Protein AF-A0A512ILJ4-F1 (afdb_monomer_lite)

Organism: NCBI:txid1176176

Radius of gyration: 38.85 Å; chains: 1; bounding box: 126×76×102 Å

Secondary structure (DSSP, 8-state):
-TTSSTTHHHHHHHHHHTTS-S--------HHHHHHHHHHTT-TT-EEETTEEEEEEETTTTEEEEEEE-TTSSEEEEEEEEE--GGGGGG--HHHHHHHHTT-SSEEEEES-TTS-EEEEEEEEEGGG--HHHHHHHHHHHHHHHHHTHHHHHSTT-S---------------------TTHHHHHHHHHHHHHS--EEEEEEEBSS--SSTT---B-S--EEETT-EEEEEEEEES--EEE-GGG-EEEEEEEEEEEEETT--EEEEEEEEEEEEEEESSSSPP-EEEEEEEE-TT--SEEEEEEEEEEETTT--EEEEEEEEEEEPPPPPPPPPPP-------------PPPPPPPPPPPPPPPPPPPPBPPEEEE-TTSEEEEEEEEEEETTEEEEEEEEEEES----HHHHHHHH-TT--S-HHHHHHT--EEEEEEEEEEEEE-GGGT--EEEEEEEEEEEEETTEEEEEEESEEEEE-TTSGGGEEEEESEEEEEEEEHHHHHHTTSPPSSTTPPPEEEEEEEEEEEEEEE-SSTT-EEEEEEEEEEEEEE---TTHHHHHHHHHGGGG-TTS-HHHHHHTHHHHHHHHHHEE--EEEEEEEEEEE-SSS-EEEEEEEEEEE--SSS-EEEEEEEEEEEETTEEEEEEEEEEEEEB-HHHHHHHHHHHHTT-SS--HHHHHHHSPB--EEEEEEEEEEEEETTTEEEEEEEEEEEEEEES-BTTB-SEEEEEEEEEEEEGGGSTTSTTHHHHHHTT-SEEEEEEEEEEEEETTTTEEEEEEEEEEETTTEEEEEEEEEE---GGGG-SSHHHHHHHHHT-EEEEEEEEEEESSHHHHHHHHHHHHHTS-HHHHHHHHHHHHHHHHHHHH-S-HHHHHHHHHHHHHHHS-SEEEEEEEESSSS-EEHHHHHH--SGGGHHHHEEEEEEE-

Foldseek 3Di:
DQPPPVCVVVVVVVVVVVPDPPDFDDPPDAQVVLQVLVCVLVQVPFDDDPQWTWGFCFAPLRFIWTWHADPVRFKIKIKGKFWFALVLPVVQPVVLQVVLCVDAQWHWDWDDDRRGIITMTMHMDGNSPDGSVVSSVVSVSVNCSPVVSVVRCVVVNRTDSDDDDDDDDDDDDDDDDDDDDDPCLVVVLVVQLVVKAWDFPDKAWAPDDAPDQPRGHHDPALEAEAQGKTKMKTWIPSFHWADDPPRFIKWWKWKWKFKAAPSRHTPDPIDTQDTDIDTHHGSDDPGDMDIGIDTDNPDDFHKIKIKMWIAGPVPGRIDMDIDIHTYDHHDDDDDDDDDDDDDDDDDDDDDDDDDDDPPDDPPDDPDPDDDADQWDWDDDPPFKIKTAFGWEDDPQKIKTFGIKIFGNDPDDSVLVSQLSHNPNPDQVLVSQQPDFGQKMWTQWIWMFGHVVRQTKIKIWGGWMFGGRHRQWTQKIKTQKMWIAGPPADVRTFKMFRMKIFGGARRSQVSCLQDAAPDQDDDWAFRTAKIKTAWIWGADRDPPWIKTWGMKMFGRKTFDHFNHGPVRLVVQCVVCVPPPDQLLSNLLNLLSVLSVVNGIDGAKIKTAFIWTFDDPDKGKIWTWGMWMWHDDPPFWIKTKTAWTWIQTPQGIKTWGMKMFTGWACPQLSVLSNVRSVVSDRDQALLSVLSNDTDTFKIKTAWIWAWGADVPLGTQTKIWGMWMWGFDDDDSNRGQKIKTKTAWIKDFLSNVVVPVVSVVVVLLPDGMWTKIWIWIWHADAVQLKIWGCWTKIQTDLFWIKIKIFIKHQNHSQCSDSDVVSVVVSQQPIATFKMKMKIAGNCNLVSVLVSVCVVVVHDSLVSLQVVLVCLQPVQCVQQPPDPQSNQRSNLSSVCSNPPGMKMKMKGFPDPPHHGPVNVVPCPGNNVVCVGIHIHMHDD

Sequence (936 aa):
MSVTVLKLAPLLLTFFLVLQPAFAQAQGLTLNRIKSLLVEAGFKDARVEDSLVLVDGLGRFDSQAAVGLAEDKSTFMISTNWDIPAEKQKAIPALKMLTANSYGYFVFALVGDEGELSLNIEATYDSSLISKTMLRKAIEQFVETVDGNEEIWNTDKWVAEGKGAKPEPAKPAVAKPQPPAALAQSVAAAVAAVARPLAMPRLLFASRKANGFGDVAPRPSAAFPQGDTLLVYLEAAGLSVAPGEGGKNRVGIAVDYEVRTWARQSVYARKTDLDQTVPVEGAEQPPLYVTSAMAFRDLAPGSYVLTFYLRDTLNGRTTQGDLPFTVVPAAAPRAETPAAAAPAVPPASAPPPVAAIPPAAPKPAPRPAAPPAKPVISALGSDGLLALGLRAGRDGKIYAAPRIEVRGTAMSADDLAKLLDPATAAKPWERLVAITAREITVPEIRIETAADLGAETVVLRDVRVIDVAQGRFGSVTVGGGDFSKPGEVGGKIGSFTRLDVAALDLALLASLEEPAKEAAGEAKPVYRSFAIEGLSIPGVAPGDVTRIARIASRDVRVRPLAQGWRGFGQQIKPLGDDDAPAQTRIAALAPMADLLDAFEPGSLDVTGIEVVTSVPTASSVRIARMGFTTDRDGPGEVRADGLTVVSPEGQVRLSSFAVEGISLRSAIAGMRTVASQGSTELGPADIRRLVPQIRAIRFGGTDVDVTQDGDGPLRFSIGAVELETADPVDGVPTGLRFAINNFVAPIAAAQSLDATGQVGALGYTTLGLTGRLDLGWNEAARQVVLKELSIDGAGMGTVTARGVVANVSKDVFSPNPSLATVAALGTAIESLDIDIEDHGLLQRALAAKAAQGGGTVDSARTEVAAMATLGVPALLGDAPDGKTLGQALGRFIAAPGRLHIGIKAKQPPGLGIADFQTVSNPAAFFDKVQVVAEPR

Structure (mmCIF, N/CA/C/O backbone):
data_AF-A0A512ILJ4-F1
#
_entry.id   AF-A0A512ILJ4-F1
#
loop_
_atom_site.group_PDB
_atom_site.id
_atom_site.type_symbol
_atom_site.label_atom_id
_atom_site.label_alt_id
_atom_site.label_comp_id
_atom_site.label_asym_id
_atom_site.label_entity_id
_atom_site.label_seq_id
_atom_site.pdbx_PDB_ins_code
_atom_site.Cartn_x
_atom_site.Cartn_y
_atom_site.Cartn_z
_atom_site.occupancy
_atom_site.B_iso_or_equiv
_atom_site.auth_seq_id
_atom_site.auth_comp_id
_atom_site.auth_asym_id
_atom_site.auth_atom_id
_atom_site.pdbx_PDB_model_num
ATOM 1 N N . MET A 1 1 ? 20.034 -0.898 0.994 1.00 26.45 1 MET A N 1
ATOM 2 C CA . MET A 1 1 ? 18.698 -1.344 0.536 1.00 26.45 1 MET A CA 1
ATOM 3 C C . MET A 1 1 ? 17.693 -1.496 1.698 1.00 26.45 1 MET A C 1
ATOM 5 O O . MET A 1 1 ? 16.682 -2.163 1.537 1.00 26.45 1 MET A O 1
ATOM 9 N N . SER A 1 2 ? 17.892 -0.808 2.836 1.00 22.77 2 SER A N 1
ATOM 10 C CA . SER A 1 2 ? 17.080 -0.956 4.067 1.00 22.77 2 SER A CA 1
ATOM 11 C C . SER A 1 2 ? 15.953 0.075 4.224 1.00 22.77 2 SER A C 1
ATOM 13 O O . SER A 1 2 ? 15.616 0.466 5.333 1.00 22.77 2 SER A O 1
ATOM 15 N N . VAL A 1 3 ? 15.363 0.535 3.117 1.00 24.94 3 VAL A N 1
ATOM 16 C CA . VAL A 1 3 ? 14.186 1.435 3.135 1.00 24.94 3 VAL A CA 1
ATOM 17 C C . VAL A 1 3 ? 12.951 0.762 2.519 1.00 24.94 3 VAL A C 1
ATOM 19 O O . VAL A 1 3 ? 11.856 1.311 2.577 1.00 24.94 3 VAL A O 1
ATOM 22 N N . THR A 1 4 ? 13.082 -0.453 1.978 1.00 26.77 4 THR A N 1
ATOM 23 C CA . THR A 1 4 ? 12.002 -1.078 1.195 1.00 26.77 4 THR A CA 1
ATOM 24 C C . THR A 1 4 ? 11.222 -2.144 1.970 1.00 26.77 4 THR A C 1
ATOM 26 O O . THR A 1 4 ? 10.037 -2.317 1.717 1.00 26.77 4 THR A O 1
ATOM 29 N N . VAL A 1 5 ? 11.822 -2.815 2.961 1.00 24.30 5 VAL A N 1
ATOM 30 C CA . VAL A 1 5 ? 11.160 -3.939 3.658 1.00 24.30 5 VAL A CA 1
ATOM 31 C C . VAL A 1 5 ? 10.375 -3.495 4.904 1.00 24.30 5 VAL A C 1
ATOM 33 O O . VAL A 1 5 ? 9.311 -4.038 5.175 1.00 24.30 5 VAL A O 1
ATOM 36 N N . LEU A 1 6 ? 10.793 -2.422 5.590 1.00 25.03 6 LEU A N 1
ATOM 37 C CA . LEU A 1 6 ? 10.060 -1.861 6.742 1.00 25.03 6 LEU A CA 1
ATOM 38 C C . LEU A 1 6 ? 8.902 -0.915 6.347 1.00 25.03 6 LEU A C 1
ATOM 40 O O . LEU A 1 6 ? 8.186 -0.412 7.206 1.00 25.03 6 LEU A O 1
ATOM 44 N N . LYS A 1 7 ? 8.693 -0.686 5.040 1.00 28.19 7 LYS A N 1
ATOM 45 C CA . LYS A 1 7 ? 7.580 0.111 4.487 1.00 28.19 7 LYS A CA 1
ATOM 46 C C . LYS A 1 7 ? 6.326 -0.706 4.143 1.00 28.19 7 LYS A C 1
ATOM 48 O O . LYS A 1 7 ? 5.326 -0.121 3.746 1.00 28.19 7 LYS A O 1
ATOM 53 N N . LEU A 1 8 ? 6.336 -2.029 4.320 1.00 25.23 8 LEU A N 1
ATOM 54 C CA . LEU A 1 8 ? 5.166 -2.880 4.048 1.00 25.23 8 LEU A CA 1
ATOM 55 C C . LEU A 1 8 ? 4.111 -2.846 5.168 1.00 25.23 8 LEU A C 1
ATOM 57 O O . LEU A 1 8 ? 2.920 -2.913 4.876 1.00 25.23 8 LEU A O 1
ATOM 61 N N . ALA A 1 9 ? 4.521 -2.641 6.423 1.00 25.84 9 ALA A N 1
ATOM 62 C CA . ALA A 1 9 ? 3.603 -2.450 7.549 1.00 25.84 9 ALA A CA 1
ATOM 63 C C . ALA A 1 9 ? 2.786 -1.140 7.452 1.00 25.84 9 ALA A C 1
ATOM 65 O O . ALA A 1 9 ? 1.565 -1.202 7.601 1.00 25.84 9 ALA A O 1
ATOM 66 N N . PRO A 1 10 ? 3.375 0.025 7.095 1.00 27.38 10 PRO A N 1
ATOM 67 C CA . PRO A 1 10 ? 2.580 1.207 6.796 1.00 27.38 10 PRO A CA 1
ATOM 68 C C . PRO A 1 10 ? 1.830 1.089 5.469 1.00 27.38 10 PRO A C 1
ATOM 70 O O . PRO A 1 10 ? 0.825 1.760 5.341 1.00 27.38 10 PRO A O 1
ATOM 73 N N . LEU A 1 11 ? 2.208 0.239 4.503 1.00 27.22 11 LEU A N 1
ATOM 74 C CA . LEU A 1 11 ? 1.398 0.049 3.287 1.00 27.22 11 LEU A CA 1
ATOM 75 C C . LEU A 1 11 ? 0.071 -0.660 3.592 1.00 27.22 11 LEU A C 1
ATOM 77 O O . LEU A 1 11 ? -0.959 -0.258 3.069 1.00 27.22 11 LEU A O 1
ATOM 81 N N . LEU A 1 12 ? 0.089 -1.652 4.488 1.00 25.95 12 LEU A N 1
ATOM 82 C CA . LEU A 1 12 ? -1.103 -2.318 5.025 1.00 25.95 12 LEU A CA 1
ATOM 83 C C . LEU A 1 12 ? -1.933 -1.380 5.919 1.00 25.95 12 LEU A C 1
ATOM 85 O O . LEU A 1 12 ? -3.152 -1.355 5.800 1.00 25.95 12 LEU A O 1
ATOM 89 N N . LEU A 1 13 ? -1.293 -0.539 6.739 1.00 25.91 13 LEU A N 1
ATOM 90 C CA . LEU A 1 13 ? -1.987 0.442 7.588 1.00 25.91 13 LEU A CA 1
ATOM 91 C C . LEU A 1 13 ? -2.551 1.637 6.786 1.00 25.91 13 LEU A C 1
ATOM 93 O O . LEU A 1 13 ? -3.650 2.111 7.062 1.00 25.91 13 LEU A O 1
ATOM 97 N N . THR A 1 14 ? -1.851 2.072 5.732 1.00 28.78 14 THR A N 1
ATOM 98 C CA . THR A 1 14 ? -2.330 3.069 4.755 1.00 28.78 14 THR A CA 1
ATOM 99 C C . THR A 1 14 ? -3.490 2.491 3.948 1.00 28.78 14 THR A C 1
ATOM 101 O O . THR A 1 14 ? -4.430 3.210 3.631 1.00 28.78 14 THR A O 1
ATOM 104 N N . PHE A 1 15 ? -3.491 1.179 3.686 1.00 28.23 15 PHE A N 1
ATOM 105 C CA . PHE A 1 15 ? -4.609 0.495 3.040 1.00 28.23 15 PHE A CA 1
ATOM 106 C C . PHE A 1 15 ? -5.884 0.477 3.906 1.00 28.23 15 PHE A C 1
ATOM 108 O O . PHE A 1 15 ? -6.983 0.665 3.389 1.00 28.23 15 PHE A O 1
ATOM 115 N N . PHE A 1 16 ? -5.748 0.339 5.229 1.00 26.98 16 PHE A N 1
ATOM 116 C CA . PHE A 1 16 ? -6.869 0.473 6.172 1.00 26.98 16 PHE A CA 1
ATOM 117 C C . PHE A 1 16 ? -7.360 1.919 6.338 1.00 26.98 16 PHE A C 1
ATOM 119 O O . PHE A 1 16 ? -8.549 2.140 6.565 1.00 26.98 16 PHE A O 1
ATOM 126 N N . LEU A 1 17 ? -6.481 2.910 6.168 1.00 28.53 17 LEU A N 1
ATOM 127 C CA . LEU A 1 17 ? -6.850 4.332 6.152 1.00 28.53 17 LEU A CA 1
ATOM 128 C C . LEU A 1 17 ? -7.612 4.745 4.881 1.00 28.53 17 LEU A C 1
ATOM 130 O O . LEU A 1 17 ? -8.406 5.679 4.932 1.00 28.53 17 LEU A O 1
ATOM 134 N N . VAL A 1 18 ? -7.445 4.024 3.765 1.00 29.41 18 VAL A N 1
ATOM 135 C CA . VAL A 1 18 ? -8.170 4.268 2.498 1.00 29.41 18 VAL A CA 1
ATOM 136 C C . VAL A 1 18 ? -9.655 3.850 2.565 1.00 29.41 18 VAL A C 1
ATOM 138 O O . VAL A 1 18 ? -10.441 4.258 1.714 1.00 29.41 18 VAL A O 1
ATOM 141 N N . LEU A 1 19 ? -10.073 3.102 3.594 1.00 25.06 19 LEU A N 1
ATOM 142 C CA . LEU A 1 19 ? -11.465 2.655 3.797 1.00 25.06 19 LEU A CA 1
ATOM 143 C C . LEU A 1 19 ? -12.218 3.384 4.908 1.00 25.06 19 LEU A C 1
ATOM 145 O O . LEU A 1 19 ? -13.385 3.079 5.158 1.00 25.06 19 LEU A O 1
ATOM 149 N N . GLN A 1 20 ? -11.593 4.364 5.558 1.00 26.12 20 GLN A N 1
ATOM 150 C CA . GLN A 1 20 ? -12.364 5.356 6.298 1.00 26.12 20 GLN A CA 1
ATOM 151 C C . GLN A 1 20 ? -13.271 6.075 5.279 1.00 26.12 20 GLN A C 1
ATOM 153 O O . GLN A 1 20 ? -12.777 6.463 4.213 1.00 26.12 20 GLN A O 1
ATOM 158 N N . PRO A 1 21 ? -14.583 6.254 5.537 1.00 27.95 21 PRO A N 1
ATOM 159 C CA . PRO A 1 21 ? -15.395 7.119 4.693 1.00 27.95 21 PRO A CA 1
ATOM 160 C C . PRO A 1 21 ? -14.680 8.464 4.603 1.00 27.95 21 PRO A C 1
ATOM 162 O O . PRO A 1 21 ? -14.311 9.035 5.625 1.00 27.95 21 PRO A O 1
ATOM 165 N N . ALA A 1 22 ? -14.435 8.919 3.375 1.00 27.91 22 ALA A N 1
ATOM 166 C CA . ALA A 1 22 ? -13.709 10.139 3.067 1.00 27.91 22 ALA A CA 1
ATOM 167 C C . ALA A 1 22 ? -14.368 11.367 3.722 1.00 27.91 22 ALA A C 1
ATOM 169 O O . ALA A 1 22 ? -15.145 12.085 3.095 1.00 27.91 22 ALA A O 1
ATOM 170 N N . PHE A 1 23 ? -14.024 11.617 4.977 1.00 26.86 23 PHE A N 1
ATOM 171 C CA . PHE A 1 23 ? -14.172 12.875 5.679 1.00 26.86 23 PHE A CA 1
ATOM 172 C C . PHE A 1 23 ? -12.785 13.250 6.197 1.00 26.86 23 PHE A C 1
ATOM 174 O O . PHE A 1 23 ? -12.077 12.418 6.748 1.00 26.86 23 PHE A O 1
ATOM 181 N N . ALA A 1 24 ? -12.418 14.509 5.961 1.00 31.02 24 ALA A N 1
ATOM 182 C CA . ALA A 1 24 ? -11.100 15.107 6.176 1.00 31.02 24 ALA A CA 1
ATOM 183 C C . ALA A 1 24 ? -10.022 14.725 5.139 1.00 31.02 24 ALA A C 1
ATOM 185 O O . ALA A 1 24 ? -9.003 14.116 5.448 1.00 31.02 24 ALA A O 1
ATOM 186 N N . GLN A 1 25 ? -10.186 15.198 3.895 1.00 32.66 25 GLN A N 1
ATOM 187 C CA . GLN A 1 25 ? -8.996 15.594 3.140 1.00 32.66 25 GLN A CA 1
ATOM 188 C C . GLN A 1 25 ? -8.506 16.935 3.684 1.00 32.66 25 GLN A C 1
ATOM 190 O O . GLN A 1 25 ? -9.233 17.933 3.659 1.00 32.66 25 GLN A O 1
ATOM 195 N N . ALA A 1 26 ? -7.261 16.929 4.152 1.00 32.31 26 ALA A N 1
ATOM 196 C CA . ALA A 1 26 ? -6.463 18.106 4.425 1.00 32.31 26 ALA A CA 1
ATOM 197 C C . ALA A 1 26 ? -6.307 18.930 3.136 1.00 32.31 26 ALA A C 1
ATOM 199 O O . ALA A 1 26 ? -5.380 18.746 2.351 1.00 32.31 26 ALA A O 1
ATOM 200 N N . GLN A 1 27 ? -7.227 19.870 2.919 1.00 39.78 27 GLN A N 1
ATOM 201 C CA . GLN A 1 27 ? -6.856 21.124 2.274 1.00 39.78 27 GLN A CA 1
ATOM 202 C C . GLN A 1 27 ? -5.760 21.732 3.148 1.00 39.78 27 GLN A C 1
ATOM 204 O O . GLN A 1 27 ? -5.947 21.801 4.363 1.00 39.78 27 GLN A O 1
ATOM 209 N N . GLY A 1 28 ? -4.624 22.122 2.564 1.00 49.00 28 GLY A N 1
ATOM 210 C CA . GLY A 1 28 ? -3.512 22.700 3.319 1.00 49.00 28 GLY A CA 1
ATOM 211 C C . GLY A 1 28 ? -4.031 23.755 4.294 1.00 49.00 28 GLY A C 1
ATOM 212 O O . GLY A 1 28 ? -4.631 24.748 3.879 1.00 49.00 28 GLY A O 1
ATOM 213 N N . LEU A 1 29 ? -3.874 23.498 5.592 1.00 64.00 29 LEU A N 1
ATOM 214 C CA . LEU A 1 29 ? -4.450 24.350 6.616 1.00 64.00 29 LEU A CA 1
ATOM 215 C C . LEU A 1 29 ? -3.780 25.728 6.539 1.00 64.00 29 LEU A C 1
ATOM 217 O O . LEU A 1 29 ? -2.553 25.843 6.536 1.00 64.00 29 LEU A O 1
ATOM 221 N N . THR A 1 30 ? -4.587 26.777 6.403 1.00 79.50 30 THR A N 1
ATOM 222 C CA . THR A 1 30 ? -4.127 28.171 6.370 1.00 79.50 30 THR A CA 1
ATOM 223 C C . THR A 1 30 ? -4.876 28.976 7.420 1.00 79.50 30 THR A C 1
ATOM 225 O O . THR A 1 30 ? -6.029 28.676 7.728 1.00 79.50 30 THR A O 1
ATOM 228 N N . LEU A 1 31 ? -4.267 30.051 7.924 1.00 78.31 31 LEU A N 1
ATOM 229 C CA . LEU A 1 31 ? -4.916 30.966 8.873 1.00 78.31 31 LEU A CA 1
ATOM 230 C C . LEU A 1 31 ? -6.229 31.544 8.315 1.00 78.31 31 LEU A C 1
ATOM 232 O O . LEU A 1 31 ? -7.212 31.678 9.038 1.00 78.31 31 LEU A O 1
ATOM 236 N N . ASN A 1 32 ? -6.296 31.795 7.002 1.00 84.00 32 ASN A N 1
ATOM 237 C CA . ASN A 1 32 ? -7.526 32.236 6.336 1.00 84.00 32 ASN A CA 1
ATOM 238 C C . ASN A 1 32 ? -8.626 31.167 6.365 1.00 84.00 32 ASN A C 1
ATOM 240 O O . ASN A 1 32 ? -9.803 31.497 6.526 1.00 84.00 32 ASN A O 1
ATOM 244 N N . ARG A 1 33 ? -8.258 29.885 6.252 1.00 84.62 33 ARG A N 1
ATOM 245 C CA . ARG A 1 33 ? -9.209 28.778 6.388 1.00 84.62 33 ARG A CA 1
ATOM 246 C C . ARG A 1 33 ? -9.727 28.665 7.821 1.00 84.62 33 ARG A C 1
ATOM 248 O O . ARG A 1 33 ? -10.933 28.530 7.999 1.00 84.62 33 ARG A O 1
ATOM 255 N N . ILE A 1 34 ? -8.848 28.792 8.817 1.00 85.31 34 ILE A N 1
ATOM 256 C CA . ILE A 1 34 ? -9.212 28.804 10.244 1.00 85.31 34 ILE A CA 1
ATOM 257 C C . ILE A 1 34 ? -10.173 29.962 10.540 1.00 85.31 34 ILE A C 1
ATOM 259 O O . ILE A 1 34 ? -11.242 29.745 11.111 1.00 85.31 34 ILE A O 1
ATOM 263 N N . LYS A 1 35 ? -9.860 31.173 10.060 1.00 91.25 35 LYS A N 1
ATOM 264 C CA . LYS A 1 35 ? -10.753 32.336 10.148 1.00 91.25 35 LYS A CA 1
ATOM 265 C C . LYS A 1 35 ? -12.127 32.054 9.535 1.00 91.25 35 LYS A C 1
ATOM 267 O O . LYS A 1 35 ? -13.134 32.327 10.179 1.00 91.25 35 LYS A O 1
ATOM 272 N N . SER A 1 36 ? -12.189 31.509 8.316 1.00 88.12 36 SER A N 1
ATOM 273 C CA . SER A 1 36 ? -13.467 31.178 7.660 1.00 88.12 36 SER A CA 1
ATOM 274 C C . SER A 1 36 ? -14.306 30.231 8.516 1.00 88.12 36 SER A C 1
ATOM 276 O O . SER A 1 36 ? -15.490 30.477 8.726 1.00 88.12 36 SER A O 1
ATOM 278 N N . LEU A 1 37 ? -13.683 29.185 9.064 1.00 89.25 37 LEU A N 1
ATOM 279 C CA . LEU A 1 37 ? -14.365 28.215 9.918 1.00 89.25 37 LEU A CA 1
ATOM 280 C C . LEU A 1 37 ? -14.870 28.841 11.224 1.00 89.25 37 LEU A C 1
ATOM 282 O O . LEU A 1 37 ? -15.969 28.503 11.656 1.00 89.25 37 LEU A O 1
ATOM 286 N N . LEU A 1 38 ? -14.118 29.770 11.825 1.00 89.12 38 LEU A N 1
ATOM 287 C CA . LEU A 1 38 ? -14.545 30.523 13.012 1.00 89.12 38 LEU A CA 1
ATOM 288 C C . LEU A 1 38 ? -15.731 31.454 12.711 1.00 89.12 38 LEU A C 1
ATOM 290 O O . LEU A 1 38 ? -16.703 31.471 13.466 1.00 89.12 38 LEU A O 1
ATOM 294 N N . VAL A 1 39 ? -15.714 32.152 11.570 1.00 89.75 39 VAL A N 1
ATOM 295 C CA . VAL A 1 39 ? -16.842 32.986 11.114 1.00 89.75 39 VAL A CA 1
ATOM 296 C C . VAL A 1 39 ? -18.083 32.130 10.855 1.00 89.75 39 VAL A C 1
ATOM 298 O O . VAL A 1 39 ? -19.181 32.461 11.309 1.00 89.75 39 VAL A O 1
ATOM 301 N N . GLU A 1 40 ? -17.926 30.988 10.182 1.00 86.81 40 GLU A N 1
ATOM 302 C CA . GLU A 1 40 ? -19.007 30.018 9.985 1.00 86.81 40 GLU A CA 1
ATOM 303 C C . GLU A 1 40 ? -19.508 29.454 11.325 1.00 86.81 40 GLU A C 1
ATOM 305 O O . GLU A 1 40 ? -20.707 29.204 11.484 1.00 86.81 40 GLU A O 1
ATOM 310 N N . ALA A 1 41 ? -18.611 29.274 12.298 1.00 86.00 41 ALA A N 1
ATOM 311 C CA . ALA A 1 41 ? -18.887 28.941 13.694 1.00 86.00 41 ALA A CA 1
ATOM 312 C C . ALA A 1 41 ? -19.410 30.134 14.516 1.00 86.00 41 ALA A C 1
ATOM 314 O O . ALA A 1 41 ? -19.467 30.051 15.735 1.00 86.00 41 ALA A O 1
ATOM 315 N N . GLY A 1 42 ? -19.870 31.216 13.889 1.00 86.19 42 GLY A N 1
ATOM 316 C CA . GLY A 1 42 ? -20.569 32.308 14.567 1.00 86.19 42 GLY A CA 1
ATOM 317 C C . GLY A 1 42 ? -19.671 33.356 15.226 1.00 86.19 42 GLY A C 1
ATOM 318 O O . GLY A 1 42 ? -20.207 34.347 15.715 1.00 86.19 42 GLY A O 1
ATOM 319 N N . PHE A 1 43 ? -18.346 33.207 15.176 1.00 89.44 43 PHE A N 1
ATOM 320 C CA . PHE A 1 43 ? -17.385 34.215 15.632 1.00 89.44 43 PHE A CA 1
ATOM 321 C C . PHE A 1 43 ? -17.088 35.197 14.493 1.00 89.44 43 PHE A C 1
ATOM 323 O O . PHE A 1 43 ? -16.068 35.112 13.809 1.00 89.44 43 PHE A O 1
ATOM 330 N N . LYS A 1 44 ? -18.042 36.097 14.230 1.00 82.75 44 LYS A N 1
ATOM 331 C CA . LYS A 1 44 ? -18.035 36.983 13.050 1.00 82.75 44 LYS A CA 1
ATOM 332 C C . LYS A 1 44 ? -16.854 37.957 13.010 1.00 82.75 44 LYS A C 1
ATOM 334 O O . LYS A 1 44 ? -16.439 38.337 11.919 1.00 82.75 44 LYS A O 1
ATOM 339 N N . ASP A 1 45 ? -16.301 38.294 14.171 1.00 81.00 45 ASP A N 1
ATOM 340 C CA . ASP A 1 45 ? -15.217 39.270 14.323 1.00 81.00 45 ASP A CA 1
ATOM 341 C C . ASP A 1 45 ? -13.813 38.639 14.263 1.00 81.00 45 ASP A C 1
ATOM 343 O O . ASP A 1 45 ? -12.807 39.313 14.497 1.00 81.00 45 ASP A O 1
ATOM 347 N N . ALA A 1 46 ? -13.720 37.350 13.907 1.00 88.25 46 ALA A N 1
ATOM 348 C CA . ALA A 1 46 ? -12.443 36.668 13.737 1.00 88.25 46 ALA A CA 1
ATOM 349 C C . ALA A 1 46 ? -11.585 37.340 12.645 1.00 88.25 46 ALA A C 1
ATOM 351 O O . ALA A 1 46 ? -12.011 37.499 11.492 1.00 88.25 46 ALA A O 1
ATOM 352 N N . ARG A 1 47 ? -10.340 37.698 12.971 1.00 88.81 47 ARG A N 1
ATOM 353 C CA . ARG A 1 47 ? -9.402 38.376 12.053 1.00 88.81 47 ARG A CA 1
ATOM 354 C C . ARG A 1 47 ? -8.033 37.711 12.057 1.00 88.81 47 ARG A C 1
ATOM 356 O O . ARG A 1 47 ? -7.655 37.108 13.046 1.00 88.81 47 ARG A O 1
ATOM 363 N N . VAL A 1 48 ? -7.289 37.835 10.959 1.00 85.88 48 VAL A N 1
ATOM 364 C CA . VAL A 1 48 ? -5.893 37.371 10.895 1.00 85.88 48 VAL A CA 1
ATOM 365 C C . VAL A 1 48 ? -4.975 38.553 11.199 1.00 85.88 48 VAL A C 1
ATOM 367 O O . VAL A 1 48 ? -5.124 39.596 10.564 1.00 85.88 48 VAL A O 1
ATOM 370 N N . GLU A 1 49 ? -4.053 38.395 12.144 1.00 78.69 49 GLU A N 1
ATOM 371 C CA . GLU A 1 49 ? -3.094 39.419 12.581 1.00 78.69 49 GLU A CA 1
ATOM 372 C C . GLU A 1 49 ? -1.782 38.737 13.009 1.00 78.69 49 GLU A C 1
ATOM 374 O O . GLU A 1 49 ? -1.828 37.741 13.722 1.00 78.69 49 GLU A O 1
ATOM 379 N N . ASP A 1 50 ? -0.629 39.204 12.511 1.00 64.12 50 ASP A N 1
ATOM 380 C CA . ASP A 1 50 ? 0.725 38.716 12.853 1.00 64.12 50 ASP A CA 1
ATOM 381 C C . ASP A 1 50 ? 0.891 37.184 12.955 1.00 64.12 50 ASP A C 1
ATOM 383 O O . ASP A 1 50 ? 1.550 36.652 13.843 1.00 64.12 50 ASP A O 1
ATOM 387 N N . SER A 1 51 ? 0.343 36.465 11.970 1.00 73.56 51 SER A N 1
ATOM 388 C CA . SER A 1 51 ? 0.366 34.991 11.859 1.00 73.56 51 SER A CA 1
ATOM 389 C C . SER A 1 51 ? -0.549 34.234 12.833 1.00 73.56 51 SER A C 1
ATOM 391 O O . SER A 1 51 ? -0.439 33.016 12.965 1.00 73.56 51 SER A O 1
ATOM 393 N N . LEU A 1 52 ? -1.503 34.930 13.449 1.00 79.00 52 LEU A N 1
ATOM 394 C CA . LEU A 1 52 ? -2.533 34.374 14.324 1.00 79.00 52 LEU A CA 1
ATOM 395 C C . LEU A 1 52 ? -3.928 34.691 13.776 1.00 79.00 52 LEU A C 1
ATOM 397 O O . LEU A 1 52 ? -4.114 35.644 13.017 1.00 79.00 52 LEU A O 1
ATOM 401 N N . VAL A 1 53 ? -4.930 33.908 14.175 1.00 84.81 53 VAL A N 1
ATOM 402 C CA . VAL A 1 53 ? -6.343 34.288 14.051 1.00 84.81 53 VAL A CA 1
ATOM 403 C C . VAL A 1 53 ? -6.844 34.743 15.415 1.00 84.81 53 VAL A C 1
ATOM 405 O O . VAL A 1 53 ? -6.892 33.946 16.342 1.00 84.81 53 VAL A O 1
ATOM 408 N N . LEU A 1 54 ? -7.217 36.012 15.541 1.00 88.25 54 LEU A N 1
ATOM 409 C CA . LEU A 1 54 ? -7.726 36.601 16.775 1.00 88.25 54 LEU A CA 1
ATOM 410 C C . LEU A 1 54 ? -9.253 36.584 16.786 1.00 88.25 54 LEU A C 1
ATOM 412 O O . LEU A 1 54 ? -9.884 36.950 15.789 1.00 88.25 54 LEU A O 1
ATOM 416 N N . VAL A 1 55 ? -9.830 36.196 17.920 1.00 88.25 55 VAL A N 1
ATOM 417 C CA . VAL A 1 55 ? -11.265 36.244 18.211 1.00 88.25 55 VAL A CA 1
ATOM 418 C C . VAL A 1 55 ? -11.464 37.045 19.493 1.00 88.25 55 VAL A C 1
ATOM 420 O O . VAL A 1 55 ? -11.023 36.612 20.554 1.00 88.25 55 VAL A O 1
ATOM 423 N N . ASP A 1 56 ? -12.115 38.200 19.389 1.00 85.38 56 ASP A N 1
ATOM 424 C CA . ASP A 1 56 ? -12.420 39.069 20.532 1.00 85.38 56 ASP A CA 1
ATOM 425 C C . ASP A 1 56 ? -13.830 38.806 21.076 1.00 85.38 56 ASP A C 1
ATOM 427 O O . ASP A 1 56 ? -14.629 38.100 20.453 1.00 85.38 56 ASP A O 1
ATOM 431 N N . GLY A 1 57 ? -14.170 39.439 22.201 1.00 79.81 57 GLY A N 1
ATOM 432 C CA . GLY A 1 57 ? -15.547 39.462 22.694 1.00 79.81 57 GLY A CA 1
ATOM 433 C C . GLY A 1 57 ? -15.981 38.173 23.382 1.00 79.81 57 GLY A C 1
ATOM 434 O O . GLY A 1 57 ? -17.176 37.874 23.416 1.00 79.81 57 GLY A O 1
ATOM 435 N N . LEU A 1 58 ? -15.032 37.373 23.876 1.00 83.00 58 LEU A N 1
ATOM 436 C CA . LEU A 1 58 ? -15.306 36.042 24.406 1.00 83.00 58 LEU A CA 1
ATOM 437 C C . LEU A 1 58 ? -15.625 36.074 25.907 1.00 83.00 58 LEU A C 1
ATOM 439 O O . LEU A 1 58 ? -14.862 36.616 26.708 1.00 83.00 58 LEU A O 1
ATOM 443 N N . GLY A 1 59 ? -16.730 35.429 26.286 1.00 77.44 59 GLY A N 1
ATOM 444 C CA . GLY A 1 59 ? -17.110 35.212 27.686 1.00 77.44 59 GLY A CA 1
ATOM 445 C C . GLY A 1 59 ? -17.482 36.480 28.459 1.00 77.44 59 GLY A C 1
ATOM 446 O O . GLY A 1 59 ? -17.648 37.567 27.900 1.00 77.44 59 GLY A O 1
ATOM 447 N N . ARG A 1 60 ? -17.622 36.341 29.781 1.00 72.75 60 ARG A N 1
ATOM 448 C CA . ARG A 1 60 ? -17.957 37.451 30.694 1.00 72.75 60 ARG A CA 1
ATOM 449 C C . ARG A 1 60 ? -16.822 38.472 30.822 1.00 72.75 60 ARG A C 1
ATOM 451 O O . ARG A 1 60 ? -17.092 39.637 31.113 1.00 72.75 60 ARG A O 1
ATOM 458 N N . PHE A 1 61 ? -15.580 38.050 30.583 1.00 69.94 61 PHE A N 1
ATOM 459 C CA . PHE A 1 61 ? -14.378 38.881 30.709 1.00 69.94 61 PHE A CA 1
ATOM 460 C C . PHE A 1 61 ? -13.939 39.574 29.412 1.00 69.94 61 PHE A C 1
ATOM 462 O O . PHE A 1 61 ? -12.893 40.212 29.415 1.00 69.94 61 PHE A O 1
ATOM 469 N N . ASP A 1 62 ? -14.718 39.495 28.325 1.00 74.56 62 ASP A N 1
ATOM 470 C CA . ASP A 1 62 ? -14.398 40.169 27.050 1.00 74.56 62 ASP A CA 1
ATOM 471 C C . ASP A 1 62 ? -13.002 39.786 26.521 1.00 74.56 62 ASP A C 1
ATOM 473 O O . ASP A 1 62 ? -12.205 40.616 26.085 1.00 74.56 62 ASP A O 1
ATOM 477 N N . SER A 1 63 ? -12.682 38.497 26.653 1.00 78.88 63 SER A N 1
ATOM 478 C CA . SER A 1 63 ? -11.352 37.947 26.406 1.00 78.88 63 SER A CA 1
ATOM 479 C C . SER A 1 63 ? -11.060 37.824 24.912 1.00 78.88 63 SER A C 1
ATOM 481 O O . SER A 1 63 ? -11.971 37.682 24.091 1.00 78.88 63 SER A O 1
ATOM 483 N N . GLN A 1 64 ? -9.772 37.839 24.569 1.00 85.38 64 GLN A N 1
ATOM 484 C CA . GLN A 1 64 ? -9.287 37.550 23.224 1.00 85.38 64 GLN A CA 1
ATOM 485 C C . GLN A 1 64 ? -8.675 36.151 23.198 1.00 85.38 64 GLN A C 1
ATOM 487 O O . GLN A 1 64 ? -7.823 35.842 24.020 1.00 85.38 64 GLN A O 1
ATOM 492 N N . ALA A 1 65 ? -9.071 35.327 22.232 1.00 86.50 65 ALA A N 1
ATOM 493 C CA . ALA A 1 65 ? -8.371 34.089 21.915 1.00 86.50 65 ALA A CA 1
ATOM 494 C C . ALA A 1 65 ? -7.545 34.280 20.641 1.00 86.50 65 ALA A C 1
ATOM 496 O O . ALA A 1 65 ? -8.055 34.753 19.622 1.00 86.50 65 ALA A O 1
ATOM 497 N N . ALA A 1 66 ? -6.282 33.882 20.690 1.00 84.19 66 ALA A N 1
ATOM 498 C CA . ALA A 1 66 ? -5.383 33.811 19.557 1.00 84.19 66 ALA A CA 1
ATOM 499 C C . ALA A 1 66 ? -5.231 32.361 19.100 1.00 84.19 66 ALA A C 1
ATOM 501 O O . ALA A 1 66 ? -4.943 31.474 19.898 1.00 84.19 66 ALA A O 1
ATOM 502 N N . VAL A 1 67 ? -5.407 32.116 17.804 1.00 83.75 67 VAL A N 1
ATOM 503 C CA . VAL A 1 67 ? -5.231 30.797 17.195 1.00 83.75 67 VAL A CA 1
ATOM 504 C C . VAL A 1 67 ? -3.999 30.813 16.301 1.00 83.75 67 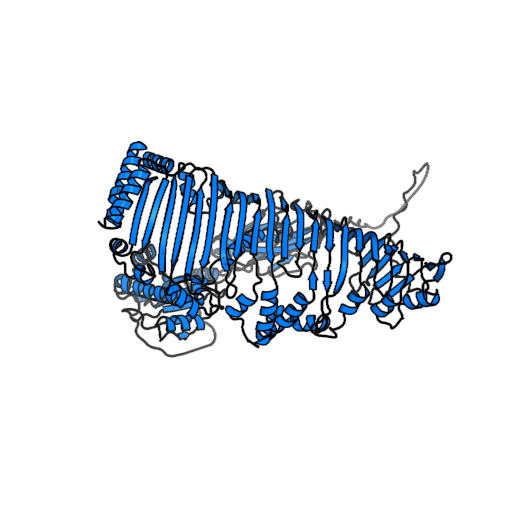VAL A C 1
ATOM 506 O O . VAL A 1 67 ? -4.001 31.459 15.251 1.00 83.75 67 VAL A O 1
ATOM 509 N N . GLY 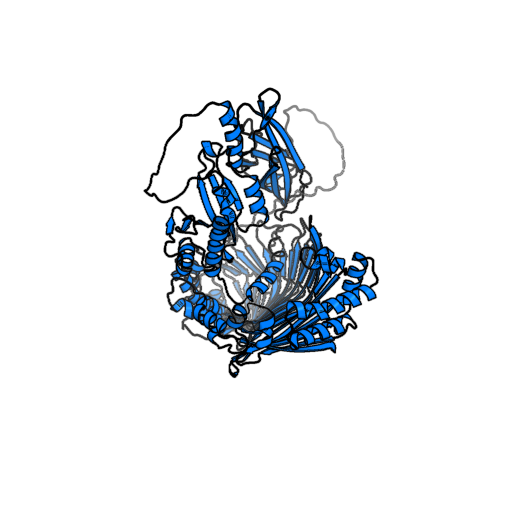A 1 68 ? -2.952 30.109 16.718 1.00 77.31 68 GLY A N 1
ATOM 510 C CA . GLY A 1 68 ? -1.699 29.958 15.981 1.00 77.31 68 GLY A CA 1
ATOM 511 C C . GLY A 1 68 ? -1.578 28.593 15.318 1.00 77.31 68 GLY A C 1
ATOM 512 O O . GLY A 1 68 ? -2.129 27.609 15.803 1.00 77.31 68 GLY A O 1
ATOM 513 N N . LEU A 1 69 ? -0.851 28.525 14.205 1.00 72.62 69 LEU A N 1
ATOM 514 C CA . LEU A 1 69 ? -0.556 27.281 13.493 1.00 72.62 69 LEU A CA 1
ATOM 515 C C . LEU A 1 69 ? 0.954 27.025 13.535 1.00 72.62 69 LEU A C 1
ATOM 517 O O . LEU A 1 69 ? 1.725 27.946 13.267 1.00 72.62 69 LEU A O 1
ATOM 521 N N . ALA A 1 70 ? 1.369 25.796 13.848 1.00 66.06 70 ALA A N 1
ATOM 522 C CA . ALA A 1 70 ? 2.779 25.413 13.823 1.00 66.06 70 ALA A CA 1
ATOM 523 C C . ALA A 1 70 ? 3.369 25.517 12.403 1.00 66.06 70 ALA A C 1
ATOM 525 O O . ALA A 1 70 ? 2.649 25.384 11.409 1.00 66.06 70 ALA A O 1
ATOM 526 N N . GLU A 1 71 ? 4.685 25.732 12.289 1.00 63.66 71 GLU A N 1
ATOM 527 C CA . GLU A 1 71 ? 5.363 25.892 10.988 1.00 63.66 71 GLU A CA 1
ATOM 528 C C . GLU A 1 71 ? 5.207 24.662 10.079 1.00 63.66 71 GLU A C 1
ATOM 530 O O . GLU A 1 71 ? 5.024 24.795 8.867 1.00 63.66 71 GLU A O 1
ATOM 535 N N . ASP A 1 72 ? 5.217 23.467 10.670 1.00 58.88 72 ASP A N 1
ATOM 536 C CA . ASP A 1 72 ? 5.001 22.184 9.991 1.00 58.88 72 ASP A CA 1
ATOM 537 C C . ASP A 1 72 ? 3.514 21.883 9.717 1.00 58.88 72 ASP A C 1
ATOM 539 O O . ASP A 1 72 ? 3.187 20.886 9.070 1.00 58.88 72 ASP A O 1
ATOM 543 N N . LYS A 1 73 ? 2.617 22.758 10.192 1.00 64.69 73 LYS A N 1
ATOM 544 C CA . LYS A 1 73 ? 1.153 22.677 10.105 1.00 64.69 73 LYS A CA 1
ATOM 545 C C . LYS A 1 73 ? 0.549 21.427 10.736 1.00 64.69 73 LYS A C 1
ATOM 547 O O . LYS A 1 73 ? -0.618 21.150 10.474 1.00 64.69 73 LYS A O 1
ATOM 552 N N . SER A 1 74 ? 1.303 20.687 11.547 1.00 59.00 74 SER A N 1
ATOM 553 C CA . SER A 1 74 ? 0.829 19.451 12.177 1.00 59.00 74 SER A CA 1
ATOM 554 C C . SER A 1 74 ? -0.129 19.739 13.333 1.00 59.00 74 SER A C 1
ATOM 556 O O . SER A 1 74 ? -1.088 18.998 13.553 1.00 59.00 74 SER A O 1
ATOM 558 N N . THR A 1 75 ? 0.067 20.868 14.013 1.00 63.50 75 THR A N 1
ATOM 559 C CA . THR A 1 75 ? -0.696 21.279 15.193 1.00 63.50 75 THR A CA 1
ATOM 560 C C . THR A 1 75 ? -1.121 22.738 15.109 1.00 63.50 75 THR A C 1
ATOM 562 O O . THR A 1 75 ? -0.501 23.555 14.422 1.00 63.50 75 THR A O 1
ATOM 565 N N . PHE A 1 76 ? -2.194 23.073 15.820 1.00 72.12 76 PHE A N 1
ATOM 566 C CA . PHE A 1 76 ? -2.595 24.453 16.056 1.00 72.12 76 PHE A CA 1
ATOM 567 C C . PHE A 1 76 ? -2.843 24.681 17.547 1.00 72.12 76 PHE A C 1
ATOM 569 O O . PHE A 1 76 ? -3.231 23.767 18.273 1.00 72.12 76 PHE A O 1
ATOM 576 N N . MET A 1 77 ? -2.615 25.906 18.000 1.00 77.62 77 MET A N 1
ATOM 577 C CA . MET A 1 77 ? -2.719 26.305 19.397 1.00 77.62 77 MET A CA 1
ATOM 578 C C . MET A 1 77 ? -3.780 27.384 19.543 1.00 77.62 77 MET A C 1
ATOM 580 O O . MET A 1 77 ? -3.850 28.287 18.712 1.00 77.62 77 MET A O 1
ATOM 584 N N . ILE A 1 78 ? -4.589 27.296 20.594 1.00 80.44 78 ILE A N 1
ATOM 585 C CA . ILE A 1 78 ? -5.473 28.375 21.037 1.00 80.44 78 ILE A CA 1
ATOM 586 C C . ILE A 1 78 ? -4.896 28.910 22.339 1.00 80.44 78 ILE A C 1
ATOM 588 O O . ILE A 1 78 ? -4.695 28.123 23.263 1.00 80.44 78 ILE A O 1
ATOM 592 N N . SER A 1 79 ? -4.640 30.212 22.420 1.00 80.88 79 SER A N 1
ATOM 593 C CA . SER A 1 79 ? -4.086 30.835 23.619 1.00 80.88 79 SER A CA 1
ATOM 594 C C . SER A 1 79 ? -4.630 32.236 23.901 1.00 80.88 79 SER A C 1
ATOM 596 O O . SER A 1 79 ? -5.196 32.891 23.027 1.00 80.88 79 SER A O 1
ATOM 598 N N . THR A 1 80 ? -4.450 32.709 25.132 1.00 82.19 80 THR A N 1
ATOM 599 C CA . THR A 1 80 ? -4.569 34.127 25.510 1.00 82.19 80 THR A CA 1
ATOM 600 C C . THR A 1 80 ? -3.412 34.495 26.417 1.00 82.19 80 THR A C 1
ATOM 602 O O . THR A 1 80 ? -2.998 33.673 27.228 1.00 82.19 80 THR A O 1
ATOM 605 N N . ASN A 1 81 ? -2.944 35.737 26.318 1.00 76.81 81 ASN A N 1
ATOM 606 C CA . ASN A 1 81 ? -1.903 36.278 27.182 1.00 76.81 81 ASN A CA 1
ATOM 607 C C . ASN A 1 81 ? -2.420 37.520 27.910 1.00 76.81 81 ASN A C 1
ATOM 609 O O . ASN A 1 81 ? -2.947 38.435 27.275 1.00 76.81 81 ASN A O 1
ATOM 613 N N . TRP A 1 82 ? -2.247 37.557 29.230 1.00 78.50 82 TRP A N 1
ATOM 614 C CA . TRP A 1 82 ? -2.528 38.722 30.068 1.00 78.50 82 TRP A CA 1
ATOM 615 C C . TRP A 1 82 ? -1.295 39.144 30.844 1.00 78.50 82 TRP A C 1
ATOM 617 O O . TRP A 1 82 ? -0.743 38.356 31.609 1.00 78.50 82 TRP A O 1
ATOM 627 N N . ASP A 1 83 ? -0.916 40.407 30.706 1.00 77.56 83 ASP A N 1
ATOM 628 C CA . ASP A 1 83 ? 0.206 40.965 31.447 1.00 77.56 83 ASP A CA 1
ATOM 629 C C . ASP A 1 83 ? -0.086 40.984 32.955 1.00 77.56 83 ASP A C 1
ATOM 631 O O . ASP A 1 83 ? -1.194 41.310 33.409 1.00 77.56 83 ASP A O 1
ATOM 635 N N . ILE A 1 84 ? 0.938 40.660 33.741 1.00 77.06 84 ILE A N 1
ATOM 636 C CA . ILE A 1 84 ? 0.909 40.692 35.201 1.00 77.06 84 ILE A CA 1
ATOM 637 C C . ILE A 1 84 ? 1.761 41.885 35.649 1.00 77.06 84 ILE A C 1
ATOM 639 O O . ILE A 1 84 ? 2.995 41.817 35.566 1.00 77.06 84 ILE A O 1
ATOM 643 N N . PRO A 1 85 ? 1.146 42.969 36.164 1.00 79.69 85 PRO A N 1
ATOM 644 C CA . PRO A 1 85 ? 1.882 44.121 36.670 1.00 79.69 85 PRO A CA 1
ATOM 645 C C . PRO A 1 85 ? 2.945 43.700 37.688 1.00 79.69 85 PRO A C 1
ATOM 647 O O . PRO A 1 85 ? 2.685 42.852 38.547 1.00 79.69 85 PRO A O 1
ATOM 650 N N . ALA A 1 86 ? 4.139 44.289 37.614 1.00 75.62 86 ALA A N 1
ATOM 651 C CA . ALA A 1 86 ? 5.286 43.900 38.440 1.00 75.62 86 ALA A CA 1
ATOM 652 C C . ALA A 1 86 ? 4.962 43.891 39.948 1.00 75.62 86 ALA A C 1
ATOM 654 O O . ALA A 1 86 ? 5.377 42.997 40.686 1.00 75.62 86 ALA A O 1
ATOM 655 N N . GLU A 1 87 ? 4.148 44.840 40.412 1.00 75.56 87 GLU A N 1
ATOM 656 C CA . GLU A 1 87 ? 3.687 44.945 41.796 1.00 75.56 87 GLU A CA 1
ATOM 657 C C . GLU A 1 87 ? 2.708 43.835 42.223 1.00 75.56 87 GLU A C 1
ATOM 659 O O . GLU A 1 87 ? 2.522 43.600 43.419 1.00 75.56 87 GLU A O 1
ATOM 664 N N . LYS A 1 88 ? 2.100 43.131 41.263 1.00 75.81 88 LYS A N 1
ATOM 665 C CA . LYS A 1 88 ? 1.122 42.055 41.470 1.00 75.81 88 LYS A CA 1
ATOM 666 C C . LYS A 1 88 ? 1.701 40.649 41.316 1.00 75.81 88 LYS A C 1
ATOM 668 O O . LYS A 1 88 ? 1.052 39.691 41.727 1.00 75.81 88 LYS A O 1
ATOM 673 N N . GLN A 1 89 ? 2.935 40.502 40.836 1.00 73.31 89 GLN A N 1
ATOM 674 C CA . GLN A 1 89 ? 3.566 39.190 40.615 1.00 73.31 89 GLN A CA 1
ATOM 675 C C . GLN A 1 89 ? 3.758 38.364 41.899 1.00 73.31 89 GLN A C 1
ATOM 677 O O . GLN A 1 89 ? 3.823 37.140 41.860 1.00 73.31 89 GLN A O 1
ATOM 682 N N . LYS A 1 90 ? 3.778 39.001 43.075 1.00 73.19 90 LYS A N 1
ATOM 683 C CA . LYS A 1 90 ? 3.814 38.283 44.364 1.00 73.19 90 LYS A CA 1
ATOM 684 C C . LYS A 1 90 ? 2.459 37.713 44.793 1.00 73.19 90 LYS A C 1
ATOM 686 O O . LYS A 1 90 ? 2.421 36.895 45.706 1.00 73.19 90 LYS A O 1
ATOM 691 N N . ALA A 1 91 ? 1.369 38.150 44.164 1.00 72.25 91 ALA A N 1
ATOM 692 C CA . ALA A 1 91 ? 0.006 37.703 44.444 1.00 72.25 91 ALA A CA 1
ATOM 693 C C . ALA A 1 91 ? -0.458 36.581 43.494 1.00 72.25 91 ALA A C 1
ATOM 695 O O . ALA A 1 91 ? -1.630 36.216 43.514 1.00 72.25 91 ALA A O 1
ATOM 696 N N . ILE A 1 92 ? 0.442 36.027 42.669 1.00 78.94 92 ILE A N 1
ATOM 697 C CA . ILE A 1 92 ? 0.108 34.971 41.708 1.00 78.94 92 ILE A CA 1
ATOM 698 C C . ILE A 1 92 ? -0.397 33.725 42.461 1.00 78.94 92 ILE A C 1
ATOM 700 O O . ILE A 1 92 ? 0.348 33.133 43.250 1.00 78.94 92 ILE A O 1
ATOM 704 N N . PRO A 1 93 ? -1.628 33.254 42.199 1.00 76.88 93 PRO A N 1
ATOM 705 C CA . PRO A 1 93 ? -2.205 32.090 42.858 1.00 76.88 93 PRO A CA 1
ATOM 706 C C . PRO A 1 93 ? -1.721 30.784 42.204 1.00 76.88 93 PRO A C 1
ATOM 708 O O . PRO A 1 93 ? -2.516 29.958 41.751 1.00 76.88 93 PRO A O 1
ATOM 711 N N . ALA A 1 94 ? -0.400 30.571 42.183 1.00 72.75 94 ALA A N 1
ATOM 712 C CA . ALA A 1 94 ? 0.262 29.480 41.460 1.00 72.75 94 ALA A CA 1
ATOM 713 C C . ALA A 1 94 ? -0.281 28.087 41.829 1.00 72.75 94 ALA A C 1
ATOM 715 O O . ALA A 1 94 ? -0.452 27.232 40.965 1.00 72.75 94 ALA A O 1
ATOM 716 N N . LEU A 1 95 ? -0.623 27.862 43.102 1.00 62.59 95 LEU A N 1
ATOM 717 C CA . LEU A 1 95 ? -1.182 26.583 43.548 1.00 62.59 95 LEU A CA 1
ATOM 718 C C . LEU A 1 95 ? -2.597 26.335 42.996 1.00 62.59 95 LEU A C 1
ATOM 720 O O . LEU A 1 95 ? -2.922 25.204 42.635 1.00 62.59 95 LEU A O 1
ATOM 724 N N . LYS A 1 96 ? -3.431 27.380 42.884 1.00 69.12 96 LYS A N 1
ATOM 725 C CA . LYS A 1 96 ? -4.764 27.267 42.268 1.00 69.12 96 LYS A CA 1
ATOM 726 C C . LYS A 1 96 ? -4.646 27.009 40.764 1.00 69.12 96 LYS A C 1
ATOM 728 O O . LYS A 1 96 ? -5.360 26.155 40.255 1.00 69.12 96 LYS A O 1
ATOM 733 N N . MET A 1 97 ? -3.697 27.661 40.088 1.00 75.31 97 MET A N 1
ATOM 734 C CA . MET A 1 97 ? -3.395 27.413 38.670 1.00 75.31 97 MET A CA 1
ATOM 735 C C . MET A 1 97 ? -2.950 25.962 38.429 1.00 75.31 97 MET A C 1
ATOM 737 O O . MET A 1 97 ? -3.486 25.288 37.557 1.00 75.31 97 MET A O 1
ATOM 741 N N . LEU A 1 98 ? -2.041 25.433 39.257 1.00 65.06 98 LEU A N 1
ATOM 742 C CA . LEU A 1 98 ? -1.614 24.029 39.179 1.00 65.06 98 LEU A CA 1
ATOM 743 C C . LEU A 1 98 ? -2.761 23.044 39.461 1.00 65.06 98 LEU A C 1
ATOM 745 O O . LEU A 1 98 ? -2.842 21.983 38.841 1.00 65.06 98 LEU A O 1
ATOM 749 N N . THR A 1 99 ? -3.671 23.401 40.370 1.00 63.25 99 THR A N 1
ATOM 750 C CA . THR A 1 99 ? -4.863 22.591 40.660 1.00 63.25 99 THR A CA 1
ATOM 751 C C . THR A 1 99 ? -5.827 22.586 39.470 1.00 63.25 99 THR A C 1
ATOM 753 O O . THR A 1 99 ? -6.319 21.524 39.093 1.00 63.25 99 THR A O 1
ATOM 756 N N . ALA A 1 100 ? -6.039 23.736 38.824 1.00 62.44 100 ALA A N 1
ATOM 757 C CA . ALA A 1 100 ? -6.857 23.847 37.616 1.00 62.44 100 ALA A CA 1
ATOM 758 C C . ALA A 1 100 ? -6.261 23.058 36.432 1.00 62.44 100 ALA A C 1
ATOM 760 O O . ALA A 1 100 ? -6.994 22.384 35.710 1.00 62.44 100 ALA A O 1
ATOM 761 N N . ASN A 1 101 ? -4.928 23.026 36.305 1.00 66.12 101 ASN A N 1
ATOM 762 C CA . ASN A 1 101 ? -4.223 22.222 35.295 1.00 66.12 101 ASN A CA 1
ATOM 763 C C . ASN A 1 101 ? -4.404 20.706 35.473 1.00 66.12 101 ASN A C 1
ATOM 765 O O . ASN A 1 101 ? -4.179 19.952 34.533 1.00 66.12 101 ASN A O 1
ATOM 769 N N . SER A 1 102 ? -4.801 20.238 36.661 1.00 43.84 102 SER A N 1
ATOM 770 C CA . SER A 1 102 ? -4.941 18.801 36.938 1.00 43.84 102 SER A CA 1
ATOM 771 C C . SER A 1 102 ? -6.211 18.184 36.331 1.00 43.84 102 SER A C 1
ATOM 773 O O . SER A 1 102 ? -6.314 16.961 36.266 1.00 43.84 102 SER A O 1
ATOM 775 N N . TYR A 1 103 ? -7.171 19.007 35.887 1.00 43.09 103 TYR A N 1
ATOM 776 C CA . TYR A 1 103 ? -8.480 18.555 35.388 1.00 43.09 103 TYR A CA 1
ATOM 777 C C . TYR A 1 103 ? -8.988 19.330 34.151 1.00 43.09 103 TYR A C 1
ATOM 779 O O . TYR A 1 103 ? -10.094 19.061 33.682 1.00 43.09 103 TYR A O 1
ATOM 787 N N . GLY A 1 104 ? -8.220 20.300 33.636 1.00 47.69 104 GLY A N 1
ATOM 788 C CA . GLY A 1 104 ? -8.641 21.232 32.582 1.00 47.69 104 GLY A CA 1
ATOM 789 C C . GLY A 1 104 ? -8.177 20.866 31.166 1.00 47.69 104 GLY A C 1
ATOM 790 O O . GLY A 1 104 ? -7.133 20.250 30.978 1.00 47.69 104 GLY A O 1
ATOM 791 N N . TYR A 1 105 ? -8.953 21.288 30.158 1.00 58.69 105 TYR A N 1
ATOM 792 C CA . TYR A 1 105 ? -8.598 21.172 28.731 1.00 58.69 105 TYR A CA 1
ATOM 793 C C . TYR A 1 105 ? -7.574 22.228 28.277 1.00 58.69 105 TYR A C 1
ATOM 795 O O . TYR A 1 105 ? -6.855 22.003 27.307 1.00 58.69 105 TYR A O 1
ATOM 803 N N . PHE A 1 106 ? -7.517 23.368 28.972 1.00 74.06 106 PHE A N 1
ATOM 804 C CA . PHE A 1 106 ? -6.537 24.434 28.775 1.00 74.06 106 PHE A CA 1
ATOM 805 C C . PHE A 1 106 ? -5.609 24.514 29.988 1.00 74.06 106 PHE A C 1
ATOM 807 O O . PHE A 1 106 ? -6.039 24.327 31.128 1.00 74.06 106 PHE A O 1
ATOM 814 N N . VAL A 1 107 ? -4.339 24.803 29.724 1.00 73.12 107 VAL A N 1
ATOM 815 C CA . VAL A 1 107 ? -3.268 24.874 30.715 1.00 73.12 107 VAL A CA 1
ATOM 816 C C . VAL A 1 107 ? -2.968 26.331 31.039 1.00 73.12 107 VAL A C 1
ATOM 818 O O . VAL A 1 107 ? -2.752 27.147 30.147 1.00 73.12 107 VAL A O 1
ATOM 821 N N . PHE A 1 108 ? -2.912 26.638 32.329 1.00 77.44 108 PHE A N 1
ATOM 822 C CA . PHE A 1 108 ? -2.431 27.898 32.875 1.00 77.44 108 PHE A CA 1
ATOM 823 C C . PHE A 1 108 ? -0.904 27.862 32.989 1.00 77.44 108 PHE A C 1
ATOM 825 O O . PHE A 1 108 ? -0.349 27.025 33.711 1.00 77.44 108 PHE A O 1
ATOM 832 N N . ALA A 1 109 ? -0.234 28.791 32.317 1.00 72.00 109 ALA A N 1
ATOM 833 C CA . ALA A 1 109 ? 1.213 28.948 32.296 1.00 72.00 109 ALA A CA 1
ATOM 834 C C . ALA A 1 109 ? 1.613 30.398 32.601 1.00 72.00 109 ALA A C 1
ATOM 836 O O . ALA A 1 109 ? 0.865 31.340 32.356 1.00 72.00 109 ALA A O 1
ATOM 837 N N . LEU A 1 110 ? 2.814 30.581 33.143 1.00 73.00 110 LEU A N 1
ATOM 838 C CA . LEU A 1 110 ? 3.431 31.895 33.299 1.00 73.00 110 LEU A CA 1
ATOM 839 C C . LEU A 1 110 ? 4.551 32.019 32.271 1.00 73.00 110 LEU A C 1
ATOM 841 O O . LEU A 1 110 ? 5.389 31.123 32.168 1.00 73.00 110 LEU A O 1
ATOM 845 N N . VAL A 1 111 ? 4.555 33.111 31.517 1.00 60.47 111 VAL A N 1
ATOM 846 C CA . VAL A 1 111 ? 5.499 33.353 30.422 1.00 60.47 111 VAL A CA 1
ATOM 847 C C . VAL A 1 111 ? 6.148 34.718 30.632 1.00 60.47 111 VAL A C 1
ATOM 849 O O . VAL A 1 111 ? 5.447 35.685 30.901 1.00 60.47 111 VAL A O 1
ATOM 852 N N . GLY A 1 112 ? 7.472 34.804 30.515 1.00 52.88 112 GLY A N 1
ATOM 853 C CA . GLY A 1 112 ? 8.231 36.047 30.714 1.00 52.88 112 GLY A CA 1
ATOM 854 C C . GLY A 1 112 ? 9.099 36.045 31.975 1.00 52.88 112 GLY A C 1
ATOM 855 O O . GLY A 1 112 ? 9.042 35.121 32.788 1.00 52.88 112 GLY A O 1
ATOM 856 N N . ASP A 1 113 ? 9.928 37.079 32.108 1.00 52.53 113 ASP A N 1
ATOM 857 C CA . ASP A 1 113 ? 10.863 37.258 33.223 1.00 52.53 113 ASP A CA 1
ATOM 858 C C . ASP A 1 113 ? 10.202 37.983 34.418 1.00 52.53 113 ASP A C 1
ATOM 860 O O . ASP A 1 113 ? 9.161 38.630 34.289 1.00 52.53 113 ASP A O 1
ATOM 864 N N . GLU A 1 114 ? 10.813 37.905 35.605 1.00 49.66 114 GLU A N 1
ATOM 865 C CA . GLU A 1 114 ? 10.350 38.602 36.817 1.00 49.66 114 GLU A CA 1
ATOM 866 C C . GLU A 1 114 ? 10.333 40.132 36.573 1.00 49.66 114 GLU A C 1
ATOM 868 O O . GLU A 1 114 ? 11.370 40.750 36.339 1.00 49.66 114 GLU A O 1
ATOM 873 N N . GLY A 1 115 ? 9.144 40.743 36.581 1.00 53.03 115 GLY A N 1
ATOM 874 C CA . GLY A 1 115 ? 8.883 42.135 36.176 1.00 53.03 115 GLY A CA 1
ATOM 875 C C . GLY A 1 115 ? 8.041 42.296 34.898 1.00 53.03 115 GLY A C 1
ATOM 876 O O . GLY A 1 115 ? 7.332 43.290 34.785 1.00 53.03 115 GLY A O 1
ATOM 877 N N . GLU A 1 116 ? 8.012 41.283 34.025 1.00 62.25 116 GLU A N 1
ATOM 878 C CA . GLU A 1 116 ? 7.259 41.248 32.749 1.00 62.25 116 GLU A CA 1
ATOM 879 C C . GLU A 1 116 ? 6.462 39.936 32.570 1.00 62.25 116 GLU A C 1
ATOM 881 O O . GLU A 1 116 ? 6.109 39.538 31.460 1.00 62.25 116 GLU A O 1
ATOM 886 N N . LEU A 1 117 ? 6.188 39.235 33.674 1.00 69.38 117 LEU A N 1
ATOM 887 C CA . LEU A 1 117 ? 5.398 38.009 33.677 1.00 69.38 117 LEU A CA 1
ATOM 888 C C . LEU A 1 117 ? 4.029 38.246 33.030 1.00 69.38 117 LEU A C 1
ATOM 890 O O . LEU A 1 117 ? 3.345 39.226 33.312 1.00 69.38 117 LEU A O 1
ATOM 894 N N . SER A 1 118 ? 3.611 37.294 32.211 1.00 72.12 118 SER A N 1
ATOM 895 C CA . SER A 1 118 ? 2.282 37.211 31.622 1.00 72.12 118 SER A CA 1
ATOM 896 C C . SER A 1 118 ? 1.643 35.877 31.978 1.00 72.12 118 SER A C 1
ATOM 898 O O . SER A 1 118 ? 2.306 34.838 32.010 1.00 72.12 118 SER A O 1
ATOM 900 N N . LEU A 1 119 ? 0.344 35.898 32.249 1.00 78.75 119 LEU A N 1
ATOM 901 C CA . LEU A 1 119 ? -0.476 34.704 32.346 1.00 78.75 119 LEU A CA 1
ATOM 902 C C . LEU A 1 119 ? -0.849 34.260 30.933 1.00 78.75 119 LEU A C 1
ATOM 904 O O . LEU A 1 119 ? -1.569 34.974 30.240 1.00 78.75 119 LEU A O 1
ATOM 908 N N . ASN A 1 120 ? -0.393 33.077 30.543 1.00 80.44 120 ASN A N 1
ATOM 909 C CA . ASN A 1 120 ? -0.819 32.397 29.331 1.00 80.44 120 ASN A CA 1
ATOM 910 C C . ASN A 1 120 ? -1.830 31.300 29.687 1.00 80.44 120 ASN A C 1
ATOM 912 O O . ASN A 1 120 ? -1.614 30.534 30.628 1.00 80.44 120 ASN A O 1
ATOM 916 N N . ILE A 1 121 ? -2.930 31.215 28.946 1.00 80.88 121 ILE A N 1
ATOM 917 C CA . ILE A 1 121 ? -3.869 30.090 29.020 1.00 80.88 121 ILE A CA 1
ATOM 918 C C . ILE A 1 121 ? -3.928 29.473 27.634 1.00 80.88 121 ILE A C 1
ATOM 920 O O . ILE A 1 121 ? -4.381 30.140 26.706 1.00 80.88 121 ILE A O 1
ATOM 924 N N . GLU A 1 122 ? -3.496 28.221 27.489 1.00 79.50 122 GLU A N 1
ATOM 925 C CA . GLU A 1 122 ? -3.302 27.606 26.173 1.00 79.50 122 GLU A CA 1
ATOM 926 C C . GLU A 1 122 ? -3.777 26.154 26.069 1.00 79.50 122 GLU A C 1
ATOM 928 O O . GLU A 1 122 ? -3.804 25.407 27.045 1.00 79.50 122 GLU A O 1
ATOM 933 N N . ALA A 1 123 ? -4.134 25.743 24.854 1.00 76.31 123 ALA A N 1
ATOM 934 C CA . ALA A 1 123 ? -4.362 24.352 24.487 1.00 76.31 123 ALA A CA 1
ATOM 935 C C . ALA A 1 123 ? -3.847 24.096 23.066 1.00 76.31 123 ALA A C 1
ATOM 937 O O . ALA A 1 123 ? -4.046 24.914 22.164 1.00 76.31 123 ALA A O 1
ATOM 938 N N . THR A 1 124 ? -3.209 22.942 22.865 1.00 76.38 124 THR A N 1
ATOM 939 C CA . THR A 1 124 ? -2.679 22.509 21.564 1.00 76.38 124 THR A CA 1
ATOM 940 C C . THR A 1 124 ? -3.508 21.356 21.017 1.00 76.38 124 THR A C 1
ATOM 942 O O . THR A 1 124 ? -3.826 20.411 21.736 1.00 76.38 124 THR A O 1
ATOM 945 N N . TYR A 1 125 ? -3.832 21.425 19.730 1.00 69.25 125 TYR A N 1
ATOM 946 C CA . TYR A 1 125 ? -4.681 20.469 19.034 1.00 69.25 125 TYR A CA 1
ATOM 947 C C . TYR A 1 125 ? -4.008 19.957 17.760 1.00 69.25 125 TYR A C 1
ATOM 949 O O . TYR A 1 125 ? -3.256 20.675 17.096 1.00 69.25 125 TYR A O 1
ATOM 957 N N . ASP A 1 126 ? -4.341 18.725 17.380 1.00 70.94 126 ASP A N 1
ATOM 958 C CA . ASP A 1 126 ? -3.958 18.161 16.088 1.00 70.94 126 ASP A CA 1
ATOM 959 C C . ASP A 1 126 ? -4.738 18.850 14.952 1.00 70.94 126 ASP A C 1
ATOM 961 O O . ASP A 1 126 ? -5.966 18.996 14.999 1.00 70.94 126 ASP A O 1
ATOM 965 N N . SER A 1 127 ? -4.017 19.288 13.919 1.00 65.94 127 SER A N 1
ATOM 966 C CA . SER A 1 127 ? -4.579 19.995 12.762 1.00 65.94 127 SER A CA 1
ATOM 967 C C . SER A 1 127 ? -5.558 19.155 11.934 1.00 65.94 127 SER A C 1
ATOM 969 O O . SER A 1 127 ? -6.455 19.720 11.305 1.00 65.94 127 SER A O 1
ATOM 971 N N . SER A 1 128 ? -5.450 17.823 11.961 1.00 66.25 128 SER A N 1
ATOM 972 C CA . SER A 1 128 ? -6.364 16.905 11.266 1.00 66.25 128 SER A CA 1
ATOM 973 C C . SER A 1 128 ? -7.779 16.916 11.850 1.00 66.25 128 SER A C 1
ATOM 975 O O . SER A 1 128 ? -8.746 16.614 11.150 1.00 66.25 128 SER A O 1
ATOM 977 N N . LEU A 1 129 ? -7.919 17.326 13.113 1.00 64.75 129 LEU A N 1
ATOM 978 C CA . LEU A 1 129 ? -9.195 17.397 13.825 1.00 64.75 129 LEU A CA 1
ATOM 979 C C . LEU A 1 129 ? -9.945 18.710 13.568 1.00 64.75 129 LEU A C 1
ATOM 981 O O . LEU A 1 129 ? -11.047 18.916 14.094 1.00 64.75 129 LEU A O 1
ATOM 985 N N . ILE A 1 130 ? -9.361 19.624 12.788 1.00 77.00 130 ILE A N 1
ATOM 986 C CA . ILE A 1 130 ? -9.925 20.953 12.618 1.00 77.00 130 ILE A CA 1
ATOM 987 C C . ILE A 1 130 ? -11.230 20.911 11.820 1.00 77.00 130 ILE A C 1
ATOM 989 O O . ILE A 1 130 ? -11.319 20.493 10.667 1.00 77.00 130 ILE A O 1
ATOM 993 N N . SER A 1 131 ? -12.288 21.387 12.458 1.00 80.06 131 SER A N 1
ATOM 994 C CA . SER A 1 131 ? -13.605 21.538 11.857 1.00 80.06 131 SER A CA 1
ATOM 995 C C . SER A 1 131 ? -14.310 22.727 12.490 1.00 80.06 131 SER A C 1
ATOM 997 O O . SER A 1 131 ? -13.959 23.157 13.589 1.00 80.06 131 SER A O 1
ATOM 999 N N . LYS A 1 132 ? -15.347 23.242 11.824 1.00 86.19 132 LYS A N 1
ATOM 1000 C CA . LYS A 1 132 ? -16.222 24.287 12.376 1.00 86.19 132 LYS A CA 1
ATOM 1001 C C . LYS A 1 132 ? -16.739 23.918 13.775 1.00 86.19 132 LYS A C 1
ATOM 1003 O O . LYS A 1 132 ? -16.732 24.751 14.674 1.00 86.19 132 LYS A O 1
ATOM 1008 N N . THR A 1 133 ? -17.190 22.675 13.952 1.00 80.31 133 THR A N 1
ATOM 1009 C CA . THR A 1 133 ? -17.743 22.181 15.221 1.00 80.31 133 THR A CA 1
ATOM 1010 C C . THR A 1 133 ? -16.671 22.078 16.298 1.00 80.31 133 THR A C 1
ATOM 1012 O O . THR A 1 133 ? -16.914 22.469 17.435 1.00 80.31 133 THR A O 1
ATOM 1015 N N . MET A 1 134 ? -15.481 21.592 15.938 1.00 86.75 134 MET A N 1
ATOM 1016 C CA . MET A 1 134 ? -14.370 21.470 16.876 1.00 86.75 134 MET A CA 1
ATOM 1017 C C . MET A 1 134 ? -13.866 22.844 17.325 1.00 86.75 134 MET A C 1
ATOM 1019 O O . MET A 1 134 ? -13.793 23.083 18.523 1.00 86.75 134 MET A O 1
ATOM 1023 N N . LEU A 1 135 ? -13.636 23.777 16.393 1.00 86.19 135 LEU A N 1
ATOM 1024 C CA . LEU A 1 135 ? -13.226 25.148 16.716 1.00 86.19 135 LEU A CA 1
ATOM 1025 C C . LEU A 1 135 ? -14.268 25.870 17.571 1.00 86.19 135 LEU A C 1
ATOM 1027 O O . LEU A 1 135 ? -13.906 26.545 18.528 1.00 86.19 135 LEU A O 1
ATOM 1031 N N . ARG A 1 136 ? -15.562 25.686 17.275 1.00 90.00 136 ARG A N 1
ATOM 1032 C CA . ARG A 1 136 ? -16.639 26.194 18.132 1.00 90.00 136 ARG A CA 1
ATOM 1033 C C . ARG A 1 136 ? -16.511 25.673 19.558 1.00 90.00 136 ARG A C 1
ATOM 1035 O O . ARG A 1 136 ? -16.458 26.472 20.484 1.00 90.00 136 ARG A O 1
ATOM 1042 N N . LYS A 1 137 ? -16.428 24.352 19.712 1.00 86.06 137 LYS A N 1
ATOM 1043 C CA . LYS A 1 137 ? -16.344 23.709 21.022 1.00 86.06 137 LYS A CA 1
ATOM 1044 C C . LYS A 1 137 ? -15.076 24.118 21.775 1.00 86.06 137 LYS A C 1
ATOM 1046 O O . LYS A 1 137 ? -15.148 24.362 22.968 1.00 86.06 137 LYS A O 1
ATOM 1051 N N . ALA A 1 138 ? -13.942 24.234 21.090 1.00 84.19 138 ALA A N 1
ATOM 1052 C CA . ALA A 1 138 ? -12.677 24.632 21.698 1.00 84.19 138 ALA A CA 1
ATOM 1053 C C . ALA A 1 138 ? -12.710 26.087 22.202 1.00 84.19 138 ALA A C 1
ATOM 1055 O O . ALA A 1 138 ? -12.216 26.363 23.290 1.00 84.19 138 ALA A O 1
ATOM 1056 N N . ILE A 1 139 ? -13.344 27.008 21.463 1.00 88.38 139 ILE A N 1
ATOM 1057 C CA . ILE A 1 139 ? -13.553 28.390 21.924 1.00 88.38 139 ILE A CA 1
ATOM 1058 C C . ILE A 1 139 ? -14.594 28.457 23.056 1.00 88.38 139 ILE A C 1
ATOM 1060 O O . ILE A 1 139 ? -14.421 29.224 23.997 1.00 88.38 139 ILE A O 1
ATOM 1064 N N . GLU A 1 140 ? -15.647 27.637 23.022 1.00 86.50 140 GLU A N 1
ATOM 1065 C CA . GLU A 1 140 ? -16.605 27.514 24.134 1.00 86.50 140 GLU A CA 1
ATOM 1066 C C . GLU A 1 140 ? -15.928 26.967 25.405 1.00 86.50 140 GLU A C 1
ATOM 1068 O O . GLU A 1 140 ? -16.139 27.506 26.486 1.00 86.50 140 GLU A O 1
ATOM 1073 N N . GLN A 1 141 ? -15.049 25.969 25.274 1.00 84.25 141 GLN A N 1
ATOM 1074 C CA . GLN A 1 141 ? -14.237 25.430 26.372 1.00 84.25 141 GLN A CA 1
ATOM 1075 C C . GLN A 1 141 ? -13.193 26.427 26.878 1.00 84.25 141 GLN A C 1
ATOM 1077 O O . GLN A 1 141 ? -12.912 26.461 28.074 1.00 84.25 141 GLN A O 1
ATOM 1082 N N . PHE A 1 142 ? -12.622 27.246 25.994 1.00 86.00 142 PHE A N 1
ATOM 1083 C CA . PHE A 1 142 ? -11.777 28.370 26.387 1.00 86.00 142 PHE A CA 1
ATOM 1084 C C . PHE A 1 142 ? -12.573 29.358 27.245 1.00 86.00 142 PHE A C 1
ATOM 1086 O O . PHE A 1 142 ? -12.136 29.700 28.340 1.00 86.00 142 PHE A O 1
ATOM 1093 N N . VAL A 1 143 ? -13.773 29.749 26.799 1.00 84.50 143 VAL A N 1
ATOM 1094 C CA . VAL A 1 143 ? -14.674 30.621 27.568 1.00 84.50 143 VAL A CA 1
ATOM 1095 C C . VAL A 1 143 ? -15.054 29.991 28.902 1.00 84.50 143 VAL A C 1
ATOM 1097 O O . VAL A 1 143 ? -15.030 30.685 29.905 1.00 84.50 143 VAL A O 1
ATOM 1100 N N . GLU A 1 144 ? -15.360 28.695 28.947 1.00 81.88 144 GLU A N 1
ATOM 1101 C CA . GLU A 1 144 ? -15.655 27.979 30.193 1.00 81.88 144 GLU A CA 1
ATOM 1102 C C . GLU A 1 144 ? -14.435 27.915 31.121 1.00 81.88 144 GLU A C 1
ATOM 1104 O O . GLU A 1 144 ? -14.571 28.091 32.328 1.00 81.88 144 GLU A O 1
ATOM 1109 N N . THR A 1 145 ? -13.235 27.710 30.573 1.00 82.00 145 THR A N 1
ATOM 1110 C CA . THR A 1 145 ? -12.000 27.666 31.367 1.00 82.00 145 THR A CA 1
ATOM 1111 C C . THR A 1 145 ? -11.665 29.033 31.934 1.00 82.00 145 THR A C 1
ATOM 1113 O O . THR A 1 145 ? -11.260 29.118 33.093 1.00 82.00 145 THR A O 1
ATOM 1116 N N . VAL A 1 146 ? -11.857 30.091 31.145 1.00 80.94 146 VAL A N 1
ATOM 1117 C CA . VAL A 1 146 ? -11.806 31.459 31.639 1.00 80.94 146 VAL A CA 1
ATOM 1118 C C . VAL A 1 146 ? -12.982 31.636 32.613 1.00 80.94 146 VAL A C 1
ATOM 1120 O O . VAL A 1 146 ? -12.836 31.415 33.802 1.00 80.94 146 VAL A O 1
ATOM 1123 N N . ASP A 1 147 ? -14.206 31.891 32.186 1.00 81.88 147 ASP A N 1
ATOM 1124 C CA . ASP A 1 147 ? -15.320 32.234 33.080 1.00 81.88 147 ASP A CA 1
ATOM 1125 C C . ASP A 1 147 ? -15.527 31.311 34.309 1.00 81.88 147 ASP A C 1
ATOM 1127 O O . ASP A 1 147 ? -15.964 31.802 35.349 1.00 81.88 147 ASP A O 1
ATOM 1131 N N . GLY A 1 148 ? -15.233 30.010 34.224 1.00 77.69 148 GLY A N 1
ATOM 1132 C CA . GLY A 1 148 ? -15.359 29.034 35.314 1.00 77.69 148 GLY A CA 1
ATOM 1133 C C . GLY A 1 148 ? -14.225 29.031 36.347 1.00 77.69 148 GLY A C 1
ATOM 1134 O O . GLY A 1 148 ? -14.425 28.527 37.450 1.00 77.69 148 GLY A O 1
ATOM 1135 N N . ASN A 1 149 ? -13.065 29.624 36.048 1.00 78.06 149 ASN A N 1
ATOM 1136 C CA . ASN A 1 149 ? -11.956 29.777 37.000 1.00 78.06 149 ASN A CA 1
ATOM 1137 C C . ASN A 1 149 ? -11.816 31.225 37.499 1.00 78.06 149 ASN A C 1
ATOM 1139 O O . ASN A 1 149 ? -10.721 31.656 37.854 1.00 78.06 149 ASN A O 1
ATOM 1143 N N . GLU A 1 150 ? -12.923 31.973 37.578 1.00 73.50 150 GLU A N 1
ATOM 1144 C CA . GLU A 1 150 ? -12.937 33.393 37.964 1.00 73.50 150 GLU A CA 1
ATOM 1145 C C . GLU A 1 150 ? -12.198 33.693 39.280 1.00 73.50 150 GLU A C 1
ATOM 1147 O O . GLU A 1 150 ? -11.585 34.750 39.418 1.00 73.50 150 GLU A O 1
ATOM 1152 N N . GLU A 1 151 ? -12.178 32.755 40.232 1.00 70.19 151 GLU A N 1
ATOM 1153 C CA . GLU A 1 151 ? -11.419 32.895 41.477 1.00 70.19 151 GLU A CA 1
ATOM 1154 C C . GLU A 1 151 ? -9.904 33.022 41.271 1.00 70.19 151 GLU A C 1
ATOM 1156 O O . GLU A 1 151 ? -9.218 33.547 42.150 1.00 70.19 151 GLU A O 1
ATOM 1161 N N . ILE A 1 152 ? -9.360 32.532 40.154 1.00 74.25 152 ILE A N 1
ATOM 1162 C CA . ILE A 1 152 ? -7.931 32.616 39.857 1.00 74.25 152 ILE A CA 1
ATOM 1163 C C . ILE A 1 152 ? -7.548 34.072 39.605 1.00 74.25 152 ILE A C 1
ATOM 1165 O O . ILE A 1 152 ? -6.592 34.524 40.214 1.00 74.25 152 ILE A O 1
ATOM 1169 N N . TRP A 1 153 ? -8.279 34.844 38.799 1.00 71.00 153 TRP A N 1
ATOM 1170 C CA . TRP A 1 153 ? -7.909 36.241 38.490 1.00 71.00 153 TRP A CA 1
ATOM 1171 C C . TRP A 1 153 ? -8.688 37.312 39.257 1.00 71.00 153 TRP A C 1
ATOM 1173 O O . TRP A 1 153 ? -8.172 38.418 39.412 1.00 71.00 153 TRP A O 1
ATOM 1183 N N . ASN A 1 154 ? -9.876 37.018 39.797 1.00 66.00 154 ASN A N 1
ATOM 1184 C CA . ASN A 1 154 ? -10.614 37.984 40.623 1.00 66.00 154 ASN A CA 1
ATOM 1185 C C . ASN A 1 154 ? -10.098 38.068 42.066 1.00 66.00 154 ASN A C 1
ATOM 1187 O O . ASN A 1 154 ? -10.381 39.051 42.754 1.00 66.00 154 ASN A O 1
ATOM 1191 N N . THR A 1 155 ? -9.318 37.085 42.530 1.00 57.28 155 THR A N 1
ATOM 1192 C CA . THR A 1 155 ? -8.593 37.212 43.801 1.00 57.28 155 THR A CA 1
ATOM 1193 C C . THR A 1 155 ? -7.452 38.213 43.599 1.00 57.28 155 THR A C 1
ATOM 1195 O O . THR A 1 155 ? -6.554 37.977 42.801 1.00 57.28 155 THR A O 1
ATOM 1198 N N . ASP A 1 156 ? -7.510 39.365 44.269 1.00 62.03 156 ASP A N 1
ATOM 1199 C CA . ASP A 1 156 ? -6.491 40.434 44.268 1.00 62.03 156 ASP A CA 1
ATOM 1200 C C . ASP A 1 156 ? -6.207 41.169 42.936 1.00 62.03 156 ASP A C 1
ATOM 1202 O O . ASP A 1 156 ? -5.363 42.081 42.921 1.00 62.03 156 ASP A O 1
ATOM 1206 N N . LYS A 1 157 ? -6.944 40.852 41.853 1.00 67.69 157 LYS A N 1
ATOM 1207 C CA . LYS A 1 157 ? -6.850 41.479 40.513 1.00 67.69 157 LYS A CA 1
ATOM 1208 C C . LYS A 1 157 ? -5.401 41.602 40.037 1.00 67.69 157 LYS A C 1
ATOM 1210 O O . LYS A 1 157 ? -4.888 42.697 39.802 1.00 67.69 157 LYS A O 1
ATOM 1215 N N . TRP A 1 158 ? -4.704 40.472 40.039 1.00 64.75 158 TRP A N 1
ATOM 1216 C CA . TRP A 1 158 ? -3.266 40.422 39.781 1.00 64.75 158 TRP A CA 1
ATOM 1217 C C . TRP A 1 158 ? -2.916 40.447 38.291 1.00 64.75 158 TRP A C 1
ATOM 1219 O O . TRP A 1 158 ? -1.780 40.755 37.959 1.00 64.75 158 TRP A O 1
ATOM 1229 N N . VAL A 1 159 ? -3.880 40.185 37.410 1.00 67.06 159 VAL A N 1
ATOM 1230 C CA . VAL A 1 159 ? -3.777 40.404 35.960 1.00 67.06 159 VAL A CA 1
ATOM 1231 C C . VAL A 1 159 ? -4.430 41.734 35.592 1.00 67.06 159 VAL A C 1
ATOM 1233 O O . VAL A 1 159 ? -5.386 42.158 36.248 1.00 67.06 159 VAL A O 1
ATOM 1236 N N . ALA A 1 160 ? -3.918 42.415 34.568 1.00 59.38 160 ALA A N 1
ATOM 1237 C CA . ALA A 1 160 ? -4.505 43.671 34.110 1.00 59.38 160 ALA A CA 1
ATOM 1238 C C . ALA A 1 160 ? -5.975 43.470 33.673 1.00 59.38 160 ALA A C 1
ATOM 1240 O O . ALA A 1 160 ? -6.269 42.599 32.856 1.00 59.38 160 ALA A O 1
ATOM 1241 N N . GLU A 1 161 ? -6.908 44.273 34.207 1.00 52.47 161 GLU A N 1
ATOM 1242 C CA . GLU A 1 161 ? -8.315 44.265 33.773 1.00 52.47 161 GLU A CA 1
ATOM 1243 C C . GLU A 1 161 ? -8.398 44.784 32.331 1.00 52.47 161 GLU A C 1
ATOM 1245 O O . GLU A 1 161 ? -8.382 45.989 32.078 1.00 52.47 161 GLU A O 1
ATOM 1250 N N . GLY A 1 162 ? -8.440 43.873 31.362 1.00 46.88 162 GLY A N 1
ATOM 1251 C CA . GLY A 1 162 ? -8.529 44.233 29.954 1.00 46.88 162 GLY A CA 1
ATOM 1252 C C . GLY A 1 162 ? -9.898 44.810 29.606 1.00 46.88 162 GLY A C 1
ATOM 1253 O O . GLY A 1 162 ? -10.903 44.166 29.879 1.00 46.88 162 GLY A O 1
ATOM 1254 N N . LYS A 1 163 ? -9.924 45.978 28.945 1.00 43.06 163 LYS A N 1
ATOM 1255 C CA . LYS A 1 163 ? -10.847 46.302 27.838 1.00 43.06 163 LYS A CA 1
ATOM 1256 C C . LYS A 1 163 ? -10.236 47.374 26.926 1.00 43.06 163 LYS A C 1
ATOM 1258 O O . LYS A 1 163 ? -10.098 48.520 27.331 1.00 43.06 163 LYS A O 1
ATOM 1263 N N . GLY A 1 164 ? -9.937 46.992 25.683 1.00 33.81 164 GLY A N 1
ATOM 1264 C CA . GLY A 1 164 ? -9.884 47.860 24.499 1.00 33.81 164 GLY A CA 1
ATOM 1265 C C . GLY A 1 164 ? -8.907 49.046 24.473 1.00 33.81 164 GLY A C 1
ATOM 1266 O O . GLY A 1 164 ? -9.244 50.128 24.935 1.00 33.81 164 GLY A O 1
ATOM 1267 N N . ALA A 1 165 ? -7.795 48.909 23.743 1.00 26.83 165 ALA A N 1
ATOM 1268 C CA . ALA A 1 165 ? -7.265 49.976 22.879 1.00 26.83 165 ALA A CA 1
ATOM 1269 C C . ALA A 1 165 ? -6.228 49.428 21.874 1.00 26.83 165 ALA A C 1
ATOM 1271 O O . ALA A 1 165 ? -5.169 48.952 22.265 1.00 26.83 165 ALA A O 1
ATOM 1272 N N . LYS A 1 166 ? -6.508 49.551 20.568 1.00 27.61 166 LYS A N 1
ATOM 1273 C CA . LYS A 1 166 ? -5.490 49.648 19.491 1.00 27.61 166 LYS A CA 1
ATOM 1274 C C . LYS A 1 166 ? -5.078 51.135 19.371 1.00 27.61 166 LYS A C 1
ATOM 1276 O O . LYS A 1 166 ? -5.959 51.959 19.640 1.00 27.61 166 LYS A O 1
ATOM 1281 N N . PRO A 1 167 ? -3.842 51.528 18.955 1.00 28.80 167 PRO A N 1
ATOM 1282 C CA . PRO A 1 167 ? -3.400 51.347 17.554 1.00 28.80 167 PRO A CA 1
ATOM 1283 C C . PRO A 1 167 ? -1.869 51.192 17.258 1.00 28.80 167 PRO A C 1
ATOM 1285 O O . PRO A 1 167 ? -1.062 51.970 17.745 1.00 28.80 167 PRO A O 1
ATOM 1288 N N . GLU A 1 168 ? -1.547 50.250 16.350 1.00 25.44 168 GLU A N 1
ATOM 1289 C CA . GLU A 1 168 ? -0.627 50.274 15.166 1.00 25.44 168 GLU A CA 1
ATOM 1290 C C . GLU A 1 168 ? 0.863 50.772 15.227 1.00 25.44 168 GLU A C 1
ATOM 1292 O O . GLU A 1 168 ? 1.313 51.322 16.223 1.00 25.44 168 GLU A O 1
ATOM 1297 N N . PRO A 1 169 ? 1.701 50.521 14.186 1.00 42.09 169 PRO A N 1
ATOM 1298 C CA . PRO A 1 169 ? 2.790 49.534 14.164 1.00 42.09 169 PRO A CA 1
ATOM 1299 C C . PRO A 1 169 ? 4.209 50.157 14.157 1.00 42.09 169 PRO A C 1
ATOM 1301 O O . PRO A 1 169 ? 4.406 51.278 13.690 1.00 42.09 169 PRO A O 1
ATOM 1304 N N . ALA A 1 170 ? 5.252 49.406 14.546 1.00 23.27 170 ALA A N 1
ATOM 1305 C CA . ALA A 1 170 ? 6.637 49.808 14.252 1.00 23.27 170 ALA A CA 1
ATOM 1306 C C . ALA A 1 170 ? 7.609 48.629 14.022 1.00 23.27 170 ALA A C 1
ATOM 1308 O O . ALA A 1 170 ? 7.890 47.832 14.911 1.00 23.27 170 ALA A O 1
ATOM 1309 N N . LYS A 1 171 ? 8.195 48.588 12.817 1.00 26.00 171 LYS A N 1
ATOM 1310 C CA . LYS A 1 171 ? 9.478 47.948 12.439 1.00 26.00 171 LYS A CA 1
ATOM 1311 C C . LYS A 1 171 ? 10.416 49.067 11.920 1.00 26.00 171 LYS A C 1
ATOM 1313 O O . LYS A 1 171 ? 9.876 50.033 11.384 1.00 26.00 171 LYS A O 1
ATOM 1318 N N . PRO A 1 172 ? 11.760 48.912 11.820 1.00 39.22 172 PRO A N 1
ATOM 1319 C CA . PRO A 1 172 ? 12.716 48.161 12.652 1.00 39.22 172 PRO A CA 1
ATOM 1320 C C . PRO A 1 172 ? 14.052 48.918 12.993 1.00 39.22 172 PRO A C 1
ATOM 1322 O O . PRO A 1 172 ? 14.464 49.827 12.281 1.00 39.22 172 PRO A O 1
ATOM 1325 N N . ALA A 1 173 ? 14.770 48.387 14.006 1.00 33.34 173 ALA A N 1
ATOM 1326 C CA . ALA A 1 173 ? 16.241 48.326 14.259 1.00 33.34 173 ALA A CA 1
ATOM 1327 C C . ALA A 1 173 ? 17.072 49.525 14.834 1.00 33.34 173 ALA A C 1
ATOM 1329 O O . ALA A 1 173 ? 17.211 50.557 14.191 1.00 33.34 173 ALA A O 1
ATOM 1330 N N . VAL A 1 174 ? 17.752 49.324 15.994 1.00 25.67 174 VAL A N 1
ATOM 1331 C CA . VAL A 1 174 ? 19.226 49.095 16.221 1.00 25.67 174 VAL A CA 1
ATOM 1332 C C . VAL A 1 174 ? 19.699 49.469 17.669 1.00 25.67 174 VAL A C 1
ATOM 1334 O O . VAL A 1 174 ? 19.537 50.600 18.099 1.00 25.67 174 VAL A O 1
ATOM 1337 N N . ALA A 1 175 ? 20.380 48.503 18.329 1.00 29.72 175 ALA A N 1
ATOM 1338 C CA . ALA A 1 175 ? 21.432 48.499 19.394 1.00 29.72 175 ALA A CA 1
ATOM 1339 C C . ALA A 1 175 ? 21.296 49.140 20.821 1.00 29.72 175 ALA A C 1
ATOM 1341 O O . ALA A 1 175 ? 20.733 50.204 21.024 1.00 29.72 175 ALA A O 1
ATOM 1342 N N . LYS A 1 176 ? 21.926 48.429 21.790 1.00 34.53 176 LYS A N 1
ATOM 1343 C CA . LYS A 1 176 ? 21.924 48.447 23.288 1.00 34.53 176 LYS A CA 1
ATOM 1344 C C . LYS A 1 176 ? 22.387 49.737 24.019 1.00 34.53 176 LYS A C 1
ATOM 1346 O O . LYS A 1 176 ? 23.156 50.513 23.459 1.00 34.53 176 LYS A O 1
ATOM 1351 N N . PRO A 1 177 ? 22.096 49.850 25.341 1.00 28.12 177 PRO A N 1
ATOM 1352 C CA . PRO A 1 177 ? 23.126 49.595 26.377 1.00 28.12 177 PRO A CA 1
ATOM 1353 C C . PRO A 1 177 ? 22.691 48.619 27.503 1.00 28.12 177 PRO A C 1
ATOM 1355 O O . PRO A 1 177 ? 21.511 48.387 27.730 1.00 28.12 177 PRO A O 1
ATOM 1358 N N . GLN A 1 178 ? 23.674 48.010 28.179 1.00 27.09 178 GLN A N 1
ATOM 1359 C CA . GLN A 1 178 ? 23.576 46.794 29.011 1.00 27.09 178 GLN A CA 1
ATOM 1360 C C . GLN A 1 178 ? 23.409 47.066 30.535 1.00 27.09 178 GLN A C 1
ATOM 1362 O O . GLN A 1 178 ? 24.036 48.006 31.025 1.00 27.09 178 GLN A O 1
ATOM 1367 N N . PRO A 1 179 ? 22.648 46.244 31.305 1.00 29.31 179 PRO A N 1
ATOM 1368 C CA . PRO A 1 179 ? 22.476 46.368 32.764 1.00 29.31 179 PRO A CA 1
ATOM 1369 C C . PRO A 1 179 ? 23.532 45.591 33.597 1.00 29.31 179 PRO A C 1
ATOM 1371 O O . PRO A 1 179 ? 24.349 44.862 33.025 1.00 29.31 179 PRO A O 1
ATOM 1374 N N . PRO A 1 180 ? 23.537 45.729 34.948 1.00 36.28 180 PRO A N 1
ATOM 1375 C CA . PRO A 1 180 ? 24.631 45.296 35.822 1.00 36.28 180 PRO A CA 1
ATOM 1376 C C . PRO A 1 180 ? 24.912 43.791 35.788 1.00 36.28 180 PRO A C 1
ATOM 1378 O O . PRO A 1 180 ? 24.023 42.945 35.876 1.00 36.28 180 PRO A O 1
ATOM 1381 N N . ALA A 1 181 ? 26.205 43.485 35.711 1.00 33.31 181 ALA A N 1
ATOM 1382 C CA . ALA A 1 181 ? 26.761 42.274 35.124 1.00 33.31 181 ALA A CA 1
ATOM 1383 C C . ALA A 1 181 ? 26.497 40.947 35.858 1.00 33.31 181 ALA A C 1
ATOM 1385 O O . ALA A 1 181 ? 26.784 39.906 35.284 1.00 33.31 181 ALA A O 1
ATOM 1386 N N . ALA A 1 182 ? 25.972 40.938 37.086 1.00 32.19 182 ALA A N 1
ATOM 1387 C CA . ALA A 1 182 ? 25.962 39.718 37.903 1.00 32.19 182 ALA A CA 1
ATOM 1388 C C . ALA A 1 182 ? 24.666 38.887 37.803 1.00 32.19 182 ALA A C 1
ATOM 1390 O O . ALA A 1 182 ? 24.752 37.671 37.667 1.00 32.19 182 ALA A O 1
ATOM 1391 N N . LEU A 1 183 ? 23.478 39.512 37.821 1.00 32.72 183 LEU A N 1
ATOM 1392 C CA . LEU A 1 183 ? 22.194 38.789 37.703 1.00 32.72 183 LEU A CA 1
ATOM 1393 C C . LEU A 1 183 ? 21.757 38.601 36.239 1.00 32.72 183 LEU A C 1
ATOM 1395 O O . LEU A 1 183 ? 21.200 37.569 35.879 1.00 32.72 183 LEU A O 1
ATOM 1399 N N . ALA A 1 184 ? 22.086 39.558 35.365 1.00 30.89 184 ALA A N 1
ATOM 1400 C CA . ALA A 1 184 ? 21.835 39.431 33.931 1.00 30.89 184 ALA A CA 1
ATOM 1401 C C . ALA A 1 184 ? 22.698 38.331 33.284 1.00 30.89 184 ALA A C 1
ATOM 1403 O O . ALA A 1 184 ? 22.260 37.723 32.319 1.00 30.89 184 ALA A O 1
ATOM 1404 N N . GLN A 1 185 ? 23.898 38.029 33.802 1.00 33.00 185 GLN A N 1
ATOM 1405 C CA . GLN A 1 185 ? 24.739 36.956 33.249 1.00 33.00 185 GLN A CA 1
ATOM 1406 C C . GLN A 1 185 ? 24.229 35.552 33.588 1.00 33.00 185 GLN A C 1
ATOM 1408 O O . GLN A 1 185 ? 24.391 34.661 32.761 1.00 33.00 185 GLN A O 1
ATOM 1413 N N . SER A 1 186 ? 23.600 35.335 34.748 1.00 35.72 186 SER A N 1
ATOM 1414 C CA . SER A 1 186 ? 23.097 34.005 35.121 1.00 35.72 186 SER A CA 1
ATOM 1415 C C . SER A 1 186 ? 21.785 33.663 34.414 1.00 35.72 186 SER A C 1
ATOM 1417 O O . SER A 1 186 ? 21.633 32.544 33.926 1.00 35.72 186 SER A O 1
ATOM 1419 N N . VAL A 1 187 ? 20.875 34.635 34.280 1.00 33.00 187 VAL A N 1
ATOM 1420 C CA . VAL A 1 187 ? 19.599 34.454 33.569 1.00 33.00 187 VAL A CA 1
ATOM 1421 C C . VAL A 1 187 ? 19.805 34.502 32.050 1.00 33.00 187 VAL A C 1
ATOM 1423 O O . VAL A 1 187 ? 19.296 33.633 31.348 1.00 33.00 187 VAL A O 1
ATOM 1426 N N . ALA A 1 188 ? 20.653 35.393 31.515 1.00 30.66 188 ALA A N 1
ATOM 1427 C CA . ALA A 1 188 ? 20.963 35.385 30.081 1.00 30.66 188 ALA A CA 1
ATOM 1428 C C . ALA A 1 188 ? 21.788 34.162 29.647 1.00 30.66 188 ALA A C 1
ATOM 1430 O O . ALA A 1 188 ? 21.616 33.718 28.518 1.00 30.66 188 ALA A O 1
ATOM 1431 N N . ALA A 1 189 ? 22.640 33.574 30.500 1.00 32.50 189 ALA A N 1
ATOM 1432 C CA . ALA A 1 189 ? 23.321 32.313 30.173 1.00 32.50 189 ALA A CA 1
ATOM 1433 C C . ALA A 1 189 ? 22.346 31.123 30.134 1.00 32.50 189 ALA A C 1
ATOM 1435 O O . ALA A 1 189 ? 22.487 30.245 29.282 1.00 32.50 189 ALA A O 1
ATOM 1436 N N . ALA A 1 190 ? 21.326 31.117 31.000 1.00 33.62 190 ALA A N 1
ATOM 1437 C CA . ALA A 1 190 ? 20.276 30.101 30.993 1.00 33.62 190 ALA A CA 1
ATOM 1438 C C . ALA A 1 190 ? 19.328 30.259 29.786 1.00 33.62 190 ALA A C 1
ATOM 1440 O O . ALA A 1 190 ? 19.066 29.287 29.080 1.00 33.62 190 ALA A O 1
ATOM 1441 N N . VAL A 1 191 ? 18.894 31.485 29.477 1.00 29.72 191 VAL A N 1
ATOM 1442 C CA . VAL A 1 191 ? 17.998 31.780 28.342 1.00 29.72 191 VAL A CA 1
ATOM 1443 C C . VAL A 1 191 ? 18.728 31.668 26.991 1.00 29.72 191 VAL A C 1
ATOM 1445 O O . VAL A 1 191 ? 18.174 31.129 26.033 1.00 29.72 191 VAL A O 1
ATOM 1448 N N . ALA A 1 192 ? 20.009 32.050 26.894 1.00 32.56 192 ALA A N 1
ATOM 1449 C CA . ALA A 1 192 ? 20.810 31.849 25.679 1.00 32.56 192 ALA A CA 1
ATOM 1450 C C . ALA A 1 192 ? 21.153 30.371 25.413 1.00 32.56 192 ALA A C 1
ATOM 1452 O O . ALA A 1 192 ? 21.356 29.999 24.255 1.00 32.56 192 ALA A O 1
ATOM 1453 N N . ALA A 1 193 ? 21.189 29.520 26.448 1.00 35.62 193 ALA A N 1
ATOM 1454 C CA . ALA A 1 193 ? 21.351 28.074 26.288 1.00 35.62 193 ALA A CA 1
ATOM 1455 C C . ALA A 1 193 ? 20.074 27.400 25.755 1.00 35.62 193 ALA A C 1
ATOM 1457 O O . ALA A 1 193 ? 20.175 26.431 25.003 1.00 35.62 193 ALA A O 1
ATOM 1458 N N . VAL A 1 194 ? 18.890 27.937 26.074 1.00 37.72 194 VAL A N 1
ATOM 1459 C CA . VAL A 1 194 ? 17.605 27.484 25.508 1.00 37.72 194 VAL A CA 1
ATOM 1460 C C . VAL A 1 194 ? 17.400 28.018 24.080 1.00 37.72 194 VAL A C 1
ATOM 1462 O O . VAL A 1 194 ? 16.834 27.319 23.246 1.00 37.72 194 VAL A O 1
ATOM 1465 N N . ALA A 1 195 ? 17.947 29.195 23.749 1.00 39.41 195 ALA A N 1
ATOM 1466 C CA . ALA A 1 195 ? 17.834 29.805 22.417 1.00 39.41 195 ALA A CA 1
ATOM 1467 C C . ALA A 1 195 ? 18.842 29.293 21.365 1.00 39.41 195 ALA A C 1
ATOM 1469 O O . ALA A 1 195 ? 18.694 29.588 20.178 1.00 39.41 195 ALA A O 1
ATOM 1470 N N . ARG A 1 196 ? 19.888 28.553 21.758 1.00 54.56 196 ARG A N 1
ATOM 1471 C CA . ARG A 1 196 ? 20.859 27.976 20.814 1.00 54.56 196 ARG A CA 1
ATOM 1472 C C . ARG A 1 196 ? 20.691 26.458 20.764 1.00 54.56 196 ARG A C 1
ATOM 1474 O O . ARG A 1 196 ? 21.015 25.796 21.755 1.00 54.56 196 ARG A O 1
ATOM 1481 N N . PRO A 1 197 ? 20.200 25.889 19.645 1.00 70.25 197 PRO A N 1
ATOM 1482 C CA . PRO A 1 197 ? 20.122 24.445 19.508 1.00 70.25 197 PRO A CA 1
ATOM 1483 C C . PRO A 1 197 ? 21.529 23.858 19.625 1.00 70.25 197 PRO A C 1
ATOM 1485 O O . PRO A 1 197 ? 22.481 24.379 19.037 1.00 70.25 197 PRO A O 1
ATOM 1488 N N . LEU A 1 198 ? 21.656 22.782 20.402 1.00 85.06 198 LEU A N 1
ATOM 1489 C CA . LEU A 1 198 ? 22.897 22.025 20.482 1.00 85.06 198 LEU A CA 1
ATOM 1490 C C . LEU A 1 198 ? 23.228 21.500 19.079 1.00 85.06 198 LEU A C 1
ATOM 1492 O O . LEU A 1 198 ? 22.437 20.768 18.478 1.00 85.06 198 LEU A O 1
ATOM 1496 N N . ALA A 1 199 ? 24.382 21.891 18.547 1.00 84.75 199 ALA A N 1
ATOM 1497 C CA . ALA A 1 199 ? 24.735 21.652 17.155 1.00 84.75 199 ALA A CA 1
ATOM 1498 C C . ALA A 1 199 ? 26.223 21.336 16.975 1.00 84.75 199 ALA A C 1
ATOM 1500 O O . ALA A 1 199 ? 27.076 21.731 17.773 1.00 84.75 199 ALA A O 1
ATOM 1501 N N . MET A 1 200 ? 26.517 20.669 15.859 1.00 89.62 200 MET A N 1
ATOM 1502 C CA . MET A 1 200 ? 27.866 20.464 15.337 1.00 89.62 200 MET A CA 1
ATOM 1503 C C . MET A 1 200 ? 28.022 21.248 14.028 1.00 89.62 200 MET A C 1
ATOM 1505 O O . MET A 1 200 ? 27.928 20.659 12.951 1.00 89.62 200 MET A O 1
ATOM 1509 N N . PRO A 1 201 ? 28.193 22.585 14.082 1.00 82.56 201 PRO A N 1
ATOM 1510 C CA . PRO A 1 201 ? 28.217 23.440 12.890 1.00 82.56 201 PRO A CA 1
ATOM 1511 C C . PRO A 1 201 ? 29.328 23.074 11.900 1.00 82.56 201 PRO A C 1
ATOM 1513 O O . PRO A 1 201 ? 29.228 23.392 10.715 1.00 82.56 201 PRO A O 1
ATOM 1516 N N . ARG A 1 202 ? 30.376 22.388 12.367 1.00 84.56 202 ARG A N 1
ATOM 1517 C CA . ARG A 1 202 ? 31.443 21.882 11.514 1.00 84.56 202 ARG A CA 1
ATOM 1518 C C . ARG A 1 202 ? 31.838 20.481 11.943 1.00 84.56 202 ARG A C 1
ATOM 1520 O O . ARG A 1 202 ? 32.307 20.288 13.057 1.00 84.56 202 ARG A O 1
ATOM 1527 N N . LEU A 1 203 ? 31.659 19.523 11.041 1.00 92.88 203 LEU A N 1
ATOM 1528 C CA . LEU A 1 203 ? 32.034 18.126 11.215 1.00 92.88 203 LEU A CA 1
ATOM 1529 C C . LEU A 1 203 ? 32.636 17.633 9.895 1.00 92.88 203 LEU A C 1
ATOM 1531 O O . LEU A 1 203 ? 31.957 17.659 8.870 1.00 92.88 203 LEU A O 1
ATOM 1535 N N . LEU A 1 204 ? 33.921 17.262 9.885 1.00 91.56 204 LEU A N 1
ATOM 1536 C CA . LEU A 1 204 ? 34.642 16.873 8.660 1.00 91.56 204 LEU A CA 1
ATOM 1537 C C . LEU A 1 204 ? 35.895 16.034 8.929 1.00 91.56 204 LEU A C 1
ATOM 1539 O O . LEU A 1 204 ? 36.475 16.080 10.014 1.00 91.56 204 LEU A O 1
ATOM 1543 N N . PHE A 1 205 ? 36.377 15.340 7.895 1.00 94.12 205 PHE A N 1
ATOM 1544 C CA . PHE A 1 205 ? 37.705 14.723 7.898 1.00 94.12 205 PHE A CA 1
ATOM 1545 C C . PHE A 1 205 ? 38.803 15.759 7.663 1.00 94.12 205 PHE A C 1
ATOM 1547 O O . PHE A 1 205 ? 38.751 16.523 6.698 1.00 94.12 205 PHE A O 1
ATOM 1554 N N . ALA A 1 206 ? 39.828 15.752 8.509 1.00 89.12 206 ALA A N 1
ATOM 1555 C CA . ALA A 1 206 ? 40.990 16.621 8.420 1.00 89.12 206 ALA A CA 1
ATOM 1556 C C . ALA A 1 206 ? 42.220 15.866 7.887 1.00 89.12 206 ALA A C 1
ATOM 1558 O O . ALA A 1 206 ? 42.397 14.669 8.099 1.00 89.12 206 ALA A O 1
ATOM 1559 N N . SER A 1 207 ? 43.088 16.584 7.180 1.00 86.81 207 SER A N 1
ATOM 1560 C CA . SER A 1 207 ? 44.364 16.076 6.652 1.00 86.81 207 SER A CA 1
ATOM 1561 C C . SER A 1 207 ? 45.532 16.231 7.635 1.00 86.81 207 SER A C 1
ATOM 1563 O O . SER A 1 207 ? 46.549 15.559 7.492 1.00 86.81 207 SER A O 1
ATOM 1565 N N . ARG A 1 208 ? 45.386 17.095 8.647 1.00 88.69 208 ARG A N 1
ATOM 1566 C CA . ARG A 1 208 ? 46.337 17.293 9.750 1.00 88.69 208 ARG A CA 1
ATOM 1567 C C . ARG A 1 208 ? 45.604 17.702 11.022 1.00 88.69 208 ARG A C 1
ATOM 1569 O O . ARG A 1 208 ? 44.482 18.202 10.950 1.00 88.69 208 ARG A O 1
ATOM 1576 N N . LYS A 1 209 ? 46.248 17.514 12.178 1.00 83.38 209 LYS A N 1
ATOM 1577 C CA . LYS A 1 209 ? 45.705 17.950 13.471 1.00 83.38 209 LYS A CA 1
ATOM 1578 C C . LYS A 1 209 ? 45.526 19.471 13.457 1.00 83.38 209 LYS A C 1
ATOM 1580 O O . LYS A 1 209 ? 46.396 20.190 12.957 1.00 83.38 209 LYS A O 1
ATOM 1585 N N . ALA A 1 210 ? 44.387 19.935 13.961 1.00 83.19 210 ALA A N 1
ATOM 1586 C CA . ALA A 1 210 ? 44.135 21.355 14.147 1.00 83.19 210 ALA A CA 1
ATOM 1587 C C . ALA A 1 210 ? 45.021 21.887 15.281 1.00 83.19 210 ALA A C 1
ATOM 1589 O O . ALA A 1 210 ? 45.182 21.226 16.309 1.00 83.19 210 ALA A O 1
ATOM 1590 N N . ASN A 1 211 ? 45.594 23.075 15.094 1.00 76.25 211 ASN A N 1
ATOM 1591 C CA . ASN A 1 211 ? 46.380 23.771 16.115 1.00 76.25 211 ASN A CA 1
ATOM 1592 C C . ASN A 1 211 ? 45.522 24.739 16.950 1.00 76.25 211 ASN A C 1
ATOM 1594 O O . ASN A 1 211 ? 46.030 25.382 17.866 1.00 76.25 211 ASN A O 1
ATOM 1598 N N . GLY A 1 212 ? 44.231 24.858 16.632 1.00 72.56 212 GLY A N 1
ATOM 1599 C CA . GLY A 1 212 ? 43.292 25.750 17.300 1.00 72.56 212 GLY A CA 1
ATOM 1600 C C . GLY A 1 212 ? 41.875 25.640 16.738 1.00 72.56 212 GLY A C 1
ATOM 1601 O O . GLY A 1 212 ? 41.623 24.941 15.755 1.00 72.56 212 GLY A O 1
ATOM 1602 N N . PHE A 1 213 ? 40.938 26.345 17.368 1.00 79.56 213 PHE A N 1
ATOM 1603 C CA . PHE A 1 213 ? 39.570 26.456 16.868 1.00 79.56 213 PHE A CA 1
ATOM 1604 C C . PHE A 1 213 ? 39.548 27.167 15.505 1.00 79.56 213 PHE A C 1
ATOM 1606 O O . PHE A 1 213 ? 40.256 28.154 15.314 1.00 79.56 213 PHE A O 1
ATOM 1613 N N . GLY A 1 214 ? 38.763 26.662 14.554 1.00 72.06 214 GLY A N 1
ATOM 1614 C CA . GLY A 1 214 ? 38.711 27.143 13.174 1.00 72.06 214 GLY A CA 1
ATOM 1615 C C . GLY A 1 214 ? 39.930 26.791 12.307 1.00 72.06 214 GLY A C 1
ATOM 1616 O O . GLY A 1 214 ? 39.900 27.061 11.105 1.00 72.06 214 GLY A O 1
ATOM 1617 N N . ASP A 1 215 ? 40.984 26.166 12.854 1.00 82.69 215 ASP A N 1
ATOM 1618 C CA . ASP A 1 215 ? 42.159 25.724 12.086 1.00 82.69 215 ASP A CA 1
ATOM 1619 C C . ASP A 1 215 ? 41.868 24.414 11.340 1.00 82.69 215 ASP A C 1
ATOM 1621 O O . ASP A 1 215 ? 42.257 23.317 11.751 1.00 82.69 215 ASP A O 1
ATOM 1625 N N . VAL A 1 216 ? 41.136 24.540 10.235 1.00 76.50 216 VAL A N 1
ATOM 1626 C CA . VAL A 1 216 ? 40.617 23.409 9.471 1.00 76.50 216 VAL A CA 1
ATOM 1627 C C . VAL A 1 216 ? 41.428 23.194 8.197 1.00 76.50 216 VAL A C 1
ATOM 1629 O O . VAL A 1 216 ? 41.483 24.056 7.324 1.00 76.50 216 VAL A O 1
ATOM 1632 N N . ALA A 1 217 ? 41.979 21.990 8.040 1.00 85.00 217 ALA A N 1
ATOM 1633 C CA . ALA A 1 217 ? 42.568 21.513 6.791 1.00 85.00 217 ALA A CA 1
ATOM 1634 C C . ALA A 1 217 ? 41.759 20.313 6.260 1.00 85.00 217 ALA A C 1
ATOM 1636 O O . ALA A 1 217 ? 42.144 19.169 6.531 1.00 85.00 217 ALA A O 1
ATOM 1637 N N . PRO A 1 218 ? 40.633 20.535 5.545 1.00 85.00 218 PRO A N 1
ATOM 1638 C CA . PRO A 1 218 ? 39.760 19.454 5.097 1.00 85.00 218 PRO A CA 1
ATOM 1639 C C . PRO A 1 218 ? 40.511 18.458 4.215 1.00 85.00 218 PRO A C 1
ATOM 1641 O O . PRO A 1 218 ? 41.311 18.844 3.361 1.00 85.00 218 PRO A O 1
ATOM 1644 N N . ARG A 1 219 ? 40.259 17.166 4.410 1.00 83.38 219 ARG A N 1
ATOM 1645 C CA . ARG A 1 219 ? 40.796 16.124 3.536 1.00 83.38 219 ARG A CA 1
ATOM 1646 C C . ARG A 1 219 ? 40.035 16.180 2.199 1.00 83.38 219 ARG A C 1
ATOM 1648 O O . ARG A 1 219 ? 38.807 16.203 2.211 1.00 83.38 219 ARG A O 1
ATOM 1655 N N . PRO A 1 220 ? 40.723 16.168 1.044 1.00 67.25 220 PRO A N 1
ATOM 1656 C CA . PRO A 1 220 ? 40.076 16.285 -0.269 1.00 67.25 220 PRO A CA 1
ATOM 1657 C C . PRO A 1 220 ? 39.287 15.033 -0.680 1.00 67.25 220 PRO A C 1
ATOM 1659 O O . PRO A 1 220 ? 38.538 15.065 -1.649 1.00 67.25 220 PRO A O 1
ATOM 1662 N N . SER A 1 221 ? 39.471 13.918 0.031 1.00 78.44 221 SER A N 1
ATOM 1663 C CA . SER A 1 221 ? 38.772 12.660 -0.208 1.00 78.44 221 SER A CA 1
ATOM 1664 C C . SER A 1 221 ? 38.443 11.978 1.114 1.00 78.44 221 SER A C 1
ATOM 1666 O O . SER A 1 221 ? 39.289 11.907 2.007 1.00 78.44 221 SER A O 1
ATOM 1668 N N . ALA A 1 222 ? 37.232 11.429 1.203 1.00 85.50 222 ALA A N 1
ATOM 1669 C CA . ALA A 1 222 ? 36.793 10.574 2.300 1.00 85.50 222 ALA A CA 1
ATOM 1670 C C . ALA A 1 222 ? 37.152 9.089 2.066 1.00 85.50 222 ALA A C 1
ATOM 1672 O O . ALA A 1 222 ? 36.535 8.204 2.655 1.00 85.50 222 ALA A O 1
ATOM 1673 N N . ALA A 1 223 ? 38.125 8.799 1.191 1.00 82.25 223 ALA A N 1
ATOM 1674 C CA . ALA A 1 223 ? 38.699 7.468 1.017 1.00 82.25 223 ALA A CA 1
ATOM 1675 C C . ALA A 1 223 ? 39.952 7.286 1.897 1.00 82.25 223 ALA A C 1
ATOM 1677 O O . ALA A 1 223 ? 40.910 8.069 1.827 1.00 82.25 223 ALA A O 1
ATOM 1678 N N . PHE A 1 224 ? 39.952 6.230 2.706 1.00 88.06 224 PHE A N 1
ATOM 1679 C CA . PHE A 1 224 ? 41.005 5.895 3.663 1.00 88.06 224 PHE A CA 1
ATOM 1680 C C . PHE A 1 224 ? 41.534 4.489 3.378 1.00 88.06 224 PHE A C 1
ATOM 1682 O O . PHE A 1 224 ? 40.737 3.554 3.303 1.00 88.06 224 PHE A O 1
ATOM 1689 N N . PRO A 1 225 ? 42.850 4.296 3.201 1.00 87.31 225 PRO A N 1
ATOM 1690 C CA . PRO A 1 225 ? 43.433 2.962 3.200 1.00 87.31 225 PRO A CA 1
ATOM 1691 C C . PRO A 1 225 ? 43.051 2.183 4.466 1.00 87.31 225 PRO A C 1
ATOM 1693 O O . PRO A 1 225 ? 42.884 2.763 5.537 1.00 87.31 225 PRO A O 1
ATOM 1696 N N . GLN A 1 226 ? 42.911 0.866 4.359 1.00 87.56 226 GLN A N 1
ATOM 1697 C CA . GLN A 1 226 ? 42.576 0.015 5.496 1.00 87.56 226 GLN A CA 1
ATOM 1698 C C . GLN A 1 226 ? 43.601 0.187 6.626 1.00 87.56 226 GLN A C 1
ATOM 1700 O O . GLN A 1 226 ? 44.807 0.078 6.406 1.00 87.56 226 GLN A O 1
ATOM 1705 N N . GLY A 1 227 ? 43.106 0.469 7.834 1.00 80.50 227 GLY A N 1
ATOM 1706 C CA . GLY A 1 227 ? 43.935 0.766 9.002 1.00 80.50 227 GLY A CA 1
ATOM 1707 C C . GLY A 1 227 ? 44.543 2.174 9.045 1.00 80.50 227 GLY A C 1
ATOM 1708 O O . GLY A 1 227 ? 45.258 2.465 10.005 1.00 80.50 227 GLY A O 1
ATOM 1709 N N . ASP A 1 228 ? 44.261 3.042 8.063 1.00 87.62 228 ASP A N 1
ATOM 1710 C CA . ASP A 1 228 ? 44.659 4.454 8.090 1.00 87.62 228 ASP A CA 1
ATOM 1711 C C . ASP A 1 228 ? 43.961 5.196 9.240 1.00 87.62 228 ASP A C 1
ATOM 1713 O O . ASP A 1 228 ? 42.878 4.818 9.700 1.00 87.62 228 ASP A O 1
ATOM 1717 N N . THR A 1 229 ? 44.597 6.261 9.725 1.00 90.00 229 THR A N 1
ATOM 1718 C CA . THR A 1 229 ? 44.027 7.071 10.805 1.00 90.00 229 THR A CA 1
ATOM 1719 C C . THR A 1 229 ? 43.043 8.079 10.225 1.00 90.00 229 THR A C 1
ATOM 1721 O O . THR A 1 229 ? 43.408 8.969 9.455 1.00 90.00 229 THR A O 1
ATOM 1724 N N . LEU A 1 230 ? 41.784 7.958 10.626 1.00 92.25 230 LEU A N 1
ATOM 1725 C CA . LEU A 1 230 ? 40.748 8.944 10.383 1.00 92.25 230 LEU A CA 1
ATOM 1726 C C . LEU A 1 230 ? 40.919 10.053 11.408 1.00 92.25 230 LEU A C 1
ATOM 1728 O O . LEU A 1 230 ? 40.738 9.856 12.609 1.00 92.25 230 LEU A O 1
ATOM 1732 N N . LEU A 1 231 ? 41.281 11.226 10.914 1.00 91.69 231 LEU A N 1
ATOM 1733 C CA . LEU A 1 231 ? 41.349 12.426 11.718 1.00 91.69 231 LEU A CA 1
ATOM 1734 C C . LEU A 1 231 ? 40.088 13.246 11.466 1.00 91.69 231 LEU A C 1
ATOM 1736 O O . LEU A 1 231 ? 39.834 13.653 10.334 1.00 91.69 231 LEU A O 1
ATOM 1740 N N . VAL A 1 232 ? 39.297 13.471 12.506 1.00 93.12 232 VAL A N 1
ATOM 1741 C CA . VAL A 1 232 ? 38.036 14.211 12.443 1.00 93.12 232 VAL A CA 1
ATOM 1742 C C . VAL A 1 232 ? 38.171 15.504 13.219 1.00 93.12 232 VAL A C 1
ATOM 1744 O O . VAL A 1 232 ? 38.723 15.525 14.317 1.00 93.12 232 VAL A O 1
ATOM 1747 N N . TYR A 1 233 ? 37.658 16.576 12.631 1.00 92.31 233 TYR A N 1
ATOM 1748 C CA . TYR A 1 233 ? 37.518 17.871 13.270 1.00 92.31 233 TYR A CA 1
ATOM 1749 C C . TYR A 1 233 ? 36.033 18.167 13.486 1.00 92.31 233 TYR A C 1
ATOM 1751 O O . TYR A 1 233 ? 35.252 18.126 12.530 1.00 92.31 233 TYR A O 1
ATOM 1759 N N . LEU A 1 234 ? 35.669 18.459 14.733 1.00 91.94 234 LEU A N 1
ATOM 1760 C CA . LEU A 1 234 ? 34.308 18.755 15.169 1.00 91.94 234 LEU A CA 1
ATOM 1761 C C . LEU A 1 234 ? 34.299 20.075 15.942 1.00 91.94 234 LEU A C 1
ATOM 1763 O O . LEU A 1 234 ? 35.084 20.239 16.870 1.00 91.94 234 LEU A O 1
ATOM 1767 N N . GLU A 1 235 ? 33.400 20.992 15.601 1.00 90.94 235 GLU A N 1
ATOM 1768 C CA . GLU A 1 235 ? 33.083 22.183 16.402 1.00 90.94 235 GLU A CA 1
ATOM 1769 C C . GLU A 1 235 ? 31.782 21.938 17.167 1.00 90.94 235 GLU A C 1
ATOM 1771 O O . GLU A 1 235 ? 30.807 21.475 16.579 1.00 90.94 235 GLU A O 1
ATOM 1776 N N . ALA A 1 236 ? 31.757 22.249 18.464 1.00 87.06 236 ALA A N 1
ATOM 1777 C CA . ALA A 1 236 ? 30.570 22.107 19.304 1.00 87.06 236 ALA A CA 1
ATOM 1778 C C . ALA A 1 236 ? 29.973 23.484 19.609 1.00 87.06 236 ALA A C 1
ATOM 1780 O O . ALA A 1 236 ? 30.668 24.373 20.106 1.00 87.06 236 ALA A O 1
ATOM 1781 N N . ALA A 1 237 ? 28.676 23.657 19.360 1.00 84.81 237 ALA A N 1
ATOM 1782 C CA . ALA A 1 237 ? 27.960 24.901 19.627 1.00 84.81 237 ALA A CA 1
ATOM 1783 C C . ALA A 1 237 ? 26.668 24.647 20.409 1.00 84.81 237 ALA A C 1
ATOM 1785 O O . ALA A 1 237 ? 26.021 23.615 20.243 1.00 84.81 237 ALA A O 1
ATOM 1786 N N . GLY A 1 238 ? 26.282 25.613 21.243 1.00 80.50 238 GLY A N 1
ATOM 1787 C CA . GLY A 1 238 ? 25.041 25.558 22.016 1.00 80.50 238 GLY A CA 1
ATOM 1788 C C . GLY A 1 238 ? 25.136 24.739 23.307 1.00 80.50 238 GLY A C 1
ATOM 1789 O O . GLY A 1 238 ? 24.098 24.332 23.821 1.00 80.50 238 GLY A O 1
ATOM 1790 N N . LEU A 1 239 ? 26.342 24.494 23.834 1.00 80.69 239 LEU A N 1
ATOM 1791 C CA . LEU A 1 239 ? 26.544 23.837 25.132 1.00 80.69 239 LEU A CA 1
ATOM 1792 C C . LEU A 1 239 ? 26.179 24.783 26.284 1.00 80.69 239 LEU A C 1
ATOM 1794 O O . LEU A 1 239 ? 26.479 25.979 26.244 1.00 80.69 239 LEU A O 1
ATOM 1798 N N . SER A 1 240 ? 25.565 24.237 27.332 1.00 83.62 240 SER A N 1
ATOM 1799 C CA . SER A 1 240 ? 25.283 24.964 28.563 1.00 83.62 240 SER A CA 1
ATOM 1800 C C . SER A 1 240 ? 26.566 25.321 29.303 1.00 83.62 240 SER A C 1
ATOM 1802 O O . SER A 1 240 ? 27.538 24.566 29.344 1.00 83.62 240 SER A O 1
ATOM 1804 N N . VAL A 1 241 ? 26.532 26.491 29.931 1.00 81.88 241 VAL A N 1
ATOM 1805 C CA . VAL A 1 241 ? 27.571 26.986 30.828 1.00 81.88 241 VAL A CA 1
ATOM 1806 C C . VAL A 1 241 ? 26.967 27.022 32.229 1.00 81.88 241 VAL A C 1
ATOM 1808 O O . VAL A 1 241 ? 25.916 27.625 32.429 1.00 81.88 241 VAL A O 1
ATOM 1811 N N . ALA A 1 242 ? 27.607 26.368 33.195 1.00 78.62 242 ALA A N 1
ATOM 1812 C CA . ALA A 1 242 ? 27.184 26.384 34.595 1.00 78.62 242 ALA A CA 1
ATOM 1813 C C . ALA A 1 242 ? 28.287 26.961 35.496 1.00 78.62 242 ALA A C 1
ATOM 1815 O O . ALA A 1 242 ? 29.458 26.912 35.121 1.00 78.62 242 ALA A O 1
ATOM 1816 N N . PRO A 1 243 ? 27.965 27.458 36.702 1.00 79.00 243 PRO A N 1
ATOM 1817 C CA . PRO A 1 243 ? 28.981 27.808 37.690 1.00 79.00 243 PRO A CA 1
ATOM 1818 C C . PRO A 1 243 ? 29.865 26.596 38.047 1.00 79.00 243 PRO A C 1
ATOM 1820 O O . PRO A 1 243 ? 29.372 25.470 38.194 1.00 79.00 243 PRO A O 1
ATOM 1823 N N . GLY A 1 244 ? 31.175 26.821 38.161 1.00 72.06 244 GLY A N 1
ATOM 1824 C CA . GLY A 1 244 ? 32.184 25.840 38.571 1.00 72.06 244 GLY A CA 1
ATOM 1825 C C . GLY A 1 244 ? 32.976 26.291 39.807 1.00 72.06 244 GLY A C 1
ATOM 1826 O O . GLY A 1 244 ? 32.713 27.341 40.394 1.00 72.06 244 GLY A O 1
ATOM 1827 N N . GLU A 1 245 ? 33.946 25.480 40.232 1.00 69.50 245 GLU A N 1
ATOM 1828 C CA . GLU A 1 245 ? 34.797 25.790 41.389 1.00 69.50 245 GLU A CA 1
ATOM 1829 C C . GLU A 1 245 ? 35.800 26.922 41.092 1.00 69.50 245 GLU A C 1
ATOM 1831 O O . GLU A 1 245 ? 36.241 27.120 39.959 1.00 69.50 245 GLU A O 1
ATOM 1836 N N . GLY A 1 246 ? 36.181 27.683 42.124 1.00 67.25 246 GLY A N 1
ATOM 1837 C CA . GLY A 1 246 ? 37.203 28.733 42.007 1.00 67.25 246 GLY A CA 1
ATOM 1838 C C . GLY A 1 246 ? 36.773 29.982 41.227 1.00 67.25 246 GLY A C 1
ATOM 1839 O O . GLY A 1 246 ? 37.631 30.710 40.733 1.00 67.25 246 GLY A O 1
ATOM 1840 N N . GLY A 1 247 ? 35.466 30.234 41.093 1.00 65.12 247 GLY A N 1
ATOM 1841 C CA . GLY A 1 247 ? 34.933 31.416 40.403 1.00 65.12 247 GLY A CA 1
ATOM 1842 C C . GLY A 1 247 ? 34.998 31.345 38.872 1.00 65.12 247 GLY A C 1
ATOM 1843 O O . GLY A 1 247 ? 34.742 32.350 38.212 1.00 65.12 247 GLY A O 1
ATOM 1844 N N . LYS A 1 248 ? 35.330 30.177 38.303 1.00 69.44 248 LYS A N 1
ATOM 1845 C CA . LYS A 1 248 ? 35.252 29.911 36.860 1.00 69.44 248 LYS A CA 1
ATOM 1846 C C . LYS A 1 248 ? 33.930 29.230 36.521 1.00 69.44 248 LYS A C 1
ATOM 1848 O O . LYS A 1 248 ? 33.377 28.492 37.333 1.00 69.44 248 LYS A O 1
ATOM 1853 N N . ASN A 1 249 ? 33.436 29.449 35.310 1.00 80.44 249 ASN A N 1
ATOM 1854 C CA . ASN A 1 249 ? 32.309 28.684 34.793 1.00 80.44 249 ASN A CA 1
ATOM 1855 C C . ASN A 1 249 ? 32.802 27.332 34.261 1.00 80.44 249 ASN A C 1
ATOM 1857 O O . ASN A 1 249 ? 34.003 27.115 34.107 1.00 80.44 249 ASN A O 1
ATOM 1861 N N . ARG A 1 250 ? 31.893 26.403 33.981 1.00 81.75 250 ARG A N 1
ATOM 1862 C CA . ARG A 1 250 ? 32.200 25.087 33.419 1.00 81.75 250 ARG A CA 1
ATOM 1863 C C . ARG A 1 250 ? 31.259 24.739 32.278 1.00 81.75 250 ARG A C 1
ATOM 1865 O O . ARG A 1 250 ? 30.079 25.081 32.318 1.00 81.75 250 ARG A O 1
ATOM 1872 N N . VAL A 1 251 ? 31.789 24.014 31.302 1.00 85.38 251 VAL A N 1
ATOM 1873 C CA . VAL A 1 251 ? 31.029 23.400 30.208 1.00 85.38 251 VAL A CA 1
ATOM 1874 C C . VAL A 1 251 ? 31.235 21.896 30.269 1.00 85.38 251 VAL A C 1
ATOM 1876 O O . VAL A 1 251 ? 32.364 21.436 30.446 1.00 85.38 251 VAL A O 1
ATOM 1879 N N . GLY A 1 252 ? 30.147 21.141 30.146 1.00 84.81 252 GLY A N 1
ATOM 1880 C CA . GLY A 1 252 ? 30.168 19.685 30.114 1.00 84.81 252 GLY A CA 1
ATOM 1881 C C . GLY A 1 252 ? 29.966 19.167 28.695 1.00 84.81 252 GLY A C 1
ATOM 1882 O O . GLY A 1 252 ? 28.922 19.419 28.097 1.00 84.81 252 GLY A O 1
ATOM 1883 N N . ILE A 1 253 ? 30.953 18.455 28.154 1.00 88.31 253 ILE A N 1
ATOM 1884 C CA . ILE A 1 253 ? 30.897 17.884 26.808 1.00 88.31 253 ILE A CA 1
ATOM 1885 C C . ILE A 1 253 ? 31.197 16.390 26.856 1.00 88.31 253 ILE A C 1
ATOM 1887 O O . ILE A 1 253 ? 32.250 15.973 27.333 1.00 88.31 253 ILE A O 1
ATOM 1891 N N . ALA A 1 254 ? 30.284 15.598 26.301 1.00 89.19 254 ALA A N 1
ATOM 1892 C CA . ALA A 1 254 ? 30.543 14.214 25.953 1.00 89.19 254 ALA A CA 1
ATOM 1893 C C . ALA A 1 254 ? 30.366 14.018 24.445 1.00 89.19 254 ALA A C 1
ATOM 1895 O O . ALA A 1 254 ? 29.386 14.476 23.856 1.00 89.19 254 ALA A O 1
ATOM 1896 N N . VAL A 1 255 ? 31.335 13.357 23.825 1.00 89.81 255 VAL A N 1
ATOM 1897 C CA . VAL A 1 255 ? 31.329 12.970 22.422 1.00 89.81 255 VAL A CA 1
ATOM 1898 C C . VAL A 1 255 ? 31.482 11.462 22.367 1.00 89.81 255 VAL A C 1
ATOM 1900 O O . VAL A 1 255 ? 32.514 10.919 22.757 1.00 89.81 255 VAL A O 1
ATOM 1903 N N . ASP A 1 256 ? 30.459 10.798 21.852 1.00 92.06 256 ASP A N 1
ATOM 1904 C CA . ASP A 1 256 ? 30.545 9.397 21.474 1.00 92.06 256 ASP A CA 1
ATOM 1905 C C . ASP A 1 256 ? 30.658 9.298 19.951 1.00 92.06 256 ASP A C 1
ATOM 1907 O O . ASP A 1 256 ? 30.108 10.130 19.225 1.00 92.06 256 ASP A O 1
ATOM 1911 N N . TYR A 1 257 ? 31.312 8.256 19.450 1.00 91.19 257 TYR A N 1
ATOM 1912 C CA . TYR A 1 257 ? 31.233 7.893 18.039 1.00 91.19 257 TYR A CA 1
ATOM 1913 C C . TYR A 1 257 ? 30.776 6.455 17.866 1.00 91.19 257 TYR A C 1
ATOM 1915 O O . TYR A 1 257 ? 30.945 5.595 18.729 1.00 91.19 257 TYR A O 1
ATOM 1923 N N . GLU A 1 258 ? 30.219 6.190 16.699 1.00 90.75 258 GLU A N 1
ATOM 1924 C CA . GLU A 1 258 ? 29.811 4.874 16.251 1.00 90.75 258 GLU A CA 1
ATOM 1925 C C . GLU A 1 258 ? 30.161 4.754 14.771 1.00 90.75 258 GLU A C 1
ATOM 1927 O O . GLU A 1 258 ? 29.917 5.687 14.002 1.00 90.75 258 GLU A O 1
ATOM 1932 N N . VAL A 1 259 ? 30.721 3.618 14.349 1.00 88.31 259 VAL A N 1
ATOM 1933 C CA . VAL A 1 259 ? 30.847 3.357 12.912 1.00 88.31 259 VAL A CA 1
ATOM 1934 C C . VAL A 1 259 ? 29.701 2.481 12.485 1.00 88.31 259 VAL A C 1
ATOM 1936 O O . VAL A 1 259 ? 29.509 1.379 12.998 1.00 88.31 259 VAL A O 1
ATOM 1939 N N . ARG A 1 260 ? 28.975 2.970 11.494 1.00 79.62 260 ARG A N 1
ATOM 1940 C CA . ARG A 1 260 ? 27.873 2.283 10.860 1.00 79.62 260 ARG A CA 1
ATOM 1941 C C . ARG A 1 260 ? 28.212 1.980 9.422 1.00 79.62 260 ARG A C 1
ATOM 1943 O O . ARG A 1 260 ? 29.040 2.624 8.786 1.00 79.62 260 ARG A O 1
ATOM 1950 N N . THR A 1 261 ? 27.535 1.000 8.876 1.00 72.62 261 THR A N 1
ATOM 1951 C CA . THR A 1 261 ? 27.487 0.830 7.427 1.00 72.62 261 THR A CA 1
ATOM 1952 C C . THR A 1 261 ? 26.511 1.831 6.821 1.00 72.62 261 THR A C 1
ATOM 1954 O O . THR A 1 261 ? 25.704 2.438 7.527 1.00 72.62 261 THR A O 1
ATOM 1957 N N . TRP A 1 262 ? 26.515 1.973 5.496 1.00 47.44 262 TRP A N 1
ATOM 1958 C CA . TRP A 1 262 ? 25.503 2.777 4.800 1.00 47.44 262 TRP A CA 1
ATOM 1959 C C . TRP A 1 262 ? 24.053 2.331 5.098 1.00 47.44 262 TRP A C 1
ATOM 1961 O O . TRP A 1 262 ? 23.120 3.126 5.030 1.00 47.44 262 TRP A O 1
ATOM 1971 N N . ALA A 1 263 ? 23.852 1.068 5.490 1.00 48.78 263 ALA A N 1
ATOM 1972 C CA . ALA A 1 263 ? 22.567 0.532 5.940 1.00 48.78 263 ALA A CA 1
ATOM 1973 C C . ALA A 1 263 ? 22.223 0.874 7.410 1.00 48.78 263 ALA A C 1
ATOM 1975 O O . ALA A 1 263 ? 21.275 0.311 7.947 1.00 48.78 263 ALA A O 1
ATOM 1976 N N . ARG A 1 264 ? 22.977 1.783 8.053 1.00 57.50 264 ARG A N 1
ATOM 1977 C CA . ARG A 1 264 ? 22.864 2.212 9.465 1.00 57.50 264 ARG A CA 1
ATOM 1978 C C . ARG A 1 264 ? 23.127 1.125 10.514 1.00 57.50 264 ARG A C 1
ATOM 1980 O O . ARG A 1 264 ? 22.835 1.328 11.685 1.00 57.50 264 ARG A O 1
ATOM 1987 N N . GLN A 1 265 ? 23.735 0.008 10.123 1.00 64.25 265 GLN A N 1
ATOM 1988 C CA . GLN A 1 265 ? 24.090 -1.067 11.055 1.00 64.25 265 GLN A CA 1
ATOM 1989 C C . GLN A 1 265 ? 25.431 -0.794 11.718 1.00 64.25 265 GLN A C 1
ATOM 1991 O O . GLN A 1 265 ? 26.404 -0.526 11.009 1.00 64.25 265 GLN A O 1
ATOM 1996 N N . SER A 1 266 ? 25.468 -0.881 13.048 1.00 71.50 266 SER A N 1
ATOM 1997 C CA . SER A 1 266 ? 26.668 -0.681 13.860 1.00 71.50 266 SER A CA 1
ATOM 1998 C C . SER A 1 266 ? 27.712 -1.754 13.547 1.00 71.50 266 SER A C 1
ATOM 2000 O O . SER A 1 266 ? 27.476 -2.939 13.758 1.00 71.50 266 SER A O 1
ATOM 2002 N N . VAL A 1 267 ? 28.864 -1.348 13.019 1.00 76.31 267 VAL A N 1
ATOM 2003 C CA . VAL A 1 267 ? 30.035 -2.221 12.799 1.00 76.31 267 VAL A CA 1
ATOM 2004 C C . VAL A 1 267 ? 31.143 -1.955 13.808 1.00 76.31 267 VAL A C 1
ATOM 2006 O O . VAL A 1 267 ? 31.933 -2.844 14.103 1.00 76.31 267 VAL A O 1
ATOM 2009 N N . TYR A 1 268 ? 31.162 -0.757 14.391 1.00 77.38 268 TYR A N 1
ATOM 2010 C CA . TYR A 1 268 ? 31.835 -0.492 15.653 1.00 77.38 268 TYR A CA 1
ATOM 2011 C C . TYR A 1 268 ? 30.815 0.123 16.598 1.00 77.38 268 TYR A C 1
ATOM 2013 O O . TYR A 1 268 ? 30.360 1.245 16.364 1.00 77.38 268 TYR A O 1
ATOM 2021 N N . ALA A 1 269 ? 30.491 -0.633 17.651 1.00 77.69 269 ALA A N 1
ATOM 2022 C CA . ALA A 1 269 ? 29.580 -0.210 18.702 1.00 77.69 269 ALA A CA 1
ATOM 2023 C C . ALA A 1 269 ? 29.983 1.158 19.259 1.00 77.69 269 ALA A C 1
ATOM 2025 O O . ALA A 1 269 ? 31.170 1.502 19.288 1.00 77.69 269 ALA A O 1
ATOM 2026 N N . ARG A 1 270 ? 28.979 1.913 19.711 1.00 83.62 270 ARG A N 1
ATOM 2027 C CA . ARG A 1 270 ? 29.162 3.260 20.243 1.00 83.62 270 ARG A CA 1
ATOM 2028 C C . ARG A 1 270 ? 30.236 3.261 21.334 1.00 83.62 270 ARG A C 1
ATOM 2030 O O . ARG A 1 270 ? 30.149 2.502 22.299 1.00 83.62 270 ARG A O 1
ATOM 2037 N N . LYS A 1 271 ? 31.242 4.116 21.172 1.00 83.12 271 LYS A N 1
ATOM 2038 C CA . LYS A 1 271 ? 32.324 4.329 22.134 1.00 83.12 271 LYS A CA 1
ATOM 2039 C C . LYS A 1 271 ? 32.399 5.796 22.505 1.00 83.12 271 LYS A C 1
ATOM 2041 O O . LYS A 1 271 ? 32.268 6.657 21.641 1.00 83.12 271 LYS A O 1
ATOM 2046 N N . THR A 1 272 ? 32.679 6.049 23.774 1.00 85.44 272 THR A N 1
ATOM 2047 C CA . THR A 1 272 ? 32.985 7.391 24.258 1.00 85.44 272 THR A CA 1
ATOM 2048 C C . THR A 1 272 ? 34.377 7.790 23.801 1.00 85.44 272 THR A C 1
ATOM 2050 O O . THR A 1 272 ? 35.365 7.126 24.115 1.00 85.44 272 THR A O 1
ATOM 2053 N N . ASP A 1 273 ? 34.426 8.859 23.020 1.00 84.06 273 ASP A N 1
ATOM 2054 C CA . ASP A 1 273 ? 35.647 9.494 22.532 1.00 84.06 273 ASP A CA 1
ATOM 2055 C C . ASP A 1 273 ? 36.170 10.508 23.548 1.00 84.06 273 ASP A C 1
ATOM 2057 O O . ASP A 1 273 ? 37.364 10.589 23.830 1.00 84.06 273 ASP A O 1
ATOM 2061 N N . LEU A 1 274 ? 35.239 11.272 24.118 1.00 84.38 274 LEU A N 1
ATOM 2062 C CA . LEU A 1 274 ? 35.504 12.349 25.052 1.00 84.38 274 LEU A CA 1
ATOM 2063 C C . LEU A 1 274 ? 34.348 12.434 26.046 1.00 84.38 274 LEU A C 1
ATOM 2065 O O . LEU A 1 274 ? 33.197 12.459 25.638 1.00 84.38 274 LEU A O 1
ATOM 2069 N N . ASP A 1 275 ? 34.641 12.535 27.335 1.00 87.94 275 ASP A N 1
ATOM 2070 C CA . ASP A 1 275 ? 33.687 12.989 28.350 1.00 87.94 275 ASP A CA 1
ATOM 2071 C C . ASP A 1 275 ? 34.467 13.865 29.327 1.00 87.94 275 ASP A C 1
ATOM 2073 O O . ASP A 1 275 ? 35.332 13.386 30.065 1.00 87.94 275 ASP A O 1
ATOM 2077 N N . GLN A 1 276 ? 34.276 15.178 29.222 1.00 81.00 276 GLN A N 1
ATOM 2078 C CA . GLN A 1 276 ? 35.043 16.160 29.974 1.00 81.00 276 GLN A CA 1
ATOM 2079 C C . GLN A 1 276 ? 34.167 17.308 30.450 1.00 81.00 276 GLN A C 1
ATOM 2081 O O . GLN A 1 276 ? 33.271 17.794 29.763 1.00 81.00 276 GLN A O 1
ATOM 2086 N N . THR A 1 277 ? 34.504 17.800 31.637 1.00 81.50 277 THR A N 1
ATOM 2087 C CA . THR A 1 277 ? 34.046 19.096 32.125 1.00 81.50 277 THR A CA 1
ATOM 2088 C C . THR A 1 277 ? 35.221 20.058 32.070 1.00 81.50 277 THR A C 1
ATOM 2090 O O . THR A 1 277 ? 36.241 19.827 32.720 1.00 81.50 277 THR A O 1
ATOM 2093 N N . VAL A 1 278 ? 35.094 21.125 31.286 1.00 77.81 278 VAL A N 1
ATOM 2094 C CA . VAL A 1 278 ? 36.174 22.090 31.052 1.00 77.81 278 VAL A CA 1
ATOM 2095 C C . VAL A 1 278 ? 35.850 23.396 31.778 1.00 77.81 278 VAL A C 1
ATOM 2097 O O . VAL A 1 278 ? 34.739 23.909 31.612 1.00 77.81 278 VAL A O 1
ATOM 2100 N N . PRO A 1 279 ? 36.778 23.955 32.577 1.00 76.25 279 PRO A N 1
ATOM 2101 C CA . PRO A 1 279 ? 36.606 25.282 33.148 1.00 76.25 279 PRO A CA 1
ATOM 2102 C C . PRO A 1 279 ? 36.745 26.344 32.051 1.00 76.25 279 PRO A C 1
ATOM 2104 O O . PRO A 1 279 ? 37.680 26.306 31.252 1.00 76.25 279 PRO A O 1
ATOM 2107 N N . VAL A 1 280 ? 35.829 27.306 32.025 1.00 75.06 280 VAL A N 1
ATOM 2108 C CA . VAL A 1 280 ? 35.777 28.382 31.033 1.00 75.06 280 VAL A CA 1
ATOM 2109 C C . VAL A 1 280 ? 35.732 29.743 31.724 1.00 75.06 280 VAL A C 1
ATOM 2111 O O . VAL A 1 280 ? 35.164 29.900 32.809 1.00 75.06 280 VAL A O 1
ATOM 2114 N N . GLU A 1 281 ? 36.375 30.730 31.108 1.00 65.44 281 GLU A N 1
ATOM 2115 C CA . GLU A 1 281 ? 36.400 32.109 31.594 1.00 65.44 281 GLU A CA 1
ATOM 2116 C C . GLU A 1 281 ? 35.309 32.918 30.881 1.00 65.44 281 GLU A C 1
ATOM 2118 O O . GLU A 1 281 ? 35.290 32.995 29.656 1.00 65.44 281 GLU A O 1
ATOM 2123 N N . GLY A 1 282 ? 34.392 33.511 31.653 1.00 60.66 282 GLY A N 1
ATOM 2124 C CA . GLY A 1 282 ? 33.241 34.257 31.130 1.00 60.66 282 GLY A CA 1
ATOM 2125 C C . GLY A 1 282 ? 31.940 33.446 31.053 1.00 60.66 282 GLY A C 1
ATOM 2126 O O . GLY A 1 282 ? 31.925 32.230 31.230 1.00 60.66 282 GLY A O 1
ATOM 2127 N N . ALA A 1 283 ? 30.819 34.147 30.854 1.00 56.28 283 ALA A N 1
ATOM 2128 C CA . ALA A 1 283 ? 29.465 33.574 30.822 1.00 56.28 283 ALA A CA 1
ATOM 2129 C C . ALA A 1 283 ? 29.079 32.947 29.467 1.00 56.28 283 ALA A C 1
ATOM 2131 O O . ALA A 1 283 ? 28.024 32.327 29.358 1.00 56.28 283 ALA A O 1
ATOM 2132 N N . GLU A 1 284 ? 29.916 33.100 28.437 1.00 58.59 284 GLU A N 1
ATOM 2133 C CA . GLU A 1 284 ? 29.681 32.540 27.105 1.00 58.59 284 GLU A CA 1
ATOM 2134 C C . GLU A 1 284 ? 30.490 31.258 26.887 1.00 58.59 284 GLU A C 1
ATOM 2136 O O . GLU A 1 284 ? 31.620 31.126 27.359 1.00 58.59 284 GLU A O 1
ATOM 2141 N N . GLN A 1 285 ? 29.911 30.311 26.142 1.00 65.06 285 GLN A N 1
ATOM 2142 C CA . GLN A 1 285 ? 30.614 29.102 25.724 1.00 65.06 285 GLN A CA 1
ATOM 2143 C C . GLN A 1 285 ? 31.813 29.506 24.844 1.00 65.06 285 GLN A C 1
ATOM 2145 O O . GLN A 1 285 ? 31.600 30.132 23.800 1.00 65.06 285 GLN A O 1
ATOM 2150 N N . PRO A 1 286 ? 33.059 29.149 25.205 1.00 66.31 286 PRO A N 1
ATOM 2151 C CA . PRO A 1 286 ? 34.193 29.430 24.345 1.00 66.31 286 PRO A CA 1
ATOM 2152 C C . PRO A 1 286 ? 34.090 28.613 23.049 1.00 66.31 286 PRO A C 1
ATOM 2154 O O . PRO A 1 286 ? 33.421 27.575 23.016 1.00 66.31 286 PRO A O 1
ATOM 2157 N N . PRO A 1 287 ? 34.768 29.051 21.979 1.00 71.19 287 PRO A N 1
ATOM 2158 C CA . PRO A 1 287 ? 34.891 28.274 20.755 1.00 71.19 287 PRO A CA 1
ATOM 2159 C C . PRO A 1 287 ? 35.542 26.912 21.055 1.00 71.19 287 PRO A C 1
ATOM 2161 O O . PRO A 1 287 ? 36.750 26.811 21.275 1.00 71.19 287 PRO A O 1
ATOM 2164 N N . LEU A 1 288 ? 34.717 25.863 21.102 1.00 80.69 288 LEU A N 1
ATOM 2165 C CA . LEU A 1 288 ? 35.125 24.504 21.444 1.00 80.69 288 LEU A CA 1
ATOM 2166 C C . LEU A 1 288 ? 35.212 23.655 20.184 1.00 80.69 288 LEU A C 1
ATOM 2168 O O . LEU A 1 288 ? 34.263 23.566 19.404 1.00 80.69 288 LEU A O 1
ATOM 2172 N N . TYR A 1 289 ? 36.356 23.003 20.019 1.00 85.62 289 TYR A N 1
ATOM 2173 C CA . TYR A 1 289 ? 36.566 22.011 18.981 1.00 85.62 289 TYR A CA 1
ATOM 2174 C C . TYR A 1 289 ? 37.137 20.732 19.580 1.00 85.62 289 TYR A C 1
ATOM 2176 O O . TYR A 1 289 ? 37.858 20.757 20.578 1.00 85.62 289 TYR A O 1
ATOM 2184 N N . VAL A 1 290 ? 36.836 19.618 18.931 1.00 85.75 290 VAL A N 1
ATOM 2185 C CA . VAL A 1 290 ? 37.379 18.301 19.228 1.00 85.75 290 VAL A CA 1
ATOM 2186 C C . VAL A 1 290 ? 38.119 17.826 17.986 1.00 85.75 290 VAL A C 1
ATOM 2188 O O . VAL A 1 290 ? 37.632 17.953 16.862 1.00 85.75 290 VAL A O 1
ATOM 2191 N N . THR A 1 291 ? 39.338 17.325 18.181 1.00 84.50 291 THR A N 1
ATOM 2192 C CA . THR A 1 291 ? 40.063 16.608 17.132 1.00 84.50 291 THR A CA 1
ATOM 2193 C C . THR A 1 291 ? 40.217 15.159 17.547 1.00 84.50 291 THR A C 1
ATOM 2195 O O . THR A 1 291 ? 40.999 14.854 18.448 1.00 84.50 291 THR A O 1
ATOM 2198 N N . SER A 1 292 ? 39.498 14.284 16.860 1.00 85.31 292 SER A N 1
ATOM 2199 C CA . SER A 1 292 ? 39.461 12.854 17.148 1.00 85.31 292 SER A CA 1
ATOM 2200 C C . SER A 1 292 ? 40.314 12.122 16.124 1.00 85.31 292 SER A C 1
ATOM 2202 O O . SER A 1 292 ? 40.108 12.264 14.920 1.00 85.31 292 SER A O 1
ATOM 2204 N N . ALA A 1 293 ? 41.300 11.360 16.588 1.00 87.50 293 ALA A N 1
ATOM 2205 C CA . ALA A 1 293 ? 42.126 10.510 15.740 1.00 87.50 293 ALA A CA 1
ATOM 2206 C C . ALA A 1 293 ? 41.774 9.054 16.033 1.00 87.50 293 ALA A C 1
ATOM 2208 O O . ALA A 1 293 ? 42.040 8.554 17.124 1.00 87.50 293 ALA A O 1
ATOM 2209 N N . MET A 1 294 ? 41.175 8.378 15.061 1.00 86.88 294 MET A N 1
ATOM 2210 C CA . MET A 1 294 ? 40.690 7.011 15.211 1.00 86.88 294 MET A CA 1
ATOM 2211 C C . MET A 1 294 ? 41.182 6.150 14.056 1.00 86.88 294 MET A C 1
ATOM 2213 O O . MET A 1 294 ? 41.152 6.560 12.902 1.00 86.88 294 MET A O 1
ATOM 2217 N N . ALA A 1 295 ? 41.667 4.951 14.364 1.00 85.94 295 ALA A N 1
ATOM 2218 C CA . ALA A 1 295 ? 42.118 3.991 13.365 1.00 85.94 295 ALA A CA 1
ATOM 2219 C C . ALA A 1 295 ? 41.323 2.702 13.528 1.00 85.94 295 ALA A C 1
ATOM 2221 O O . ALA A 1 295 ? 41.270 2.121 14.613 1.00 85.94 295 ALA A O 1
ATOM 2222 N N . PHE A 1 296 ? 40.738 2.240 12.432 1.00 86.44 296 PHE A N 1
ATOM 2223 C CA . PHE A 1 296 ? 39.924 1.037 12.418 1.00 86.44 296 PHE A CA 1
ATOM 2224 C C . PHE A 1 296 ? 40.628 -0.030 11.584 1.00 86.44 296 PHE A C 1
ATOM 2226 O O . PHE A 1 296 ? 40.488 -0.092 10.364 1.00 86.44 296 PHE A O 1
ATOM 2233 N N . ARG A 1 297 ? 41.466 -0.835 12.242 1.00 78.75 297 ARG A N 1
ATOM 2234 C CA . ARG A 1 297 ? 42.343 -1.803 11.560 1.00 78.75 297 ARG A CA 1
ATOM 2235 C C . ARG A 1 297 ? 41.580 -3.000 10.990 1.00 78.75 297 ARG A C 1
ATOM 2237 O O . ARG A 1 297 ? 41.970 -3.521 9.949 1.00 78.75 297 ARG A O 1
ATOM 2244 N N . ASP A 1 298 ? 40.466 -3.359 11.619 1.00 81.50 298 ASP A N 1
ATOM 2245 C CA . ASP A 1 298 ? 39.654 -4.526 11.249 1.00 81.50 298 ASP A CA 1
ATOM 2246 C C . ASP A 1 298 ? 38.483 -4.164 10.319 1.00 81.50 298 ASP A C 1
ATOM 2248 O O . ASP A 1 298 ? 37.705 -5.024 9.914 1.00 81.50 298 ASP A O 1
ATOM 2252 N N . LEU A 1 299 ? 38.357 -2.883 9.957 1.00 83.50 299 LEU A N 1
ATOM 2253 C CA . LEU A 1 299 ? 37.342 -2.395 9.032 1.00 83.50 299 LEU A CA 1
ATOM 2254 C C . LEU A 1 299 ? 37.694 -2.850 7.607 1.00 83.50 299 LEU A C 1
ATOM 2256 O O . LEU A 1 299 ? 38.710 -2.440 7.045 1.00 83.50 299 LEU A O 1
ATOM 2260 N N . ALA A 1 300 ? 36.871 -3.727 7.033 1.00 83.62 300 ALA A N 1
ATOM 2261 C CA . ALA A 1 300 ? 37.059 -4.214 5.669 1.00 83.62 300 ALA A CA 1
ATOM 2262 C C . ALA A 1 300 ? 36.891 -3.081 4.632 1.00 83.62 300 ALA A C 1
ATOM 2264 O O . ALA A 1 300 ? 36.234 -2.079 4.918 1.00 83.62 300 ALA A O 1
ATOM 2265 N N . PRO A 1 301 ? 37.446 -3.215 3.412 1.00 86.19 301 PRO A N 1
ATOM 2266 C CA . PRO A 1 301 ? 37.167 -2.274 2.332 1.00 86.19 301 PRO A CA 1
ATOM 2267 C C . PRO A 1 301 ? 35.661 -2.170 2.033 1.00 86.19 301 PRO A C 1
ATOM 2269 O O . PRO A 1 301 ? 34.997 -3.186 1.835 1.00 86.19 301 PRO A O 1
ATOM 2272 N N . GLY A 1 302 ? 35.122 -0.950 1.990 1.00 77.19 302 GLY A N 1
ATOM 2273 C CA . GLY A 1 302 ? 33.682 -0.701 1.870 1.00 77.19 302 GLY A CA 1
ATOM 2274 C C . GLY A 1 302 ? 33.279 0.720 2.271 1.00 77.19 302 GLY A C 1
ATOM 2275 O O . GLY A 1 302 ? 34.118 1.510 2.702 1.00 77.19 302 GLY A O 1
ATOM 2276 N N . SER A 1 303 ? 31.998 1.061 2.116 1.00 81.44 303 SER A N 1
ATOM 2277 C CA . SER A 1 303 ? 31.454 2.378 2.480 1.00 81.44 303 SER A CA 1
ATOM 2278 C C . SER A 1 303 ? 30.775 2.356 3.849 1.00 81.44 303 SER A C 1
ATOM 2280 O O . SER A 1 303 ? 29.918 1.514 4.131 1.00 81.44 303 SER A O 1
ATOM 2282 N N . TYR A 1 304 ? 31.127 3.331 4.678 1.00 85.94 304 TYR A N 1
ATOM 2283 C CA . TYR A 1 304 ? 30.730 3.444 6.074 1.00 85.94 304 TYR A CA 1
ATOM 2284 C C . TYR A 1 304 ? 30.285 4.870 6.393 1.00 85.94 304 TYR A C 1
ATOM 2286 O O . TYR A 1 304 ? 30.574 5.816 5.661 1.00 85.94 304 TYR A O 1
ATOM 2294 N N . VAL A 1 305 ? 29.574 5.020 7.501 1.00 89.06 305 VAL A N 1
ATOM 2295 C CA . VAL A 1 305 ? 29.190 6.299 8.088 1.00 89.06 305 VAL A CA 1
ATOM 2296 C C . VAL A 1 305 ? 29.743 6.326 9.503 1.00 89.06 305 VAL A C 1
ATOM 2298 O O . VAL A 1 305 ? 29.425 5.460 10.313 1.00 89.06 305 VAL A O 1
ATOM 2301 N N . LEU A 1 306 ? 30.598 7.297 9.795 1.00 91.75 306 LEU A N 1
ATOM 2302 C CA . LEU A 1 306 ? 31.053 7.587 11.146 1.00 91.75 306 LEU A CA 1
ATOM 2303 C C . LEU A 1 306 ? 30.077 8.595 11.764 1.00 91.75 306 LEU A C 1
ATOM 2305 O O . LEU A 1 306 ? 30.059 9.756 11.361 1.00 91.75 306 LEU A O 1
ATOM 2309 N N . THR A 1 307 ? 29.249 8.140 12.699 1.00 91.00 307 THR A N 1
ATOM 2310 C CA . THR A 1 307 ? 28.262 8.975 13.393 1.00 91.00 307 THR A CA 1
ATOM 2311 C C . THR A 1 307 ? 28.847 9.452 14.717 1.00 91.00 307 THR A C 1
ATOM 2313 O O . THR A 1 307 ? 29.277 8.634 15.528 1.00 91.00 307 THR A O 1
ATOM 2316 N N . PHE A 1 308 ? 28.827 10.761 14.952 1.00 93.00 308 PHE A N 1
ATOM 2317 C CA . PHE A 1 308 ? 29.152 11.380 16.235 1.00 93.00 308 PHE A CA 1
ATOM 2318 C C . PHE A 1 308 ? 27.879 11.765 16.981 1.00 93.00 308 PHE A C 1
ATOM 2320 O O . PHE A 1 308 ? 26.937 12.283 16.381 1.00 93.00 308 PHE A O 1
ATOM 2327 N N . TYR A 1 309 ? 27.878 11.558 18.294 1.00 91.88 309 TYR A N 1
ATOM 2328 C CA . TYR A 1 309 ? 26.837 11.992 19.216 1.00 91.88 309 TYR A CA 1
ATOM 2329 C C . TYR A 1 309 ? 27.447 12.991 20.184 1.00 91.88 309 TYR A C 1
ATOM 2331 O O . TYR A 1 309 ? 28.341 12.646 20.953 1.00 91.88 309 TYR A O 1
ATOM 2339 N N . LEU A 1 310 ? 26.962 14.224 20.141 1.00 91.81 310 LEU A N 1
ATOM 2340 C CA . LEU A 1 310 ? 27.355 15.281 21.056 1.00 91.81 310 LEU A CA 1
ATOM 2341 C C . LEU A 1 310 ? 26.299 15.384 22.154 1.00 91.81 310 LEU A C 1
ATOM 2343 O O . LEU A 1 310 ? 25.123 15.609 21.866 1.00 91.81 310 LEU A O 1
ATOM 2347 N N . ARG A 1 311 ? 26.724 15.242 23.407 1.00 92.19 311 ARG A N 1
ATOM 2348 C CA . ARG A 1 311 ? 25.888 15.391 24.595 1.00 92.19 311 ARG A CA 1
ATOM 2349 C C . ARG A 1 311 ? 26.418 16.512 25.475 1.00 92.19 311 ARG A C 1
ATOM 2351 O O . ARG A 1 311 ? 27.591 16.535 25.844 1.00 92.19 311 ARG A O 1
ATOM 2358 N N . ASP A 1 312 ? 25.513 17.399 25.853 1.00 90.25 312 ASP A N 1
ATOM 2359 C CA . ASP A 1 312 ? 25.724 18.369 26.915 1.00 90.25 312 ASP A CA 1
ATOM 2360 C C . ASP A 1 312 ? 25.509 17.670 28.262 1.00 90.25 312 ASP A C 1
ATOM 2362 O O . ASP A 1 312 ? 24.388 17.294 28.618 1.00 90.25 312 ASP A O 1
ATOM 2366 N N . THR A 1 313 ? 26.588 17.441 29.010 1.00 84.75 313 THR A N 1
ATOM 2367 C CA . THR A 1 313 ? 26.510 16.672 30.263 1.00 84.75 313 THR A CA 1
ATOM 2368 C C . THR A 1 313 ? 25.902 17.463 31.423 1.00 84.75 313 THR A C 1
ATOM 2370 O O . THR A 1 313 ? 25.674 16.889 32.485 1.00 84.75 313 THR A O 1
ATOM 2373 N N . LEU A 1 314 ? 25.591 18.754 31.238 1.00 81.38 314 LEU A N 1
ATOM 2374 C CA . LEU A 1 314 ? 24.992 19.595 32.279 1.00 81.38 314 LEU A CA 1
ATOM 2375 C C . LEU A 1 314 ? 23.459 19.586 32.261 1.00 81.38 314 LEU A C 1
ATOM 2377 O O . LEU A 1 314 ? 22.850 19.762 33.313 1.00 81.38 314 LEU A O 1
ATOM 2381 N N . ASN A 1 315 ? 22.838 19.388 31.096 1.00 78.94 315 ASN A N 1
ATOM 2382 C CA . ASN A 1 315 ? 21.374 19.385 30.939 1.00 78.94 315 ASN A CA 1
ATOM 2383 C C . ASN A 1 315 ? 20.829 18.143 30.206 1.00 78.94 315 ASN A C 1
ATOM 2385 O O . ASN A 1 315 ? 19.618 17.999 30.074 1.00 78.94 315 ASN A O 1
ATOM 2389 N N . GLY A 1 316 ? 21.704 17.260 29.715 1.00 75.62 316 GLY A N 1
ATOM 2390 C CA . GLY A 1 316 ? 21.328 16.024 29.032 1.00 75.62 316 GLY A CA 1
ATOM 2391 C C . GLY A 1 316 ? 20.903 16.180 27.569 1.00 75.62 316 GLY A C 1
ATOM 2392 O O . GLY A 1 316 ? 20.558 15.175 26.951 1.00 75.62 316 GLY A O 1
ATOM 2393 N N . ARG A 1 317 ? 20.941 17.386 26.981 1.00 86.00 317 ARG A N 1
ATOM 2394 C CA . ARG A 1 317 ? 20.621 17.594 25.559 1.00 86.00 317 ARG A CA 1
ATOM 2395 C C . ARG A 1 317 ? 21.623 16.860 24.671 1.00 86.00 317 ARG A C 1
ATOM 2397 O O . ARG A 1 317 ? 22.825 16.861 24.936 1.00 86.00 317 ARG A O 1
ATOM 2404 N N . THR A 1 318 ? 21.125 16.272 23.586 1.00 82.44 318 THR A N 1
ATOM 2405 C CA . THR A 1 318 ? 21.931 15.506 22.627 1.00 82.44 318 THR A CA 1
ATOM 2406 C C . THR A 1 318 ? 21.670 15.938 21.191 1.00 82.44 318 THR A C 1
ATOM 2408 O O . THR A 1 318 ? 20.538 16.249 20.834 1.00 82.44 318 THR A O 1
ATOM 2411 N N . THR A 1 319 ? 22.701 15.890 20.353 1.00 86.94 319 THR A N 1
ATOM 2412 C CA . THR A 1 319 ? 22.619 16.063 18.895 1.00 86.94 319 THR A CA 1
ATOM 2413 C C . THR A 1 319 ? 23.558 15.072 18.203 1.00 86.94 319 THR A C 1
ATOM 2415 O O . THR A 1 319 ? 24.453 14.520 18.844 1.00 86.94 319 THR A O 1
ATOM 2418 N N . GLN A 1 320 ? 23.363 14.812 16.911 1.00 91.69 320 GLN A N 1
ATOM 2419 C CA . GLN A 1 320 ? 24.171 13.844 16.160 1.00 91.69 320 GLN A CA 1
ATOM 2420 C C . GLN A 1 320 ? 24.565 14.360 14.773 1.00 91.69 320 GLN A C 1
ATOM 2422 O O . GLN A 1 320 ? 23.912 15.248 14.227 1.00 91.69 320 GLN A O 1
ATOM 2427 N N . GLY A 1 321 ? 25.634 13.800 14.206 1.00 84.94 321 GLY A N 1
ATOM 2428 C CA . GLY A 1 321 ? 26.205 14.226 12.931 1.00 84.94 321 GLY A CA 1
ATOM 2429 C C . GLY A 1 321 ? 26.956 13.091 12.247 1.00 84.94 321 GLY A C 1
ATOM 2430 O O . GLY A 1 321 ? 27.661 12.325 12.900 1.00 84.94 321 GLY A O 1
ATOM 2431 N N . ASP A 1 322 ? 26.798 12.993 10.929 1.00 90.25 322 ASP A N 1
ATOM 2432 C CA . ASP A 1 322 ? 27.262 11.858 10.130 1.00 90.25 322 ASP A CA 1
ATOM 2433 C C . ASP A 1 322 ? 28.411 12.247 9.189 1.00 90.25 322 ASP A C 1
ATOM 2435 O O . ASP A 1 322 ? 28.332 13.238 8.461 1.00 90.25 322 ASP A O 1
ATOM 2439 N N . LEU A 1 323 ? 29.457 11.415 9.150 1.00 86.62 323 LEU A N 1
ATOM 2440 C CA . LEU A 1 323 ? 30.577 11.513 8.212 1.00 86.62 323 LEU A CA 1
ATOM 2441 C C . LEU A 1 323 ? 30.696 10.252 7.349 1.00 86.62 323 LEU A C 1
ATOM 2443 O O . LEU A 1 323 ? 31.252 9.246 7.801 1.00 86.62 323 LEU A O 1
ATOM 2447 N N . PRO A 1 324 ? 30.213 10.274 6.094 1.00 90.88 324 PRO A N 1
ATOM 2448 C CA . PRO A 1 324 ? 30.393 9.151 5.186 1.00 90.88 324 PRO A CA 1
ATOM 2449 C C . PRO A 1 324 ? 31.862 9.024 4.757 1.00 90.88 324 PRO A C 1
ATOM 2451 O O . PRO A 1 324 ? 32.483 10.005 4.349 1.00 90.88 324 PRO A O 1
ATOM 2454 N N . PHE A 1 325 ? 32.415 7.811 4.801 1.00 88.81 325 PHE A N 1
ATOM 2455 C CA . PHE A 1 325 ? 33.767 7.501 4.328 1.00 88.81 325 PHE A CA 1
ATOM 2456 C C . PHE A 1 325 ? 33.841 6.133 3.651 1.00 88.81 325 PHE A C 1
ATOM 2458 O O . PHE A 1 325 ? 32.959 5.292 3.798 1.00 88.81 325 PHE A O 1
ATOM 2465 N N . THR A 1 326 ? 34.896 5.906 2.873 1.00 86.31 326 THR A N 1
ATOM 2466 C CA . THR A 1 326 ? 35.158 4.627 2.204 1.00 86.31 326 THR A CA 1
ATOM 2467 C C . THR A 1 326 ? 36.515 4.090 2.627 1.00 86.31 326 THR A C 1
ATOM 2469 O O . THR A 1 326 ? 37.519 4.793 2.532 1.00 86.31 326 THR A O 1
ATOM 2472 N N . VAL A 1 327 ? 36.560 2.836 3.066 1.00 87.56 327 VAL A N 1
ATOM 2473 C CA . VAL A 1 327 ? 37.809 2.110 3.295 1.00 87.56 327 VAL A CA 1
ATOM 2474 C C . VAL A 1 327 ? 38.246 1.467 1.980 1.00 87.56 327 VAL A C 1
ATOM 2476 O O . VAL A 1 327 ? 37.467 0.755 1.348 1.00 87.56 327 VAL A O 1
ATOM 2479 N N . VAL A 1 328 ? 39.485 1.708 1.556 1.00 84.69 328 VAL A N 1
ATOM 2480 C CA . VAL A 1 328 ? 40.106 1.095 0.368 1.00 84.69 328 VAL A CA 1
ATOM 2481 C C . VAL A 1 328 ? 41.251 0.165 0.792 1.00 84.69 328 VAL A C 1
ATOM 2483 O O . VAL A 1 328 ? 41.834 0.380 1.852 1.00 84.69 328 VAL A O 1
ATOM 2486 N N . PRO A 1 329 ? 41.618 -0.869 0.016 1.00 83.31 329 PRO A N 1
ATOM 2487 C CA . PRO A 1 329 ? 42.736 -1.751 0.371 1.00 83.31 329 PRO A CA 1
ATOM 2488 C C . PRO A 1 329 ? 44.049 -0.974 0.601 1.00 83.31 329 PRO A C 1
ATOM 2490 O O . PRO A 1 329 ? 44.360 -0.048 -0.150 1.00 83.31 329 PRO A O 1
ATOM 2493 N N . ALA A 1 330 ? 44.824 -1.339 1.629 1.00 66.31 330 ALA A N 1
ATOM 2494 C CA . ALA A 1 330 ? 46.097 -0.682 1.941 1.00 66.31 330 ALA A CA 1
ATOM 2495 C C . ALA A 1 330 ? 47.140 -0.881 0.819 1.00 66.31 330 ALA A C 1
ATOM 2497 O O . ALA A 1 330 ? 47.346 -1.997 0.342 1.00 66.31 330 ALA A O 1
ATOM 2498 N N . ALA A 1 331 ? 47.817 0.193 0.396 1.00 54.91 331 ALA A N 1
ATOM 2499 C CA . ALA A 1 331 ? 48.916 0.110 -0.569 1.00 54.91 331 ALA A CA 1
ATOM 2500 C C . ALA A 1 331 ? 50.197 -0.421 0.108 1.00 54.91 331 ALA A C 1
ATOM 2502 O O . ALA A 1 331 ? 50.543 0.019 1.203 1.00 54.91 331 ALA A O 1
ATOM 2503 N N . ALA A 1 332 ? 50.914 -1.346 -0.541 1.00 44.31 332 ALA A N 1
ATOM 2504 C CA . ALA A 1 332 ? 52.160 -1.914 -0.014 1.00 44.31 332 ALA A CA 1
ATOM 2505 C C . ALA A 1 332 ? 53.234 -0.819 0.217 1.00 44.31 332 ALA A C 1
ATOM 2507 O O . ALA A 1 332 ? 53.417 0.036 -0.657 1.00 44.31 332 ALA A O 1
ATOM 2508 N N . PRO A 1 333 ? 53.955 -0.816 1.357 1.00 40.78 333 PRO A N 1
ATOM 2509 C CA . PRO A 1 333 ? 54.882 0.262 1.704 1.00 40.78 333 PRO A CA 1
ATOM 2510 C C . PRO A 1 333 ? 56.095 0.323 0.757 1.00 40.78 333 PRO A C 1
ATOM 2512 O O . PRO A 1 333 ? 56.755 -0.685 0.500 1.00 40.78 333 PRO A O 1
ATOM 2515 N N . ARG A 1 334 ? 56.412 1.528 0.253 1.00 32.38 334 ARG A N 1
ATOM 2516 C CA . ARG A 1 334 ? 57.679 1.836 -0.438 1.00 32.38 334 ARG A CA 1
ATOM 2517 C C . ARG A 1 334 ? 58.814 1.887 0.585 1.00 32.38 334 ARG A C 1
ATOM 2519 O O . ARG A 1 334 ? 58.728 2.646 1.543 1.00 32.38 334 ARG A O 1
ATOM 2526 N N . ALA A 1 335 ? 59.880 1.128 0.344 1.00 33.31 335 ALA A N 1
ATOM 2527 C CA . ALA A 1 335 ? 61.112 1.200 1.120 1.00 33.31 335 ALA A CA 1
ATOM 2528 C C . ALA A 1 335 ? 61.832 2.542 0.883 1.00 33.31 335 ALA A C 1
ATOM 2530 O O . ALA A 1 335 ? 62.117 2.914 -0.258 1.00 33.31 335 ALA A O 1
ATOM 2531 N N . GLU A 1 336 ? 62.115 3.260 1.969 1.00 32.00 336 GLU A N 1
ATOM 2532 C CA . GLU A 1 336 ? 62.975 4.442 1.991 1.00 32.00 336 GLU A CA 1
ATOM 2533 C C . GLU A 1 336 ? 64.430 4.060 1.679 1.00 32.00 336 GLU A C 1
ATOM 2535 O O . GLU A 1 336 ? 64.930 3.017 2.098 1.00 32.00 336 GLU A O 1
ATOM 2540 N N . THR A 1 337 ? 65.108 4.913 0.913 1.00 28.03 337 THR A N 1
ATOM 2541 C CA . THR A 1 337 ? 66.513 4.764 0.510 1.00 28.03 337 THR A CA 1
ATOM 2542 C C . THR A 1 337 ? 67.419 5.540 1.473 1.00 28.03 337 THR A C 1
ATOM 2544 O O . THR A 1 337 ? 67.267 6.759 1.552 1.00 28.03 337 THR A O 1
ATOM 2547 N N . PRO A 1 338 ? 68.404 4.912 2.142 1.00 33.38 338 PRO A N 1
ATOM 2548 C CA . PRO A 1 338 ? 69.557 5.611 2.702 1.00 33.38 338 PRO A CA 1
ATOM 2549 C C . PRO A 1 338 ? 70.747 5.602 1.729 1.00 33.38 338 PRO A C 1
ATOM 2551 O O . PRO A 1 338 ? 70.912 4.701 0.908 1.00 33.38 338 PRO A O 1
ATOM 2554 N N . ALA A 1 339 ? 71.574 6.639 1.837 1.00 28.30 339 ALA A N 1
ATOM 2555 C CA . ALA A 1 339 ? 72.692 6.953 0.957 1.00 28.30 339 ALA A CA 1
ATOM 2556 C C . ALA A 1 339 ? 73.899 5.986 1.043 1.00 28.30 339 ALA A C 1
ATOM 2558 O O . ALA A 1 339 ? 74.260 5.497 2.107 1.00 28.30 339 ALA A O 1
ATOM 2559 N N . ALA A 1 340 ? 74.511 5.795 -0.132 1.00 34.25 340 ALA A N 1
ATOM 2560 C CA . ALA A 1 340 ? 75.862 5.352 -0.505 1.00 34.25 340 ALA A CA 1
ATOM 2561 C C . ALA A 1 340 ? 76.848 4.775 0.543 1.00 34.25 340 ALA A C 1
ATOM 2563 O O . ALA A 1 340 ? 77.339 5.498 1.403 1.00 34.25 340 ALA A O 1
ATOM 2564 N N . ALA A 1 341 ? 77.320 3.543 0.279 1.00 27.50 341 ALA A N 1
ATOM 2565 C CA . ALA A 1 341 ? 78.746 3.198 0.108 1.00 27.50 341 ALA A CA 1
ATOM 2566 C C . ALA A 1 341 ? 78.908 1.762 -0.458 1.00 27.50 341 ALA A C 1
ATOM 2568 O O . ALA A 1 341 ? 78.403 0.799 0.111 1.00 27.50 341 ALA A O 1
ATOM 2569 N N . ALA A 1 342 ? 79.622 1.619 -1.579 1.00 28.66 342 ALA A N 1
ATOM 2570 C CA . ALA A 1 342 ? 80.252 0.369 -2.046 1.00 28.66 342 ALA A CA 1
ATOM 2571 C C . ALA A 1 342 ? 81.675 0.264 -1.417 1.00 28.66 342 ALA A C 1
ATOM 2573 O O . ALA A 1 342 ? 82.115 1.300 -0.908 1.00 28.66 342 ALA A O 1
ATOM 2574 N N . PRO A 1 343 ? 82.458 -0.850 -1.483 1.00 43.00 343 PRO A N 1
ATOM 2575 C CA . PRO A 1 343 ? 82.374 -1.969 -2.441 1.00 43.00 343 PRO A CA 1
ATOM 2576 C C . PRO A 1 343 ? 82.753 -3.394 -1.924 1.00 43.00 343 PRO A C 1
ATOM 2578 O O . PRO A 1 343 ? 83.171 -3.576 -0.787 1.00 43.00 343 PRO A O 1
ATOM 2581 N N . ALA A 1 344 ? 82.682 -4.365 -2.857 1.00 26.05 344 ALA A N 1
ATOM 2582 C CA . ALA A 1 344 ? 83.537 -5.562 -3.052 1.00 26.05 344 ALA A CA 1
ATOM 2583 C C . ALA A 1 344 ? 82.848 -6.957 -3.030 1.00 26.05 344 ALA A C 1
ATOM 2585 O O . ALA A 1 344 ? 82.357 -7.440 -2.019 1.00 26.05 344 ALA A O 1
ATOM 2586 N N . VAL A 1 345 ? 82.903 -7.605 -4.201 1.00 31.92 345 VAL A N 1
ATOM 2587 C CA . VAL A 1 345 ? 82.691 -9.034 -4.570 1.00 31.92 345 VAL A CA 1
ATOM 2588 C C . VAL A 1 345 ? 84.119 -9.622 -4.758 1.00 31.92 345 VAL A C 1
ATOM 2590 O O . VAL A 1 345 ? 84.954 -8.788 -5.132 1.00 31.92 345 VAL A O 1
ATOM 2593 N N . PRO A 1 346 ? 84.508 -10.927 -4.575 1.00 38.34 346 PRO A N 1
ATOM 2594 C CA . PRO A 1 346 ? 83.880 -12.189 -5.076 1.00 38.34 346 PRO A CA 1
ATOM 2595 C C . PRO A 1 346 ? 84.221 -13.482 -4.233 1.00 38.34 346 PRO A C 1
ATOM 2597 O O . PRO A 1 346 ? 84.662 -13.314 -3.098 1.00 38.34 346 PRO A O 1
ATOM 2600 N N . PRO A 1 347 ? 84.177 -14.764 -4.715 1.00 37.91 347 PRO A N 1
ATOM 2601 C CA . PRO A 1 347 ? 83.376 -15.455 -5.760 1.00 37.91 347 PRO A CA 1
ATOM 2602 C C . PRO A 1 347 ? 82.694 -16.811 -5.352 1.00 37.91 347 PRO A C 1
ATOM 2604 O O . PRO A 1 347 ? 83.112 -17.485 -4.420 1.00 37.91 347 PRO A O 1
ATOM 2607 N N . ALA A 1 348 ? 81.690 -17.203 -6.167 1.00 27.06 348 ALA A N 1
ATOM 2608 C CA . ALA A 1 348 ? 81.288 -18.524 -6.741 1.00 27.06 348 ALA A CA 1
ATOM 2609 C C . ALA A 1 348 ? 81.459 -19.856 -5.952 1.00 27.06 348 ALA A C 1
ATOM 2611 O O . ALA A 1 348 ? 82.550 -20.185 -5.508 1.00 27.06 348 ALA A O 1
ATOM 2612 N N . SER A 1 349 ? 80.484 -20.788 -5.883 1.00 30.03 349 SER A N 1
ATOM 2613 C CA . SER A 1 349 ? 79.845 -21.558 -6.995 1.00 30.03 349 SER A CA 1
ATOM 2614 C C . SER A 1 349 ? 78.785 -22.557 -6.414 1.00 30.03 349 SER A C 1
ATOM 2616 O O . SER A 1 349 ? 79.107 -23.219 -5.438 1.00 30.03 349 SER A O 1
ATOM 2618 N N . ALA A 1 350 ? 77.467 -22.526 -6.731 1.00 27.23 350 ALA A N 1
ATOM 2619 C CA . ALA A 1 350 ? 76.649 -23.091 -7.857 1.00 27.23 350 ALA A CA 1
ATOM 2620 C C . ALA A 1 350 ? 76.371 -24.630 -7.806 1.00 27.23 350 ALA A C 1
ATOM 2622 O O . ALA A 1 350 ? 77.273 -25.325 -7.345 1.00 27.23 350 ALA A O 1
ATOM 2623 N N . PRO A 1 351 ? 75.274 -25.235 -8.373 1.00 36.41 351 PRO A N 1
ATOM 2624 C CA . PRO A 1 351 ? 73.910 -24.811 -8.844 1.00 36.41 351 PRO A CA 1
ATOM 2625 C C . PRO A 1 351 ? 72.760 -25.782 -8.330 1.00 36.41 351 PRO A C 1
ATOM 2627 O O . PRO A 1 351 ? 73.089 -26.595 -7.468 1.00 36.41 351 PRO A O 1
ATOM 2630 N N . PRO A 1 352 ? 71.457 -25.820 -8.774 1.00 31.41 352 PRO A N 1
ATOM 2631 C CA . PRO A 1 352 ? 70.715 -25.093 -9.830 1.00 31.41 352 PRO A CA 1
ATOM 2632 C C . PRO A 1 352 ? 69.395 -24.377 -9.390 1.00 31.41 352 PRO A C 1
ATOM 2634 O O . PRO A 1 352 ? 68.877 -24.631 -8.303 1.00 31.41 352 PRO A O 1
ATOM 2637 N N . PRO A 1 353 ? 68.810 -23.499 -10.241 1.00 28.48 353 PRO A N 1
ATOM 2638 C CA . PRO A 1 353 ? 67.544 -22.810 -9.975 1.00 28.48 353 PRO A CA 1
ATOM 2639 C C . PRO A 1 353 ? 66.306 -23.567 -10.493 1.00 28.48 353 PRO A C 1
ATOM 2641 O O . PRO A 1 353 ? 66.285 -24.075 -11.614 1.00 28.48 353 PRO A O 1
ATOM 2644 N N . VAL A 1 354 ? 65.239 -23.556 -9.689 1.00 33.50 354 VAL A N 1
ATOM 2645 C CA . VAL A 1 354 ? 63.854 -23.806 -10.119 1.00 33.50 354 VAL A CA 1
ATOM 2646 C C . VAL A 1 354 ? 63.329 -22.536 -10.800 1.00 33.50 354 VAL A C 1
ATOM 2648 O O . VAL A 1 354 ? 63.599 -21.424 -10.352 1.00 33.50 354 VAL A O 1
ATOM 2651 N N . ALA A 1 355 ? 62.631 -22.717 -11.919 1.00 30.27 355 ALA A N 1
ATOM 2652 C CA . ALA A 1 355 ? 62.220 -21.678 -12.856 1.00 30.27 355 ALA A CA 1
ATOM 2653 C C . ALA A 1 355 ? 61.460 -20.499 -12.219 1.00 30.27 355 ALA A C 1
ATOM 2655 O O . ALA A 1 355 ? 60.526 -20.675 -11.437 1.00 30.27 355 ALA A O 1
ATOM 2656 N N . ALA A 1 356 ? 61.832 -19.288 -12.638 1.00 28.23 356 ALA A N 1
ATOM 2657 C CA . ALA A 1 356 ? 61.086 -18.068 -12.383 1.00 28.23 356 ALA A CA 1
ATOM 2658 C C . ALA A 1 356 ? 59.742 -18.093 -13.130 1.00 28.23 356 ALA A C 1
ATOM 2660 O O . ALA A 1 356 ? 59.694 -18.317 -14.341 1.00 28.23 356 ALA A O 1
ATOM 2661 N N . ILE A 1 357 ? 58.659 -17.803 -12.412 1.00 34.50 357 ILE A N 1
ATOM 2662 C CA . ILE A 1 357 ? 57.396 -17.370 -13.011 1.00 34.50 357 ILE A CA 1
ATOM 2663 C C . ILE A 1 357 ? 57.645 -15.955 -13.565 1.00 34.50 357 ILE A C 1
ATOM 2665 O O . ILE A 1 357 ? 58.102 -15.095 -12.807 1.00 34.50 357 ILE A O 1
ATOM 2669 N N . PRO A 1 358 ? 57.404 -15.683 -14.860 1.00 34.03 358 PRO A N 1
ATOM 2670 C CA . PRO A 1 358 ? 57.554 -14.338 -15.402 1.00 34.03 358 PRO A CA 1
ATOM 2671 C C . PRO A 1 358 ? 56.584 -13.371 -14.701 1.00 34.03 358 PRO A C 1
ATOM 2673 O O . PRO A 1 358 ? 55.478 -13.781 -14.335 1.00 34.03 358 PRO A O 1
ATOM 2676 N N . PRO A 1 359 ? 56.954 -12.089 -14.515 1.00 33.97 359 PRO A N 1
ATOM 2677 C CA . PRO A 1 359 ? 56.030 -11.096 -13.986 1.00 33.97 359 PRO A CA 1
ATOM 2678 C C . PRO A 1 359 ? 54.776 -11.066 -14.862 1.00 33.97 359 PRO A C 1
ATOM 2680 O O . PRO A 1 359 ? 54.870 -11.077 -16.092 1.00 33.97 359 PRO A O 1
ATOM 2683 N N . ALA A 1 360 ? 53.607 -11.056 -14.217 1.00 35.78 360 ALA A N 1
ATOM 2684 C CA . ALA A 1 360 ? 52.331 -10.905 -14.897 1.00 35.78 360 ALA A CA 1
ATOM 2685 C C . ALA A 1 360 ? 52.420 -9.707 -15.849 1.00 35.78 360 ALA A C 1
ATOM 2687 O O . ALA A 1 360 ? 52.720 -8.587 -15.428 1.00 35.78 360 ALA A O 1
ATOM 2688 N N . ALA A 1 361 ? 52.201 -9.968 -17.138 1.00 36.44 361 ALA A N 1
ATOM 2689 C CA . ALA A 1 361 ? 52.129 -8.923 -18.142 1.00 36.44 361 ALA A CA 1
ATOM 2690 C C . ALA A 1 361 ? 51.130 -7.847 -17.676 1.00 36.44 361 ALA A C 1
ATOM 2692 O O . ALA A 1 361 ? 50.084 -8.198 -17.113 1.00 36.44 361 ALA A O 1
ATOM 2693 N N . PRO A 1 362 ? 51.414 -6.550 -17.895 1.00 35.94 362 PRO A N 1
ATOM 2694 C CA . PRO A 1 362 ? 50.435 -5.508 -17.633 1.00 35.94 362 PRO A CA 1
ATOM 2695 C C . PRO A 1 362 ? 49.139 -5.867 -18.362 1.00 35.94 362 PRO A C 1
ATOM 2697 O O . PRO A 1 362 ? 49.161 -6.220 -19.544 1.00 35.94 362 PRO A O 1
ATOM 2700 N N . LYS A 1 363 ? 48.017 -5.814 -17.634 1.00 39.69 363 LYS A N 1
ATOM 2701 C CA . LYS A 1 363 ? 46.673 -6.001 -18.189 1.00 39.69 363 LYS A CA 1
ATOM 2702 C C . LYS A 1 363 ? 46.593 -5.122 -19.447 1.00 39.69 363 LYS A C 1
ATOM 2704 O O . LYS A 1 363 ? 46.841 -3.920 -19.319 1.00 39.69 363 LYS A O 1
ATOM 2709 N N . PRO A 1 364 ? 46.354 -5.684 -20.646 1.00 31.11 364 PRO A N 1
ATOM 2710 C CA . PRO A 1 364 ? 46.399 -4.897 -21.867 1.00 31.11 364 PRO A CA 1
ATOM 2711 C C . PRO A 1 364 ? 45.416 -3.740 -21.721 1.00 31.11 364 PRO A C 1
ATOM 2713 O O . PRO A 1 364 ? 44.261 -3.949 -21.342 1.00 31.11 364 PRO A O 1
ATOM 2716 N N . ALA A 1 365 ? 45.890 -2.520 -21.983 1.00 32.78 365 ALA A N 1
ATOM 2717 C CA . ALA A 1 365 ? 45.009 -1.373 -22.141 1.00 32.78 365 ALA A CA 1
ATOM 2718 C C . ALA A 1 365 ? 43.892 -1.761 -23.129 1.00 32.78 365 ALA A C 1
ATOM 2720 O O . ALA A 1 365 ? 44.187 -2.478 -24.096 1.00 32.78 365 ALA A O 1
ATOM 2721 N N . PRO A 1 366 ? 42.628 -1.347 -22.903 1.00 37.56 366 PRO A N 1
ATOM 2722 C CA . PRO A 1 366 ? 41.559 -1.614 -23.853 1.00 37.56 366 PRO A CA 1
ATOM 2723 C C . PRO A 1 366 ? 42.031 -1.142 -25.225 1.00 37.56 366 PRO A C 1
ATOM 2725 O O . PRO A 1 366 ? 42.384 0.022 -25.419 1.00 37.56 366 PRO A O 1
ATOM 2728 N N . ARG A 1 367 ? 42.141 -2.096 -26.153 1.00 36.03 367 ARG A N 1
ATOM 2729 C CA . ARG A 1 367 ? 42.561 -1.829 -27.525 1.00 36.03 367 ARG A CA 1
ATOM 2730 C C . ARG A 1 367 ? 41.614 -0.751 -28.068 1.00 36.03 367 ARG A C 1
ATOM 2732 O O . ARG A 1 367 ? 40.406 -0.927 -27.899 1.00 36.03 367 ARG A O 1
ATOM 2739 N N . PRO A 1 368 ? 42.103 0.340 -28.687 1.00 41.81 368 PRO A N 1
ATOM 2740 C CA . PRO A 1 368 ? 41.211 1.297 -29.331 1.00 41.81 368 PRO A CA 1
ATOM 2741 C C . PRO A 1 368 ? 40.291 0.532 -30.287 1.00 41.81 368 PRO A C 1
ATOM 2743 O O . PRO A 1 368 ? 40.756 -0.354 -31.014 1.00 41.81 368 PRO A O 1
ATOM 2746 N N . ALA A 1 369 ? 38.985 0.807 -30.215 1.00 49.75 369 ALA A N 1
ATOM 2747 C CA . ALA A 1 369 ? 37.990 0.113 -31.019 1.00 49.75 369 ALA A CA 1
ATOM 2748 C C . ALA A 1 369 ? 38.395 0.187 -32.499 1.00 49.75 369 ALA A C 1
ATOM 2750 O O . ALA A 1 369 ? 38.650 1.270 -33.027 1.00 49.75 369 ALA A O 1
ATOM 2751 N N . ALA A 1 370 ? 38.505 -0.971 -33.156 1.00 54.09 370 ALA A N 1
ATOM 2752 C CA . ALA A 1 370 ? 38.804 -1.020 -34.583 1.00 54.09 370 ALA A CA 1
ATOM 2753 C C . ALA A 1 370 ? 37.705 -0.264 -35.363 1.00 54.09 370 ALA A C 1
ATOM 2755 O O . ALA A 1 370 ? 36.533 -0.360 -34.977 1.00 54.09 370 ALA A O 1
ATOM 2756 N N . PRO A 1 371 ? 38.057 0.481 -36.428 1.00 59.06 371 PRO A N 1
ATOM 2757 C CA . PRO A 1 371 ? 37.100 1.293 -37.175 1.00 59.06 371 PRO A CA 1
ATOM 2758 C C . PRO A 1 371 ? 35.963 0.437 -37.768 1.00 59.06 371 PRO A C 1
ATOM 2760 O O . PRO A 1 371 ? 36.151 -0.766 -37.983 1.00 59.06 371 PRO A O 1
ATOM 2763 N N . PRO A 1 372 ? 34.778 1.030 -38.022 1.00 63.16 372 PRO A N 1
ATOM 2764 C CA . PRO A 1 372 ? 33.666 0.331 -38.662 1.00 63.16 372 PRO A CA 1
ATOM 2765 C C . PRO A 1 372 ? 34.112 -0.288 -39.992 1.00 63.16 372 PRO A C 1
ATOM 2767 O O . PRO A 1 372 ? 34.853 0.326 -40.760 1.00 63.16 372 PRO A O 1
ATOM 2770 N N . ALA A 1 373 ? 33.666 -1.514 -40.252 1.00 72.12 373 ALA A N 1
ATOM 2771 C CA . ALA A 1 373 ? 34.082 -2.313 -41.397 1.00 72.12 373 ALA A CA 1
ATOM 2772 C C . ALA A 1 373 ? 32.854 -2.906 -42.093 1.00 72.12 373 ALA A C 1
ATOM 2774 O O . ALA A 1 373 ? 31.947 -3.433 -41.440 1.00 72.12 373 ALA A O 1
ATOM 2775 N N . LYS A 1 374 ? 32.832 -2.812 -43.429 1.00 72.88 374 LYS A N 1
ATOM 2776 C CA . LYS A 1 374 ? 31.780 -3.429 -44.243 1.00 72.88 374 LYS A CA 1
ATOM 2777 C C . LYS A 1 374 ? 31.911 -4.956 -44.173 1.00 72.88 374 LYS A C 1
ATOM 2779 O O . LYS A 1 374 ? 33.034 -5.454 -44.277 1.00 72.88 374 LYS A O 1
ATOM 2784 N N . PRO A 1 375 ? 30.803 -5.698 -44.011 1.00 83.31 375 PRO A N 1
ATOM 2785 C CA . PRO A 1 375 ? 30.855 -7.152 -43.988 1.00 83.31 375 PRO A CA 1
ATOM 2786 C C . PRO A 1 375 ? 31.224 -7.705 -45.371 1.00 83.31 375 PRO A C 1
ATOM 2788 O O . PRO A 1 375 ? 30.792 -7.177 -46.396 1.00 83.31 375 PRO A O 1
ATOM 2791 N N . VAL A 1 376 ? 31.977 -8.804 -45.399 1.00 87.31 376 VAL A N 1
ATOM 2792 C CA . VAL A 1 376 ? 32.193 -9.591 -46.622 1.00 87.31 376 VAL A CA 1
ATOM 2793 C C . VAL A 1 376 ? 31.036 -10.573 -46.757 1.00 87.31 376 VAL A C 1
ATOM 2795 O O . VAL A 1 376 ? 30.815 -11.372 -45.847 1.00 87.31 376 VAL A O 1
ATOM 2798 N N . ILE A 1 377 ? 30.300 -10.513 -47.870 1.00 89.50 377 ILE A N 1
ATOM 2799 C CA . ILE A 1 377 ? 29.124 -11.359 -48.113 1.00 89.50 377 ILE A CA 1
ATOM 2800 C C . ILE A 1 377 ? 29.434 -12.380 -49.207 1.00 89.50 377 ILE A C 1
ATOM 2802 O O . ILE A 1 377 ? 29.981 -12.044 -50.253 1.00 89.50 377 ILE A O 1
ATOM 2806 N N . SER A 1 378 ? 29.090 -13.637 -48.948 1.00 90.88 378 SER A N 1
ATOM 2807 C CA . SER A 1 378 ? 29.306 -14.778 -49.843 1.00 90.88 378 SER A CA 1
ATOM 2808 C C . SER A 1 378 ? 28.090 -15.704 -49.841 1.00 90.88 378 SER A C 1
ATOM 2810 O O . SER A 1 378 ? 27.248 -15.620 -48.948 1.00 90.88 378 SER A O 1
ATOM 2812 N N . ALA A 1 379 ? 27.979 -16.583 -50.837 1.00 88.94 379 ALA A N 1
ATOM 2813 C CA . ALA A 1 379 ? 26.925 -17.594 -50.864 1.00 88.94 379 ALA A CA 1
ATOM 2814 C C . ALA A 1 379 ? 27.142 -18.652 -49.766 1.00 88.94 379 ALA A C 1
ATOM 2816 O O . ALA A 1 379 ? 28.266 -19.095 -49.521 1.00 88.94 379 ALA A O 1
ATOM 2817 N N . LEU A 1 380 ? 26.052 -19.085 -49.136 1.00 90.00 380 LEU A N 1
ATOM 2818 C CA . LEU A 1 380 ? 26.003 -20.175 -48.165 1.00 90.00 380 LEU A CA 1
ATOM 2819 C C . LEU A 1 380 ? 25.077 -21.271 -48.704 1.00 90.00 380 LEU A C 1
ATOM 2821 O O . LEU A 1 380 ? 23.875 -21.262 -48.449 1.00 90.00 380 LEU A O 1
ATOM 2825 N N . GLY A 1 381 ? 25.635 -22.215 -49.462 1.00 88.00 381 GLY A N 1
ATOM 2826 C CA . GLY A 1 381 ? 24.833 -23.207 -50.185 1.00 88.00 381 GLY A CA 1
ATOM 2827 C C . GLY A 1 381 ? 24.043 -22.586 -51.345 1.00 88.00 381 GLY A C 1
ATOM 2828 O O . GLY A 1 381 ? 24.450 -21.565 -51.895 1.00 88.00 381 GLY A O 1
ATOM 2829 N N . SER A 1 382 ? 22.936 -23.224 -51.743 1.00 83.38 382 SER A N 1
ATOM 2830 C CA . SER A 1 382 ? 22.104 -22.791 -52.880 1.00 83.38 382 SER A CA 1
ATOM 2831 C C . SER A 1 382 ? 21.044 -21.743 -52.529 1.00 83.38 382 SER A C 1
ATOM 2833 O O . SER A 1 382 ? 20.507 -21.110 -53.429 1.00 83.38 382 SER A O 1
ATOM 2835 N N . ASP A 1 383 ? 20.714 -21.584 -51.248 1.00 88.69 383 ASP A N 1
ATOM 2836 C CA . ASP A 1 383 ? 19.578 -20.790 -50.763 1.00 88.69 383 ASP A CA 1
ATOM 2837 C C . ASP A 1 383 ? 19.939 -19.882 -49.571 1.00 88.69 383 ASP A C 1
ATOM 2839 O O . ASP A 1 383 ? 19.062 -19.471 -48.806 1.00 88.69 383 ASP A O 1
ATOM 2843 N N . GLY A 1 384 ? 21.227 -19.573 -49.382 1.00 91.31 384 GLY A N 1
ATOM 2844 C CA . GLY A 1 384 ? 21.696 -18.791 -48.243 1.00 91.31 384 GLY A CA 1
ATOM 2845 C C . GLY A 1 384 ? 22.829 -17.816 -48.546 1.00 91.31 384 GLY A C 1
ATOM 2846 O O . GLY A 1 384 ? 23.524 -17.906 -49.558 1.00 91.31 384 GLY A O 1
ATOM 2847 N N . LEU A 1 385 ? 23.033 -16.892 -47.611 1.00 94.62 385 LEU A N 1
ATOM 2848 C CA . LEU A 1 385 ? 24.107 -15.906 -47.595 1.00 94.62 385 LEU A CA 1
ATOM 2849 C C . LEU A 1 385 ? 24.885 -16.007 -46.279 1.00 94.62 385 LEU A C 1
ATOM 2851 O O . LEU A 1 385 ? 24.318 -16.221 -45.207 1.00 94.62 385 LEU A O 1
ATOM 2855 N N . LEU A 1 386 ? 26.197 -15.822 -46.363 1.00 93.50 386 LEU A N 1
ATOM 2856 C CA . LEU A 1 386 ? 27.114 -15.739 -45.236 1.00 93.50 386 LEU A CA 1
ATOM 2857 C C . LEU A 1 386 ? 27.756 -14.353 -45.230 1.00 93.50 386 LEU A C 1
ATOM 2859 O O . LEU A 1 386 ? 28.480 -14.015 -46.166 1.00 93.50 386 LEU A O 1
ATOM 2863 N N . ALA A 1 387 ? 27.531 -13.587 -44.164 1.00 91.06 387 ALA A N 1
ATOM 2864 C CA . ALA A 1 387 ? 28.213 -12.322 -43.918 1.00 91.06 387 ALA A CA 1
ATOM 2865 C C . ALA A 1 387 ? 29.261 -12.488 -42.807 1.00 91.06 387 ALA A C 1
ATOM 2867 O O . ALA A 1 387 ? 28.968 -13.009 -41.727 1.00 91.06 387 ALA A O 1
ATOM 2868 N N . LEU A 1 388 ? 30.491 -12.048 -43.073 1.00 91.06 388 LEU A N 1
ATOM 2869 C CA . LEU A 1 388 ? 31.621 -12.136 -42.149 1.00 91.06 388 LEU A CA 1
ATOM 2870 C C . LEU A 1 388 ? 32.148 -10.748 -41.787 1.00 91.06 388 LEU A C 1
ATOM 2872 O O . LEU A 1 388 ? 32.305 -9.885 -42.653 1.00 91.06 388 LEU A O 1
ATOM 2876 N N . GLY A 1 389 ? 32.468 -10.566 -40.504 1.00 85.25 389 GLY A N 1
ATOM 2877 C CA . GLY A 1 389 ? 33.168 -9.383 -40.003 1.00 85.25 389 GLY A CA 1
ATOM 2878 C C . GLY A 1 389 ? 32.330 -8.104 -39.943 1.00 85.25 389 GLY A C 1
ATOM 2879 O O . GLY A 1 389 ? 32.886 -7.022 -40.118 1.00 85.25 389 GLY A O 1
ATOM 2880 N N . LEU A 1 390 ? 31.016 -8.195 -39.697 1.00 86.25 390 LEU A N 1
ATOM 2881 C CA . LEU A 1 390 ? 30.182 -7.001 -39.530 1.00 86.25 390 LEU A CA 1
ATOM 2882 C C . LEU A 1 390 ? 30.670 -6.187 -38.324 1.00 86.25 390 LEU A C 1
ATOM 2884 O O . LEU A 1 390 ? 30.712 -6.710 -37.208 1.00 86.25 390 LEU A O 1
ATOM 2888 N N . ARG A 1 391 ? 30.975 -4.902 -38.541 1.00 85.25 391 ARG A N 1
ATOM 2889 C CA . ARG A 1 391 ? 31.194 -3.917 -37.475 1.00 85.25 391 ARG A CA 1
ATOM 2890 C C . ARG A 1 391 ? 30.582 -2.574 -37.873 1.00 85.25 391 ARG A C 1
ATOM 2892 O O . ARG A 1 391 ? 31.150 -1.852 -38.689 1.00 85.25 391 ARG A O 1
ATOM 2899 N N . ALA A 1 392 ? 29.426 -2.245 -37.306 1.00 78.75 392 ALA A N 1
ATOM 2900 C CA . ALA A 1 392 ? 28.638 -1.066 -37.659 1.00 78.75 392 ALA A CA 1
ATOM 2901 C C . ALA A 1 392 ? 28.522 -0.104 -36.468 1.00 78.75 392 ALA A C 1
ATOM 2903 O O . ALA A 1 392 ? 28.192 -0.526 -35.363 1.00 78.75 392 ALA A O 1
ATOM 2904 N N . GLY A 1 393 ? 28.793 1.185 -36.692 1.00 70.50 393 GLY A N 1
ATOM 2905 C CA . GLY A 1 393 ? 28.652 2.240 -35.685 1.00 70.50 393 GLY A CA 1
ATOM 2906 C C . GLY A 1 393 ? 27.403 3.084 -35.930 1.00 70.50 393 GLY A C 1
ATOM 2907 O O . GLY A 1 393 ? 27.188 3.523 -37.058 1.00 70.50 393 GLY A O 1
ATOM 2908 N N . ARG A 1 394 ? 26.591 3.318 -34.895 1.00 69.94 394 ARG A N 1
ATOM 2909 C CA . ARG A 1 394 ? 25.427 4.216 -34.939 1.00 69.94 394 ARG A CA 1
ATOM 2910 C C . ARG A 1 394 ? 25.099 4.732 -33.538 1.00 69.94 394 ARG A C 1
ATOM 2912 O O . ARG A 1 394 ? 25.118 3.949 -32.594 1.00 69.94 394 ARG A O 1
ATOM 2919 N N . ASP A 1 395 ? 24.797 6.026 -33.417 1.00 69.75 395 ASP A N 1
ATOM 2920 C CA . ASP A 1 395 ? 24.305 6.665 -32.182 1.00 69.75 395 ASP A CA 1
ATOM 2921 C C . ASP A 1 395 ? 25.168 6.349 -30.938 1.00 69.75 395 ASP A C 1
ATOM 2923 O O . ASP A 1 395 ? 24.663 6.021 -29.867 1.00 69.75 395 ASP A O 1
ATOM 2927 N N . GLY A 1 396 ? 26.499 6.376 -31.100 1.00 74.81 396 GLY A N 1
ATOM 2928 C CA . GLY A 1 396 ? 27.456 6.090 -30.023 1.00 74.81 396 GLY A CA 1
ATOM 2929 C C . GLY A 1 396 ? 27.573 4.611 -29.621 1.00 74.81 396 GLY A C 1
ATOM 2930 O O . GLY A 1 396 ? 28.186 4.304 -28.601 1.00 74.81 396 GLY A O 1
ATOM 2931 N N . LYS A 1 397 ? 27.020 3.682 -30.412 1.00 78.56 397 LYS A N 1
ATOM 2932 C CA . LYS A 1 397 ? 27.140 2.227 -30.219 1.00 78.56 397 LYS A CA 1
ATOM 2933 C C . LYS A 1 397 ? 27.841 1.562 -31.399 1.00 78.56 397 LYS A C 1
ATOM 2935 O O . LYS A 1 397 ? 27.608 1.926 -32.552 1.00 78.56 397 LYS A O 1
ATOM 2940 N N . ILE A 1 398 ? 28.670 0.561 -31.117 1.00 84.44 398 ILE A N 1
ATOM 2941 C CA . ILE A 1 398 ? 29.323 -0.304 -32.102 1.00 84.44 398 ILE A CA 1
ATOM 2942 C C . ILE A 1 398 ? 28.725 -1.704 -31.987 1.00 84.44 398 ILE A C 1
ATOM 2944 O O . ILE A 1 398 ? 28.849 -2.359 -30.957 1.00 84.44 398 ILE A O 1
ATOM 2948 N N . TYR A 1 399 ? 28.113 -2.172 -33.068 1.00 85.62 399 TYR A N 1
ATOM 2949 C CA . TYR A 1 399 ? 27.575 -3.520 -33.204 1.00 85.62 399 TYR A CA 1
ATOM 2950 C C . TYR A 1 399 ? 28.571 -4.370 -33.983 1.00 85.62 399 TYR A C 1
ATOM 2952 O O . TYR A 1 399 ? 28.923 -4.027 -35.112 1.00 85.62 399 TYR A O 1
ATOM 2960 N N . ALA A 1 400 ? 29.019 -5.475 -33.400 1.00 90.25 400 ALA A N 1
ATOM 2961 C CA . ALA A 1 400 ? 29.922 -6.427 -34.022 1.00 90.25 400 ALA A CA 1
ATOM 2962 C C . ALA A 1 400 ? 29.280 -7.817 -34.078 1.00 90.25 400 ALA A C 1
ATOM 2964 O O . ALA A 1 400 ? 28.839 -8.350 -33.062 1.00 90.25 400 ALA A O 1
ATOM 2965 N N . ALA A 1 401 ? 29.263 -8.413 -35.266 1.00 91.56 401 ALA A N 1
ATOM 2966 C CA . ALA A 1 401 ? 28.801 -9.778 -35.489 1.00 91.56 401 ALA A CA 1
ATOM 2967 C C . ALA A 1 401 ? 29.814 -10.486 -36.406 1.00 91.56 401 ALA A C 1
ATOM 2969 O O . ALA A 1 401 ? 29.839 -10.228 -37.615 1.00 91.56 401 ALA A O 1
ATOM 2970 N N . PRO A 1 402 ? 30.693 -11.351 -35.861 1.00 92.62 402 PRO A N 1
ATOM 2971 C CA . PRO A 1 402 ? 31.761 -11.982 -36.639 1.00 92.62 402 PRO A CA 1
ATOM 2972 C C . PRO A 1 402 ? 31.244 -12.847 -37.789 1.00 92.62 402 PRO A C 1
ATOM 2974 O O . PRO A 1 402 ? 31.900 -12.951 -38.825 1.00 92.62 402 PRO A O 1
ATOM 2977 N N . ARG A 1 403 ? 30.074 -13.462 -37.598 1.00 94.75 403 ARG A N 1
ATOM 2978 C CA . ARG A 1 403 ? 29.457 -14.394 -38.535 1.00 94.75 403 ARG A CA 1
ATOM 2979 C C . ARG A 1 403 ? 27.942 -14.264 -38.475 1.00 94.75 403 ARG A C 1
ATOM 2981 O O . ARG A 1 403 ? 27.369 -14.426 -37.406 1.00 94.75 403 ARG A O 1
ATOM 2988 N N . ILE A 1 404 ? 27.315 -14.025 -39.620 1.00 94.38 404 ILE A N 1
ATOM 2989 C CA . ILE A 1 404 ? 25.860 -14.033 -39.790 1.00 94.38 404 ILE A CA 1
ATOM 2990 C C . ILE A 1 404 ? 25.539 -15.007 -40.920 1.00 94.38 404 ILE A C 1
ATOM 2992 O O . ILE A 1 404 ? 26.027 -14.844 -42.039 1.00 94.38 404 ILE A O 1
ATOM 2996 N N . GLU A 1 405 ? 24.722 -16.012 -40.629 1.00 95.75 405 GLU A N 1
ATOM 2997 C CA . GLU A 1 405 ? 24.168 -16.934 -41.619 1.00 95.75 405 GLU A CA 1
ATOM 2998 C C . GLU A 1 405 ? 22.712 -16.570 -41.886 1.00 95.75 405 GLU A C 1
ATOM 3000 O O . GLU A 1 405 ? 21.924 -16.476 -40.951 1.00 95.75 405 GLU A O 1
ATOM 3005 N N . VAL A 1 406 ? 22.349 -16.396 -43.152 1.00 95.75 406 VAL A N 1
ATOM 3006 C CA . VAL A 1 406 ? 20.975 -16.157 -43.604 1.00 95.75 406 VAL A CA 1
ATOM 3007 C C . VAL A 1 406 ? 20.596 -17.303 -44.537 1.00 95.75 406 VAL A C 1
ATOM 3009 O O . VAL A 1 406 ? 21.295 -17.538 -45.518 1.00 95.75 406 VAL A O 1
ATOM 3012 N N . ARG A 1 407 ? 19.522 -18.040 -44.249 1.00 96.38 407 ARG A N 1
ATOM 3013 C CA . ARG A 1 407 ? 19.077 -19.214 -45.024 1.00 96.38 407 ARG A CA 1
ATOM 3014 C C . ARG A 1 407 ? 17.633 -19.064 -45.486 1.00 96.38 407 ARG A C 1
ATOM 3016 O O . ARG A 1 407 ? 16.813 -18.453 -44.799 1.00 96.38 407 ARG A O 1
ATOM 3023 N N . GLY A 1 408 ? 17.310 -19.665 -46.629 1.00 93.44 408 GLY A N 1
ATOM 3024 C CA . GLY A 1 408 ? 15.992 -19.570 -47.252 1.00 93.44 408 GLY A CA 1
ATOM 3025 C C . GLY A 1 408 ? 15.636 -18.129 -47.612 1.00 93.44 408 GLY A C 1
ATOM 3026 O O . GLY A 1 408 ? 14.542 -17.674 -47.286 1.00 93.44 408 GLY A O 1
ATOM 3027 N N . THR A 1 409 ? 16.583 -17.390 -48.196 1.00 92.69 409 THR A N 1
ATOM 3028 C CA . THR A 1 409 ? 16.396 -15.993 -48.610 1.00 92.69 409 THR A CA 1
ATOM 3029 C C . THR A 1 409 ? 16.469 -15.856 -50.128 1.00 92.69 409 THR A C 1
ATOM 3031 O O . THR A 1 409 ? 17.270 -16.521 -50.778 1.00 92.69 409 THR A O 1
ATOM 3034 N N . ALA A 1 410 ? 15.637 -14.979 -50.691 1.00 88.75 410 ALA A N 1
ATOM 3035 C CA . ALA A 1 410 ? 15.714 -14.568 -52.094 1.00 88.75 410 ALA A CA 1
ATOM 3036 C C . ALA A 1 410 ? 16.563 -13.295 -52.289 1.00 88.75 410 ALA A C 1
ATOM 3038 O O . ALA A 1 410 ? 16.650 -12.773 -53.399 1.00 88.75 410 ALA A O 1
ATOM 3039 N N . MET A 1 411 ? 17.145 -12.759 -51.212 1.00 89.69 411 MET A N 1
ATOM 3040 C CA . MET A 1 411 ? 17.929 -11.528 -51.254 1.00 89.69 411 MET A CA 1
ATOM 3041 C C . MET A 1 411 ? 19.263 -11.752 -51.963 1.00 89.69 411 MET A C 1
ATOM 3043 O O . MET A 1 411 ? 19.905 -12.790 -51.791 1.00 89.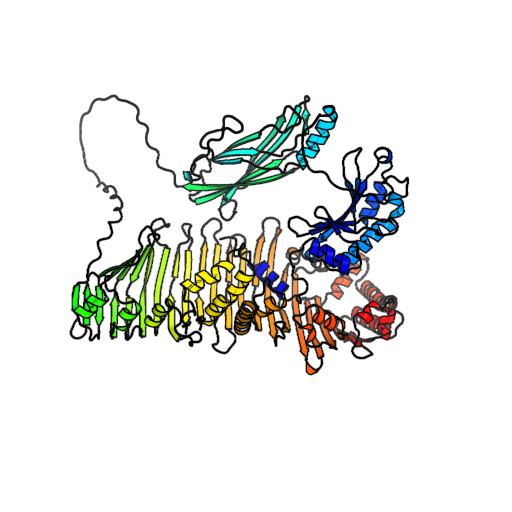69 411 MET A O 1
ATOM 3047 N N . SER A 1 412 ? 19.715 -10.751 -52.719 1.00 89.25 412 SER A N 1
ATOM 3048 C CA . SER A 1 412 ? 21.070 -10.757 -53.264 1.00 89.25 412 SER A CA 1
ATOM 3049 C C . SER A 1 412 ? 22.102 -10.377 -52.193 1.00 89.25 412 SER A C 1
ATOM 3051 O O . SER A 1 412 ? 21.780 -9.743 -51.181 1.00 89.25 412 SER A O 1
ATOM 3053 N N . ALA A 1 413 ? 23.370 -10.735 -52.423 1.00 86.19 413 ALA A N 1
ATOM 3054 C CA . ALA A 1 413 ? 24.473 -10.313 -51.559 1.00 86.19 413 ALA A CA 1
ATOM 3055 C C . ALA A 1 413 ? 24.578 -8.777 -51.472 1.00 86.19 413 ALA A C 1
ATOM 3057 O O . ALA A 1 413 ? 24.814 -8.240 -50.391 1.00 86.19 413 ALA A O 1
ATOM 3058 N N . ASP A 1 414 ? 24.330 -8.072 -52.581 1.00 85.81 414 ASP A N 1
ATOM 3059 C CA . ASP A 1 414 ? 24.354 -6.608 -52.637 1.00 85.81 414 ASP A CA 1
ATOM 3060 C C . ASP A 1 414 ? 23.213 -5.977 -51.828 1.00 85.81 414 ASP A C 1
ATOM 3062 O O . ASP A 1 414 ? 23.417 -4.961 -51.158 1.00 85.81 414 ASP A O 1
ATOM 3066 N N . ASP A 1 415 ? 22.020 -6.577 -51.842 1.00 87.12 415 ASP A N 1
ATOM 3067 C CA . ASP A 1 415 ? 20.883 -6.086 -51.057 1.00 87.12 415 ASP A CA 1
ATOM 3068 C C . ASP A 1 415 ? 21.130 -6.266 -49.558 1.00 87.12 415 ASP A C 1
ATOM 3070 O O . ASP A 1 415 ? 20.915 -5.336 -48.776 1.00 87.12 415 ASP A O 1
ATOM 3074 N N . LEU A 1 416 ? 21.664 -7.424 -49.150 1.00 85.81 416 LEU A N 1
ATOM 3075 C CA . LEU A 1 416 ? 22.054 -7.656 -47.759 1.00 85.81 416 LEU A CA 1
ATOM 3076 C C . LEU A 1 416 ? 23.179 -6.699 -47.325 1.00 85.81 416 LEU A C 1
ATOM 3078 O O . LEU A 1 416 ? 23.122 -6.156 -46.221 1.00 85.81 416 LEU A O 1
ATOM 3082 N N . ALA A 1 417 ? 24.160 -6.425 -48.192 1.00 83.00 417 ALA A N 1
ATOM 3083 C CA . ALA A 1 417 ? 25.227 -5.462 -47.914 1.00 83.00 417 ALA A CA 1
ATOM 3084 C C . ALA A 1 417 ? 24.672 -4.052 -47.677 1.00 83.00 417 ALA A C 1
ATOM 3086 O O . ALA A 1 417 ? 25.035 -3.410 -46.692 1.00 83.00 417 ALA A O 1
ATOM 3087 N N . LYS A 1 418 ? 23.752 -3.584 -48.533 1.00 83.81 418 LYS A N 1
ATOM 3088 C CA . LYS A 1 418 ? 23.091 -2.274 -48.386 1.00 83.81 418 LYS A CA 1
ATOM 3089 C C . LYS A 1 418 ? 22.270 -2.183 -47.100 1.00 83.81 418 LYS A C 1
ATOM 3091 O O . LYS A 1 418 ? 22.283 -1.150 -46.430 1.00 83.81 418 LYS A O 1
ATOM 3096 N N . LEU A 1 419 ? 21.569 -3.256 -46.731 1.00 82.12 419 LEU A N 1
ATOM 3097 C CA . LEU A 1 419 ? 20.771 -3.288 -45.505 1.00 82.12 419 LEU A CA 1
ATOM 3098 C C . LEU A 1 419 ? 21.610 -3.332 -44.233 1.00 82.12 419 LEU A C 1
ATOM 3100 O O . LEU A 1 419 ? 21.133 -2.855 -43.205 1.00 82.12 419 LEU A O 1
ATOM 3104 N N . LEU A 1 420 ? 22.832 -3.864 -44.281 1.00 78.94 420 LEU A N 1
ATOM 3105 C CA . LEU A 1 420 ? 23.770 -3.875 -43.154 1.00 78.94 420 LEU A CA 1
ATOM 3106 C C . LEU A 1 420 ? 24.686 -2.642 -43.118 1.00 78.94 420 LEU A C 1
ATOM 3108 O O . LEU A 1 420 ? 25.341 -2.411 -42.102 1.00 78.94 420 LEU A O 1
ATOM 3112 N N . ASP A 1 421 ? 24.714 -1.828 -44.178 1.00 75.50 421 ASP A N 1
ATOM 3113 C CA . ASP A 1 421 ? 25.537 -0.618 -44.229 1.00 75.50 421 ASP A CA 1
ATOM 3114 C C . ASP A 1 421 ? 25.029 0.419 -43.197 1.00 75.50 421 ASP A C 1
ATOM 3116 O O . ASP A 1 421 ? 23.849 0.806 -43.215 1.00 75.50 421 ASP A O 1
ATOM 3120 N N . PRO A 1 422 ? 25.869 0.867 -42.244 1.00 65.25 422 PRO A N 1
ATOM 3121 C CA . PRO A 1 422 ? 25.484 1.891 -41.276 1.00 65.25 422 PRO A CA 1
ATOM 3122 C C . PRO A 1 422 ? 25.191 3.253 -41.921 1.00 65.25 422 PRO A C 1
ATOM 3124 O O . PRO A 1 422 ? 24.448 4.033 -41.332 1.00 65.25 422 PRO A O 1
ATOM 3127 N N . ALA A 1 423 ? 25.710 3.529 -43.124 1.00 70.06 423 ALA A N 1
ATOM 3128 C CA . ALA A 1 423 ? 25.497 4.790 -43.839 1.00 70.06 423 ALA A CA 1
ATOM 3129 C C . ALA A 1 423 ? 24.135 4.881 -44.560 1.00 70.06 423 ALA A C 1
ATOM 3131 O O . ALA A 1 423 ? 23.811 5.915 -45.145 1.00 70.06 423 ALA A O 1
ATOM 3132 N N . THR A 1 424 ? 23.328 3.816 -44.545 1.00 71.94 424 THR A N 1
ATOM 3133 C CA . THR A 1 424 ? 22.021 3.786 -45.215 1.00 71.94 424 THR A CA 1
ATOM 3134 C C . THR A 1 424 ? 21.025 4.742 -44.550 1.00 71.94 424 THR A C 1
ATOM 3136 O O . THR A 1 424 ? 20.672 4.561 -43.385 1.00 71.94 424 THR A O 1
ATOM 3139 N N . ALA A 1 425 ? 20.529 5.716 -45.326 1.00 65.88 425 ALA A N 1
ATOM 3140 C CA . ALA A 1 425 ? 19.635 6.791 -44.875 1.00 65.88 425 ALA A CA 1
ATOM 3141 C C . ALA A 1 425 ? 18.197 6.346 -44.532 1.00 65.88 425 ALA A C 1
ATOM 3143 O O . ALA A 1 425 ? 17.475 7.092 -43.872 1.00 65.88 425 ALA A O 1
ATOM 3144 N N . ALA A 1 426 ? 17.773 5.156 -44.978 1.00 70.62 426 ALA A N 1
ATOM 3145 C CA . ALA A 1 426 ? 16.442 4.615 -44.697 1.00 70.62 426 ALA A CA 1
ATOM 3146 C C . ALA A 1 426 ? 16.204 4.430 -43.189 1.00 70.62 426 ALA A C 1
ATOM 3148 O O . ALA A 1 426 ? 17.123 4.076 -42.433 1.00 70.62 426 ALA A O 1
ATOM 3149 N N . LYS A 1 427 ? 14.955 4.629 -42.750 1.00 67.50 427 LYS A N 1
ATOM 3150 C CA . LYS A 1 427 ? 14.581 4.471 -41.339 1.00 67.50 427 LYS A CA 1
ATOM 3151 C C . LYS A 1 427 ? 14.804 3.016 -40.887 1.00 67.50 427 LYS A C 1
ATOM 3153 O O . LYS A 1 427 ? 14.694 2.095 -41.699 1.00 67.50 427 LYS A O 1
ATOM 3158 N N . PRO A 1 428 ? 15.095 2.764 -39.595 1.00 65.25 428 PRO A N 1
ATOM 3159 C CA . PRO A 1 428 ? 15.320 1.407 -39.089 1.00 65.25 428 PRO A CA 1
ATOM 3160 C C . PRO A 1 428 ? 14.203 0.417 -39.453 1.00 65.25 428 PRO A C 1
ATOM 3162 O O . PRO A 1 428 ? 14.497 -0.680 -39.917 1.00 65.25 428 PRO A O 1
ATOM 3165 N N . TRP A 1 429 ? 12.931 0.817 -39.333 1.00 63.50 429 TRP A N 1
ATOM 3166 C CA . TRP A 1 429 ? 11.791 -0.041 -39.677 1.00 63.50 429 TRP A CA 1
ATOM 3167 C C . TRP A 1 429 ? 11.676 -0.325 -41.185 1.00 63.50 429 TRP A C 1
ATOM 3169 O O . TRP A 1 429 ? 11.331 -1.440 -41.561 1.00 63.50 429 TRP A O 1
ATOM 3179 N N . GLU A 1 430 ? 12.040 0.621 -42.057 1.00 73.56 430 GLU A N 1
ATOM 3180 C CA . GLU A 1 430 ? 12.047 0.430 -43.520 1.00 73.56 430 GLU A CA 1
ATOM 3181 C C . GLU A 1 430 ? 13.096 -0.608 -43.942 1.00 73.56 430 GLU A C 1
ATOM 3183 O O . GLU A 1 430 ? 12.846 -1.442 -44.812 1.00 73.56 430 GLU A O 1
ATOM 3188 N N . ARG A 1 431 ? 14.256 -0.609 -43.272 1.00 78.69 431 ARG A N 1
ATOM 3189 C CA . ARG A 1 431 ? 15.315 -1.610 -43.484 1.00 78.69 431 ARG A CA 1
ATOM 3190 C C . ARG A 1 431 ? 14.882 -2.995 -43.012 1.00 78.69 431 ARG A C 1
ATOM 3192 O O . ARG A 1 431 ? 15.149 -3.979 -43.693 1.00 78.69 431 ARG A O 1
ATOM 3199 N N . LEU A 1 432 ? 14.204 -3.070 -41.867 1.00 72.75 432 LEU A N 1
ATOM 3200 C CA . LEU A 1 432 ? 13.716 -4.328 -41.295 1.00 72.75 432 LEU A CA 1
ATOM 3201 C C . LEU A 1 432 ? 12.624 -4.984 -42.149 1.00 72.75 432 LEU A C 1
ATOM 3203 O O . LEU A 1 432 ? 12.603 -6.206 -42.267 1.00 72.75 432 LEU A O 1
ATOM 3207 N N . VAL A 1 433 ? 11.753 -4.190 -42.781 1.00 83.00 433 VAL A N 1
ATOM 3208 C CA . VAL A 1 433 ? 10.711 -4.695 -43.694 1.00 83.00 433 VAL A CA 1
ATOM 3209 C C . VAL A 1 433 ? 11.305 -5.377 -44.932 1.00 83.00 433 VAL A C 1
ATOM 3211 O O . VAL A 1 433 ? 10.709 -6.322 -45.445 1.00 83.00 433 VAL A O 1
ATOM 3214 N N . ALA A 1 434 ? 12.485 -4.945 -45.387 1.00 85.19 434 ALA A N 1
ATOM 3215 C CA . ALA A 1 434 ? 13.153 -5.502 -46.563 1.00 85.19 434 ALA A CA 1
ATOM 3216 C C . ALA A 1 434 ? 13.854 -6.853 -46.313 1.00 85.19 434 ALA A C 1
ATOM 3218 O O . ALA A 1 434 ? 14.174 -7.559 -47.269 1.00 85.19 434 ALA A O 1
ATOM 3219 N N . ILE A 1 435 ? 14.097 -7.235 -45.053 1.00 87.75 435 ILE A N 1
ATOM 3220 C CA . ILE A 1 435 ? 14.752 -8.508 -44.724 1.00 87.75 435 ILE A CA 1
ATOM 3221 C C . ILE A 1 435 ? 13.728 -9.640 -44.845 1.00 87.75 435 ILE A C 1
ATOM 3223 O O . ILE A 1 435 ? 12.678 -9.610 -44.205 1.00 87.75 435 ILE A O 1
ATOM 3227 N N . THR A 1 436 ? 14.044 -10.658 -45.650 1.00 91.62 436 THR A N 1
ATOM 3228 C CA . THR A 1 436 ? 13.242 -11.886 -45.758 1.00 91.62 436 THR A CA 1
ATOM 3229 C C . THR A 1 436 ? 14.145 -13.114 -45.731 1.00 91.62 436 THR A C 1
ATOM 3231 O O . THR A 1 436 ? 15.062 -13.225 -46.546 1.00 91.62 436 THR A O 1
ATOM 3234 N N . ALA A 1 437 ? 13.900 -14.036 -44.802 1.00 95.69 437 ALA A N 1
ATOM 3235 C CA . ALA A 1 437 ? 14.660 -15.274 -44.652 1.00 95.69 437 ALA A CA 1
ATOM 3236 C C . ALA A 1 437 ? 13.861 -16.311 -43.852 1.00 95.69 437 ALA A C 1
ATOM 3238 O O . ALA A 1 437 ? 13.133 -15.957 -42.926 1.00 95.69 437 ALA A O 1
ATOM 3239 N N . ARG A 1 438 ? 14.054 -17.601 -44.141 1.00 97.31 438 ARG A N 1
ATOM 3240 C CA . ARG A 1 438 ? 13.526 -18.676 -43.284 1.00 97.31 438 ARG A CA 1
ATOM 3241 C C . ARG A 1 438 ? 14.237 -18.707 -41.934 1.00 97.31 438 ARG A C 1
ATOM 3243 O O . ARG A 1 438 ? 13.618 -18.984 -40.914 1.00 97.31 438 ARG A O 1
ATOM 3250 N N . GLU A 1 439 ? 15.542 -18.459 -41.929 1.00 97.00 439 GLU A N 1
ATOM 3251 C CA . GLU A 1 439 ? 16.361 -18.554 -40.725 1.00 97.00 439 GLU A CA 1
ATOM 3252 C C . GLU A 1 439 ? 17.552 -17.596 -40.787 1.00 97.00 439 GLU A C 1
ATOM 3254 O O . GLU A 1 439 ? 18.228 -17.503 -41.812 1.00 97.00 439 GLU A O 1
ATOM 3259 N N . ILE A 1 440 ? 17.823 -16.909 -39.678 1.00 96.00 440 ILE A N 1
ATOM 3260 C CA . ILE A 1 440 ? 19.032 -16.112 -39.467 1.00 96.00 440 ILE A CA 1
ATOM 3261 C C . ILE A 1 440 ? 19.715 -16.609 -38.196 1.00 96.00 440 ILE A C 1
ATOM 3263 O O . ILE A 1 440 ? 19.091 -16.632 -37.136 1.00 96.00 440 ILE A O 1
ATOM 3267 N N . THR A 1 441 ? 20.996 -16.955 -38.286 1.00 97.38 441 THR A N 1
ATOM 3268 C CA . THR A 1 441 ? 21.793 -17.424 -37.146 1.00 97.38 441 THR A CA 1
ATOM 3269 C C . THR A 1 441 ? 23.031 -16.557 -36.976 1.00 97.38 441 THR A C 1
ATOM 3271 O O . THR A 1 441 ? 23.781 -16.322 -37.926 1.00 97.38 441 THR A O 1
ATOM 3274 N N . VAL A 1 442 ? 23.262 -16.096 -35.749 1.00 96.38 442 VAL A N 1
ATOM 3275 C CA . VAL A 1 442 ? 24.409 -15.273 -35.366 1.00 96.38 442 VAL A CA 1
ATOM 3276 C C . VAL A 1 442 ? 25.020 -15.867 -34.093 1.00 96.38 442 VAL A C 1
ATOM 3278 O O . VAL A 1 442 ? 24.440 -15.720 -33.017 1.00 96.38 442 VAL A O 1
ATOM 3281 N N . PRO A 1 443 ? 26.174 -16.558 -34.183 1.00 96.56 443 PRO A N 1
ATOM 3282 C CA . PRO A 1 443 ? 26.782 -17.213 -33.023 1.00 96.56 443 PRO A CA 1
ATOM 3283 C C . PRO A 1 443 ? 27.147 -16.251 -31.885 1.00 96.56 443 PRO A C 1
ATOM 3285 O O . PRO A 1 443 ? 27.003 -16.599 -30.718 1.00 96.56 443 PRO A O 1
ATOM 3288 N N . GLU A 1 444 ? 27.597 -15.037 -32.214 1.00 96.81 444 GLU A N 1
ATOM 3289 C CA . GLU A 1 444 ? 27.891 -13.990 -31.233 1.00 96.81 444 GLU A CA 1
ATOM 3290 C C . GLU A 1 444 ? 27.510 -12.615 -31.795 1.00 96.81 444 GLU A C 1
ATOM 3292 O O . GLU A 1 444 ? 27.922 -12.255 -32.902 1.00 96.81 444 GLU A O 1
ATOM 3297 N N . ILE A 1 445 ? 26.760 -11.838 -31.013 1.00 94.19 445 ILE A N 1
ATOM 3298 C CA . ILE A 1 445 ? 26.573 -10.399 -31.221 1.00 94.19 445 ILE A CA 1
ATOM 3299 C C . ILE A 1 445 ? 27.222 -9.680 -30.050 1.00 94.19 445 ILE A C 1
ATOM 3301 O O . ILE A 1 445 ? 26.889 -9.940 -28.896 1.00 94.19 445 ILE A O 1
ATOM 3305 N N . ARG A 1 446 ? 2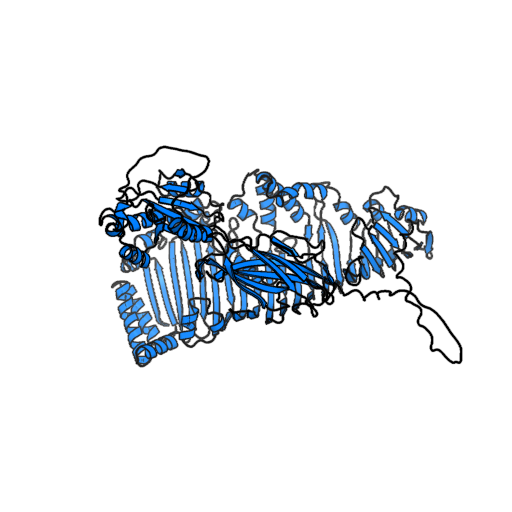8.113 -8.739 -30.346 1.00 94.12 446 ARG A N 1
ATOM 3306 C CA . ARG A 1 446 ? 28.711 -7.847 -29.360 1.00 94.12 446 ARG A CA 1
ATOM 3307 C C . ARG A 1 446 ? 28.265 -6.417 -29.616 1.00 94.12 446 ARG A C 1
ATOM 3309 O O . ARG A 1 446 ? 28.348 -5.937 -30.743 1.00 94.12 446 ARG A O 1
ATOM 3316 N N . ILE A 1 447 ? 27.823 -5.738 -28.568 1.00 90.00 447 ILE A N 1
ATOM 3317 C CA . ILE A 1 447 ? 27.422 -4.334 -28.604 1.00 90.00 447 ILE A CA 1
ATOM 3318 C C . ILE A 1 447 ? 28.314 -3.583 -27.624 1.00 90.00 447 ILE A C 1
ATOM 3320 O O . ILE A 1 447 ? 28.325 -3.903 -26.440 1.00 90.00 447 ILE A O 1
ATOM 3324 N N . GLU A 1 448 ? 29.069 -2.610 -28.120 1.00 89.25 448 GLU A N 1
ATOM 3325 C CA . GLU A 1 448 ? 29.951 -1.751 -27.329 1.00 89.25 448 GLU A CA 1
ATOM 3326 C C . GLU A 1 448 ? 29.388 -0.324 -27.346 1.00 89.25 448 GLU A C 1
ATOM 3328 O O . GLU A 1 448 ? 29.263 0.289 -28.406 1.00 89.25 448 GLU A O 1
ATOM 3333 N N . THR A 1 449 ? 29.033 0.206 -26.180 1.00 86.50 449 THR A N 1
ATOM 3334 C CA . THR A 1 449 ? 28.572 1.589 -26.007 1.00 86.50 449 THR A CA 1
ATOM 3335 C C . THR A 1 449 ? 29.770 2.497 -25.718 1.00 86.50 449 THR A C 1
ATOM 3337 O O . THR A 1 449 ? 30.659 2.127 -24.948 1.00 86.50 449 THR A O 1
ATOM 3340 N N . ALA A 1 450 ? 29.806 3.682 -26.331 1.00 79.00 450 ALA A N 1
ATOM 3341 C CA . ALA A 1 450 ? 30.878 4.659 -26.157 1.00 79.00 450 ALA A CA 1
ATOM 3342 C C . ALA A 1 450 ? 31.022 5.141 -24.697 1.00 79.00 450 ALA A C 1
ATOM 3344 O O . ALA A 1 450 ? 30.107 5.034 -23.876 1.00 79.00 450 ALA A O 1
ATOM 3345 N N . ALA A 1 451 ? 32.211 5.645 -24.354 1.00 72.81 451 ALA A N 1
ATOM 3346 C CA . ALA A 1 451 ? 32.569 5.969 -22.973 1.00 72.81 451 ALA A CA 1
ATOM 3347 C C . ALA A 1 451 ? 31.783 7.156 -22.392 1.00 72.81 451 ALA A C 1
ATOM 3349 O O . ALA A 1 451 ? 31.405 7.122 -21.224 1.00 72.81 451 ALA A O 1
ATOM 3350 N N . ASP A 1 452 ? 31.487 8.157 -23.215 1.00 73.19 452 ASP A N 1
ATOM 3351 C CA . ASP A 1 452 ? 30.631 9.307 -22.903 1.00 73.19 452 ASP A CA 1
ATOM 3352 C C . ASP A 1 452 ? 29.174 8.912 -22.617 1.00 73.19 452 ASP A C 1
ATOM 3354 O O . ASP A 1 452 ? 28.475 9.605 -21.882 1.00 73.19 452 ASP A O 1
ATOM 3358 N N . LEU A 1 453 ? 28.743 7.758 -23.129 1.00 65.69 453 LEU A N 1
ATOM 3359 C CA . LEU A 1 453 ? 27.423 7.167 -22.899 1.00 65.69 453 LEU A CA 1
ATOM 3360 C C . LEU A 1 453 ? 27.431 6.078 -21.811 1.00 65.69 453 LEU A C 1
ATOM 3362 O O . LEU A 1 453 ? 26.447 5.359 -21.644 1.00 65.69 453 LEU A O 1
ATOM 3366 N N . GLY A 1 454 ? 28.526 5.955 -21.052 1.00 71.81 454 GLY A N 1
ATOM 3367 C CA . GLY A 1 454 ? 28.608 5.087 -19.878 1.00 71.81 454 GLY A CA 1
ATOM 3368 C C . GLY A 1 454 ? 29.299 3.737 -20.079 1.00 71.81 454 GLY A C 1
ATOM 3369 O O . GLY A 1 454 ? 29.120 2.890 -19.206 1.00 71.81 454 GLY A O 1
ATOM 3370 N N . ALA A 1 455 ? 30.074 3.558 -21.163 1.00 80.12 455 ALA A N 1
ATOM 3371 C CA . ALA A 1 455 ? 30.926 2.395 -21.470 1.00 80.12 455 ALA A CA 1
ATOM 3372 C C . ALA A 1 455 ? 30.315 1.043 -21.057 1.00 80.12 455 ALA A C 1
ATOM 3374 O O . ALA A 1 455 ? 30.595 0.524 -19.983 1.00 80.12 455 ALA A O 1
ATOM 3375 N N . GLU A 1 456 ? 29.518 0.429 -21.920 1.00 87.31 456 GLU A N 1
ATOM 3376 C CA . GLU A 1 456 ? 28.881 -0.864 -21.648 1.00 87.31 456 GLU A CA 1
ATOM 3377 C C . GLU A 1 456 ? 29.216 -1.849 -22.765 1.00 87.31 456 GLU A C 1
ATOM 3379 O O . GLU A 1 456 ? 29.309 -1.468 -23.930 1.00 87.31 456 GLU A O 1
ATOM 3384 N N . THR A 1 457 ? 29.417 -3.117 -22.422 1.00 91.19 457 THR A N 1
ATOM 3385 C CA . THR A 1 457 ? 29.564 -4.208 -23.384 1.00 91.19 457 THR A CA 1
ATOM 3386 C C . THR A 1 457 ? 28.496 -5.263 -23.130 1.00 91.19 457 THR A C 1
ATOM 3388 O O . THR A 1 457 ? 28.445 -5.860 -22.052 1.00 91.19 457 THR A O 1
ATOM 3391 N N . VAL A 1 458 ? 27.682 -5.519 -24.153 1.00 93.19 458 VAL A N 1
ATOM 3392 C CA . VAL A 1 458 ? 26.677 -6.586 -24.185 1.00 93.19 458 VAL A CA 1
ATOM 3393 C C . VAL A 1 458 ? 27.154 -7.669 -25.143 1.00 93.19 458 VAL A C 1
ATOM 3395 O O . VAL A 1 458 ? 27.521 -7.367 -26.279 1.00 93.19 458 VAL A O 1
ATOM 3398 N N . VAL A 1 459 ? 27.146 -8.926 -24.708 1.00 95.25 459 VAL A N 1
ATOM 3399 C CA . VAL A 1 459 ? 27.470 -10.091 -25.542 1.00 95.25 459 VAL A CA 1
ATOM 3400 C C . VAL A 1 459 ? 26.273 -11.028 -25.549 1.00 95.25 459 VAL A C 1
ATOM 3402 O O . VAL A 1 459 ? 25.869 -11.502 -24.496 1.00 95.25 459 VAL A O 1
ATOM 3405 N N . LEU A 1 460 ? 25.719 -11.307 -26.726 1.00 96.00 460 LEU A N 1
ATOM 3406 C CA . LEU A 1 460 ? 24.638 -12.269 -26.943 1.00 96.00 460 LEU A CA 1
ATOM 3407 C C . LEU A 1 460 ? 25.194 -13.482 -27.686 1.00 96.00 460 LEU A C 1
ATOM 3409 O O . LEU A 1 460 ? 25.962 -13.310 -28.634 1.00 96.00 460 LEU A O 1
ATOM 3413 N N . ARG A 1 461 ? 24.802 -14.690 -27.279 1.00 98.06 461 ARG A N 1
ATOM 3414 C CA . ARG A 1 461 ? 25.298 -15.958 -27.834 1.00 98.06 461 ARG A CA 1
ATOM 3415 C C . ARG A 1 461 ? 24.170 -16.764 -28.456 1.00 98.06 461 ARG A C 1
ATOM 3417 O O . ARG A 1 461 ? 23.046 -16.746 -27.956 1.00 98.06 461 ARG A O 1
ATOM 3424 N N . ASP A 1 462 ? 24.492 -17.483 -29.524 1.00 97.50 462 ASP A N 1
ATOM 3425 C CA . ASP A 1 462 ? 23.587 -18.421 -30.194 1.00 97.50 462 ASP A CA 1
ATOM 3426 C C . ASP A 1 462 ? 22.240 -17.776 -30.558 1.00 97.50 462 ASP A C 1
ATOM 3428 O O . ASP A 1 462 ? 21.164 -18.294 -30.247 1.00 97.50 462 ASP A O 1
ATOM 3432 N N . VAL A 1 463 ? 22.299 -16.596 -31.185 1.00 97.81 463 VAL A N 1
ATOM 3433 C CA . VAL A 1 463 ? 21.108 -15.879 -31.643 1.00 97.81 463 VAL A CA 1
ATOM 3434 C C . VAL A 1 463 ? 20.567 -16.584 -32.877 1.00 97.81 463 VAL A C 1
ATOM 3436 O O . VAL A 1 463 ? 21.274 -16.755 -33.871 1.00 97.81 463 VAL A O 1
ATOM 3439 N N . ARG A 1 464 ? 19.294 -16.960 -32.833 1.00 98.19 464 ARG A N 1
ATOM 3440 C CA . ARG A 1 464 ? 18.589 -17.609 -33.934 1.00 98.19 464 ARG A CA 1
ATOM 3441 C C . ARG A 1 464 ? 17.226 -16.967 -34.124 1.00 98.19 464 ARG A C 1
ATOM 3443 O O . ARG A 1 464 ? 16.461 -16.830 -33.173 1.00 98.19 464 ARG A O 1
ATOM 3450 N N . VAL A 1 465 ? 16.922 -16.592 -35.356 1.00 97.69 465 VAL A N 1
ATOM 3451 C CA . VAL A 1 465 ? 15.649 -15.996 -35.762 1.00 97.69 465 VAL A CA 1
ATOM 3452 C C . VAL A 1 465 ? 15.037 -16.875 -36.843 1.00 97.69 465 VAL A C 1
ATOM 3454 O O . VAL A 1 465 ? 15.723 -17.226 -37.797 1.00 97.69 465 VAL A O 1
ATOM 3457 N N . ILE A 1 466 ? 13.768 -17.244 -36.695 1.00 97.94 466 ILE A N 1
ATOM 3458 C CA . ILE A 1 466 ? 13.029 -18.096 -37.636 1.00 97.94 466 ILE A CA 1
ATOM 3459 C C . ILE A 1 466 ? 11.857 -17.304 -38.208 1.00 97.94 466 ILE A C 1
ATOM 3461 O O . ILE A 1 466 ? 11.231 -16.529 -37.480 1.00 97.94 466 ILE A O 1
ATOM 3465 N N . ASP A 1 467 ? 11.565 -17.535 -39.487 1.00 96.94 467 ASP A N 1
ATOM 3466 C CA . ASP A 1 467 ? 10.467 -16.939 -40.250 1.00 96.94 467 ASP A CA 1
ATOM 3467 C C . ASP A 1 467 ? 10.501 -15.409 -40.199 1.00 96.94 467 ASP A C 1
ATOM 3469 O O . ASP A 1 467 ? 9.705 -14.757 -39.520 1.00 96.94 467 ASP A O 1
ATOM 3473 N N . VAL A 1 468 ? 11.471 -14.836 -40.911 1.00 95.38 468 VAL A N 1
ATOM 3474 C CA . VAL A 1 468 ? 11.664 -13.393 -41.046 1.00 95.38 468 VAL A CA 1
ATOM 3475 C C . VAL A 1 468 ? 10.989 -12.916 -42.320 1.00 95.38 468 VAL A C 1
ATOM 3477 O O . VAL A 1 468 ? 11.413 -13.276 -43.419 1.00 95.38 468 VAL A O 1
ATOM 3480 N N . ALA A 1 469 ? 9.962 -12.083 -42.186 1.00 94.00 469 ALA A N 1
ATOM 3481 C CA . ALA A 1 469 ? 9.307 -11.446 -43.321 1.00 94.00 469 ALA A CA 1
ATOM 3482 C C . ALA A 1 469 ? 8.642 -10.135 -42.896 1.00 94.00 469 ALA A C 1
ATOM 3484 O O . ALA A 1 469 ? 7.990 -10.074 -41.855 1.00 94.00 469 ALA A O 1
ATOM 3485 N N . GLN A 1 470 ? 8.768 -9.089 -43.720 1.00 89.25 470 GLN A N 1
ATOM 3486 C CA . GLN A 1 470 ? 8.075 -7.807 -43.521 1.00 89.25 470 GLN A CA 1
ATOM 3487 C C . GLN A 1 470 ? 8.308 -7.184 -42.128 1.00 89.25 470 GLN A C 1
ATOM 3489 O O . GLN A 1 470 ? 7.414 -6.566 -41.556 1.00 89.25 470 GLN A O 1
ATOM 3494 N N . GLY A 1 471 ? 9.506 -7.363 -41.561 1.00 87.62 471 GLY A N 1
ATOM 3495 C CA . GLY A 1 471 ? 9.847 -6.862 -40.226 1.00 87.62 471 GLY A CA 1
ATOM 3496 C C . GLY A 1 471 ? 9.195 -7.624 -39.064 1.00 87.62 471 GLY A C 1
ATOM 3497 O O . GLY A 1 471 ? 9.229 -7.141 -37.933 1.00 87.62 471 GLY A O 1
ATOM 3498 N N . ARG A 1 472 ? 8.629 -8.811 -39.322 1.00 94.06 472 ARG A N 1
ATOM 3499 C CA . ARG A 1 472 ? 8.113 -9.743 -38.313 1.00 94.06 472 ARG A CA 1
ATOM 3500 C C . ARG A 1 472 ? 8.977 -10.988 -38.229 1.00 94.06 472 ARG A C 1
ATOM 3502 O O . ARG A 1 472 ? 9.416 -11.498 -39.259 1.00 94.06 472 ARG A O 1
ATOM 3509 N N . PHE A 1 473 ? 9.182 -11.479 -37.013 1.00 95.44 473 PHE A N 1
ATOM 3510 C CA . PHE A 1 473 ? 9.933 -12.696 -36.720 1.00 95.44 473 PHE A CA 1
ATOM 3511 C C . PHE A 1 473 ? 9.001 -13.735 -36.087 1.00 95.44 473 PHE A C 1
ATOM 3513 O O . PHE A 1 473 ? 8.376 -13.467 -35.057 1.00 95.44 473 PHE A O 1
ATOM 3520 N N . GLY A 1 474 ? 8.920 -14.932 -36.670 1.00 96.62 474 GLY A N 1
ATOM 3521 C CA . GLY A 1 474 ? 8.133 -16.041 -36.122 1.00 96.62 474 GLY A CA 1
ATOM 3522 C C . GLY A 1 474 ? 8.631 -16.489 -34.748 1.00 96.62 474 GLY A C 1
ATOM 3523 O O . GLY A 1 474 ? 7.837 -16.617 -33.815 1.00 96.62 474 GLY A O 1
ATOM 3524 N N . SER A 1 475 ? 9.948 -16.641 -34.588 1.00 97.56 475 SER A N 1
ATOM 3525 C CA . SER A 1 475 ? 10.570 -16.842 -33.275 1.00 97.56 475 SER A CA 1
ATOM 3526 C C . SER A 1 475 ? 11.986 -16.283 -33.206 1.00 97.56 475 SER A C 1
ATOM 3528 O O . SER A 1 475 ? 12.730 -16.383 -34.179 1.00 97.56 475 SER A O 1
ATOM 3530 N N . VAL A 1 476 ? 12.380 -15.778 -32.041 1.00 97.69 476 VAL A N 1
ATOM 3531 C CA . VAL A 1 476 ? 13.750 -15.380 -31.703 1.00 97.69 476 VAL A CA 1
ATOM 3532 C C . VAL A 1 476 ? 14.193 -16.197 -30.499 1.00 97.69 476 VAL A C 1
ATOM 3534 O O . VAL A 1 476 ? 13.491 -16.222 -29.493 1.00 97.69 476 VAL A O 1
ATOM 3537 N N . THR A 1 477 ? 15.358 -16.830 -30.575 1.00 98.19 477 THR A N 1
ATOM 3538 C CA . THR A 1 477 ? 15.985 -17.507 -29.436 1.00 98.19 477 THR A CA 1
ATOM 3539 C C . THR A 1 477 ? 17.416 -17.027 -29.265 1.00 98.19 477 THR A C 1
ATOM 3541 O O . THR A 1 477 ? 18.134 -16.885 -30.252 1.00 98.19 477 THR A O 1
ATOM 3544 N N . VAL A 1 478 ? 17.845 -16.816 -28.026 1.00 98.38 478 VAL A N 1
ATOM 3545 C CA . VAL A 1 478 ? 19.227 -16.474 -27.669 1.00 98.38 478 VAL A CA 1
ATOM 3546 C C . VAL A 1 478 ? 19.678 -17.440 -26.579 1.00 98.38 478 VAL A C 1
ATOM 3548 O O . VAL A 1 478 ? 19.006 -17.558 -25.552 1.00 98.38 478 VAL A O 1
ATOM 3551 N N . GLY A 1 479 ? 20.791 -18.141 -26.803 1.00 97.00 479 GLY A N 1
ATOM 3552 C CA . GLY A 1 479 ? 21.334 -19.168 -25.900 1.00 97.00 479 GLY A CA 1
ATOM 3553 C C . GLY A 1 479 ? 22.062 -18.628 -24.666 1.00 97.00 479 GLY A C 1
ATOM 3554 O O . GLY A 1 479 ? 22.564 -19.408 -23.865 1.00 97.00 479 GLY A O 1
ATOM 3555 N N . GLY A 1 480 ? 22.133 -17.305 -24.516 1.00 95.00 480 GLY A N 1
ATOM 3556 C CA . GLY A 1 480 ? 22.636 -16.629 -23.324 1.00 95.00 480 GLY A CA 1
ATOM 3557 C C . GLY A 1 480 ? 23.112 -15.212 -23.620 1.00 95.00 480 GLY A C 1
ATOM 3558 O O . GLY A 1 480 ? 23.380 -14.856 -24.772 1.00 95.00 480 GLY A O 1
ATOM 3559 N N . GLY A 1 481 ? 23.235 -14.400 -22.575 1.00 95.19 481 GLY A N 1
ATOM 3560 C CA . GLY A 1 481 ? 23.776 -13.053 -22.699 1.00 95.19 481 GLY A CA 1
ATOM 3561 C C . GLY A 1 481 ? 24.522 -12.594 -21.457 1.00 95.19 481 GLY A C 1
ATOM 3562 O O . GLY A 1 481 ? 24.131 -12.920 -20.338 1.00 95.19 481 GLY A O 1
ATOM 3563 N N . ASP A 1 482 ? 25.587 -11.826 -21.664 1.00 95.00 482 ASP A N 1
ATOM 3564 C CA . ASP A 1 482 ? 26.412 -11.208 -20.629 1.00 95.00 482 ASP A CA 1
ATOM 3565 C C . ASP A 1 482 ? 26.406 -9.684 -20.805 1.00 95.00 482 ASP A C 1
ATOM 3567 O O . ASP A 1 482 ? 26.614 -9.174 -21.907 1.00 95.00 482 ASP A O 1
ATOM 3571 N N . PHE A 1 483 ? 26.221 -8.961 -19.703 1.00 92.19 483 PHE A N 1
ATOM 3572 C CA . PHE A 1 483 ? 26.289 -7.504 -19.641 1.00 92.19 483 PHE A CA 1
ATOM 3573 C C . PHE A 1 483 ? 27.463 -7.109 -18.754 1.00 92.19 483 PHE A C 1
ATOM 3575 O O . PHE A 1 483 ? 27.637 -7.640 -17.652 1.00 92.19 483 PHE A O 1
ATOM 3582 N N . SER A 1 484 ? 28.282 -6.175 -19.220 1.00 90.06 484 SER A N 1
ATOM 3583 C CA . SER A 1 484 ? 29.518 -5.781 -18.546 1.00 90.06 484 SER A CA 1
ATOM 3584 C C . SER A 1 484 ? 29.788 -4.292 -18.689 1.00 90.06 484 SER A C 1
ATOM 3586 O O . SER A 1 484 ? 29.446 -3.682 -19.700 1.00 90.06 484 SER A O 1
ATOM 3588 N N . LYS A 1 485 ? 30.414 -3.703 -17.672 1.00 85.88 485 LYS A N 1
ATOM 3589 C CA . LYS A 1 485 ? 30.734 -2.275 -17.623 1.00 85.88 485 LYS A CA 1
ATOM 3590 C C . LYS A 1 485 ? 32.070 -2.064 -16.905 1.00 85.88 485 LYS A C 1
ATOM 3592 O O . LYS A 1 485 ? 32.278 -2.641 -15.834 1.00 85.88 485 LYS A O 1
ATOM 3597 N N . PRO A 1 486 ? 33.010 -1.280 -17.466 1.00 76.00 486 PRO A N 1
ATOM 3598 C CA . PRO A 1 486 ? 34.251 -0.936 -16.785 1.00 76.00 486 PRO A CA 1
ATOM 3599 C C . PRO A 1 486 ? 33.978 -0.159 -15.490 1.00 76.00 486 PRO A C 1
ATOM 3601 O O . PRO A 1 486 ? 33.152 0.748 -15.475 1.00 76.00 486 PRO A O 1
ATOM 3604 N N . GLY A 1 487 ? 34.705 -0.491 -14.420 1.00 67.12 487 GLY A N 1
ATOM 3605 C CA . GLY A 1 487 ? 34.571 0.158 -13.108 1.00 67.12 487 GLY A CA 1
ATOM 3606 C C . GLY A 1 487 ? 33.646 -0.562 -12.120 1.00 67.12 487 GLY A C 1
ATOM 3607 O O . GLY A 1 487 ? 33.706 -0.263 -10.934 1.00 67.12 487 GLY A O 1
ATOM 3608 N N . GLU A 1 488 ? 32.870 -1.547 -12.574 1.00 70.25 488 GLU A N 1
ATOM 3609 C CA . GLU A 1 488 ? 32.014 -2.376 -11.714 1.00 70.25 488 GLU A CA 1
ATOM 3610 C C . GLU A 1 488 ? 32.795 -3.523 -11.058 1.00 70.25 488 GLU A C 1
ATOM 3612 O O . GLU A 1 488 ? 33.765 -4.046 -11.627 1.00 70.25 488 GLU A O 1
ATOM 3617 N N . VAL A 1 489 ? 32.374 -3.944 -9.861 1.00 57.16 489 VAL A N 1
ATOM 3618 C CA . VAL A 1 489 ? 33.015 -5.037 -9.110 1.00 57.16 489 VAL A CA 1
ATOM 3619 C C . VAL A 1 489 ? 32.938 -6.331 -9.930 1.00 57.16 489 VAL A C 1
ATOM 3621 O O . VAL A 1 489 ? 31.867 -6.859 -10.206 1.00 57.16 489 VAL A O 1
ATOM 3624 N N . GLY A 1 490 ? 34.090 -6.840 -10.378 1.00 63.31 490 GLY A N 1
ATOM 3625 C CA . GLY A 1 490 ? 34.164 -8.014 -11.262 1.00 63.31 490 GLY A CA 1
ATOM 3626 C C . GLY A 1 490 ? 33.833 -7.744 -12.740 1.00 63.31 490 GLY A C 1
ATOM 3627 O O . GLY A 1 490 ? 33.895 -8.668 -13.547 1.00 63.31 490 GLY A O 1
ATOM 3628 N N . GLY A 1 491 ? 33.525 -6.498 -13.120 1.00 73.69 491 GLY A N 1
ATOM 3629 C CA . GLY A 1 491 ? 33.283 -6.060 -14.501 1.00 73.69 491 GLY A CA 1
ATOM 3630 C C . GLY A 1 491 ? 31.981 -6.555 -15.139 1.00 73.69 491 GLY A C 1
ATOM 3631 O O . GLY A 1 491 ? 31.721 -6.219 -16.292 1.00 73.69 491 GLY A O 1
ATOM 3632 N N . LYS A 1 492 ? 31.160 -7.330 -14.424 1.00 81.62 492 LYS A N 1
ATOM 3633 C CA . LYS A 1 492 ? 29.900 -7.905 -14.912 1.00 81.62 492 LYS A CA 1
ATOM 3634 C C . LYS A 1 492 ? 28.730 -7.244 -14.190 1.00 81.62 492 LYS A C 1
ATOM 3636 O O . LYS A 1 492 ? 28.717 -7.217 -12.968 1.00 81.62 492 LYS A O 1
ATOM 3641 N N . ILE A 1 493 ? 27.752 -6.755 -14.947 1.00 87.81 493 ILE A N 1
ATOM 3642 C CA . ILE A 1 493 ? 26.535 -6.111 -14.419 1.00 87.81 493 ILE A CA 1
ATOM 3643 C C . ILE A 1 493 ? 25.289 -6.983 -14.587 1.00 87.81 493 ILE A C 1
ATOM 3645 O O . ILE A 1 493 ? 24.250 -6.700 -14.003 1.00 87.81 493 ILE A O 1
ATOM 3649 N N . GLY A 1 494 ? 25.388 -8.084 -15.336 1.00 92.06 494 GLY A N 1
ATOM 3650 C CA . GLY A 1 494 ? 24.339 -9.092 -15.369 1.00 92.06 494 GLY A CA 1
ATOM 3651 C C . GLY A 1 494 ? 24.580 -10.205 -16.380 1.00 92.06 494 GLY A C 1
ATOM 3652 O O . GLY A 1 494 ? 25.506 -10.150 -17.190 1.00 92.06 494 GLY A O 1
ATOM 3653 N N . SER A 1 495 ? 23.733 -11.227 -16.344 1.00 95.25 495 SER A N 1
ATOM 3654 C CA . SER A 1 495 ? 23.611 -12.231 -17.406 1.00 95.25 495 SER A CA 1
ATOM 3655 C C . SER A 1 495 ? 22.262 -12.928 -17.384 1.00 95.25 495 SER A C 1
ATOM 3657 O O . SER A 1 495 ? 21.642 -13.001 -16.327 1.00 95.25 495 SER A O 1
ATOM 3659 N N . PHE A 1 496 ? 21.865 -13.511 -18.513 1.00 97.69 496 PHE A N 1
ATOM 3660 C CA . PHE A 1 496 ? 20.750 -14.455 -18.614 1.00 97.69 496 PHE A CA 1
ATOM 3661 C C . PHE A 1 496 ? 21.187 -15.738 -19.331 1.00 97.69 496 PHE A C 1
ATOM 3663 O O . PHE A 1 496 ? 22.143 -15.733 -20.110 1.00 97.69 496 PHE A O 1
ATOM 3670 N N . THR A 1 497 ? 20.472 -16.835 -19.085 1.00 97.94 497 THR A N 1
ATOM 3671 C CA . THR A 1 497 ? 20.775 -18.160 -19.657 1.00 97.94 497 THR A CA 1
ATOM 3672 C C . THR A 1 497 ? 20.032 -18.444 -20.954 1.00 97.94 497 THR A C 1
ATOM 3674 O O . THR A 1 497 ? 20.556 -19.140 -21.813 1.00 97.94 497 THR A O 1
ATOM 3677 N N . ARG A 1 498 ? 18.820 -17.909 -21.122 1.00 97.88 498 ARG A N 1
ATOM 3678 C CA . ARG A 1 498 ? 18.048 -18.053 -22.357 1.00 97.88 498 ARG A CA 1
ATOM 3679 C C . ARG A 1 498 ? 17.086 -16.887 -22.539 1.00 97.88 498 ARG A C 1
ATOM 3681 O O . ARG A 1 498 ? 16.557 -16.377 -21.555 1.00 97.88 498 ARG A O 1
ATOM 3688 N N . LEU A 1 499 ? 16.859 -16.487 -23.785 1.00 98.19 499 LEU A N 1
ATOM 3689 C CA . LEU A 1 499 ? 15.773 -15.588 -24.170 1.00 98.19 499 LEU A CA 1
ATOM 3690 C C . LEU A 1 499 ? 14.992 -16.214 -25.326 1.00 98.19 499 LEU A C 1
ATOM 3692 O O . LEU A 1 499 ? 15.596 -16.663 -26.297 1.00 98.19 499 LEU A O 1
ATOM 3696 N N . ASP A 1 500 ? 13.667 -16.234 -25.217 1.00 98.06 500 ASP A N 1
ATOM 3697 C CA . ASP A 1 500 ? 12.733 -16.738 -26.223 1.00 98.06 500 ASP A CA 1
ATOM 3698 C C . ASP A 1 500 ? 11.667 -15.679 -26.515 1.00 98.06 500 ASP A C 1
ATOM 3700 O O . ASP A 1 500 ? 11.045 -15.139 -25.601 1.00 98.06 500 ASP A O 1
ATOM 3704 N N . VAL A 1 501 ? 11.407 -15.407 -27.790 1.00 98.06 501 VAL A N 1
ATOM 3705 C CA . VAL A 1 501 ? 10.331 -14.514 -28.238 1.00 98.06 501 VAL A CA 1
ATOM 3706 C C . VAL A 1 501 ? 9.580 -15.185 -29.376 1.00 98.06 501 VAL A C 1
ATOM 3708 O O . VAL A 1 501 ? 10.204 -15.740 -30.275 1.00 98.06 501 VAL A O 1
ATOM 3711 N N . ALA A 1 502 ? 8.251 -15.128 -29.368 1.00 97.75 502 ALA A N 1
ATOM 3712 C CA . ALA A 1 502 ? 7.409 -15.668 -30.432 1.00 97.75 502 ALA A CA 1
ATOM 3713 C C . ALA A 1 502 ? 6.540 -14.574 -31.059 1.00 97.75 502 ALA A C 1
ATOM 3715 O O . ALA A 1 502 ? 5.931 -13.771 -30.346 1.00 97.75 502 ALA A O 1
ATOM 3716 N N . ALA A 1 503 ? 6.438 -14.609 -32.389 1.00 96.56 503 ALA A N 1
ATOM 3717 C CA . ALA A 1 503 ? 5.650 -13.700 -33.216 1.00 96.56 503 ALA A CA 1
ATOM 3718 C C . ALA A 1 503 ? 5.959 -12.210 -32.964 1.00 96.56 503 ALA A C 1
ATOM 3720 O O . ALA A 1 503 ? 5.045 -11.425 -32.734 1.00 96.56 503 ALA A O 1
ATOM 3721 N N . LEU A 1 504 ? 7.242 -11.836 -32.978 1.00 96.19 504 LEU A N 1
ATOM 3722 C CA . LEU A 1 504 ? 7.706 -10.467 -32.736 1.00 96.19 504 LEU A CA 1
ATOM 3723 C C . LEU A 1 504 ? 7.480 -9.576 -33.968 1.00 96.19 504 LEU A C 1
ATOM 3725 O O . LEU A 1 504 ? 8.037 -9.846 -35.029 1.00 96.19 504 LEU A O 1
ATOM 3729 N N . ASP A 1 505 ? 6.734 -8.484 -33.824 1.00 94.06 505 ASP A N 1
ATOM 3730 C CA . ASP A 1 505 ? 6.579 -7.431 -34.832 1.00 94.06 505 ASP A CA 1
ATOM 3731 C C . ASP A 1 505 ? 7.571 -6.289 -34.552 1.00 94.06 505 ASP A C 1
ATOM 3733 O O . ASP A 1 505 ? 7.300 -5.331 -33.821 1.00 94.06 505 ASP A O 1
ATOM 3737 N N . LEU A 1 506 ? 8.777 -6.423 -35.106 1.00 88.88 506 LEU A N 1
ATOM 3738 C CA . LEU A 1 506 ? 9.856 -5.458 -34.908 1.00 88.88 506 LEU A CA 1
ATOM 3739 C C . LEU A 1 506 ? 9.615 -4.164 -35.703 1.00 88.88 506 LEU A C 1
ATOM 3741 O O . LEU A 1 506 ? 10.043 -3.091 -35.275 1.00 88.88 506 LEU A O 1
ATOM 3745 N N . ALA A 1 507 ? 8.900 -4.247 -36.831 1.00 86.88 507 ALA A N 1
ATOM 3746 C CA . ALA A 1 507 ? 8.462 -3.075 -37.585 1.00 86.88 507 ALA A CA 1
ATOM 3747 C C . ALA A 1 507 ? 7.482 -2.218 -36.770 1.00 86.88 507 ALA A C 1
ATOM 3749 O O . ALA A 1 507 ? 7.639 -0.996 -36.726 1.00 86.88 507 ALA A O 1
ATOM 3750 N N . LEU A 1 508 ? 6.521 -2.844 -36.080 1.00 87.06 508 LEU A N 1
ATOM 3751 C CA . LEU A 1 508 ? 5.618 -2.151 -35.164 1.00 87.06 508 LEU A CA 1
ATOM 3752 C C . LEU A 1 508 ? 6.397 -1.459 -34.043 1.00 87.06 508 LEU A C 1
ATOM 3754 O O . LEU A 1 508 ? 6.200 -0.262 -33.855 1.00 87.06 508 LEU A O 1
ATOM 3758 N N . LEU A 1 509 ? 7.309 -2.159 -33.354 1.00 86.19 509 LEU A N 1
ATOM 3759 C CA . LEU A 1 509 ? 8.137 -1.565 -32.291 1.00 86.19 509 LEU A CA 1
ATOM 3760 C C . LEU A 1 509 ? 8.890 -0.322 -32.762 1.00 86.19 509 LEU A C 1
ATOM 3762 O O . LEU A 1 509 ? 8.836 0.718 -32.111 1.00 86.19 509 LEU A O 1
ATOM 3766 N N . ALA A 1 510 ? 9.554 -0.416 -33.911 1.00 82.00 510 ALA A N 1
ATOM 3767 C CA . ALA A 1 510 ? 10.311 0.696 -34.468 1.00 82.00 510 ALA A CA 1
ATOM 3768 C C . ALA A 1 510 ? 9.411 1.848 -34.963 1.00 82.00 510 ALA A C 1
ATOM 3770 O O . ALA A 1 510 ? 9.867 2.985 -35.049 1.00 82.00 510 ALA A O 1
ATOM 3771 N N . SER A 1 511 ? 8.130 1.592 -35.255 1.00 81.00 511 SER A N 1
ATOM 3772 C CA . SER A 1 511 ? 7.164 2.643 -35.603 1.00 81.00 511 SER A CA 1
ATOM 3773 C C . SER A 1 511 ? 6.667 3.460 -34.402 1.00 81.00 511 SER A C 1
ATOM 3775 O O . SER A 1 511 ? 6.171 4.566 -34.603 1.00 81.00 511 SER A O 1
ATOM 3777 N N . LEU A 1 512 ? 6.819 2.963 -33.165 1.00 84.25 512 LEU A N 1
ATOM 3778 C CA . LEU A 1 512 ? 6.336 3.642 -31.949 1.00 84.25 512 LEU A CA 1
ATOM 3779 C C . LEU A 1 512 ? 7.087 4.935 -31.624 1.00 84.25 512 LEU A C 1
ATOM 3781 O O . LEU A 1 512 ? 6.620 5.718 -30.800 1.00 84.25 512 LEU A O 1
ATOM 3785 N N . GLU A 1 513 ? 8.251 5.157 -32.235 1.00 79.19 513 GLU A N 1
ATOM 3786 C CA . GLU A 1 513 ? 9.012 6.401 -32.087 1.00 79.19 513 GLU A CA 1
ATOM 3787 C C . GLU A 1 513 ? 8.308 7.600 -32.736 1.00 79.19 513 GLU A C 1
ATOM 3789 O O . GLU A 1 513 ? 8.528 8.746 -32.335 1.00 79.19 513 GLU A O 1
ATOM 3794 N N . GLU A 1 514 ? 7.449 7.341 -33.722 1.00 82.25 514 GLU A N 1
ATOM 3795 C CA . GLU A 1 514 ? 6.705 8.363 -34.448 1.00 82.25 514 GLU A CA 1
ATOM 3796 C C . GLU A 1 514 ? 5.365 8.667 -33.749 1.00 82.25 514 GLU A C 1
ATOM 3798 O O . GLU A 1 514 ? 4.758 7.773 -33.149 1.00 82.25 514 GLU A O 1
ATOM 3803 N N . PRO A 1 515 ? 4.855 9.909 -33.834 1.00 84.31 515 PRO A N 1
ATOM 3804 C CA . PRO A 1 515 ? 3.500 10.227 -33.395 1.00 84.31 515 PRO A CA 1
ATOM 3805 C C . PRO A 1 515 ? 2.447 9.380 -34.115 1.00 84.31 515 PRO A C 1
ATOM 3807 O O . PRO A 1 515 ? 2.607 9.015 -35.287 1.00 84.31 515 PRO A O 1
ATOM 3810 N N . ALA A 1 516 ? 1.339 9.100 -33.430 1.00 82.00 516 ALA A N 1
ATOM 3811 C CA . ALA A 1 516 ? 0.223 8.383 -34.026 1.00 82.00 516 ALA A CA 1
ATOM 3812 C C . ALA A 1 516 ? -0.319 9.141 -35.248 1.00 82.00 516 ALA A C 1
ATOM 3814 O O . ALA A 1 516 ? -0.627 10.329 -35.180 1.00 82.00 516 ALA A O 1
ATOM 3815 N N . LYS A 1 517 ? -0.470 8.432 -36.374 1.00 72.88 517 LYS A N 1
ATOM 3816 C CA . LYS A 1 517 ? -1.098 8.986 -37.587 1.00 72.88 517 LYS A CA 1
ATOM 3817 C C . LYS A 1 517 ? -2.590 9.272 -37.386 1.00 72.88 517 LYS A C 1
ATOM 3819 O O . LYS A 1 517 ? -3.131 10.154 -38.042 1.00 72.88 517 LYS A O 1
ATOM 3824 N N . GLU A 1 518 ? -3.231 8.537 -36.479 1.00 65.25 518 GLU A N 1
ATOM 3825 C CA . GLU A 1 518 ? -4.635 8.680 -36.095 1.00 65.25 518 GLU A CA 1
ATOM 3826 C C . GLU A 1 518 ? -4.745 8.629 -34.567 1.00 65.25 518 GLU A C 1
ATOM 3828 O O . GLU A 1 518 ? -4.136 7.772 -33.927 1.00 65.25 518 GLU A O 1
ATOM 3833 N N . ALA A 1 519 ? -5.532 9.534 -33.980 1.00 53.62 519 ALA A N 1
ATOM 3834 C CA . ALA A 1 519 ? -5.632 9.699 -32.527 1.00 53.62 519 ALA A CA 1
ATOM 3835 C C . ALA A 1 519 ? -6.327 8.528 -31.796 1.00 53.62 519 ALA A C 1
ATOM 3837 O O . ALA A 1 519 ? -6.221 8.434 -30.579 1.00 53.62 519 ALA A O 1
ATOM 3838 N N . ALA A 1 520 ? -7.030 7.646 -32.519 1.00 58.59 520 ALA A N 1
ATOM 3839 C CA . ALA A 1 520 ? -7.841 6.556 -31.962 1.00 58.59 520 ALA A CA 1
ATOM 3840 C C . ALA A 1 520 ? -7.574 5.196 -32.645 1.00 58.59 520 ALA A C 1
ATOM 3842 O O . ALA A 1 520 ? -8.498 4.423 -32.891 1.00 58.59 520 ALA A O 1
ATOM 3843 N N . GLY A 1 521 ? -6.320 4.908 -33.006 1.00 68.25 521 GLY A N 1
ATOM 3844 C CA . GLY A 1 521 ? -5.958 3.607 -33.582 1.00 68.25 521 GLY A CA 1
ATOM 3845 C C . GLY A 1 521 ? -6.008 2.473 -32.548 1.00 68.25 521 GLY A C 1
ATOM 3846 O O . GLY A 1 521 ? -5.595 2.668 -31.412 1.00 68.25 521 GLY A O 1
ATOM 3847 N N . GLU A 1 522 ? -6.466 1.278 -32.933 1.00 82.00 522 GLU A N 1
ATOM 3848 C CA . GLU A 1 522 ? -6.449 0.094 -32.055 1.00 82.00 522 GLU A CA 1
ATOM 3849 C C . GLU A 1 522 ? -5.005 -0.371 -31.768 1.00 82.00 522 GLU A C 1
ATOM 3851 O O . GLU A 1 522 ? -4.161 -0.401 -32.675 1.00 82.00 522 GLU A O 1
ATOM 3856 N N . ALA A 1 523 ? -4.720 -0.777 -30.524 1.00 88.69 523 ALA A N 1
ATOM 3857 C CA . ALA A 1 523 ? -3.451 -1.400 -30.156 1.00 88.69 523 ALA A CA 1
ATOM 3858 C C . ALA A 1 523 ? -3.219 -2.693 -30.954 1.00 88.69 523 ALA A C 1
ATOM 3860 O O . ALA A 1 523 ? -4.129 -3.501 -31.136 1.00 88.69 523 ALA A O 1
ATOM 3861 N N . LYS A 1 524 ? -1.989 -2.915 -31.424 1.00 91.56 524 LYS A N 1
ATOM 3862 C CA . LYS A 1 524 ? -1.583 -4.082 -32.225 1.00 91.56 524 LYS A CA 1
ATOM 3863 C C . LYS A 1 524 ? -0.602 -4.960 -31.445 1.00 91.56 524 LYS A C 1
ATOM 3865 O O . LYS A 1 524 ? 0.187 -4.421 -30.671 1.00 91.56 524 LYS A O 1
ATOM 3870 N N . PRO A 1 525 ? -0.625 -6.293 -31.629 1.00 92.62 525 PRO A N 1
ATOM 3871 C CA . PRO A 1 525 ? 0.264 -7.195 -30.904 1.00 92.62 525 PRO A CA 1
ATOM 3872 C C . PRO A 1 525 ? 1.726 -6.972 -31.300 1.00 92.62 525 PRO A C 1
ATOM 3874 O O . PRO A 1 525 ? 2.060 -6.977 -32.483 1.00 92.62 525 PRO A O 1
ATOM 3877 N N . VAL A 1 526 ? 2.589 -6.810 -30.298 1.00 93.88 526 VAL A N 1
ATOM 3878 C CA . VAL A 1 526 ? 4.046 -6.710 -30.460 1.00 93.88 526 VAL A CA 1
ATOM 3879 C C . VAL A 1 526 ? 4.681 -8.087 -30.498 1.00 93.88 526 VAL A C 1
ATOM 3881 O O . VAL A 1 526 ? 5.568 -8.339 -31.302 1.00 93.88 526 VAL A O 1
ATOM 3884 N N . TYR A 1 527 ? 4.255 -8.969 -29.601 1.00 95.19 527 TYR A N 1
ATOM 3885 C CA . TYR A 1 527 ? 4.679 -10.360 -29.537 1.00 95.19 527 TYR A CA 1
ATOM 3886 C C . TYR A 1 527 ? 3.568 -11.202 -28.917 1.00 95.19 527 TYR A C 1
ATOM 3888 O O . TYR A 1 527 ? 2.745 -10.695 -28.153 1.00 95.19 527 TYR A O 1
ATOM 3896 N N . ARG A 1 528 ? 3.567 -12.506 -29.208 1.00 95.06 528 ARG A N 1
ATOM 3897 C CA . ARG A 1 528 ? 2.671 -13.465 -28.542 1.00 95.06 528 ARG A CA 1
ATOM 3898 C C . ARG A 1 528 ? 3.230 -13.904 -27.195 1.00 95.06 528 ARG A C 1
ATOM 3900 O O . ARG A 1 528 ? 2.510 -13.946 -26.207 1.00 95.06 528 ARG A O 1
ATOM 3907 N N . SER A 1 529 ? 4.518 -14.229 -27.143 1.00 96.44 529 SER A N 1
ATOM 3908 C CA . SER A 1 529 ? 5.187 -14.603 -25.897 1.00 96.44 529 SER A CA 1
ATOM 3909 C C . SER A 1 529 ? 6.619 -14.108 -25.872 1.00 96.44 529 SER A C 1
ATOM 3911 O O . SER A 1 529 ? 7.300 -14.133 -26.895 1.00 96.44 529 SER A O 1
ATOM 3913 N N . PHE A 1 530 ? 7.078 -13.739 -24.690 1.00 97.19 530 PHE A N 1
ATOM 3914 C CA . PHE A 1 530 ? 8.452 -13.372 -24.398 1.00 97.19 530 PHE A CA 1
ATOM 3915 C C . PHE A 1 530 ? 8.858 -14.069 -23.100 1.00 97.19 530 PHE A C 1
ATOM 3917 O O . PHE A 1 530 ? 8.062 -14.131 -22.163 1.00 97.19 530 PHE A O 1
ATOM 3924 N N . ALA A 1 531 ? 10.063 -14.623 -23.041 1.00 97.94 531 ALA A N 1
ATOM 3925 C CA . ALA A 1 531 ? 10.601 -15.240 -21.841 1.00 97.94 531 ALA A CA 1
ATOM 3926 C C . ALA A 1 531 ? 12.112 -15.026 -21.730 1.00 97.94 531 ALA A C 1
ATOM 3928 O O . ALA A 1 531 ? 12.834 -15.182 -22.711 1.00 97.94 531 ALA A O 1
ATOM 3929 N N . ILE A 1 532 ? 12.583 -14.713 -20.526 1.00 97.88 532 ILE A N 1
ATOM 3930 C CA . ILE A 1 532 ? 13.996 -14.706 -20.146 1.00 97.88 532 ILE A CA 1
ATOM 3931 C C . ILE A 1 532 ? 14.175 -15.666 -18.974 1.00 97.88 532 ILE A C 1
ATOM 3933 O O . ILE A 1 532 ? 13.425 -15.593 -18.003 1.00 97.88 532 ILE A O 1
ATOM 3937 N N . GLU A 1 533 ? 15.187 -16.526 -19.054 1.00 98.31 533 GLU A N 1
ATOM 3938 C CA . GLU A 1 533 ? 15.529 -17.528 -18.041 1.00 98.31 533 GLU A CA 1
ATOM 3939 C C . GLU A 1 533 ? 16.868 -17.225 -17.368 1.00 98.31 533 GLU A C 1
ATOM 3941 O O . GLU A 1 533 ? 17.842 -16.823 -18.019 1.00 98.31 533 GLU A O 1
ATOM 3946 N N . GLY A 1 534 ? 16.958 -17.523 -16.074 1.00 96.44 534 GLY A N 1
ATOM 3947 C CA . GLY A 1 534 ? 18.200 -17.522 -15.304 1.00 96.44 534 GLY A CA 1
ATOM 3948 C C . GLY A 1 534 ? 18.905 -16.168 -15.290 1.00 96.44 534 GLY A C 1
ATOM 3949 O O . GLY A 1 534 ? 20.099 -16.097 -15.584 1.00 96.44 534 GLY A O 1
ATOM 3950 N N . LEU A 1 535 ? 18.174 -15.094 -14.984 1.00 97.06 535 LEU A N 1
ATOM 3951 C CA . LEU A 1 535 ? 18.758 -13.765 -14.832 1.00 97.06 535 LEU A CA 1
ATOM 3952 C C . LEU A 1 535 ? 19.575 -13.709 -13.535 1.00 97.06 535 LEU A C 1
ATOM 3954 O O . LEU A 1 535 ? 19.104 -14.118 -12.475 1.00 97.06 535 LEU A O 1
ATOM 3958 N N . SER A 1 536 ? 20.792 -13.181 -13.615 1.00 95.56 536 SER A N 1
ATOM 3959 C CA . SER A 1 536 ? 21.693 -12.981 -12.481 1.00 95.56 536 SER A CA 1
ATOM 3960 C C . SER A 1 536 ? 22.319 -11.600 -12.579 1.00 95.56 536 SER A C 1
ATOM 3962 O O . SER A 1 536 ? 22.932 -11.277 -13.596 1.00 95.56 536 SER A O 1
ATOM 3964 N N . ILE A 1 537 ? 22.154 -10.793 -11.538 1.00 92.25 537 ILE A N 1
ATOM 3965 C CA . ILE A 1 537 ? 22.613 -9.407 -11.447 1.00 92.25 537 ILE A CA 1
ATOM 3966 C C . ILE A 1 537 ? 23.485 -9.304 -10.191 1.00 92.25 537 ILE A C 1
ATOM 3968 O O . ILE A 1 537 ? 22.955 -9.412 -9.081 1.00 92.25 537 ILE A O 1
ATOM 3972 N N . PRO A 1 538 ? 24.811 -9.146 -10.332 1.00 87.38 538 PRO A N 1
ATOM 3973 C CA . PRO A 1 538 ? 25.688 -8.854 -9.203 1.00 87.38 538 PRO A CA 1
ATOM 3974 C C . PRO A 1 538 ? 25.275 -7.545 -8.521 1.00 87.38 538 PRO A C 1
ATOM 3976 O O . PRO A 1 538 ? 24.894 -6.586 -9.191 1.00 87.38 538 PRO A O 1
ATOM 3979 N N . GLY A 1 539 ? 25.316 -7.515 -7.192 1.00 78.00 539 GLY A N 1
ATOM 3980 C CA . GLY A 1 539 ? 25.071 -6.298 -6.426 1.00 78.00 539 GLY A CA 1
ATOM 3981 C C . GLY A 1 539 ? 26.314 -5.418 -6.302 1.00 78.00 539 GLY A C 1
ATOM 3982 O O . GLY A 1 539 ? 27.367 -5.692 -6.875 1.00 78.00 539 GLY A O 1
ATOM 3983 N N . VAL A 1 540 ? 26.177 -4.340 -5.528 1.00 72.44 540 VAL A N 1
ATOM 3984 C CA . VAL A 1 540 ? 27.231 -3.327 -5.354 1.00 72.44 540 VAL A CA 1
ATOM 3985 C C . VAL A 1 540 ? 28.377 -3.848 -4.477 1.00 72.44 540 VAL A C 1
ATOM 3987 O O . VAL A 1 540 ? 29.532 -3.491 -4.703 1.00 72.44 540 VAL A O 1
ATOM 3990 N N . ALA A 1 541 ? 28.082 -4.700 -3.486 1.00 74.88 541 ALA A N 1
ATOM 3991 C CA . ALA A 1 541 ? 29.096 -5.325 -2.641 1.00 74.88 541 ALA A CA 1
ATOM 3992 C C . ALA A 1 541 ? 29.472 -6.736 -3.144 1.00 74.88 541 ALA A C 1
ATOM 3994 O O . ALA A 1 541 ? 28.617 -7.461 -3.661 1.00 74.88 541 ALA A O 1
ATOM 3995 N N . PRO A 1 542 ? 30.734 -7.177 -2.969 1.00 71.88 542 PRO A N 1
ATOM 3996 C CA . PRO A 1 542 ? 31.133 -8.547 -3.278 1.00 71.88 542 PRO A CA 1
ATOM 3997 C C . PRO A 1 542 ? 30.250 -9.575 -2.554 1.00 71.88 542 PRO A C 1
ATOM 3999 O O . PRO A 1 542 ? 30.124 -9.541 -1.333 1.00 71.88 542 PRO A O 1
ATOM 4002 N N . GLY A 1 543 ? 29.664 -10.505 -3.312 1.00 76.75 543 GLY A N 1
ATOM 4003 C CA . GLY A 1 543 ? 28.762 -11.539 -2.791 1.00 76.75 543 GLY A CA 1
ATOM 4004 C C . GLY A 1 543 ? 27.276 -11.175 -2.858 1.00 76.75 543 GLY A C 1
ATOM 4005 O O . GLY A 1 543 ? 26.439 -12.074 -2.777 1.00 76.75 543 GLY A O 1
ATOM 4006 N N . ASP A 1 544 ? 26.929 -9.902 -3.070 1.00 86.31 544 ASP A N 1
ATOM 4007 C CA . ASP A 1 544 ? 25.545 -9.515 -3.332 1.00 86.31 544 ASP A CA 1
ATOM 4008 C C . ASP A 1 544 ? 25.116 -10.016 -4.712 1.00 86.31 544 ASP A C 1
ATOM 4010 O O . ASP A 1 544 ? 25.833 -9.869 -5.707 1.00 86.31 544 ASP A O 1
ATOM 4014 N N . VAL A 1 545 ? 23.925 -10.601 -4.792 1.00 90.00 545 VAL A N 1
ATOM 4015 C CA . VAL A 1 545 ? 23.384 -11.089 -6.060 1.00 90.00 545 VAL A CA 1
ATOM 4016 C C . VAL A 1 545 ? 21.865 -11.073 -6.039 1.00 90.00 545 VAL A C 1
ATOM 4018 O O . VAL A 1 545 ? 21.230 -11.515 -5.084 1.00 90.00 545 VAL A O 1
ATOM 4021 N N . THR A 1 546 ? 21.285 -10.587 -7.130 1.00 94.12 546 THR A N 1
ATOM 4022 C CA . THR A 1 546 ? 19.870 -10.761 -7.449 1.00 94.12 546 THR A CA 1
ATOM 4023 C C . THR A 1 546 ? 19.740 -11.815 -8.536 1.00 94.12 546 THR A C 1
ATOM 4025 O O . THR A 1 546 ? 20.341 -11.691 -9.602 1.00 94.12 546 THR A O 1
ATOM 4028 N N . ARG A 1 547 ? 18.952 -12.854 -8.281 1.00 97.06 547 ARG A N 1
ATOM 4029 C CA . ARG A 1 547 ? 18.594 -13.888 -9.249 1.00 97.06 547 ARG A CA 1
ATOM 4030 C C . ARG A 1 547 ? 17.108 -13.826 -9.540 1.00 97.06 547 ARG A C 1
ATOM 4032 O O . ARG A 1 547 ? 16.307 -13.606 -8.637 1.00 97.06 547 ARG A O 1
ATOM 4039 N N . ILE A 1 548 ? 16.750 -14.049 -10.795 1.00 98.12 548 ILE A N 1
ATOM 4040 C CA . ILE A 1 548 ? 15.366 -14.250 -11.217 1.00 98.12 548 ILE A CA 1
ATOM 4041 C C . ILE A 1 548 ? 15.348 -15.498 -12.088 1.00 98.12 548 ILE A C 1
ATOM 4043 O O . ILE A 1 548 ? 16.013 -15.539 -13.125 1.00 98.12 548 ILE A O 1
ATOM 4047 N N . ALA A 1 549 ? 14.613 -16.524 -11.658 1.00 98.12 549 ALA A N 1
ATOM 4048 C CA . ALA A 1 549 ? 14.555 -17.790 -12.380 1.00 98.12 549 ALA A CA 1
ATOM 4049 C C . ALA A 1 549 ? 13.943 -17.605 -13.770 1.00 98.12 549 ALA A C 1
ATOM 4051 O O . ALA A 1 549 ? 14.548 -18.037 -14.743 1.00 98.12 549 ALA A O 1
ATOM 4052 N N . ARG A 1 550 ? 12.803 -16.909 -13.869 1.00 98.19 550 ARG A N 1
ATOM 4053 C CA . ARG A 1 550 ? 12.131 -16.652 -15.149 1.00 98.19 550 ARG A CA 1
ATOM 4054 C C . ARG A 1 550 ? 11.351 -15.342 -15.127 1.00 98.19 550 ARG A C 1
ATOM 4056 O O . ARG A 1 550 ? 10.661 -15.056 -14.152 1.00 98.19 550 ARG A O 1
ATOM 4063 N N . ILE A 1 551 ? 11.418 -14.588 -16.219 1.00 98.00 551 ILE A N 1
ATOM 4064 C CA . ILE A 1 551 ? 10.505 -13.487 -16.551 1.00 98.00 551 ILE A CA 1
ATOM 4065 C C . ILE A 1 551 ? 9.766 -13.913 -17.811 1.00 98.00 551 ILE A C 1
ATOM 4067 O O . ILE A 1 551 ? 10.413 -14.247 -18.797 1.00 98.00 551 ILE A O 1
ATOM 4071 N N . ALA A 1 552 ? 8.440 -13.914 -17.805 1.00 96.81 552 ALA A N 1
ATOM 4072 C CA . ALA A 1 552 ? 7.626 -14.277 -18.953 1.00 96.81 552 ALA A CA 1
ATOM 4073 C C . ALA A 1 552 ? 6.486 -13.284 -19.144 1.00 96.81 552 ALA A C 1
ATOM 4075 O O . ALA A 1 552 ? 5.805 -12.936 -18.191 1.00 96.81 552 ALA A O 1
ATOM 4076 N N . SER A 1 553 ? 6.234 -12.869 -20.376 1.00 95.69 553 SER A N 1
ATOM 4077 C CA . SER A 1 553 ? 5.074 -12.053 -20.722 1.00 95.69 553 SER A CA 1
ATOM 4078 C C . SER A 1 553 ? 4.368 -12.601 -21.951 1.00 95.69 553 SER A C 1
ATOM 4080 O O . SER A 1 553 ? 4.957 -13.318 -22.769 1.00 95.69 553 SER A O 1
ATOM 4082 N N . ARG A 1 554 ? 3.076 -12.291 -22.073 1.00 94.44 554 ARG A N 1
ATOM 4083 C CA . ARG A 1 554 ? 2.243 -12.724 -23.200 1.00 94.44 554 ARG A CA 1
ATOM 4084 C C . ARG A 1 554 ? 1.342 -11.613 -23.693 1.00 94.44 554 ARG A C 1
ATOM 4086 O O . ARG A 1 554 ? 0.910 -10.776 -22.904 1.00 94.44 554 ARG A O 1
ATOM 4093 N N . ASP A 1 555 ? 1.074 -11.671 -24.991 1.00 92.69 555 ASP A N 1
ATOM 4094 C CA . ASP A 1 555 ? 0.039 -10.899 -25.676 1.00 92.69 555 ASP A CA 1
ATOM 4095 C C . ASP A 1 555 ? 0.109 -9.390 -25.398 1.00 92.69 555 ASP A C 1
ATOM 4097 O O . ASP A 1 555 ? -0.906 -8.731 -25.188 1.00 92.69 555 ASP A O 1
ATOM 4101 N N . VAL A 1 556 ? 1.322 -8.824 -25.398 1.00 92.06 556 VAL A N 1
ATOM 4102 C CA . VAL A 1 556 ? 1.504 -7.374 -25.259 1.00 92.06 556 VAL A CA 1
ATOM 4103 C C . VAL A 1 556 ? 1.112 -6.689 -26.554 1.00 92.06 556 VAL A C 1
ATOM 4105 O O . VAL A 1 556 ? 1.630 -7.011 -27.630 1.00 92.06 556 VAL A O 1
ATOM 4108 N N . ARG A 1 557 ? 0.217 -5.712 -26.438 1.00 91.31 557 ARG A N 1
ATOM 4109 C CA . ARG A 1 557 ? -0.255 -4.904 -27.556 1.00 91.31 557 ARG A CA 1
ATOM 4110 C C . ARG A 1 557 ? 0.009 -3.437 -27.278 1.00 91.31 557 ARG A C 1
ATOM 4112 O O . ARG A 1 557 ? -0.020 -2.980 -26.138 1.00 91.31 557 ARG A O 1
ATOM 4119 N N . VAL A 1 558 ? 0.294 -2.706 -28.344 1.00 92.00 558 VAL A N 1
ATOM 4120 C CA . VAL A 1 558 ? 0.677 -1.299 -28.267 1.00 92.00 558 VAL A CA 1
ATOM 4121 C C . VAL A 1 558 ? 0.117 -0.521 -29.443 1.00 92.00 558 VAL A C 1
ATOM 4123 O O . VAL A 1 558 ? -0.052 -1.056 -30.543 1.00 92.00 558 VAL A O 1
ATOM 4126 N N . ARG A 1 559 ? -0.097 0.771 -29.235 1.00 91.31 559 ARG A N 1
ATOM 4127 C CA . ARG A 1 559 ? -0.253 1.759 -30.304 1.00 91.31 559 ARG A CA 1
ATOM 4128 C C . ARG A 1 559 ? 0.725 2.917 -30.083 1.00 91.31 559 ARG A C 1
ATOM 4130 O O . ARG A 1 559 ? 1.141 3.147 -28.949 1.00 91.31 559 ARG A O 1
ATOM 4137 N N . PRO A 1 560 ? 1.104 3.656 -31.138 1.00 89.94 560 PRO A N 1
ATOM 4138 C CA . PRO A 1 560 ? 1.840 4.902 -30.967 1.00 89.94 560 PRO A CA 1
ATOM 4139 C C . PRO A 1 560 ? 1.066 5.904 -30.095 1.00 89.94 560 PRO A C 1
ATOM 4141 O O . PRO A 1 560 ? -0.169 5.935 -30.112 1.00 89.94 560 PRO A O 1
ATOM 4144 N N . LEU A 1 561 ? 1.802 6.745 -29.366 1.00 90.81 561 LEU A N 1
ATOM 4145 C CA . LEU A 1 561 ? 1.234 7.861 -28.603 1.00 90.81 561 LEU A CA 1
ATOM 4146 C C . LEU A 1 561 ? 0.797 8.983 -29.546 1.00 90.81 561 LEU A C 1
ATOM 4148 O O . LEU A 1 561 ? 1.462 9.240 -30.554 1.00 90.81 561 LEU A O 1
ATOM 4152 N N . ALA A 1 562 ? -0.255 9.718 -29.188 1.00 88.88 562 ALA A N 1
ATOM 4153 C CA . ALA A 1 562 ? -0.816 10.785 -30.020 1.00 88.88 562 ALA A CA 1
ATOM 4154 C C . ALA A 1 562 ? 0.228 11.847 -30.417 1.00 88.88 562 ALA A C 1
ATOM 4156 O O . ALA A 1 562 ? 0.251 12.309 -31.553 1.00 88.88 562 ALA A O 1
ATOM 4157 N N . GLN A 1 563 ? 1.130 12.198 -29.496 1.00 87.00 563 GLN A N 1
ATOM 4158 C CA . GLN A 1 563 ? 2.195 13.193 -29.700 1.00 87.00 563 GLN A CA 1
ATOM 4159 C C . GLN A 1 563 ? 3.596 12.559 -29.818 1.00 87.00 563 GLN A C 1
ATOM 4161 O O . GLN A 1 563 ? 4.611 13.262 -29.826 1.00 87.00 563 GLN A O 1
ATOM 4166 N N . GLY A 1 564 ? 3.669 11.224 -29.885 1.00 88.75 564 GLY A N 1
ATOM 4167 C CA . GLY A 1 564 ? 4.917 10.459 -29.812 1.00 88.75 564 GLY A CA 1
ATOM 4168 C C . GLY A 1 564 ? 5.631 10.579 -28.455 1.00 88.75 564 GLY A C 1
ATOM 4169 O O . GLY A 1 564 ? 5.264 11.380 -27.593 1.00 88.75 564 GLY A O 1
ATOM 4170 N N . TRP A 1 565 ? 6.697 9.799 -28.258 1.00 87.12 565 TRP A N 1
ATOM 4171 C CA . TRP A 1 565 ? 7.447 9.764 -26.990 1.00 87.12 565 TRP A CA 1
ATOM 4172 C C . TRP A 1 565 ? 8.091 11.100 -26.608 1.00 87.12 565 TRP A C 1
ATOM 4174 O O . TRP A 1 565 ? 8.114 11.470 -25.434 1.00 87.12 565 TRP A O 1
ATOM 4184 N N . ARG A 1 566 ? 8.592 11.855 -27.595 1.00 86.25 566 ARG A N 1
ATOM 4185 C CA . ARG A 1 566 ? 9.183 13.180 -27.353 1.00 86.25 566 ARG A CA 1
ATOM 4186 C C . ARG A 1 566 ? 8.128 14.184 -26.886 1.00 86.25 566 ARG A C 1
ATOM 4188 O O . ARG A 1 566 ? 8.384 14.920 -25.939 1.00 86.25 566 ARG A O 1
ATOM 4195 N N . GLY A 1 567 ? 6.966 14.213 -27.544 1.00 87.81 567 GLY A N 1
ATOM 4196 C CA . GLY A 1 567 ? 5.857 15.086 -27.160 1.00 87.81 567 GLY A CA 1
ATOM 4197 C C . GLY A 1 567 ? 5.315 14.723 -25.782 1.00 87.81 567 GLY A C 1
ATOM 4198 O O . GLY A 1 567 ? 5.184 15.603 -24.935 1.00 87.81 567 GLY A O 1
ATOM 4199 N N . PHE A 1 568 ? 5.123 13.426 -25.523 1.00 90.88 568 PHE A N 1
ATOM 4200 C CA . PHE A 1 568 ? 4.754 12.910 -24.206 1.00 90.88 568 PHE A CA 1
ATOM 4201 C C . PHE A 1 568 ? 5.706 13.412 -23.114 1.00 90.88 568 PHE A C 1
ATOM 4203 O O . PHE A 1 568 ? 5.256 14.067 -22.177 1.00 90.88 568 PHE A O 1
ATOM 4210 N N . GLY A 1 569 ? 7.020 13.201 -23.270 1.00 88.94 569 GLY A N 1
ATOM 4211 C CA . GLY A 1 569 ? 8.020 13.612 -22.279 1.00 88.94 569 GLY A CA 1
ATOM 4212 C C . GLY A 1 569 ? 7.998 15.112 -21.956 1.00 88.94 569 GLY A C 1
ATOM 4213 O O . GLY A 1 569 ? 8.179 15.492 -20.802 1.00 88.94 569 GLY A O 1
ATOM 4214 N N . GLN A 1 570 ? 7.720 15.969 -22.945 1.00 88.94 570 GLN A N 1
ATOM 4215 C CA . GLN A 1 570 ? 7.567 17.411 -22.717 1.00 88.94 570 GLN A CA 1
ATOM 4216 C C . GLN A 1 570 ? 6.273 17.751 -21.968 1.00 88.94 570 GLN A C 1
ATOM 4218 O O . GLN A 1 570 ? 6.276 18.624 -21.103 1.00 88.94 570 GLN A O 1
ATOM 4223 N N . GLN A 1 571 ? 5.174 17.060 -22.274 1.00 89.44 571 GLN A N 1
ATOM 4224 C CA . GLN A 1 571 ? 3.862 17.345 -21.693 1.00 89.44 571 GLN A CA 1
ATOM 4225 C C . GLN A 1 571 ? 3.689 16.800 -20.270 1.00 89.44 571 GLN A C 1
ATOM 4227 O O . GLN A 1 571 ? 2.900 17.359 -19.516 1.00 89.44 571 GLN A O 1
ATOM 4232 N N . ILE A 1 572 ? 4.426 15.753 -19.880 1.00 92.62 572 ILE A N 1
ATOM 4233 C CA . ILE A 1 572 ? 4.381 15.210 -18.511 1.00 92.62 572 ILE A CA 1
ATOM 4234 C C . ILE A 1 572 ? 5.388 15.848 -17.553 1.00 92.62 572 ILE A C 1
ATOM 4236 O O . ILE A 1 572 ? 5.271 15.652 -16.347 1.00 92.62 572 ILE A O 1
ATOM 4240 N N . LYS A 1 573 ? 6.350 16.635 -18.058 1.00 89.75 573 LYS A N 1
ATOM 4241 C CA . LYS A 1 573 ? 7.355 17.329 -17.236 1.00 89.75 573 LYS A CA 1
ATOM 4242 C C . LYS A 1 573 ? 6.755 18.090 -16.037 1.00 89.75 573 LYS A C 1
ATOM 4244 O O . LYS A 1 573 ? 7.316 17.957 -14.952 1.00 89.75 573 LYS A O 1
ATOM 4249 N N . PRO A 1 574 ? 5.623 18.812 -16.171 1.00 89.75 574 PRO A N 1
ATOM 4250 C CA . PRO A 1 574 ? 5.002 19.507 -15.045 1.00 89.75 574 PRO A CA 1
ATOM 4251 C C . PRO A 1 574 ? 4.646 18.597 -13.860 1.00 89.75 574 PRO A C 1
ATOM 4253 O O . PRO A 1 574 ? 4.663 19.061 -12.730 1.00 89.75 574 PRO A O 1
ATOM 4256 N N . LEU A 1 575 ? 4.343 17.307 -14.074 1.00 83.75 575 LEU A N 1
ATOM 4257 C CA . LEU A 1 575 ? 3.969 16.389 -12.984 1.00 83.75 575 LEU A CA 1
ATOM 4258 C C . LEU A 1 575 ? 5.099 16.154 -11.971 1.00 83.75 575 LEU A C 1
ATOM 4260 O O . LEU A 1 575 ? 4.811 15.767 -10.844 1.00 83.75 575 LEU A O 1
ATOM 4264 N N . GLY A 1 576 ? 6.357 16.359 -12.371 1.00 79.50 576 GLY A N 1
ATOM 4265 C CA . GLY A 1 576 ? 7.530 16.255 -11.496 1.00 79.50 576 GLY A CA 1
ATOM 4266 C C . GLY A 1 576 ? 8.160 17.603 -11.140 1.00 79.50 576 GLY A C 1
ATOM 4267 O O . GLY A 1 576 ? 9.271 17.621 -10.621 1.00 79.50 576 GLY A O 1
ATOM 4268 N N . ASP A 1 577 ? 7.496 18.710 -11.476 1.00 86.06 577 ASP A N 1
ATOM 4269 C CA . ASP A 1 577 ? 7.952 20.075 -11.224 1.00 86.06 577 ASP A CA 1
ATOM 4270 C C . ASP A 1 577 ? 6.996 20.733 -10.221 1.00 86.06 577 ASP A C 1
ATOM 4272 O O . ASP A 1 577 ? 5.892 21.157 -10.574 1.00 86.06 577 ASP A O 1
ATOM 4276 N N . ASP A 1 578 ? 7.396 20.768 -8.949 1.00 80.31 578 ASP A N 1
ATOM 4277 C CA . ASP A 1 578 ? 6.556 21.284 -7.862 1.00 80.31 578 ASP A CA 1
ATOM 4278 C C . ASP A 1 578 ? 6.239 22.783 -8.020 1.00 80.31 578 ASP A C 1
ATOM 4280 O O . ASP A 1 578 ? 5.181 23.234 -7.562 1.00 80.31 578 ASP A O 1
ATOM 4284 N N . ASP A 1 579 ? 7.090 23.519 -8.745 1.00 85.38 579 ASP A N 1
ATOM 4285 C CA . ASP A 1 579 ? 6.934 24.944 -9.055 1.00 85.38 579 ASP A CA 1
ATOM 4286 C C . ASP A 1 579 ? 5.992 25.193 -10.249 1.00 85.38 579 ASP A C 1
ATOM 4288 O O . ASP A 1 579 ? 5.568 26.328 -10.499 1.00 85.38 579 ASP A O 1
ATOM 4292 N N . ALA A 1 580 ? 5.618 24.148 -10.998 1.00 86.88 580 ALA A N 1
ATOM 4293 C CA . ALA A 1 580 ? 4.712 24.292 -12.127 1.00 86.88 580 ALA A CA 1
ATOM 4294 C C . ALA A 1 580 ? 3.297 24.701 -11.663 1.00 86.88 580 ALA A C 1
ATOM 4296 O O . ALA A 1 580 ? 2.758 24.140 -10.691 1.00 86.88 580 ALA A O 1
ATOM 4297 N N . PRO A 1 581 ? 2.621 25.615 -12.395 1.00 88.56 581 PRO A N 1
ATOM 4298 C CA . PRO A 1 581 ? 1.241 25.976 -12.098 1.00 88.56 581 PRO A CA 1
ATOM 4299 C C . PRO A 1 581 ? 0.354 24.732 -12.024 1.00 88.56 581 PRO A C 1
ATOM 4301 O O . PRO A 1 581 ? 0.441 23.842 -12.875 1.00 88.56 581 PRO A O 1
ATOM 4304 N N . ALA A 1 582 ? -0.520 24.673 -11.020 1.00 86.81 582 ALA A N 1
ATOM 4305 C CA . ALA A 1 582 ? -1.392 23.521 -10.796 1.00 86.81 582 ALA A CA 1
ATOM 4306 C C . ALA A 1 582 ? -2.258 23.195 -12.028 1.00 86.81 582 ALA A C 1
ATOM 4308 O O . ALA A 1 582 ? -2.402 22.029 -12.380 1.00 86.81 582 ALA A O 1
ATOM 4309 N N . GLN A 1 583 ? -2.711 24.210 -12.771 1.00 88.69 583 GLN A N 1
ATOM 4310 C CA . GLN A 1 583 ? -3.418 24.027 -14.044 1.00 88.69 583 GLN A CA 1
ATOM 4311 C C . GLN A 1 583 ? -2.585 23.261 -15.089 1.00 88.69 583 GLN A C 1
ATOM 4313 O O . GLN A 1 583 ? -3.096 22.374 -15.769 1.00 88.69 583 GLN A O 1
ATOM 4318 N N . THR A 1 584 ? -1.287 23.556 -15.195 1.00 88.88 584 THR A N 1
ATOM 4319 C CA . THR A 1 584 ? -0.367 22.873 -16.117 1.00 88.88 584 THR A CA 1
ATOM 4320 C C . THR A 1 584 ? -0.123 21.426 -15.686 1.00 88.88 584 THR A C 1
ATOM 4322 O O . THR A 1 584 ? -0.039 20.533 -16.529 1.00 88.88 584 THR A O 1
ATOM 4325 N N . ARG A 1 585 ? -0.063 21.171 -14.373 1.00 89.06 585 ARG A N 1
ATOM 4326 C CA . ARG A 1 585 ? 0.027 19.812 -13.813 1.00 89.06 585 ARG A CA 1
ATOM 4327 C C . ARG A 1 585 ? -1.242 19.000 -14.064 1.00 89.06 585 ARG A C 1
ATOM 4329 O O . ARG A 1 585 ? -1.158 17.843 -14.456 1.00 89.06 585 ARG A O 1
ATOM 4336 N N . ILE A 1 586 ? -2.410 19.620 -13.918 1.00 91.94 586 ILE A N 1
ATOM 4337 C CA . ILE A 1 586 ? -3.712 19.004 -14.203 1.00 91.94 586 ILE A CA 1
ATOM 4338 C C . ILE A 1 586 ? -3.850 18.682 -15.699 1.00 91.94 586 ILE A C 1
ATOM 4340 O O . ILE A 1 586 ? -4.277 17.586 -16.059 1.00 91.94 586 ILE A O 1
ATOM 4344 N N . ALA A 1 587 ? -3.419 19.585 -16.585 1.00 91.12 587 ALA A N 1
ATOM 4345 C CA . ALA A 1 587 ? -3.423 19.349 -18.030 1.00 91.12 587 ALA A CA 1
ATOM 4346 C C . ALA A 1 587 ? -2.539 18.153 -18.445 1.00 91.12 587 ALA A C 1
ATOM 4348 O O . ALA A 1 587 ? -2.861 17.448 -19.405 1.00 91.12 587 ALA A O 1
ATOM 4349 N N . ALA A 1 588 ? -1.467 17.871 -17.697 1.00 93.00 588 ALA A N 1
ATOM 4350 C CA . ALA A 1 588 ? -0.578 16.733 -17.933 1.00 93.00 588 ALA A CA 1
ATOM 4351 C C . ALA A 1 588 ? -1.218 15.356 -17.635 1.00 93.00 588 ALA A C 1
ATOM 4353 O O . ALA A 1 588 ? -0.642 14.323 -17.979 1.00 93.00 588 ALA A O 1
ATOM 4354 N N . LEU A 1 589 ? -2.433 15.305 -17.074 1.00 93.56 589 LEU A N 1
ATOM 4355 C CA . LEU A 1 589 ? -3.185 14.053 -16.918 1.00 93.56 589 LEU A CA 1
ATOM 4356 C C . LEU A 1 589 ? -3.683 13.488 -18.261 1.00 93.56 589 LEU A C 1
ATOM 4358 O O . LEU A 1 589 ? -3.789 12.273 -18.410 1.00 93.56 589 LEU A O 1
ATOM 4362 N N . ALA A 1 590 ? -3.944 14.333 -19.266 1.00 92.75 590 ALA A N 1
ATOM 4363 C CA . ALA A 1 590 ? -4.368 13.883 -20.596 1.00 92.75 590 ALA A CA 1
ATOM 4364 C C . ALA A 1 590 ? -3.318 13.015 -21.327 1.00 92.75 590 ALA A C 1
ATOM 4366 O O . ALA A 1 590 ? -3.668 11.912 -21.753 1.00 92.75 590 ALA A O 1
ATOM 4367 N N . PRO A 1 591 ? -2.043 13.433 -21.468 1.00 92.62 591 PRO A N 1
ATOM 4368 C CA . PRO A 1 591 ? -1.014 12.580 -22.069 1.00 92.62 591 PRO A CA 1
ATOM 4369 C C . PRO A 1 591 ? -0.717 11.330 -21.230 1.00 92.62 591 PRO A C 1
ATOM 4371 O O . PRO A 1 591 ? -0.378 10.293 -21.794 1.00 92.62 591 PRO A O 1
ATOM 4374 N N . MET A 1 592 ? -0.893 11.382 -19.904 1.00 92.62 592 MET A N 1
ATOM 4375 C CA . MET A 1 592 ? -0.789 10.191 -19.053 1.00 92.62 592 MET A CA 1
ATOM 4376 C C . MET A 1 592 ? -1.906 9.180 -19.349 1.00 92.62 592 MET A C 1
ATOM 4378 O O . MET A 1 592 ? -1.653 7.982 -19.463 1.00 92.62 592 MET A O 1
ATOM 4382 N N . ALA A 1 593 ? -3.135 9.665 -19.545 1.00 92.38 593 ALA A N 1
ATOM 4383 C CA . ALA A 1 593 ? -4.257 8.837 -19.966 1.00 92.38 593 ALA A CA 1
ATOM 4384 C C . ALA A 1 593 ? -4.041 8.225 -21.359 1.00 92.38 593 ALA A C 1
ATOM 4386 O O . ALA A 1 593 ? -4.430 7.082 -21.574 1.00 92.38 593 ALA A O 1
ATOM 4387 N N . ASP A 1 594 ? -3.416 8.951 -22.296 1.00 91.56 594 ASP A N 1
ATOM 4388 C CA . ASP A 1 594 ? -3.035 8.395 -23.603 1.00 91.56 594 ASP A CA 1
ATOM 4389 C C . ASP A 1 594 ? -1.989 7.281 -23.469 1.00 91.56 594 ASP A C 1
ATOM 4391 O O . ASP A 1 594 ? -2.146 6.245 -24.102 1.00 91.56 594 ASP A O 1
ATOM 4395 N N . LEU A 1 595 ? -0.975 7.436 -22.606 1.00 91.69 595 LEU A N 1
ATOM 4396 C CA . LEU A 1 595 ? 0.027 6.389 -22.361 1.00 91.69 595 LEU A CA 1
ATOM 4397 C C . LEU A 1 595 ? -0.597 5.100 -21.815 1.00 91.69 595 LEU A C 1
ATOM 4399 O O . LEU A 1 595 ? -0.309 4.016 -22.320 1.00 91.69 595 LEU A O 1
ATOM 4403 N N . LEU A 1 596 ? -1.442 5.216 -20.789 1.00 89.94 596 LEU A N 1
ATOM 4404 C CA . LEU A 1 596 ? -2.079 4.060 -20.151 1.00 89.94 596 LEU A CA 1
ATOM 4405 C C . LEU A 1 596 ? -3.051 3.337 -21.090 1.00 89.94 596 LEU A C 1
ATOM 4407 O O . LEU A 1 596 ? -3.215 2.129 -20.987 1.00 89.94 596 LEU A O 1
ATOM 4411 N N . ASP A 1 597 ? -3.670 4.069 -22.011 1.00 87.88 597 ASP A N 1
ATOM 4412 C CA . ASP A 1 597 ? -4.578 3.539 -23.031 1.00 87.88 597 ASP A CA 1
ATOM 4413 C C . ASP A 1 597 ? -3.842 3.056 -24.296 1.00 87.88 597 ASP A C 1
ATOM 4415 O O . ASP A 1 597 ? -4.401 2.328 -25.114 1.00 87.88 597 ASP A O 1
ATOM 4419 N N . ALA A 1 598 ? -2.584 3.461 -24.490 1.00 89.31 598 ALA A N 1
ATOM 4420 C CA . ALA A 1 598 ? -1.755 3.039 -25.615 1.00 89.31 598 ALA A CA 1
ATOM 4421 C C . ALA A 1 598 ? -1.041 1.701 -25.386 1.00 89.31 598 ALA A C 1
ATOM 4423 O O . ALA A 1 598 ? -0.523 1.112 -26.340 1.00 89.31 598 ALA A O 1
ATOM 4424 N N . PHE A 1 599 ? -0.997 1.238 -24.137 1.00 88.25 599 PHE A N 1
ATOM 4425 C CA . PHE A 1 599 ? -0.301 0.034 -23.714 1.00 88.25 599 PHE A CA 1
ATOM 4426 C C . PHE A 1 599 ? -1.291 -0.959 -23.100 1.00 88.25 599 PHE A C 1
ATOM 4428 O O . PHE A 1 599 ? -1.829 -0.729 -22.023 1.00 88.25 599 PHE A O 1
ATOM 4435 N N . GLU A 1 600 ? -1.495 -2.088 -23.776 1.00 87.12 600 GLU A N 1
ATOM 4436 C CA . GLU A 1 600 ? -2.356 -3.183 -23.323 1.00 87.12 600 GLU A CA 1
ATOM 4437 C C . GLU A 1 600 ? -1.474 -4.387 -22.950 1.00 87.12 600 GLU A C 1
ATOM 4439 O O . GLU A 1 600 ? -1.092 -5.191 -23.814 1.00 87.12 600 GLU A O 1
ATOM 4444 N N . PRO A 1 601 ? -1.082 -4.511 -21.674 1.00 83.25 601 PRO A N 1
ATOM 4445 C CA . PRO A 1 601 ? -0.277 -5.636 -21.226 1.00 83.25 601 PRO A CA 1
ATOM 4446 C C . PRO A 1 601 ? -1.147 -6.881 -21.020 1.00 83.25 601 PRO A C 1
ATOM 4448 O O . PRO A 1 601 ? -1.930 -6.909 -20.082 1.00 83.25 601 PRO A O 1
ATOM 4451 N N . GLY A 1 602 ? -0.990 -7.937 -21.825 1.00 88.44 602 GLY A N 1
ATOM 4452 C CA . GLY A 1 602 ? -1.752 -9.182 -21.641 1.00 88.44 602 GLY A CA 1
ATOM 4453 C C . GLY A 1 602 ? -1.455 -9.874 -20.303 1.00 88.44 602 GLY A C 1
ATOM 4454 O O . GLY A 1 602 ? -2.274 -9.883 -19.387 1.00 88.44 602 GLY A O 1
ATOM 4455 N N . SER A 1 603 ? -0.252 -10.433 -20.155 1.00 92.50 603 SER A N 1
ATOM 4456 C CA . SER A 1 603 ? 0.217 -10.973 -18.869 1.00 92.50 603 SER A CA 1
ATOM 4457 C C . SER A 1 603 ? 1.717 -10.777 -18.673 1.00 92.50 603 SER A C 1
ATOM 4459 O O . SER A 1 603 ? 2.472 -10.738 -19.648 1.00 92.50 603 SER A O 1
ATOM 4461 N N . LEU A 1 604 ? 2.144 -10.694 -17.415 1.00 94.25 604 LEU A N 1
ATOM 4462 C CA . LEU A 1 604 ? 3.534 -10.702 -16.974 1.00 94.25 604 LEU A CA 1
ATOM 4463 C C . LEU A 1 604 ? 3.655 -11.608 -15.742 1.00 94.25 604 LEU A C 1
ATOM 4465 O O . LEU A 1 604 ? 2.936 -11.438 -14.768 1.00 94.25 604 LEU A O 1
ATOM 4469 N N . ASP A 1 605 ? 4.596 -12.539 -15.771 1.00 96.19 605 ASP A N 1
ATOM 4470 C CA . ASP A 1 605 ? 4.922 -13.464 -14.695 1.00 96.19 605 ASP A CA 1
ATOM 4471 C C . ASP A 1 605 ? 6.427 -13.434 -14.438 1.00 96.19 605 ASP A C 1
ATOM 4473 O O . ASP A 1 605 ? 7.238 -13.650 -15.337 1.00 96.19 605 ASP A O 1
ATOM 4477 N N . VAL A 1 606 ? 6.811 -13.206 -13.191 1.00 98.00 606 VAL A N 1
ATOM 4478 C CA . VAL A 1 606 ? 8.194 -13.246 -12.723 1.00 98.00 606 VAL A CA 1
ATOM 4479 C C . VAL A 1 606 ? 8.282 -14.294 -11.627 1.00 98.00 606 VAL A C 1
ATOM 4481 O O . VAL A 1 606 ? 7.565 -14.198 -10.639 1.00 98.00 606 VAL A O 1
ATOM 4484 N N . THR A 1 607 ? 9.137 -15.303 -11.770 1.00 98.31 607 THR A N 1
ATOM 4485 C CA . THR A 1 607 ? 9.247 -16.410 -10.805 1.00 98.31 607 THR A CA 1
ATOM 4486 C C . THR A 1 607 ? 10.658 -16.575 -10.273 1.00 98.31 607 THR A C 1
ATOM 4488 O O . THR A 1 607 ? 11.627 -16.323 -10.992 1.00 98.31 607 THR A O 1
ATOM 4491 N N . GLY A 1 608 ? 10.765 -17.071 -9.039 1.00 96.50 608 GLY A N 1
ATOM 4492 C CA . GLY A 1 608 ? 12.033 -17.427 -8.404 1.00 96.50 608 GLY A CA 1
ATOM 4493 C C . GLY A 1 608 ? 12.957 -16.226 -8.239 1.00 96.50 608 GLY A C 1
ATOM 4494 O O . GLY A 1 608 ? 14.097 -16.268 -8.696 1.00 96.50 608 GLY A O 1
ATOM 4495 N N . ILE A 1 609 ? 12.443 -15.148 -7.645 1.00 97.69 609 ILE A N 1
ATOM 4496 C CA . ILE A 1 609 ? 13.226 -13.952 -7.332 1.00 97.69 609 ILE A CA 1
ATOM 4497 C C . ILE A 1 609 ? 13.958 -14.218 -6.022 1.00 97.69 609 ILE A C 1
ATOM 4499 O O . ILE A 1 609 ? 13.337 -14.552 -5.014 1.00 97.69 609 ILE A O 1
ATOM 4503 N N . GLU A 1 610 ? 15.270 -14.055 -6.030 1.00 95.81 610 GLU A N 1
ATOM 4504 C CA . GLU A 1 610 ? 16.123 -14.184 -4.857 1.00 95.81 610 GLU A CA 1
ATOM 4505 C C . GLU A 1 610 ? 17.097 -13.011 -4.827 1.00 95.81 610 GLU A C 1
ATOM 4507 O O . GLU A 1 610 ? 17.862 -12.808 -5.762 1.00 95.81 610 GLU A O 1
ATOM 4512 N N . VAL A 1 611 ? 17.088 -12.246 -3.744 1.00 92.81 611 VAL A N 1
ATOM 4513 C CA . VAL A 1 611 ? 18.077 -11.207 -3.465 1.00 92.81 611 VAL A CA 1
ATOM 4514 C C . VAL A 1 611 ? 18.864 -11.661 -2.250 1.00 92.81 611 VAL A C 1
ATOM 4516 O O . VAL A 1 611 ? 18.285 -11.860 -1.184 1.00 92.81 611 VAL A O 1
ATOM 4519 N N . VAL A 1 612 ? 20.171 -11.836 -2.412 1.00 87.00 612 VAL A N 1
ATOM 4520 C CA . VAL A 1 612 ? 21.097 -12.146 -1.321 1.00 87.00 612 VAL A CA 1
ATOM 4521 C C . VAL A 1 612 ? 21.990 -10.938 -1.107 1.00 87.00 612 VAL A C 1
ATOM 4523 O O . VAL A 1 612 ? 22.627 -10.472 -2.053 1.00 87.00 612 VAL A O 1
ATOM 4526 N N . THR A 1 613 ? 22.047 -10.453 0.130 1.00 83.00 613 THR A N 1
ATOM 4527 C CA . THR A 1 613 ? 23.029 -9.459 0.572 1.00 83.00 613 THR A CA 1
ATOM 4528 C C . THR A 1 613 ? 24.040 -10.135 1.485 1.00 83.00 613 THR A C 1
ATOM 4530 O O . THR A 1 613 ? 23.656 -10.942 2.329 1.00 83.00 613 THR A O 1
ATOM 4533 N N . SER A 1 614 ? 25.327 -9.836 1.322 1.00 67.31 614 SER A N 1
ATOM 4534 C CA . SER A 1 614 ? 26.409 -10.529 2.039 1.00 67.31 614 SER A CA 1
ATOM 4535 C C . SER A 1 614 ? 26.977 -9.739 3.222 1.00 67.31 614 SER A C 1
ATOM 4537 O O . SER A 1 614 ? 27.518 -10.341 4.145 1.00 67.31 614 SER A O 1
ATOM 4539 N N . VAL A 1 615 ? 26.854 -8.406 3.233 1.00 57.00 615 VAL A N 1
ATOM 4540 C CA . VAL A 1 615 ? 27.391 -7.521 4.286 1.00 57.00 615 VAL A CA 1
ATOM 4541 C C . VAL A 1 615 ? 26.483 -6.290 4.402 1.00 57.00 615 VAL A C 1
ATOM 4543 O O . VAL A 1 615 ? 26.051 -5.779 3.368 1.00 57.00 615 VAL A O 1
ATOM 4546 N N . PRO A 1 616 ? 26.171 -5.776 5.608 1.00 44.72 616 PRO A N 1
ATOM 4547 C CA . PRO A 1 616 ? 26.666 -6.143 6.945 1.00 44.72 616 PRO A CA 1
ATOM 4548 C C . PRO A 1 616 ? 25.726 -7.070 7.720 1.00 44.72 616 PRO A C 1
ATOM 4550 O O . PRO A 1 616 ? 26.128 -7.663 8.713 1.00 44.72 616 PRO A O 1
ATOM 4553 N N . THR A 1 617 ? 24.505 -7.247 7.237 1.00 58.53 617 THR A N 1
ATOM 4554 C CA . THR A 1 617 ? 23.587 -8.290 7.678 1.00 58.53 617 THR A CA 1
ATOM 4555 C C . THR A 1 617 ? 23.312 -9.163 6.479 1.00 58.53 617 THR A C 1
ATOM 4557 O O . THR A 1 617 ? 22.761 -8.718 5.467 1.00 58.53 617 THR A O 1
ATOM 4560 N N . ALA A 1 618 ? 23.785 -10.405 6.564 1.00 62.59 618 ALA A N 1
ATOM 4561 C CA . ALA A 1 618 ? 23.446 -11.411 5.583 1.00 62.59 618 ALA A CA 1
ATOM 4562 C C . ALA A 1 618 ? 21.922 -11.549 5.586 1.00 62.59 618 ALA A C 1
ATOM 4564 O O . ALA A 1 618 ? 21.343 -12.034 6.557 1.00 62.59 618 ALA A O 1
ATOM 4565 N N . SER A 1 619 ? 21.277 -11.052 4.536 1.00 82.50 619 SER A N 1
ATOM 4566 C CA . SER A 1 619 ? 19.829 -11.083 4.413 1.00 82.50 619 SER A CA 1
ATOM 4567 C C . SER A 1 619 ? 19.467 -11.707 3.082 1.00 82.50 619 SER A C 1
ATOM 4569 O O . SER A 1 619 ? 20.151 -11.517 2.072 1.00 82.50 619 SER A O 1
ATOM 4571 N N . SER A 1 620 ? 18.410 -12.508 3.090 1.00 89.12 620 SER A N 1
ATOM 4572 C CA . SER A 1 620 ? 17.864 -13.071 1.866 1.00 89.12 620 SER A CA 1
ATOM 4573 C C . SER A 1 620 ? 16.407 -12.680 1.745 1.00 89.12 620 SER A C 1
ATOM 4575 O O . SER A 1 620 ? 15.620 -12.958 2.651 1.00 89.12 620 SER A O 1
ATOM 4577 N N . VAL A 1 621 ? 16.055 -12.079 0.616 1.00 93.38 621 VAL A N 1
ATOM 4578 C CA . VAL A 1 621 ? 14.670 -11.864 0.209 1.00 93.38 621 VAL A CA 1
ATOM 4579 C C . VAL A 1 621 ? 14.368 -12.855 -0.901 1.00 93.38 621 VAL A C 1
ATOM 4581 O O . VAL A 1 621 ? 15.070 -12.895 -1.909 1.00 93.38 621 VAL A O 1
ATOM 4584 N N . ARG A 1 622 ? 13.327 -13.662 -0.727 1.00 96.56 622 ARG A N 1
ATOM 4585 C CA . ARG A 1 622 ? 12.815 -14.567 -1.757 1.00 96.56 622 ARG A CA 1
ATOM 4586 C C . ARG A 1 622 ? 11.374 -14.224 -2.063 1.00 96.56 622 ARG A C 1
ATOM 4588 O O . ARG A 1 622 ? 10.613 -13.962 -1.141 1.00 96.56 622 ARG A O 1
ATOM 4595 N N . ILE A 1 623 ? 11.011 -14.245 -3.338 1.00 97.31 623 ILE A N 1
ATOM 4596 C CA . ILE A 1 623 ? 9.627 -14.149 -3.806 1.00 97.31 623 ILE A CA 1
ATOM 4597 C C . ILE A 1 623 ? 9.431 -15.275 -4.817 1.00 97.31 623 ILE A C 1
ATOM 4599 O O . ILE A 1 623 ? 10.144 -15.352 -5.823 1.00 97.31 623 ILE A O 1
ATOM 4603 N N . ALA A 1 624 ? 8.484 -16.172 -4.545 1.00 97.50 624 ALA A N 1
ATOM 4604 C CA . ALA A 1 624 ? 8.246 -17.332 -5.396 1.00 97.50 624 ALA A CA 1
ATOM 4605 C C . ALA A 1 624 ? 7.704 -16.911 -6.766 1.00 97.50 624 ALA A C 1
ATOM 4607 O O . ALA A 1 624 ? 8.171 -17.409 -7.795 1.00 97.50 624 ALA A O 1
ATOM 4608 N N . ARG A 1 625 ? 6.748 -15.973 -6.784 1.00 97.25 625 ARG A N 1
ATOM 4609 C CA . ARG A 1 625 ? 6.144 -15.462 -8.016 1.00 97.25 625 ARG A CA 1
ATOM 4610 C C . ARG A 1 625 ? 5.565 -14.064 -7.835 1.00 97.25 625 ARG A C 1
ATOM 4612 O O . ARG A 1 625 ? 4.935 -13.797 -6.825 1.00 97.25 625 ARG A O 1
ATOM 4619 N N . MET A 1 626 ? 5.716 -13.207 -8.836 1.00 96.75 626 MET A N 1
ATOM 4620 C CA . MET A 1 626 ? 4.936 -11.985 -9.028 1.00 96.75 626 MET A CA 1
ATOM 4621 C C . MET A 1 626 ? 4.222 -12.103 -10.368 1.00 96.75 626 MET A C 1
ATOM 4623 O O . MET A 1 626 ? 4.841 -12.487 -11.357 1.00 96.75 626 MET A O 1
ATOM 4627 N N . GLY A 1 627 ? 2.929 -11.822 -10.391 1.00 93.62 627 GLY A N 1
ATOM 4628 C CA . GLY A 1 627 ? 2.082 -11.971 -11.562 1.00 93.62 627 GLY A CA 1
ATOM 4629 C C . GLY A 1 627 ? 1.247 -10.724 -11.785 1.00 93.62 627 GLY A C 1
ATOM 4630 O O . GLY A 1 627 ? 0.806 -10.074 -10.840 1.00 93.62 627 GLY A O 1
ATOM 4631 N N . PHE A 1 628 ? 1.026 -10.408 -13.047 1.00 92.44 628 PHE A N 1
ATOM 4632 C CA . PHE A 1 628 ? 0.109 -9.384 -13.495 1.00 92.44 628 PHE A CA 1
ATOM 4633 C C . PHE A 1 628 ? -0.643 -9.919 -14.710 1.00 92.44 628 PHE A C 1
ATOM 4635 O O . PHE A 1 628 ? -0.036 -10.454 -15.640 1.00 92.44 628 PHE A O 1
ATOM 4642 N N . THR A 1 629 ? -1.958 -9.768 -14.711 1.00 90.19 629 THR A N 1
ATOM 4643 C CA . THR A 1 629 ? -2.806 -10.082 -15.861 1.00 90.19 629 THR A CA 1
ATOM 4644 C C . THR A 1 629 ? -3.764 -8.930 -16.093 1.00 90.19 629 THR A C 1
ATOM 4646 O O . THR A 1 629 ? -4.269 -8.335 -15.140 1.00 90.19 629 THR A O 1
ATOM 4649 N N . THR A 1 630 ? -4.018 -8.611 -17.356 1.00 82.12 630 THR A N 1
ATOM 4650 C CA . THR A 1 630 ? -5.223 -7.874 -17.727 1.00 82.12 630 THR A CA 1
ATOM 4651 C C . THR A 1 630 ? -6.133 -8.799 -18.497 1.00 82.12 630 THR A C 1
ATOM 4653 O O . THR A 1 630 ? -5.679 -9.687 -19.220 1.00 82.12 630 THR A O 1
ATOM 4656 N N . ASP A 1 631 ? -7.427 -8.577 -18.345 1.00 66.69 631 ASP A N 1
ATOM 4657 C CA . ASP A 1 631 ? -8.381 -9.054 -19.322 1.00 66.69 631 ASP A CA 1
ATOM 4658 C C . ASP A 1 631 ? -8.725 -7.875 -20.243 1.00 66.69 631 ASP A C 1
ATOM 4660 O O . ASP A 1 631 ? -8.957 -6.757 -19.777 1.00 66.69 631 ASP A O 1
ATOM 4664 N N . ARG A 1 632 ? -8.727 -8.106 -21.561 1.00 55.69 632 ARG A N 1
ATOM 4665 C CA . ARG A 1 632 ? -8.953 -7.068 -22.585 1.00 55.69 632 ARG A CA 1
ATOM 4666 C C . ARG A 1 632 ? -10.272 -6.333 -22.354 1.00 55.69 632 ARG A C 1
ATOM 4668 O O . ARG A 1 632 ? -10.349 -5.132 -22.608 1.00 55.69 632 ARG A O 1
ATOM 4675 N N . ASP A 1 633 ? -11.273 -7.048 -21.845 1.00 55.75 633 ASP A N 1
ATOM 4676 C CA . ASP A 1 633 ? -12.633 -6.562 -21.596 1.00 55.75 633 ASP A CA 1
ATOM 4677 C C . ASP A 1 633 ? -13.038 -6.645 -20.111 1.00 55.75 633 ASP A C 1
ATOM 4679 O O . ASP A 1 633 ? -14.117 -6.187 -19.736 1.00 55.75 633 ASP A O 1
ATOM 4683 N N . GLY A 1 634 ? -12.153 -7.161 -19.253 1.00 61.72 634 GLY A N 1
ATOM 4684 C CA . GLY A 1 634 ? -12.444 -7.495 -17.862 1.00 61.72 634 GLY A CA 1
ATOM 4685 C C . GLY A 1 634 ? -11.448 -6.910 -16.855 1.00 61.72 634 GLY A C 1
ATOM 4686 O O . GLY A 1 634 ? -10.492 -6.221 -17.214 1.00 61.72 634 GLY A O 1
ATOM 4687 N N . PRO A 1 635 ? -11.685 -7.136 -15.559 1.00 74.00 635 PRO A N 1
ATOM 4688 C CA . PRO A 1 635 ? -10.767 -6.704 -14.522 1.00 74.00 635 PRO A CA 1
ATOM 4689 C C . PRO A 1 635 ? -9.433 -7.461 -14.567 1.00 74.00 635 PRO A C 1
ATOM 4691 O O . PRO A 1 635 ? -9.413 -8.683 -14.682 1.00 74.00 635 PRO A O 1
ATOM 4694 N N . GLY A 1 636 ? -8.328 -6.743 -14.381 1.00 87.88 636 GLY A N 1
ATOM 4695 C CA . GLY A 1 636 ? -7.008 -7.332 -14.178 1.00 87.88 636 GLY A CA 1
ATOM 4696 C C . GLY A 1 636 ? -6.768 -7.839 -12.753 1.00 87.88 636 GLY A C 1
ATOM 4697 O O . GLY A 1 636 ? -7.535 -7.567 -11.821 1.00 87.88 636 GLY A O 1
ATOM 4698 N N . GLU A 1 637 ? -5.654 -8.545 -12.588 1.00 92.56 637 GLU A N 1
ATOM 4699 C CA . GLU A 1 637 ? -5.153 -9.043 -11.308 1.00 92.56 637 GLU A CA 1
ATOM 4700 C C . GLU A 1 637 ? -3.658 -8.738 -11.171 1.00 92.56 637 GLU A C 1
ATOM 4702 O O . GLU A 1 637 ? -2.879 -8.967 -12.100 1.00 92.56 637 GLU A O 1
ATOM 4707 N N . VAL A 1 638 ? -3.251 -8.260 -9.996 1.00 94.06 638 VAL A N 1
ATOM 4708 C CA . VAL A 1 638 ? -1.853 -8.206 -9.548 1.00 94.06 638 VAL A CA 1
ATOM 4709 C C . VAL A 1 638 ? -1.701 -9.195 -8.404 1.00 94.06 638 VAL A C 1
ATOM 4711 O O . VAL A 1 638 ? -2.474 -9.137 -7.453 1.00 94.06 638 VAL A O 1
ATOM 4714 N N . ARG A 1 639 ? -0.680 -10.051 -8.436 1.00 95.56 639 ARG A N 1
ATOM 4715 C CA . ARG A 1 639 ? -0.396 -10.985 -7.342 1.00 95.56 639 ARG A CA 1
ATOM 4716 C C . ARG A 1 639 ? 1.085 -11.123 -7.027 1.00 95.56 639 ARG A C 1
ATOM 4718 O O . ARG A 1 639 ? 1.935 -10.999 -7.907 1.00 95.56 639 ARG A O 1
ATOM 4725 N N . ALA A 1 640 ? 1.394 -11.474 -5.788 1.00 96.44 640 ALA A N 1
ATOM 4726 C CA . ALA A 1 640 ? 2.721 -11.852 -5.328 1.00 96.44 640 ALA A CA 1
ATOM 4727 C C . ALA A 1 640 ? 2.616 -13.008 -4.322 1.00 96.44 640 ALA A C 1
ATOM 4729 O O . ALA A 1 640 ? 1.914 -12.889 -3.324 1.00 96.44 640 ALA A O 1
ATOM 4730 N N . ASP A 1 641 ? 3.335 -14.104 -4.562 1.00 96.94 641 ASP A N 1
ATOM 4731 C CA . ASP A 1 641 ? 3.326 -15.296 -3.710 1.00 96.94 641 ASP A CA 1
ATOM 4732 C C . ASP A 1 641 ? 4.699 -15.565 -3.099 1.00 96.94 641 ASP A C 1
ATOM 4734 O O . ASP A 1 641 ? 5.743 -15.380 -3.738 1.00 96.94 641 ASP A O 1
ATOM 4738 N N . GLY A 1 642 ? 4.678 -16.128 -1.893 1.00 95.19 642 GLY A N 1
ATOM 4739 C CA . GLY A 1 642 ? 5.839 -16.719 -1.244 1.00 95.19 642 GLY A CA 1
ATOM 4740 C C . GLY A 1 642 ? 6.953 -15.715 -0.975 1.00 95.19 642 GLY A C 1
ATOM 4741 O O . GLY A 1 642 ? 8.115 -16.019 -1.249 1.00 95.19 642 GLY A O 1
ATOM 4742 N N . LEU A 1 643 ? 6.610 -14.531 -0.461 1.00 96.62 643 LEU A N 1
ATOM 4743 C CA . LEU A 1 643 ? 7.596 -13.585 0.046 1.00 96.62 643 LEU A CA 1
ATOM 4744 C C . LEU A 1 643 ? 8.181 -14.136 1.352 1.00 96.62 643 LEU A C 1
ATOM 4746 O O . LEU A 1 643 ? 7.464 -14.479 2.288 1.00 96.62 643 LEU A O 1
ATOM 4750 N N . THR A 1 644 ? 9.501 -14.237 1.419 1.00 95.00 644 THR A N 1
ATOM 4751 C CA . THR A 1 644 ? 10.236 -14.600 2.629 1.00 95.00 644 THR A CA 1
ATOM 4752 C C . THR A 1 644 ? 11.425 -13.671 2.775 1.00 95.00 644 THR A C 1
ATOM 4754 O O . THR A 1 644 ? 12.256 -13.581 1.874 1.00 95.00 644 THR A O 1
ATOM 4757 N N . VAL A 1 645 ? 11.521 -13.008 3.919 1.00 94.12 645 VAL A N 1
ATOM 4758 C CA . VAL A 1 645 ? 12.674 -12.208 4.319 1.00 94.12 645 VAL A CA 1
ATOM 4759 C C . VAL A 1 645 ? 13.323 -12.910 5.498 1.00 94.12 645 VAL A C 1
ATOM 4761 O O . VAL A 1 645 ? 12.652 -13.194 6.484 1.00 94.12 645 VAL A O 1
ATOM 4764 N N . VAL A 1 646 ? 14.612 -13.207 5.382 1.00 90.56 646 VAL A N 1
ATOM 4765 C CA . VAL A 1 646 ? 15.424 -13.766 6.468 1.00 90.56 646 VAL A CA 1
ATOM 4766 C C . VAL A 1 646 ? 16.570 -12.808 6.728 1.00 90.56 646 VAL A C 1
ATOM 4768 O O . VAL A 1 646 ? 17.272 -12.438 5.784 1.00 90.56 646 VAL A O 1
ATOM 4771 N N . SER A 1 647 ? 16.761 -12.432 7.984 1.00 88.56 647 SER A N 1
ATOM 4772 C CA . SER A 1 647 ? 17.882 -11.626 8.458 1.00 88.56 647 SER A CA 1
ATOM 4773 C C . SER A 1 647 ? 18.350 -12.135 9.831 1.00 88.56 647 SER A C 1
ATOM 4775 O O . SER A 1 647 ? 17.715 -13.027 10.401 1.00 88.56 647 SER A O 1
ATOM 4777 N N . PRO A 1 648 ? 19.463 -11.621 10.383 1.00 83.94 648 PRO A N 1
ATOM 4778 C CA . PRO A 1 648 ? 19.905 -11.993 11.728 1.00 83.94 648 PRO A CA 1
ATOM 4779 C C . PRO A 1 648 ? 18.888 -11.649 12.823 1.00 83.94 648 PRO A C 1
ATOM 4781 O O . PRO A 1 648 ? 18.845 -12.322 13.848 1.00 83.94 648 PRO A O 1
ATOM 4784 N N . GLU A 1 649 ? 18.058 -10.630 12.597 1.00 84.19 649 GLU A N 1
ATOM 4785 C CA . GLU A 1 649 ? 17.011 -10.190 13.520 1.00 84.19 649 GLU A CA 1
ATOM 4786 C C . GLU A 1 649 ? 15.786 -11.118 13.505 1.00 84.19 649 GLU A C 1
ATOM 4788 O O . GLU A 1 649 ? 15.006 -11.108 14.455 1.00 84.19 649 GLU A O 1
ATOM 4793 N N . GLY A 1 650 ? 15.606 -11.939 12.464 1.00 88.75 650 GLY A N 1
ATOM 4794 C CA . GLY A 1 650 ? 14.525 -12.918 12.393 1.00 88.75 650 GLY A CA 1
ATOM 4795 C C . GLY A 1 650 ? 13.990 -13.159 10.984 1.00 88.75 650 GLY A C 1
ATOM 4796 O O . GLY A 1 650 ? 14.690 -13.002 9.980 1.00 88.75 650 GLY A O 1
ATOM 4797 N N . GLN A 1 651 ? 12.729 -13.582 10.907 1.00 92.56 651 GLN A N 1
ATOM 4798 C CA . GLN A 1 651 ? 12.073 -13.959 9.663 1.00 92.56 651 GLN A CA 1
ATOM 4799 C C . GLN A 1 651 ? 10.692 -13.313 9.528 1.00 92.56 651 GLN A C 1
ATOM 4801 O O . GLN A 1 651 ? 9.895 -13.274 10.463 1.00 92.56 651 GLN A O 1
ATOM 4806 N N . VAL A 1 652 ? 10.391 -12.866 8.311 1.00 94.00 652 VAL A N 1
ATOM 4807 C CA . VAL A 1 652 ? 9.043 -12.474 7.891 1.00 94.00 652 VAL A CA 1
ATOM 4808 C C . VAL A 1 652 ? 8.643 -13.326 6.698 1.00 94.00 652 VAL A C 1
ATOM 4810 O O . VAL A 1 652 ? 9.397 -13.445 5.728 1.00 94.00 652 VAL A O 1
ATOM 4813 N N . ARG A 1 653 ? 7.449 -13.912 6.748 1.00 96.88 653 ARG A N 1
ATOM 4814 C CA . ARG A 1 653 ? 6.860 -14.687 5.658 1.00 96.88 653 ARG A CA 1
ATOM 4815 C C . ARG A 1 653 ? 5.496 -14.116 5.294 1.00 96.88 653 ARG A C 1
ATOM 4817 O O . ARG A 1 653 ? 4.706 -13.781 6.166 1.00 96.88 653 ARG A O 1
ATOM 4824 N N . LEU A 1 654 ? 5.226 -14.034 3.998 1.00 96.44 654 LEU A N 1
ATOM 4825 C CA . LEU A 1 654 ? 3.915 -13.735 3.437 1.00 96.44 654 LEU A CA 1
ATOM 4826 C C . LEU A 1 654 ? 3.637 -14.751 2.328 1.00 96.44 654 LEU A C 1
ATOM 4828 O O . LEU A 1 654 ? 4.394 -14.859 1.359 1.00 96.44 654 LEU A O 1
ATOM 4832 N N . SER A 1 655 ? 2.567 -15.523 2.484 1.00 96.88 655 SER A N 1
ATOM 4833 C CA . SER A 1 655 ? 2.241 -16.627 1.582 1.00 96.88 655 SER A CA 1
ATOM 4834 C C . SER A 1 655 ? 1.656 -16.122 0.269 1.00 96.88 655 SER A C 1
ATOM 4836 O O . SER A 1 655 ? 2.088 -16.580 -0.788 1.00 96.88 655 SER A O 1
ATOM 4838 N N . SER A 1 656 ? 0.743 -15.152 0.322 1.00 96.44 656 SER A N 1
ATOM 4839 C CA . SER A 1 656 ? 0.147 -14.552 -0.873 1.00 96.44 656 SER A CA 1
ATOM 4840 C C . SER A 1 656 ? -0.333 -13.121 -0.638 1.00 96.44 656 SER A C 1
ATOM 4842 O O . SER A 1 656 ? -0.843 -12.781 0.428 1.00 96.44 656 SER A O 1
ATOM 4844 N N . PHE A 1 657 ? -0.243 -12.306 -1.679 1.00 96.69 657 PHE A N 1
ATOM 4845 C CA . PHE A 1 657 ? -0.884 -11.007 -1.819 1.00 96.69 657 PHE A CA 1
ATOM 4846 C C . PHE A 1 657 ? -1.535 -10.945 -3.198 1.00 96.69 657 PHE A C 1
ATOM 4848 O O . PHE A 1 657 ? -0.884 -11.277 -4.188 1.00 96.69 657 PHE A O 1
ATOM 4855 N N . ALA A 1 658 ? -2.788 -10.513 -3.273 1.00 96.19 658 ALA A N 1
ATOM 4856 C CA . ALA A 1 658 ? -3.500 -10.337 -4.529 1.00 96.19 658 ALA A CA 1
ATOM 4857 C C . ALA A 1 658 ? -4.379 -9.084 -4.496 1.00 96.19 658 ALA A C 1
ATOM 4859 O O . ALA A 1 658 ? -5.028 -8.784 -3.495 1.00 96.19 658 ALA A O 1
ATOM 4860 N N . VAL A 1 659 ? -4.414 -8.375 -5.618 1.00 95.38 659 VAL A N 1
ATOM 4861 C CA . VAL A 1 659 ? -5.374 -7.320 -5.934 1.00 95.38 659 VAL A CA 1
ATOM 4862 C C . VAL A 1 659 ? -6.112 -7.782 -7.180 1.00 95.38 659 VAL A C 1
ATOM 4864 O O . VAL A 1 659 ? -5.538 -7.839 -8.265 1.00 95.38 659 VAL A O 1
ATOM 4867 N N . GLU A 1 660 ? -7.375 -8.138 -7.016 1.00 93.19 660 GLU A N 1
ATOM 4868 C CA . GLU A 1 660 ? -8.244 -8.658 -8.064 1.00 93.19 660 GLU A CA 1
ATOM 4869 C C . GLU A 1 660 ? -9.237 -7.572 -8.485 1.00 93.19 660 GLU A C 1
ATOM 4871 O O . GLU A 1 660 ? -9.624 -6.706 -7.692 1.00 93.19 660 GLU A O 1
ATOM 4876 N N . GLY A 1 661 ? -9.750 -7.643 -9.711 1.00 89.19 661 GLY A N 1
ATOM 4877 C CA . GLY A 1 661 ? -10.802 -6.709 -10.099 1.00 89.19 661 GLY A CA 1
ATOM 4878 C C . GLY A 1 661 ? -10.309 -5.372 -10.643 1.00 89.19 661 GLY A C 1
ATOM 4879 O O . GLY A 1 661 ? -11.104 -4.439 -10.664 1.00 89.19 661 GLY A O 1
ATOM 4880 N N . ILE A 1 662 ? -9.028 -5.234 -11.000 1.00 88.50 662 ILE A N 1
ATOM 4881 C CA . ILE A 1 662 ? -8.429 -3.933 -11.315 1.00 88.50 662 ILE A CA 1
ATOM 4882 C C . ILE A 1 662 ? -8.936 -3.442 -12.670 1.00 88.50 662 ILE A C 1
ATOM 4884 O O . ILE A 1 662 ? -8.630 -4.034 -13.703 1.00 88.50 662 ILE A O 1
ATOM 4888 N N . SER A 1 663 ? -9.657 -2.323 -12.688 1.00 84.94 663 SER A N 1
ATOM 4889 C CA . SER A 1 663 ? -10.058 -1.650 -13.925 1.00 84.94 663 SER A CA 1
ATOM 4890 C C . SER A 1 663 ? -9.558 -0.210 -13.942 1.00 84.94 663 SER A C 1
ATOM 4892 O O . SER A 1 663 ? -9.953 0.624 -13.124 1.00 84.94 663 SER A O 1
ATOM 4894 N N . LEU A 1 664 ? -8.699 0.092 -14.921 1.00 85.31 664 LEU A N 1
ATOM 4895 C CA . LEU A 1 664 ? -8.178 1.441 -15.157 1.00 85.31 664 LEU A CA 1
ATOM 4896 C C . LEU A 1 664 ? -9.114 2.298 -16.018 1.00 85.31 664 LEU A C 1
ATOM 4898 O O . LEU A 1 664 ? -8.859 3.487 -16.185 1.00 85.31 664 LEU A O 1
ATOM 4902 N N . ARG A 1 665 ? -10.206 1.740 -16.560 1.00 83.44 665 ARG A N 1
ATOM 4903 C CA . ARG A 1 665 ? -11.083 2.460 -17.503 1.00 83.44 665 ARG A CA 1
ATOM 4904 C C . ARG A 1 665 ? -11.675 3.726 -16.889 1.00 83.44 665 ARG A C 1
ATOM 4906 O O . ARG A 1 665 ? -11.639 4.781 -17.520 1.00 83.44 665 ARG A O 1
ATOM 4913 N N . SER A 1 666 ? -12.184 3.627 -15.658 1.00 81.69 666 SER A N 1
ATOM 4914 C CA . SER A 1 666 ? -12.749 4.769 -14.930 1.00 81.69 666 SER A CA 1
ATOM 4915 C C . SER A 1 666 ? -11.691 5.832 -14.650 1.00 81.69 666 SER A C 1
ATOM 4917 O O . SER A 1 666 ? -11.939 7.004 -14.909 1.00 81.69 666 SER A O 1
ATOM 4919 N N . ALA A 1 667 ? -10.497 5.423 -14.211 1.00 87.25 667 ALA A N 1
ATOM 4920 C CA . ALA A 1 667 ? -9.391 6.328 -13.917 1.00 87.25 667 ALA A CA 1
ATOM 4921 C C . ALA A 1 667 ? -8.873 7.036 -15.181 1.00 87.25 667 ALA A C 1
ATOM 4923 O O . ALA A 1 667 ? -8.668 8.247 -15.166 1.00 87.25 667 ALA A O 1
ATOM 4924 N N . ILE A 1 668 ? -8.721 6.318 -16.301 1.00 90.31 668 ILE A N 1
ATOM 4925 C CA . ILE A 1 668 ? -8.314 6.880 -17.602 1.00 90.31 668 ILE A CA 1
ATOM 4926 C C . ILE A 1 668 ? -9.362 7.878 -18.114 1.00 90.31 668 ILE A C 1
ATOM 4928 O O . ILE A 1 668 ? -9.011 8.979 -18.544 1.00 90.31 668 ILE A O 1
ATOM 4932 N N . ALA A 1 669 ? -10.652 7.541 -18.027 1.00 88.56 669 ALA A N 1
ATOM 4933 C CA . ALA A 1 669 ? -11.733 8.467 -18.365 1.00 88.56 669 ALA A CA 1
ATOM 4934 C C . ALA A 1 669 ? -11.767 9.689 -17.426 1.00 88.56 669 ALA A C 1
ATOM 4936 O O . ALA A 1 669 ? -11.967 10.820 -17.881 1.00 88.56 669 ALA A O 1
ATOM 4937 N N . GLY A 1 670 ? -11.516 9.478 -16.132 1.00 89.00 670 GLY A N 1
ATOM 4938 C CA . GLY A 1 670 ? -11.391 10.517 -15.115 1.00 89.00 670 GLY A CA 1
ATOM 4939 C C . GLY A 1 670 ? -10.253 11.486 -15.418 1.00 89.00 670 GLY A C 1
ATOM 4940 O O . GLY A 1 670 ? -10.488 12.689 -15.463 1.00 89.00 670 GLY A O 1
ATOM 4941 N N . MET A 1 671 ? -9.058 10.979 -15.737 1.00 92.62 671 MET A N 1
ATOM 4942 C CA . MET A 1 671 ? -7.901 11.789 -16.139 1.00 92.62 671 MET A CA 1
ATOM 4943 C C . MET A 1 671 ? -8.211 12.677 -17.345 1.00 92.62 671 MET A C 1
ATOM 4945 O O . MET A 1 671 ? -7.908 13.868 -17.322 1.00 92.62 671 MET A O 1
ATOM 4949 N N . ARG A 1 672 ? -8.866 12.129 -18.378 1.00 92.50 672 ARG A N 1
ATOM 4950 C CA . ARG A 1 672 ? -9.280 12.896 -19.567 1.00 92.50 672 ARG A CA 1
ATOM 4951 C C . ARG A 1 672 ? -10.288 13.987 -19.215 1.00 92.50 672 ARG A C 1
ATOM 4953 O O . ARG A 1 672 ? -10.146 15.124 -19.658 1.00 92.50 672 ARG A O 1
ATOM 4960 N N . THR A 1 673 ? -11.279 13.646 -18.394 1.00 91.12 673 THR A N 1
ATOM 4961 C CA . THR A 1 673 ? -12.322 14.579 -17.951 1.00 91.12 673 THR A CA 1
ATOM 4962 C C . THR A 1 673 ? -11.711 15.732 -17.162 1.00 91.12 673 THR A C 1
ATOM 4964 O O . THR A 1 673 ? -11.915 16.888 -17.517 1.00 91.12 673 THR A O 1
ATOM 4967 N N . VAL A 1 674 ? -10.908 15.424 -16.145 1.00 91.44 674 VAL A N 1
ATOM 4968 C CA . VAL A 1 674 ? -10.258 16.407 -15.272 1.00 91.44 674 VAL A CA 1
ATOM 4969 C C . VAL A 1 674 ? -9.307 17.309 -16.065 1.00 91.44 674 VAL A C 1
ATOM 4971 O O . VAL A 1 674 ? -9.372 18.529 -15.937 1.00 91.44 674 VAL A O 1
ATOM 4974 N N . ALA A 1 675 ? -8.497 16.741 -16.965 1.00 91.69 675 ALA A N 1
ATOM 4975 C CA . ALA A 1 675 ? -7.615 17.528 -17.826 1.00 91.69 675 ALA A CA 1
ATOM 4976 C C . ALA A 1 675 ? -8.383 18.495 -18.748 1.00 91.69 675 ALA A C 1
ATOM 4978 O O . ALA A 1 675 ? -7.902 19.590 -19.030 1.00 91.69 675 ALA A O 1
ATOM 4979 N N . SER A 1 676 ? -9.582 18.115 -19.207 1.00 89.81 676 SER A N 1
ATOM 4980 C CA . SER A 1 676 ? -10.396 18.939 -20.116 1.00 89.81 676 SER A CA 1
ATOM 4981 C C . SER A 1 676 ? -11.119 20.111 -19.442 1.00 89.81 676 SER A C 1
ATOM 4983 O O . SER A 1 676 ? -11.522 21.049 -20.124 1.00 89.81 676 SER A O 1
ATOM 4985 N N . GLN A 1 677 ? -11.275 20.083 -18.115 1.00 86.56 677 GLN A N 1
ATOM 4986 C CA . GLN A 1 677 ? -12.007 21.114 -17.369 1.00 86.56 677 GLN A CA 1
ATOM 4987 C C . GLN A 1 677 ? -11.237 22.435 -17.249 1.00 86.56 677 GLN A C 1
ATOM 4989 O O . GLN A 1 677 ? -11.836 23.466 -16.953 1.00 86.56 677 GLN A O 1
ATOM 4994 N N . GLY A 1 678 ? -9.915 22.419 -17.455 1.00 79.06 678 GLY A N 1
ATOM 4995 C CA . GLY A 1 678 ? -9.072 23.606 -17.297 1.00 79.06 678 GLY A CA 1
ATOM 4996 C C . GLY A 1 678 ? -8.975 24.112 -15.852 1.00 79.06 678 GLY A C 1
ATOM 4997 O O . GLY A 1 678 ? -8.582 25.260 -15.647 1.00 79.06 678 GLY A O 1
ATOM 4998 N N . SER A 1 679 ? -9.330 23.277 -14.871 1.00 80.88 679 SER A N 1
ATOM 4999 C CA . SER 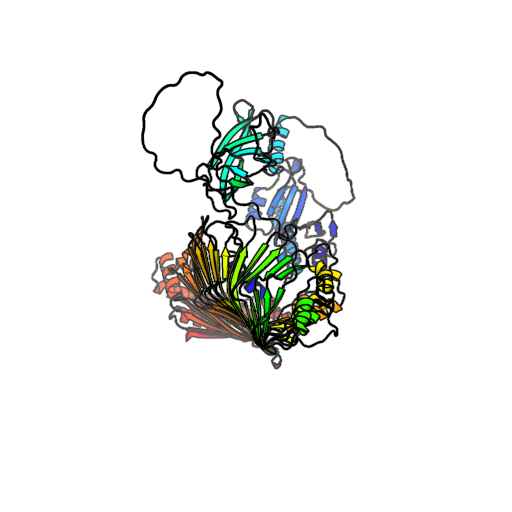A 1 679 ? -9.319 23.598 -13.443 1.00 80.88 679 SER A CA 1
ATOM 5000 C C . SER A 1 679 ? -7.921 23.991 -12.961 1.00 80.88 679 SER A C 1
ATOM 5002 O O . SER A 1 679 ? -6.914 23.433 -13.396 1.00 80.88 679 SER A O 1
ATOM 5004 N N . THR A 1 680 ? -7.853 24.948 -12.036 1.00 82.81 680 THR A N 1
ATOM 5005 C CA . THR A 1 680 ? -6.597 25.366 -11.391 1.00 82.81 680 THR A CA 1
ATOM 5006 C C . THR A 1 680 ? -6.263 24.535 -10.158 1.00 82.81 680 THR A C 1
ATOM 5008 O O . THR A 1 680 ? -5.148 24.626 -9.665 1.00 82.81 680 THR A O 1
ATOM 5011 N N . GLU A 1 681 ? -7.199 23.724 -9.667 1.00 83.38 681 GLU A N 1
ATOM 5012 C CA . GLU A 1 681 ? -7.039 22.846 -8.508 1.00 83.38 681 GLU A CA 1
ATOM 5013 C C . GLU A 1 681 ? -7.848 21.559 -8.711 1.00 83.38 681 GLU A C 1
ATOM 5015 O O . GLU A 1 681 ? -8.810 21.539 -9.481 1.00 83.38 681 GLU A O 1
ATOM 5020 N N . LEU A 1 682 ? -7.457 20.487 -8.017 1.00 81.38 682 LEU A N 1
ATOM 5021 C CA . LEU A 1 682 ? -8.216 19.238 -7.978 1.00 81.38 682 LEU A CA 1
ATOM 5022 C C . LEU A 1 682 ? -9.184 19.269 -6.800 1.00 81.38 682 LEU A C 1
ATOM 5024 O O . LEU A 1 682 ? -8.765 19.315 -5.642 1.00 81.38 682 LEU A O 1
ATOM 5028 N N . GLY A 1 683 ? -10.482 19.211 -7.089 1.00 78.62 683 GLY A N 1
ATOM 5029 C CA . GLY A 1 683 ? -11.488 19.049 -6.050 1.00 78.62 683 GLY A CA 1
ATOM 5030 C C . GLY A 1 683 ? -11.558 17.601 -5.541 1.00 78.62 683 GLY A C 1
ATOM 5031 O O . GLY A 1 683 ? -11.128 16.672 -6.232 1.00 78.62 683 GLY A O 1
ATOM 5032 N N . PRO A 1 684 ? -12.199 17.355 -4.383 1.00 74.56 684 PRO A N 1
ATOM 5033 C CA . PRO A 1 684 ? -12.454 15.997 -3.888 1.00 74.56 684 PRO A CA 1
ATOM 5034 C C . PRO A 1 684 ? -13.174 15.100 -4.909 1.00 74.56 684 PRO A C 1
ATOM 5036 O O . PRO A 1 684 ? -12.894 13.907 -5.007 1.00 74.56 684 PRO A O 1
ATOM 5039 N N . ALA A 1 685 ? -14.074 15.683 -5.708 1.00 76.62 685 ALA A N 1
ATOM 5040 C CA . ALA A 1 685 ? -14.777 15.000 -6.790 1.00 76.62 685 ALA A CA 1
ATOM 5041 C C . ALA A 1 685 ? -13.832 14.515 -7.901 1.00 76.62 685 ALA A C 1
ATOM 5043 O O . ALA A 1 685 ? -14.021 13.429 -8.444 1.00 76.62 685 ALA A O 1
ATOM 5044 N N . ASP A 1 686 ? -12.817 15.311 -8.235 1.00 83.75 686 ASP A N 1
ATOM 5045 C CA . ASP A 1 686 ? -11.848 14.979 -9.277 1.00 83.75 686 ASP A CA 1
ATOM 5046 C C . ASP A 1 686 ? -10.917 13.878 -8.798 1.00 83.75 686 ASP A C 1
ATOM 5048 O O . ASP A 1 686 ? -10.721 12.900 -9.509 1.00 83.75 686 ASP A O 1
ATOM 5052 N N . ILE A 1 687 ? -10.454 13.961 -7.548 1.00 84.25 687 ILE A N 1
ATOM 5053 C CA . ILE A 1 687 ? -9.624 12.920 -6.935 1.00 84.25 687 ILE A CA 1
ATOM 5054 C C . ILE A 1 687 ? -10.348 11.568 -6.950 1.00 84.25 687 ILE A C 1
ATOM 5056 O O . ILE A 1 687 ? -9.754 10.574 -7.357 1.00 84.25 687 ILE A O 1
ATOM 5060 N N . ARG A 1 688 ? -11.645 11.524 -6.606 1.00 81.56 688 ARG A N 1
ATOM 5061 C CA . ARG A 1 688 ? -12.446 10.284 -6.666 1.00 81.56 688 ARG A CA 1
ATOM 5062 C C . ARG A 1 688 ? -12.509 9.678 -8.072 1.00 81.56 688 ARG A C 1
ATOM 5064 O O . ARG A 1 688 ? -12.485 8.460 -8.205 1.00 81.56 688 ARG A O 1
ATOM 5071 N N . ARG A 1 689 ? -12.549 10.504 -9.123 1.00 81.00 689 ARG A N 1
ATOM 5072 C CA . ARG A 1 689 ? -12.564 10.039 -10.526 1.00 81.00 689 ARG A CA 1
ATOM 5073 C C . ARG A 1 689 ? -11.227 9.462 -10.986 1.00 81.00 689 ARG A C 1
ATOM 5075 O O . ARG A 1 689 ? -11.203 8.723 -11.964 1.00 81.00 689 ARG A O 1
ATOM 5082 N N . LEU A 1 690 ? -10.130 9.812 -10.317 1.00 86.19 690 LEU A N 1
ATOM 5083 C CA . LEU A 1 690 ? -8.790 9.317 -10.635 1.00 86.19 690 LEU A CA 1
ATOM 5084 C C . LEU A 1 690 ? -8.490 7.961 -9.978 1.00 86.19 690 LEU A C 1
ATOM 5086 O O . LEU A 1 690 ? -7.492 7.329 -10.321 1.00 86.19 690 LEU A O 1
ATOM 5090 N N . VAL A 1 691 ? -9.346 7.494 -9.062 1.00 84.25 691 VAL A N 1
ATOM 5091 C CA . VAL A 1 691 ? -9.179 6.202 -8.388 1.00 84.25 691 VAL A CA 1
ATOM 5092 C C . VAL A 1 691 ? -9.631 5.062 -9.319 1.00 84.25 691 VAL A C 1
ATOM 5094 O O . VAL A 1 691 ? -10.753 5.095 -9.838 1.00 84.25 691 VAL A O 1
ATOM 5097 N N . PRO A 1 692 ? -8.784 4.044 -9.566 1.00 84.56 692 PRO A N 1
ATOM 5098 C CA . PRO A 1 692 ? -9.184 2.872 -10.336 1.00 84.56 692 PRO A CA 1
ATOM 5099 C C . PRO A 1 692 ? -10.180 2.015 -9.553 1.00 84.56 692 PRO A C 1
ATOM 5101 O O . PRO A 1 692 ? -10.185 2.001 -8.323 1.00 84.56 692 PRO A O 1
ATOM 5104 N N . GLN A 1 693 ? -11.005 1.254 -10.267 1.00 84.94 693 GLN A N 1
ATOM 5105 C CA . GLN A 1 693 ? -11.884 0.286 -9.616 1.00 84.94 693 GLN A CA 1
ATOM 5106 C C . GLN A 1 693 ? -11.081 -0.942 -9.190 1.00 84.94 693 GLN A C 1
ATOM 5108 O O . GLN A 1 693 ? -10.264 -1.448 -9.962 1.00 84.94 693 GLN A O 1
ATOM 5113 N N . ILE A 1 694 ? -11.331 -1.414 -7.969 1.00 88.25 694 ILE A N 1
ATOM 5114 C CA . ILE A 1 694 ? -10.703 -2.601 -7.388 1.00 88.25 694 ILE A CA 1
ATOM 5115 C C . ILE A 1 694 ? -11.804 -3.443 -6.748 1.00 88.25 694 ILE A C 1
ATOM 5117 O O . ILE A 1 694 ? -12.516 -2.959 -5.872 1.00 88.25 694 ILE A O 1
ATOM 5121 N N . ARG A 1 695 ? -11.943 -4.707 -7.163 1.00 91.44 695 ARG A N 1
ATOM 5122 C CA . ARG A 1 695 ? -12.969 -5.607 -6.612 1.00 91.44 695 ARG A CA 1
ATOM 5123 C C . ARG A 1 695 ? -12.533 -6.199 -5.288 1.00 91.44 695 ARG A C 1
ATOM 5125 O O . ARG A 1 695 ? -13.338 -6.249 -4.370 1.00 91.44 695 ARG A O 1
ATOM 5132 N N . ALA A 1 696 ? -11.305 -6.701 -5.202 1.00 94.38 696 ALA A N 1
ATOM 5133 C CA . ALA A 1 696 ? -10.856 -7.386 -4.003 1.00 94.38 696 ALA A CA 1
ATOM 5134 C C . ALA A 1 696 ? -9.364 -7.216 -3.751 1.00 94.38 696 ALA A C 1
ATOM 5136 O O . ALA A 1 696 ? -8.566 -7.111 -4.680 1.00 94.38 696 ALA A O 1
ATOM 5137 N N . ILE A 1 697 ? -8.999 -7.216 -2.476 1.00 96.06 697 ILE A N 1
ATOM 5138 C CA . ILE A 1 697 ? -7.625 -7.219 -1.996 1.00 96.06 697 ILE A CA 1
ATOM 5139 C C . ILE A 1 697 ? -7.508 -8.303 -0.947 1.00 96.06 697 ILE A C 1
ATOM 5141 O O . ILE A 1 697 ? -8.279 -8.342 0.011 1.00 96.06 697 ILE A O 1
ATOM 5145 N N . ARG A 1 698 ? -6.544 -9.195 -1.150 1.00 96.38 698 ARG A N 1
ATOM 5146 C CA . ARG A 1 698 ? -6.325 -10.365 -0.313 1.00 96.38 698 ARG A CA 1
ATOM 5147 C C . ARG A 1 698 ? -4.876 -10.436 0.121 1.00 96.38 698 ARG A C 1
ATOM 5149 O O . ARG A 1 698 ? -3.960 -10.358 -0.693 1.00 96.38 698 ARG A O 1
ATOM 5156 N N . PHE A 1 699 ? -4.688 -10.660 1.408 1.00 95.31 699 PHE A N 1
ATOM 5157 C CA . PHE A 1 699 ? -3.432 -11.058 2.019 1.00 95.31 699 PHE A CA 1
ATOM 5158 C C . PHE A 1 699 ? -3.650 -12.431 2.644 1.00 95.31 699 PHE A C 1
ATOM 5160 O O . PHE A 1 699 ? -4.660 -12.651 3.307 1.00 95.31 699 PHE A O 1
ATOM 5167 N N . GLY A 1 700 ? -2.725 -13.359 2.435 1.00 93.44 700 GLY A N 1
ATOM 5168 C CA . GLY A 1 700 ? -2.816 -14.721 2.950 1.00 93.44 700 GLY A CA 1
ATOM 5169 C C . GLY A 1 700 ? -1.515 -15.149 3.610 1.00 93.44 700 GLY A C 1
ATOM 5170 O O . GLY A 1 700 ? -0.437 -14.947 3.047 1.00 93.44 700 GLY A O 1
ATOM 5171 N N . GLY A 1 701 ? -1.637 -15.762 4.786 1.00 92.88 701 GLY A N 1
ATOM 5172 C CA . GLY A 1 701 ? -0.566 -16.400 5.547 1.00 92.88 701 GLY A CA 1
ATOM 5173 C C . GLY A 1 701 ? 0.621 -15.481 5.802 1.00 92.88 701 GLY A C 1
ATOM 5174 O O . GLY A 1 701 ? 1.647 -15.624 5.133 1.00 92.88 701 GLY A O 1
ATOM 5175 N N . THR A 1 702 ? 0.470 -14.557 6.748 1.00 96.25 702 THR A N 1
ATOM 5176 C CA . THR A 1 702 ? 1.547 -13.696 7.247 1.00 96.25 702 THR A CA 1
ATOM 5177 C C . THR A 1 702 ? 2.091 -14.270 8.545 1.00 96.25 702 THR A C 1
ATOM 5179 O O . THR A 1 702 ? 1.326 -14.457 9.483 1.00 96.25 702 THR A O 1
ATOM 5182 N N . ASP A 1 703 ? 3.402 -14.460 8.631 1.00 95.50 703 ASP A N 1
ATOM 5183 C CA . ASP A 1 703 ? 4.101 -14.849 9.854 1.00 95.50 703 ASP A CA 1
ATOM 5184 C C . ASP A 1 703 ? 5.254 -13.873 10.090 1.00 95.50 703 ASP A C 1
ATOM 5186 O O . ASP A 1 703 ? 6.119 -13.691 9.228 1.00 95.50 703 ASP A O 1
ATOM 5190 N N . VAL A 1 704 ? 5.261 -13.227 11.251 1.00 93.56 704 VAL A N 1
ATOM 5191 C CA . VAL A 1 704 ? 6.304 -12.294 11.675 1.00 93.56 704 VAL A CA 1
ATOM 5192 C C . VAL A 1 704 ? 6.939 -12.840 12.940 1.00 93.56 704 VAL A C 1
ATOM 5194 O O . VAL A 1 704 ? 6.246 -13.090 13.925 1.00 93.56 704 VAL A O 1
ATOM 5197 N N . ASP A 1 705 ? 8.255 -13.012 12.906 1.00 90.75 705 ASP A N 1
ATOM 5198 C CA . ASP A 1 705 ? 9.073 -13.399 14.050 1.00 90.75 705 ASP A CA 1
ATOM 5199 C C . ASP A 1 705 ? 10.401 -12.644 13.976 1.00 90.75 705 ASP A C 1
ATOM 5201 O O . ASP A 1 705 ? 11.357 -13.104 13.349 1.00 90.75 705 ASP A O 1
ATOM 5205 N N . VAL A 1 706 ? 10.429 -11.430 14.530 1.00 89.38 706 VAL A N 1
ATOM 5206 C CA . VAL A 1 706 ? 11.594 -10.536 14.470 1.00 89.38 706 VAL A CA 1
ATOM 5207 C C . VAL A 1 706 ? 11.927 -9.978 15.846 1.00 89.38 706 VAL A C 1
ATOM 5209 O O . VAL A 1 706 ? 11.047 -9.609 16.619 1.00 89.38 706 VAL A O 1
ATOM 5212 N N . THR A 1 707 ? 13.213 -9.886 16.151 1.00 82.62 707 THR A N 1
ATOM 5213 C CA . THR A 1 707 ? 13.731 -9.260 17.367 1.00 82.62 707 THR A CA 1
ATOM 5214 C C . THR A 1 707 ? 14.036 -7.800 17.074 1.00 82.62 707 THR A C 1
ATOM 5216 O O . THR A 1 707 ? 14.747 -7.504 16.116 1.00 82.62 707 THR A O 1
ATOM 5219 N N . GLN A 1 708 ? 13.489 -6.890 17.877 1.00 70.00 708 GLN A N 1
ATOM 5220 C CA . GLN A 1 708 ? 13.755 -5.460 17.758 1.00 70.00 708 GLN A CA 1
ATOM 5221 C C . GLN A 1 708 ? 14.743 -5.020 18.839 1.00 70.00 708 GLN A C 1
ATOM 5223 O O . GLN A 1 708 ? 14.668 -5.470 19.986 1.00 70.00 708 GLN A O 1
ATOM 5228 N N . ASP A 1 709 ? 15.672 -4.135 18.480 1.00 58.28 709 ASP A N 1
ATOM 5229 C CA . ASP A 1 709 ? 16.614 -3.552 19.434 1.00 58.28 709 ASP A CA 1
ATOM 5230 C C . ASP A 1 709 ? 15.856 -2.668 20.436 1.00 58.28 709 ASP A C 1
ATOM 5232 O O . ASP A 1 709 ? 15.302 -1.637 20.068 1.00 58.28 709 ASP A O 1
ATOM 5236 N N . GLY A 1 710 ? 15.843 -3.063 21.710 1.00 54.69 710 GLY A N 1
ATOM 5237 C CA . GLY A 1 710 ? 15.256 -2.285 22.811 1.00 54.69 710 GLY A CA 1
ATOM 5238 C C . GLY A 1 710 ? 13.777 -2.558 23.115 1.00 54.69 710 GLY A C 1
ATOM 5239 O O . GLY A 1 710 ? 13.399 -2.424 24.274 1.00 54.69 710 GLY A O 1
ATOM 5240 N N . ASP A 1 711 ? 12.990 -3.035 22.143 1.00 60.59 711 ASP A N 1
ATOM 5241 C CA . ASP A 1 711 ? 11.523 -3.194 22.272 1.00 60.59 711 ASP A CA 1
ATOM 5242 C C . ASP A 1 711 ? 11.042 -4.662 22.346 1.00 60.59 711 ASP A C 1
ATOM 5244 O O . ASP A 1 711 ? 9.844 -4.947 22.380 1.00 60.59 711 ASP A O 1
ATOM 5248 N N . GLY A 1 712 ? 11.973 -5.621 22.428 1.00 65.44 712 GLY A N 1
ATOM 5249 C CA . GLY A 1 712 ? 11.664 -7.049 22.559 1.00 65.44 712 GLY A CA 1
ATOM 5250 C C . GLY A 1 712 ? 11.249 -7.726 21.239 1.00 65.44 712 GLY A C 1
ATOM 5251 O O . GLY A 1 712 ? 11.335 -7.134 20.162 1.00 65.44 712 GLY A O 1
ATOM 5252 N N . PRO A 1 713 ? 10.874 -9.018 21.275 1.00 77.31 713 PRO A N 1
ATOM 5253 C CA . PRO A 1 713 ? 10.495 -9.754 20.072 1.00 77.31 713 PRO A CA 1
ATOM 5254 C C . PRO A 1 713 ? 9.079 -9.387 19.605 1.00 77.31 713 PRO A C 1
ATOM 5256 O O . PRO A 1 713 ? 8.104 -9.558 20.338 1.00 77.31 713 PRO A O 1
ATOM 5259 N N . LEU A 1 714 ? 8.953 -8.966 18.345 1.00 84.38 714 LEU A N 1
ATOM 5260 C CA . LEU A 1 714 ? 7.677 -8.827 17.653 1.00 84.38 714 LEU A CA 1
ATOM 5261 C C . LEU A 1 714 ? 7.330 -10.160 16.987 1.00 84.38 714 LEU A C 1
ATOM 5263 O O . LEU A 1 714 ? 7.960 -10.561 16.005 1.00 84.38 714 LEU A O 1
ATOM 5267 N N . ARG A 1 715 ? 6.301 -10.829 17.514 1.00 89.50 715 ARG A N 1
ATOM 5268 C CA . ARG A 1 715 ? 5.839 -12.117 16.998 1.00 89.50 715 ARG A CA 1
ATOM 5269 C C . ARG A 1 715 ? 4.329 -12.129 16.807 1.00 89.50 715 ARG A C 1
ATOM 5271 O O . ARG A 1 715 ? 3.595 -11.949 17.773 1.00 89.50 715 ARG A O 1
ATOM 5278 N N . PHE A 1 716 ? 3.858 -12.367 15.589 1.00 92.31 716 PHE A N 1
ATOM 5279 C CA . PHE A 1 716 ? 2.436 -12.582 15.308 1.00 92.31 716 PHE A CA 1
ATOM 5280 C C . PHE A 1 716 ? 2.238 -13.331 13.988 1.00 92.31 716 PHE A C 1
ATOM 5282 O O . PHE A 1 716 ? 3.125 -13.359 13.136 1.00 92.31 716 PHE A O 1
ATOM 5289 N N . SER A 1 717 ? 1.056 -13.913 13.810 1.00 95.75 717 SER A N 1
ATOM 5290 C CA . SER A 1 717 ? 0.627 -14.524 12.553 1.00 95.75 717 SER A CA 1
ATOM 5291 C C . SER A 1 717 ? -0.777 -14.066 12.171 1.00 95.75 717 SER A C 1
ATOM 5293 O O . SER A 1 717 ? -1.575 -13.699 13.034 1.00 95.75 717 SER A O 1
ATOM 5295 N N . ILE A 1 718 ? -1.067 -14.054 10.872 1.00 97.00 718 ILE A N 1
ATOM 5296 C CA . ILE A 1 718 ? -2.381 -13.746 10.307 1.00 97.00 718 ILE A CA 1
ATOM 5297 C C . ILE A 1 718 ? -2.677 -14.776 9.224 1.00 97.00 718 ILE A C 1
ATOM 5299 O O . ILE A 1 718 ? -1.935 -14.880 8.246 1.00 97.00 718 ILE A O 1
ATOM 5303 N N . GLY A 1 719 ? -3.775 -15.516 9.369 1.00 97.12 719 GLY A N 1
ATOM 5304 C CA . GLY A 1 719 ? -4.211 -16.488 8.368 1.00 97.12 719 GLY A CA 1
ATOM 5305 C C . GLY A 1 719 ? -4.613 -15.826 7.050 1.00 97.12 719 GLY A C 1
ATOM 5306 O O . GLY A 1 719 ? -4.117 -16.215 5.994 1.00 97.12 719 GLY A O 1
ATOM 5307 N N . ALA A 1 720 ? -5.477 -14.810 7.103 1.00 96.81 720 ALA A N 1
ATOM 5308 C CA . ALA A 1 720 ? -5.831 -14.000 5.937 1.00 96.81 720 ALA A CA 1
ATOM 5309 C C . ALA A 1 720 ? -6.374 -12.616 6.322 1.00 96.81 720 ALA A C 1
ATOM 5311 O O . ALA A 1 720 ? -6.954 -12.451 7.393 1.00 96.81 720 ALA A O 1
ATOM 5312 N N . VAL A 1 721 ? -6.234 -11.645 5.420 1.00 97.69 721 VAL A N 1
ATOM 5313 C CA . VAL A 1 721 ? -6.963 -10.371 5.437 1.00 97.69 721 VAL A CA 1
ATOM 5314 C C . VAL A 1 721 ? -7.605 -10.188 4.075 1.00 97.69 721 VAL A C 1
ATOM 5316 O O . VAL A 1 721 ? -6.923 -10.265 3.055 1.00 97.69 721 VAL A O 1
ATOM 5319 N N . GLU A 1 722 ? -8.906 -9.942 4.051 1.00 96.81 722 GLU A N 1
ATOM 5320 C CA . GLU A 1 722 ? -9.673 -9.796 2.822 1.00 96.81 722 GLU A CA 1
ATOM 5321 C C . GLU A 1 722 ? -10.485 -8.512 2.856 1.00 96.81 722 GLU A C 1
ATOM 5323 O O . GLU A 1 722 ? -11.129 -8.184 3.851 1.00 96.81 722 GLU A O 1
ATOM 5328 N N . LEU A 1 723 ? -10.479 -7.814 1.734 1.00 97.00 723 LEU A N 1
ATOM 5329 C CA . LEU A 1 723 ? -11.354 -6.701 1.444 1.00 97.00 723 LEU A CA 1
ATOM 5330 C C . LEU A 1 723 ? -11.993 -6.952 0.089 1.00 97.00 723 LEU A C 1
ATOM 5332 O O . LEU A 1 723 ? -11.284 -7.151 -0.890 1.00 97.00 723 LEU A O 1
ATOM 5336 N N . GLU A 1 724 ? -13.309 -6.867 0.010 1.00 96.31 724 GLU A N 1
ATOM 5337 C CA . GLU A 1 724 ? -14.057 -6.898 -1.236 1.00 96.31 724 GLU A CA 1
ATOM 5338 C C . GLU A 1 724 ? -14.964 -5.675 -1.307 1.00 96.31 724 GLU A C 1
ATOM 5340 O O . GLU A 1 724 ? -15.596 -5.285 -0.322 1.00 96.31 724 GLU A O 1
ATOM 5345 N N . THR A 1 725 ? -15.025 -5.068 -2.484 1.00 93.62 725 THR A N 1
ATOM 5346 C CA . THR A 1 725 ? -15.866 -3.913 -2.765 1.00 93.62 725 THR A CA 1
ATOM 5347 C C . THR A 1 725 ? -16.719 -4.183 -3.999 1.00 93.62 725 THR A C 1
ATOM 5349 O O . THR A 1 725 ? -16.309 -4.917 -4.905 1.00 93.62 725 THR A O 1
ATOM 5352 N N . ALA A 1 726 ? -17.927 -3.627 -4.025 1.00 89.00 726 ALA A N 1
ATOM 5353 C CA . ALA A 1 726 ? -18.875 -3.837 -5.111 1.00 89.00 726 ALA A CA 1
ATOM 5354 C C . ALA A 1 726 ? -19.661 -2.565 -5.445 1.00 89.00 726 ALA A C 1
ATOM 5356 O O . ALA A 1 726 ? -19.838 -1.679 -4.601 1.00 89.00 726 ALA A O 1
ATOM 5357 N N . ASP A 1 727 ? -20.130 -2.522 -6.694 1.00 85.12 727 ASP A N 1
ATOM 5358 C CA . ASP A 1 727 ? -21.145 -1.596 -7.200 1.00 85.12 727 ASP A CA 1
ATOM 5359 C C . ASP A 1 727 ? -20.884 -0.119 -6.844 1.00 85.12 727 ASP A C 1
ATOM 5361 O O . ASP A 1 727 ? -21.694 0.513 -6.165 1.00 85.12 727 ASP A O 1
ATOM 5365 N N . PRO A 1 728 ? -19.737 0.467 -7.239 1.00 82.81 728 PRO A N 1
ATOM 5366 C CA . PRO A 1 728 ? -19.397 1.821 -6.829 1.00 82.81 728 PRO A CA 1
ATOM 5367 C C . PRO A 1 728 ? -20.353 2.865 -7.421 1.00 82.81 728 PRO A C 1
ATOM 5369 O O . PRO A 1 728 ? -20.599 2.891 -8.628 1.00 82.81 728 PRO A O 1
ATOM 5372 N N . VAL A 1 729 ? -20.812 3.791 -6.580 1.00 81.69 729 VAL A N 1
ATOM 5373 C CA . VAL A 1 729 ? -21.541 5.004 -6.971 1.00 81.69 729 VAL A CA 1
ATOM 5374 C C . VAL A 1 729 ? -20.613 6.195 -6.776 1.00 81.69 729 VAL A C 1
ATOM 5376 O O . VAL A 1 729 ? -20.097 6.411 -5.684 1.00 81.69 729 VAL A O 1
ATOM 5379 N N . ASP A 1 730 ? -20.350 6.947 -7.849 1.00 74.31 730 ASP A N 1
ATOM 5380 C CA . ASP A 1 730 ? -19.435 8.102 -7.843 1.00 74.31 730 ASP A CA 1
ATOM 5381 C C . ASP A 1 730 ? -18.046 7.802 -7.233 1.00 74.31 730 ASP A C 1
ATOM 5383 O O . ASP A 1 730 ? -17.419 8.643 -6.584 1.00 74.31 730 ASP A O 1
ATOM 5387 N N . GLY A 1 731 ? -17.556 6.576 -7.457 1.00 73.19 731 GLY A N 1
ATOM 5388 C CA . GLY A 1 731 ? -16.265 6.087 -6.961 1.00 73.19 731 GLY A CA 1
ATOM 5389 C C . GLY A 1 731 ? -16.289 5.544 -5.529 1.00 73.19 731 GLY A C 1
ATOM 5390 O O . GLY A 1 731 ? -15.270 5.038 -5.070 1.00 73.19 731 GLY A O 1
ATOM 5391 N N . VAL A 1 732 ? -17.430 5.602 -4.834 1.00 81.56 732 VAL A N 1
ATOM 5392 C CA . VAL A 1 732 ? -17.598 5.047 -3.485 1.00 81.56 732 VAL A CA 1
ATOM 5393 C C . VAL A 1 732 ? -18.278 3.679 -3.579 1.00 81.56 732 VAL A C 1
ATOM 5395 O O . VAL A 1 732 ? -19.387 3.604 -4.112 1.00 81.56 732 VAL A O 1
ATOM 5398 N N . PRO A 1 733 ? -17.661 2.591 -3.087 1.00 86.56 733 PRO A N 1
ATOM 5399 C CA . PRO A 1 733 ? -18.302 1.283 -3.061 1.00 86.56 733 PRO A CA 1
ATOM 5400 C C . PRO A 1 733 ? -19.609 1.291 -2.275 1.00 86.56 733 PRO A C 1
ATOM 5402 O O . PRO A 1 733 ? -19.683 1.866 -1.189 1.00 86.56 733 PRO A O 1
ATOM 5405 N N . THR A 1 734 ? -20.624 0.617 -2.807 1.00 91.38 734 THR A N 1
ATOM 5406 C CA . THR A 1 734 ? -21.923 0.478 -2.135 1.00 91.38 734 THR A CA 1
ATOM 5407 C C . THR A 1 734 ? -22.100 -0.892 -1.481 1.00 91.38 734 THR A C 1
ATOM 5409 O O . THR A 1 734 ? -22.949 -1.050 -0.605 1.00 91.38 734 THR A O 1
ATOM 5412 N N . GLY A 1 735 ? -21.249 -1.862 -1.831 1.00 93.88 735 GLY A N 1
ATOM 5413 C CA . GLY A 1 735 ? -21.016 -3.089 -1.076 1.00 93.88 735 GLY A CA 1
ATOM 5414 C C . GLY A 1 735 ? -19.589 -3.137 -0.533 1.00 93.88 735 GLY A C 1
ATOM 5415 O O . GLY A 1 735 ? -18.643 -2.820 -1.256 1.00 93.88 735 GLY A O 1
ATOM 5416 N N . LEU A 1 736 ? -19.441 -3.546 0.727 1.00 95.62 736 LEU A N 1
ATOM 5417 C CA . LEU A 1 736 ? -18.154 -3.688 1.404 1.00 95.62 736 LEU A CA 1
ATOM 5418 C C . LEU A 1 736 ? -18.149 -4.974 2.227 1.00 95.62 736 LEU A C 1
ATOM 5420 O O . LEU A 1 736 ? -18.977 -5.139 3.120 1.00 95.62 736 LEU A O 1
ATOM 5424 N N . ARG A 1 737 ? -17.179 -5.851 1.982 1.00 98.06 737 ARG A N 1
ATOM 5425 C CA . ARG A 1 737 ? -16.879 -6.987 2.851 1.00 98.06 737 ARG A CA 1
ATOM 5426 C C . ARG A 1 737 ? -15.433 -6.899 3.296 1.00 98.06 737 ARG A C 1
ATOM 5428 O O . ARG A 1 737 ? -14.537 -6.749 2.479 1.00 98.06 737 ARG A O 1
ATOM 5435 N N . PHE A 1 738 ? -15.211 -7.018 4.589 1.00 98.12 738 PHE A N 1
ATOM 5436 C CA . PHE A 1 738 ? -13.897 -7.001 5.196 1.00 98.12 738 PHE A CA 1
ATOM 5437 C C . PHE A 1 738 ? -13.772 -8.180 6.165 1.00 98.12 738 PHE A C 1
ATOM 5439 O O . PHE A 1 738 ? -14.720 -8.491 6.886 1.00 98.12 738 PHE A O 1
ATOM 5446 N N . ALA A 1 739 ? -12.633 -8.866 6.166 1.00 97.50 739 ALA A N 1
ATOM 5447 C CA . ALA A 1 739 ? -12.375 -9.983 7.065 1.00 97.50 739 ALA A CA 1
ATOM 5448 C C . ALA A 1 739 ? -10.903 -10.042 7.486 1.00 97.50 739 ALA A C 1
ATOM 5450 O O . ALA A 1 739 ? -10.009 -9.851 6.664 1.00 97.50 739 ALA A O 1
ATOM 5451 N N . ILE A 1 740 ? -10.658 -10.372 8.753 1.00 97.00 740 ILE A N 1
ATOM 5452 C CA . ILE A 1 740 ? -9.361 -10.819 9.270 1.00 97.00 740 ILE A CA 1
ATOM 5453 C C . ILE A 1 740 ? -9.578 -12.214 9.841 1.00 97.00 740 ILE A C 1
ATOM 5455 O O . ILE A 1 740 ? -10.379 -12.379 10.755 1.00 97.00 740 ILE A O 1
ATOM 5459 N N . ASN A 1 741 ? -8.848 -13.203 9.338 1.00 96.62 741 ASN A N 1
ATOM 5460 C CA . ASN A 1 741 ? -8.953 -14.588 9.777 1.00 96.62 741 ASN A CA 1
ATOM 5461 C C . ASN A 1 741 ? -7.699 -15.006 10.537 1.00 96.62 741 ASN A C 1
ATOM 5463 O O . ASN A 1 741 ? -6.586 -14.866 10.020 1.00 96.62 741 ASN A O 1
ATOM 5467 N N . ASN A 1 742 ? -7.898 -15.602 11.715 1.00 95.69 742 ASN A N 1
ATOM 5468 C CA . ASN A 1 742 ? -6.848 -16.251 12.497 1.00 95.69 742 ASN A CA 1
ATOM 5469 C C . ASN A 1 742 ? -5.638 -15.333 12.756 1.00 95.69 742 ASN A C 1
ATOM 5471 O O . ASN A 1 742 ? -4.500 -15.685 12.440 1.00 95.69 742 ASN A O 1
ATOM 5475 N N . PHE A 1 743 ? -5.888 -14.133 13.287 1.00 95.56 743 PHE A N 1
ATOM 5476 C CA . PHE A 1 743 ? -4.840 -13.308 13.882 1.00 95.56 743 PHE A CA 1
ATOM 5477 C C . PHE A 1 743 ? -4.401 -13.952 15.195 1.00 95.56 743 PHE A C 1
ATOM 5479 O O . PHE A 1 743 ? -5.243 -14.220 16.048 1.00 95.56 743 PHE A O 1
ATOM 5486 N N . VAL A 1 744 ? -3.103 -14.187 15.375 1.00 94.06 744 VAL A N 1
ATOM 5487 C CA . VAL A 1 744 ? -2.548 -14.764 16.603 1.00 94.06 744 VAL A CA 1
ATOM 5488 C C . VAL A 1 744 ? -1.293 -14.005 17.010 1.00 94.06 744 VAL A C 1
ATOM 5490 O O . VAL A 1 744 ? -0.328 -13.960 16.250 1.00 94.06 744 VAL A O 1
ATOM 5493 N N . ALA A 1 745 ? -1.267 -13.467 18.228 1.00 92.06 745 ALA A N 1
ATOM 5494 C CA . ALA A 1 745 ? -0.088 -12.819 18.805 1.00 92.06 745 ALA A CA 1
ATOM 5495 C C . ALA A 1 745 ? 0.081 -13.189 20.290 1.00 92.06 745 ALA A C 1
ATOM 5497 O O . ALA A 1 745 ? -0.916 -13.316 21.001 1.00 92.06 745 ALA A O 1
ATOM 5498 N N . PRO A 1 746 ? 1.306 -13.347 20.820 1.00 89.50 746 PRO A N 1
ATOM 5499 C CA . PRO A 1 746 ? 1.525 -13.404 22.261 1.00 89.50 746 PRO A CA 1
ATOM 5500 C C . PRO A 1 746 ? 1.081 -12.090 22.912 1.00 89.50 746 PRO A C 1
ATOM 5502 O O . PRO A 1 746 ? 1.446 -11.017 22.437 1.00 89.50 746 PRO A O 1
ATOM 5505 N N . ILE A 1 747 ? 0.361 -12.155 24.035 1.00 86.00 747 ILE A N 1
ATOM 5506 C CA . ILE A 1 747 ? -0.106 -10.949 24.747 1.00 86.00 747 ILE A CA 1
ATOM 5507 C C . ILE A 1 747 ? 1.073 -10.048 25.138 1.00 86.00 747 ILE A C 1
ATOM 5509 O O . ILE A 1 747 ? 0.971 -8.831 25.043 1.00 86.00 747 ILE A O 1
ATOM 5513 N N . ALA A 1 748 ? 2.220 -10.637 25.494 1.00 77.00 748 ALA A N 1
ATOM 5514 C CA . ALA A 1 748 ? 3.441 -9.896 25.807 1.00 77.00 748 ALA A CA 1
ATOM 5515 C C . ALA A 1 748 ? 3.960 -9.034 24.640 1.00 77.00 748 ALA A C 1
ATOM 5517 O O . ALA A 1 748 ? 4.493 -7.958 24.879 1.00 77.00 748 ALA A O 1
ATOM 5518 N N . ALA A 1 749 ? 3.770 -9.480 23.396 1.00 69.44 749 ALA A N 1
ATOM 5519 C CA . ALA A 1 749 ? 4.158 -8.735 22.198 1.00 69.44 749 ALA A CA 1
ATOM 5520 C C . ALA A 1 749 ? 3.073 -7.744 21.735 1.00 69.44 749 ALA A C 1
ATOM 5522 O O . ALA A 1 749 ? 3.333 -6.900 20.884 1.00 69.44 749 ALA A O 1
ATOM 5523 N N . ALA A 1 750 ? 1.858 -7.844 22.283 1.00 63.59 750 ALA A N 1
ATOM 5524 C CA . ALA A 1 750 ? 0.715 -7.004 21.934 1.00 63.59 750 ALA A CA 1
ATOM 5525 C C . ALA A 1 750 ? 0.457 -5.879 22.957 1.00 63.59 750 ALA A C 1
ATOM 5527 O O . ALA A 1 750 ? -0.517 -5.147 22.806 1.00 63.59 750 ALA A O 1
ATOM 5528 N N . GLN A 1 751 ? 1.327 -5.721 23.966 1.00 57.69 751 GLN A N 1
ATOM 5529 C CA . GLN A 1 751 ? 1.168 -4.774 25.085 1.00 57.69 751 GLN A CA 1
ATOM 5530 C C . GLN A 1 751 ? 1.057 -3.301 24.664 1.00 57.69 751 GLN A C 1
ATOM 5532 O O . GLN A 1 751 ? 0.559 -2.494 25.441 1.00 57.69 751 GLN A O 1
ATOM 5537 N N . SER A 1 752 ? 1.480 -2.951 23.445 1.00 52.03 752 SER A N 1
ATOM 5538 C CA . SER A 1 752 ? 1.292 -1.615 22.864 1.00 52.03 752 SER A CA 1
ATOM 5539 C C . SER A 1 752 ? -0.170 -1.288 22.532 1.00 52.03 752 SER A C 1
ATOM 5541 O O . SER A 1 752 ? -0.489 -0.140 22.240 1.00 52.03 752 SER A O 1
ATOM 5543 N N . LEU A 1 753 ? -1.065 -2.278 22.568 1.00 54.91 753 LEU A N 1
ATOM 5544 C CA . LEU A 1 753 ? -2.507 -2.093 22.456 1.00 54.91 753 LEU A CA 1
ATOM 5545 C C . LEU A 1 753 ? -3.101 -1.996 23.869 1.00 54.91 753 LEU A C 1
ATOM 5547 O O . LEU A 1 753 ? -3.129 -3.004 24.579 1.00 54.91 753 LEU A O 1
ATOM 5551 N N . ASP A 1 754 ? -3.636 -0.830 24.250 1.00 53.94 754 ASP A N 1
ATOM 5552 C CA . ASP A 1 754 ? -4.204 -0.527 25.585 1.00 53.94 754 ASP A CA 1
ATOM 5553 C C . ASP A 1 754 ? -5.176 -1.598 26.127 1.00 53.94 754 ASP A C 1
ATOM 5555 O O . ASP A 1 754 ? -5.270 -1.835 27.332 1.00 53.94 754 ASP A O 1
ATOM 5559 N N . ALA A 1 755 ? -5.881 -2.300 25.236 1.00 55.19 755 ALA A N 1
ATOM 5560 C CA . ALA A 1 755 ? -6.841 -3.349 25.581 1.00 55.19 755 ALA A CA 1
ATOM 5561 C C . ALA A 1 755 ? -6.204 -4.697 25.995 1.00 55.19 755 ALA A C 1
ATOM 5563 O O . ALA A 1 755 ? -6.859 -5.527 26.626 1.00 55.19 755 ALA A O 1
ATOM 5564 N N . THR A 1 756 ? -4.936 -4.956 25.663 1.00 66.94 756 THR A N 1
ATOM 5565 C CA . THR A 1 756 ? -4.312 -6.285 25.842 1.00 66.94 756 THR A CA 1
ATOM 5566 C C . THR A 1 756 ? -3.831 -6.553 27.260 1.00 66.94 756 THR A C 1
ATOM 5568 O O . THR A 1 756 ? -3.821 -7.710 27.688 1.00 66.94 756 THR A O 1
ATOM 5571 N N . GLY A 1 757 ? -3.507 -5.507 28.028 1.00 69.00 757 GLY A N 1
ATOM 5572 C CA . GLY A 1 757 ? -3.096 -5.650 29.426 1.00 69.00 757 GLY A CA 1
ATOM 5573 C C . GLY A 1 757 ? -4.183 -6.298 30.290 1.00 69.00 757 GLY A C 1
ATOM 5574 O O . GLY A 1 757 ? -3.898 -7.188 31.092 1.00 69.00 757 GLY A O 1
ATOM 5575 N N . GLN A 1 758 ? -5.449 -5.931 30.067 1.00 73.06 758 GLN A N 1
ATOM 5576 C CA . GLN A 1 758 ? -6.590 -6.518 30.778 1.00 73.06 758 GLN A CA 1
ATOM 5577 C C . GLN A 1 758 ? -6.832 -7.974 30.366 1.00 73.06 758 GLN A C 1
ATOM 5579 O O . GLN A 1 758 ? -7.089 -8.824 31.215 1.00 73.06 758 GLN A O 1
ATOM 5584 N N . VAL A 1 759 ? -6.681 -8.291 29.078 1.00 83.50 759 VAL A N 1
ATOM 5585 C CA . VAL A 1 759 ? -6.795 -9.666 28.568 1.00 83.50 759 VAL A CA 1
ATOM 5586 C C . VAL A 1 759 ? -5.704 -10.562 29.170 1.00 83.50 759 VAL A C 1
ATOM 5588 O O . VAL A 1 759 ? -5.992 -11.673 29.616 1.00 83.50 759 VAL A O 1
ATOM 5591 N N . GLY A 1 760 ? -4.471 -10.059 29.283 1.00 84.38 760 GLY A N 1
ATOM 5592 C CA . GLY A 1 760 ? -3.386 -10.742 29.991 1.00 84.38 760 GLY A CA 1
ATOM 5593 C C . GLY A 1 760 ? -3.693 -10.983 31.471 1.00 84.38 760 GLY A C 1
ATOM 5594 O O . GLY A 1 760 ? -3.498 -12.093 31.967 1.00 84.38 760 GLY A O 1
ATOM 5595 N N . ALA A 1 761 ? -4.253 -9.985 32.164 1.00 82.25 761 ALA A N 1
ATOM 5596 C CA . ALA A 1 761 ? -4.661 -10.102 33.567 1.00 82.25 761 ALA A CA 1
ATOM 5597 C C . ALA A 1 761 ? -5.754 -11.168 33.803 1.00 82.25 761 ALA A C 1
ATOM 5599 O O . ALA A 1 761 ? -5.841 -11.731 34.892 1.00 82.25 761 ALA A O 1
ATOM 5600 N N . LEU A 1 762 ? -6.547 -11.501 32.777 1.00 86.88 762 LEU A N 1
ATOM 5601 C CA . LEU A 1 762 ? -7.533 -12.592 32.799 1.00 86.88 762 LEU A CA 1
ATOM 5602 C C . LEU A 1 762 ? -6.921 -13.985 32.520 1.00 86.88 762 LEU A C 1
ATOM 5604 O O . LEU A 1 762 ? -7.635 -14.992 32.426 1.00 86.88 762 LEU A O 1
ATOM 5608 N N . GLY A 1 763 ? -5.593 -14.072 32.402 1.00 88.19 763 GLY A N 1
ATOM 5609 C CA . GLY A 1 763 ? -4.848 -15.322 32.263 1.00 88.19 763 GLY A CA 1
ATOM 5610 C C . GLY A 1 763 ? -4.739 -15.842 30.829 1.00 88.19 763 GLY A C 1
ATOM 5611 O O . GLY A 1 763 ? -4.524 -17.043 30.641 1.00 88.19 763 GLY A O 1
ATOM 5612 N N . TYR A 1 764 ? -4.920 -14.981 29.826 1.00 90.50 764 TYR A N 1
ATOM 5613 C CA . TYR A 1 764 ? -4.603 -15.306 28.436 1.00 90.50 764 TYR A CA 1
ATOM 5614 C C . TYR A 1 764 ? -3.131 -15.008 28.150 1.00 90.50 764 TYR A C 1
ATOM 5616 O O . TYR A 1 764 ? -2.614 -13.949 28.494 1.00 90.50 764 TYR A O 1
ATOM 5624 N N . THR A 1 765 ? -2.449 -15.946 27.496 1.00 90.44 765 THR A N 1
ATOM 5625 C CA . THR A 1 765 ? -1.046 -15.787 27.073 1.00 90.44 765 THR A CA 1
ATOM 5626 C C . THR A 1 765 ? -0.923 -15.414 25.599 1.00 90.44 765 THR A C 1
ATOM 5628 O O . THR A 1 765 ? 0.091 -14.856 25.177 1.00 90.44 765 THR A O 1
ATOM 5631 N N . THR A 1 766 ? -1.966 -15.694 24.818 1.00 91.75 766 THR A N 1
ATOM 5632 C CA . THR A 1 766 ? -2.069 -15.402 23.388 1.00 91.75 766 THR A CA 1
ATOM 5633 C C . THR A 1 766 ? -3.399 -14.715 23.101 1.00 91.75 766 THR A C 1
ATOM 5635 O O . THR A 1 766 ? -4.409 -14.999 23.744 1.00 91.75 766 THR A O 1
ATOM 5638 N N . LEU A 1 767 ? -3.377 -13.788 22.151 1.00 91.56 767 LEU A N 1
ATOM 5639 C CA . LEU A 1 767 ? -4.536 -13.133 21.574 1.00 91.56 767 LEU A CA 1
ATOM 5640 C C . LEU A 1 767 ? -4.820 -13.799 20.230 1.00 91.56 767 LEU A C 1
ATOM 5642 O O . LEU A 1 767 ? -4.047 -13.614 19.294 1.00 91.56 767 LEU A O 1
ATOM 5646 N N . GLY A 1 768 ? -5.892 -14.586 20.161 1.00 93.44 768 GLY A N 1
ATOM 5647 C CA . GLY A 1 768 ? -6.403 -15.172 18.923 1.00 93.44 768 GLY A CA 1
ATOM 5648 C C . GLY A 1 768 ? -7.691 -14.468 18.514 1.00 93.44 768 GLY A C 1
ATOM 5649 O O . GLY A 1 768 ? -8.627 -14.469 19.308 1.00 93.44 768 GLY A O 1
ATOM 5650 N N . LEU A 1 769 ? -7.739 -13.862 17.327 1.00 95.12 769 LEU A N 1
ATOM 5651 C CA . LEU A 1 769 ? -8.891 -13.092 16.854 1.00 95.12 769 LEU A CA 1
ATOM 5652 C C . LEU A 1 769 ? -9.249 -13.424 15.402 1.00 95.12 769 LEU A C 1
ATOM 5654 O O . LEU A 1 769 ? -8.380 -13.533 14.535 1.00 95.12 769 LEU A O 1
ATOM 5658 N N . THR A 1 770 ? -10.546 -13.507 15.132 1.00 97.69 770 THR A N 1
ATOM 5659 C CA . THR A 1 770 ? -11.126 -13.463 13.786 1.00 97.69 770 THR A CA 1
ATOM 5660 C C . THR A 1 770 ? -12.206 -12.391 13.771 1.00 97.69 770 THR A C 1
ATOM 5662 O O . THR A 1 770 ? -12.959 -12.261 14.730 1.00 97.69 770 THR A O 1
ATOM 5665 N N . GLY A 1 771 ? -12.276 -11.590 12.713 1.00 97.44 771 GLY A N 1
ATOM 5666 C CA . GLY A 1 771 ? -13.262 -10.521 12.596 1.00 97.44 771 GLY A CA 1
ATOM 5667 C C . GLY A 1 771 ? -13.822 -10.404 11.189 1.00 97.44 771 GLY A C 1
ATOM 5668 O O . GLY A 1 771 ? -13.101 -10.622 10.214 1.00 97.44 771 GLY A O 1
ATOM 5669 N N . ARG A 1 772 ? -15.100 -10.036 11.074 1.00 98.31 772 ARG A N 1
ATOM 5670 C CA . ARG A 1 772 ? -15.785 -9.827 9.793 1.00 98.31 772 ARG A CA 1
ATOM 5671 C C . ARG A 1 772 ? -16.658 -8.579 9.829 1.00 98.31 772 ARG A C 1
ATOM 5673 O O . ARG A 1 772 ? -17.277 -8.287 10.842 1.00 98.31 772 ARG A O 1
ATOM 5680 N N . LEU A 1 773 ? -16.740 -7.874 8.708 1.00 98.12 773 LEU A N 1
ATOM 5681 C CA . LEU A 1 773 ? -17.686 -6.794 8.437 1.00 98.12 773 LEU A CA 1
ATOM 5682 C C . LEU A 1 773 ? -18.281 -6.998 7.037 1.00 98.12 773 LEU A C 1
ATOM 5684 O O . LEU A 1 773 ? -17.551 -7.266 6.087 1.00 98.12 773 LEU A O 1
ATOM 5688 N N . ASP A 1 774 ? -19.595 -6.874 6.894 1.00 98.19 774 ASP A N 1
ATOM 5689 C CA . ASP A 1 774 ? -20.324 -7.016 5.630 1.00 98.19 774 ASP A CA 1
ATOM 5690 C C . ASP A 1 774 ? -21.464 -6.000 5.571 1.00 98.19 774 ASP A C 1
ATOM 5692 O O . ASP A 1 774 ? -22.446 -6.090 6.315 1.00 98.19 774 ASP A O 1
ATOM 5696 N N . LEU A 1 775 ? -21.306 -5.020 4.688 1.00 96.38 775 LEU A N 1
ATOM 5697 C CA . LEU A 1 775 ? -22.231 -3.924 4.448 1.00 96.38 775 LEU A CA 1
ATOM 5698 C C . LEU A 1 775 ? -22.715 -3.968 2.997 1.00 96.38 775 LEU A C 1
ATOM 5700 O O . LEU A 1 775 ? -21.964 -4.296 2.075 1.00 96.38 775 LEU A O 1
ATOM 5704 N N . GLY A 1 776 ? -23.968 -3.588 2.775 1.00 96.50 776 GLY A N 1
ATOM 5705 C CA . GLY A 1 776 ? -24.491 -3.369 1.430 1.00 96.50 776 GLY A CA 1
ATOM 5706 C C . GLY A 1 776 ? -25.590 -2.322 1.410 1.00 96.50 776 GLY A C 1
ATOM 5707 O O . GLY A 1 776 ? -26.475 -2.339 2.262 1.00 96.50 776 GLY A O 1
ATOM 5708 N N . TRP A 1 777 ? -25.550 -1.425 0.432 1.00 96.44 777 TRP A N 1
ATOM 5709 C CA . TRP A 1 777 ? -26.626 -0.482 0.158 1.00 96.44 777 TRP A CA 1
ATOM 5710 C C . TRP A 1 777 ? -27.613 -1.061 -0.855 1.00 96.44 777 TRP A C 1
ATOM 5712 O O . TRP A 1 777 ? -27.236 -1.667 -1.855 1.00 96.44 777 TRP A O 1
ATOM 5722 N N . ASN A 1 778 ? -28.897 -0.857 -0.591 1.00 94.62 778 ASN A N 1
ATOM 5723 C CA . ASN A 1 778 ? -29.996 -1.186 -1.478 1.00 94.62 778 ASN A CA 1
ATOM 5724 C C . ASN A 1 778 ? -30.661 0.116 -1.935 1.00 94.62 778 ASN A C 1
ATOM 5726 O O . ASN A 1 778 ? -31.330 0.787 -1.146 1.00 94.62 778 ASN A O 1
ATOM 5730 N N . GLU A 1 779 ? -30.498 0.454 -3.216 1.00 93.31 779 GLU A N 1
ATOM 5731 C CA . GLU A 1 779 ? -31.038 1.685 -3.802 1.00 93.31 779 GLU A CA 1
ATOM 5732 C C . GLU A 1 779 ? -32.573 1.712 -3.794 1.00 93.31 779 GLU A C 1
ATOM 5734 O O . GLU A 1 779 ? -33.168 2.719 -3.410 1.00 93.31 779 GLU A O 1
ATOM 5739 N N . ALA A 1 780 ? -33.223 0.598 -4.147 1.00 94.44 780 ALA A N 1
ATOM 5740 C CA . ALA A 1 780 ? -34.682 0.515 -4.226 1.00 94.44 780 ALA A CA 1
ATOM 5741 C C . ALA A 1 780 ? -35.346 0.649 -2.846 1.00 94.44 780 ALA A C 1
ATOM 5743 O O . ALA A 1 780 ? -36.368 1.319 -2.711 1.00 94.44 780 ALA A O 1
ATOM 5744 N N . ALA A 1 781 ? -34.746 0.039 -1.820 1.00 94.75 781 ALA A N 1
ATOM 5745 C CA . ALA A 1 781 ? -35.220 0.133 -0.441 1.00 94.75 781 ALA A CA 1
ATOM 5746 C C . ALA A 1 781 ? -34.722 1.394 0.289 1.00 94.75 781 ALA A C 1
ATOM 5748 O O . ALA A 1 781 ? -35.226 1.711 1.364 1.00 94.75 781 ALA A O 1
ATOM 5749 N N . ARG A 1 782 ? -33.743 2.118 -0.276 1.00 95.56 782 ARG A N 1
ATOM 5750 C CA . ARG A 1 782 ? -33.033 3.238 0.369 1.00 95.56 782 ARG A CA 1
ATOM 5751 C C . ARG A 1 782 ? -32.502 2.857 1.753 1.00 95.56 782 ARG A C 1
ATOM 5753 O O . ARG A 1 782 ? -32.734 3.559 2.738 1.00 95.56 782 ARG A O 1
ATOM 5760 N N . GLN A 1 783 ? -31.806 1.727 1.824 1.00 95.81 783 GLN A N 1
ATOM 5761 C CA . GLN A 1 783 ? -31.308 1.147 3.072 1.00 95.81 783 GLN A CA 1
ATOM 5762 C C . GLN A 1 783 ? -29.838 0.752 2.952 1.00 95.81 783 GLN A C 1
ATOM 5764 O O . GLN A 1 783 ? -29.421 0.241 1.917 1.00 95.81 783 GLN A O 1
ATOM 5769 N N . VAL A 1 784 ? -29.063 0.929 4.022 1.00 95.69 784 VAL A N 1
ATOM 5770 C CA . VAL A 1 784 ? -27.792 0.218 4.223 1.00 95.69 784 VAL A CA 1
ATOM 5771 C C . VAL A 1 784 ? -28.042 -0.921 5.195 1.00 95.69 784 VAL A C 1
ATOM 5773 O O . VAL A 1 784 ? -28.559 -0.713 6.289 1.00 95.69 784 VAL A O 1
ATOM 5776 N N . VAL A 1 785 ? -27.663 -2.127 4.795 1.00 97.50 785 VAL A N 1
ATOM 5777 C CA . VAL A 1 785 ? -27.795 -3.339 5.597 1.00 97.50 785 VAL A CA 1
ATOM 5778 C C . VAL A 1 785 ? -26.417 -3.734 6.113 1.00 97.50 785 VAL A C 1
ATOM 5780 O O . VAL A 1 785 ? -25.521 -4.041 5.324 1.00 97.50 785 VAL A O 1
ATOM 5783 N N . LEU A 1 786 ? -26.266 -3.757 7.437 1.00 97.19 786 LEU A N 1
ATOM 5784 C CA . LEU A 1 786 ? -25.193 -4.466 8.122 1.00 97.19 786 LEU A CA 1
ATOM 5785 C C . LEU A 1 786 ? -25.566 -5.946 8.156 1.00 97.19 786 LEU A C 1
ATOM 5787 O O . LEU A 1 786 ? -26.333 -6.386 9.013 1.00 97.19 786 LEU A O 1
ATOM 5791 N N . LYS A 1 787 ? -25.050 -6.714 7.193 1.00 97.25 787 LYS A N 1
ATOM 5792 C CA . LYS A 1 787 ? -25.306 -8.156 7.113 1.00 97.25 787 LYS A CA 1
ATOM 5793 C C . LYS A 1 787 ? -24.585 -8.901 8.231 1.00 97.25 787 LYS A C 1
ATOM 5795 O O . LYS A 1 787 ? -25.117 -9.886 8.739 1.00 97.25 787 LYS A O 1
ATOM 5800 N N . GLU A 1 788 ? -23.390 -8.437 8.597 1.00 97.38 788 GLU A N 1
ATOM 5801 C CA . GLU A 1 788 ? -22.607 -8.983 9.705 1.00 97.38 788 GLU A CA 1
ATOM 5802 C C . GLU A 1 788 ? -21.504 -8.016 10.151 1.00 97.38 788 GLU A C 1
ATOM 5804 O O . GLU A 1 788 ? -20.762 -7.500 9.322 1.00 97.38 788 GLU A O 1
ATOM 5809 N N . LEU A 1 789 ? -21.359 -7.825 11.457 1.00 97.94 789 LEU A N 1
ATOM 5810 C CA . LEU A 1 789 ? -20.135 -7.382 12.120 1.00 97.94 789 LEU A CA 1
ATOM 5811 C C . LEU A 1 789 ? -19.826 -8.426 13.191 1.00 97.94 789 LEU A C 1
ATOM 5813 O O . LEU A 1 789 ? -20.579 -8.516 14.154 1.00 97.94 789 LEU A O 1
ATOM 5817 N N . SER A 1 790 ? -18.782 -9.231 13.026 1.00 97.25 790 SER A N 1
ATOM 5818 C CA . SER A 1 790 ? -18.432 -10.288 13.974 1.00 97.25 790 SER A CA 1
ATOM 5819 C C . SER A 1 790 ? -17.002 -10.154 14.484 1.00 97.25 790 SER A C 1
ATOM 5821 O O . SER A 1 790 ? -16.110 -9.723 13.753 1.00 97.25 790 SER A O 1
ATOM 5823 N N . ILE A 1 791 ? -16.801 -10.487 15.759 1.00 96.44 791 ILE A N 1
ATOM 5824 C CA . ILE A 1 791 ? -15.495 -10.646 16.402 1.00 96.44 791 ILE A CA 1
ATOM 5825 C C . ILE A 1 791 ? -15.551 -11.951 17.189 1.00 96.44 791 ILE A C 1
ATOM 5827 O O . ILE A 1 791 ? -16.398 -12.117 18.065 1.00 96.44 791 ILE A O 1
ATOM 5831 N N . ASP A 1 792 ? -14.644 -12.860 16.871 1.00 96.19 792 ASP A N 1
ATOM 5832 C CA . ASP A 1 792 ? -14.438 -14.133 17.544 1.00 96.19 792 ASP A CA 1
ATOM 5833 C C . ASP A 1 792 ? -13.071 -14.120 18.228 1.00 96.19 792 ASP A C 1
ATOM 5835 O O . ASP A 1 792 ? -12.041 -13.927 17.576 1.00 96.19 792 ASP A O 1
ATOM 5839 N N . GLY A 1 793 ? -13.072 -14.274 19.550 1.00 95.38 793 GLY A N 1
ATOM 5840 C CA . GLY A 1 793 ? -11.868 -14.379 20.360 1.00 95.38 793 GLY A CA 1
ATOM 5841 C C . GLY A 1 793 ? -11.629 -15.817 20.793 1.00 95.38 793 GLY A C 1
ATOM 5842 O O . GLY A 1 793 ? -12.461 -16.407 21.484 1.00 95.38 793 GLY A O 1
ATOM 5843 N N . ALA A 1 794 ? -10.465 -16.367 20.450 1.00 94.56 794 ALA A N 1
ATOM 5844 C CA . ALA A 1 794 ? -10.118 -17.755 20.736 1.00 94.56 794 ALA A CA 1
ATOM 5845 C C . ALA A 1 794 ? -10.173 -18.051 22.247 1.00 94.56 794 ALA A C 1
ATOM 5847 O O . ALA A 1 794 ? -9.388 -17.517 23.035 1.00 94.56 794 ALA A O 1
ATOM 5848 N N . GLY A 1 795 ? -11.113 -18.912 22.651 1.00 92.56 795 GLY A N 1
ATOM 5849 C CA . GLY A 1 795 ? -11.361 -19.254 24.057 1.00 92.56 795 GLY A CA 1
ATOM 5850 C C . GLY A 1 795 ? -11.976 -18.126 24.896 1.00 92.56 795 GLY A C 1
ATOM 5851 O O . GLY A 1 795 ? -12.060 -18.273 26.113 1.00 92.56 795 GLY A O 1
ATOM 5852 N N . MET A 1 796 ? -12.378 -17.016 24.268 1.00 93.75 796 MET A N 1
ATOM 5853 C CA . MET A 1 796 ? -13.042 -15.875 24.901 1.00 93.75 796 MET A CA 1
ATOM 5854 C C . MET A 1 796 ? -14.544 -15.917 24.622 1.00 93.75 796 MET A C 1
ATOM 5856 O O . MET A 1 796 ? -15.343 -15.978 25.555 1.00 93.75 796 MET A O 1
ATOM 5860 N N . GLY A 1 797 ? -14.920 -15.928 23.345 1.00 94.88 797 GLY A N 1
ATOM 5861 C CA . GLY A 1 797 ? -16.306 -15.880 22.897 1.00 94.88 797 GLY A CA 1
ATOM 5862 C C . GLY A 1 797 ? -16.460 -15.146 21.571 1.00 94.88 797 GLY A C 1
ATOM 5863 O O . GLY A 1 797 ? -15.498 -14.593 21.033 1.00 94.88 797 GLY A O 1
ATOM 5864 N N . THR A 1 798 ? -17.692 -15.104 21.080 1.00 97.31 798 THR A N 1
ATOM 5865 C CA . THR A 1 798 ? -18.052 -14.480 19.807 1.00 97.31 798 THR A CA 1
ATOM 5866 C C . THR A 1 798 ? -19.100 -13.395 20.036 1.00 97.31 798 THR A C 1
ATOM 5868 O O . THR A 1 798 ? -20.076 -13.600 20.754 1.00 97.31 798 THR A O 1
ATOM 5871 N N . VAL A 1 799 ? -18.941 -12.243 19.388 1.00 96.81 799 VAL A N 1
ATOM 5872 C CA . VAL A 1 799 ? -19.979 -11.207 19.293 1.00 96.81 799 VAL A CA 1
ATOM 5873 C C . VAL A 1 799 ? -20.299 -10.996 17.825 1.00 96.81 799 VAL A C 1
ATOM 5875 O O . VAL A 1 799 ? -19.390 -10.813 17.022 1.00 96.81 799 VAL A O 1
ATOM 5878 N N . THR A 1 800 ? -21.579 -11.023 17.463 1.00 98.19 800 THR A N 1
ATOM 5879 C CA . THR A 1 800 ? -22.060 -10.753 16.103 1.00 98.19 800 THR A CA 1
ATOM 5880 C C . THR A 1 800 ? -23.155 -9.700 16.136 1.00 98.19 800 THR A C 1
ATOM 5882 O O . THR A 1 800 ? -24.094 -9.824 16.910 1.00 98.19 800 THR A O 1
ATOM 5885 N N . ALA A 1 801 ? -23.076 -8.695 15.271 1.00 97.69 801 ALA A N 1
ATOM 5886 C CA . ALA A 1 801 ? -24.098 -7.678 15.089 1.00 97.69 801 ALA A CA 1
ATOM 5887 C C . ALA A 1 801 ? -24.633 -7.668 13.649 1.00 97.69 801 ALA A C 1
ATOM 5889 O O . ALA A 1 801 ? -23.888 -7.883 12.690 1.00 97.69 801 ALA A O 1
ATOM 5890 N N . ARG A 1 802 ? -25.932 -7.408 13.491 1.00 98.38 802 ARG A N 1
ATOM 5891 C CA . ARG A 1 802 ? -26.630 -7.216 12.209 1.00 98.38 802 ARG A CA 1
ATOM 5892 C C . ARG A 1 802 ? -27.578 -6.038 12.340 1.00 98.38 802 ARG A C 1
ATOM 5894 O O . ARG A 1 802 ? -28.073 -5.783 13.427 1.00 98.38 802 ARG A O 1
ATOM 5901 N N . GLY A 1 803 ? -27.852 -5.307 11.271 1.00 97.19 803 GLY A N 1
ATOM 5902 C CA . GLY A 1 803 ? -28.723 -4.141 11.390 1.00 97.19 803 GLY A CA 1
ATOM 5903 C C . GLY A 1 803 ? -29.113 -3.509 10.071 1.00 97.19 803 GLY A C 1
ATOM 5904 O O . GLY A 1 803 ? -28.576 -3.842 9.014 1.00 97.19 803 GLY A O 1
ATOM 5905 N N . VAL A 1 804 ? -30.059 -2.579 10.147 1.00 97.31 804 VAL A N 1
ATOM 5906 C CA . VAL A 1 804 ? -30.574 -1.839 8.995 1.00 97.31 804 VAL A CA 1
ATOM 5907 C C . VAL A 1 804 ? -30.590 -0.353 9.319 1.00 97.31 804 VAL A C 1
ATOM 5909 O O . VAL A 1 804 ? -31.144 0.078 10.330 1.00 97.31 804 VAL A O 1
ATOM 5912 N N . VAL A 1 805 ? -29.990 0.433 8.432 1.00 95.50 805 VAL A N 1
ATOM 5913 C CA . VAL A 1 805 ? -30.084 1.891 8.411 1.00 95.50 805 VAL A CA 1
ATOM 5914 C C . VAL A 1 805 ? -30.997 2.272 7.255 1.00 95.50 805 VAL A C 1
ATOM 5916 O O . VAL A 1 805 ? -30.696 1.988 6.097 1.00 95.50 805 VAL A O 1
ATOM 5919 N N . ALA A 1 806 ? -32.117 2.904 7.565 1.00 94.19 806 ALA A N 1
ATOM 5920 C CA . ALA A 1 806 ? -33.114 3.363 6.618 1.00 94.19 806 ALA A CA 1
ATOM 5921 C C . ALA A 1 806 ? -32.860 4.800 6.145 1.00 94.19 806 ALA A C 1
ATOM 5923 O O . ALA A 1 806 ? -32.055 5.554 6.699 1.00 94.19 806 ALA A O 1
ATOM 5924 N N . ASN A 1 807 ? -33.600 5.178 5.100 1.00 92.94 807 ASN A N 1
ATOM 5925 C CA . ASN A 1 807 ? -33.548 6.483 4.444 1.00 92.94 807 ASN A CA 1
ATOM 5926 C C . ASN A 1 807 ? -32.158 6.865 3.894 1.00 92.94 807 ASN A C 1
ATOM 5928 O O . ASN A 1 807 ? -31.833 8.043 3.743 1.00 92.94 807 ASN A O 1
ATOM 5932 N N . VAL A 1 808 ? -31.346 5.874 3.528 1.00 94.50 808 VAL A N 1
ATOM 5933 C CA . VAL A 1 808 ? -30.056 6.089 2.868 1.00 94.50 808 VAL A CA 1
ATOM 5934 C C . VAL A 1 808 ? -30.295 6.310 1.378 1.00 94.50 808 VAL A C 1
ATOM 5936 O O . VAL A 1 808 ? -30.507 5.370 0.610 1.00 94.50 808 VAL A O 1
ATOM 5939 N N . SER A 1 809 ? -30.312 7.576 0.969 1.00 92.62 809 SER A N 1
ATOM 5940 C CA . SER A 1 809 ? -30.411 7.964 -0.441 1.00 92.62 809 SER A CA 1
ATOM 5941 C C . SER A 1 809 ? -29.064 7.843 -1.162 1.00 92.62 809 SER A C 1
ATOM 5943 O O . SER A 1 809 ? -28.006 7.823 -0.531 1.00 92.62 809 SER A O 1
ATOM 5945 N N . LYS A 1 810 ? -29.101 7.831 -2.501 1.00 92.44 810 LYS A N 1
ATOM 5946 C CA . LYS A 1 810 ? -27.898 7.857 -3.350 1.00 92.44 810 LYS A CA 1
ATOM 5947 C C . LYS A 1 810 ? -26.996 9.063 -3.058 1.00 92.44 810 LYS A C 1
ATOM 5949 O O . LYS A 1 810 ? -25.781 8.974 -3.199 1.00 92.44 810 LYS A O 1
ATOM 5954 N N . ASP A 1 811 ? -27.586 10.163 -2.593 1.00 90.56 811 ASP A N 1
ATOM 5955 C CA . ASP A 1 811 ? -26.888 11.409 -2.281 1.00 90.56 811 ASP A CA 1
ATOM 5956 C C . ASP A 1 811 ? -25.839 11.256 -1.168 1.00 90.56 811 ASP A C 1
ATOM 5958 O O . ASP A 1 811 ? -24.893 12.040 -1.131 1.00 90.56 811 ASP A O 1
ATOM 5962 N N . VAL A 1 812 ? -25.928 10.224 -0.316 1.00 89.12 812 VAL A N 1
ATOM 5963 C CA . VAL A 1 812 ? -24.887 9.902 0.684 1.00 89.12 812 VAL A CA 1
ATOM 5964 C C . VAL A 1 812 ? -23.537 9.593 0.023 1.00 89.12 812 VAL A C 1
ATOM 5966 O O . VAL A 1 812 ? -22.489 9.881 0.597 1.00 89.12 812 VAL A O 1
ATOM 5969 N N . PHE A 1 813 ? -23.545 9.080 -1.209 1.00 87.38 813 PHE A N 1
ATOM 5970 C CA . PHE A 1 813 ? -22.339 8.784 -1.990 1.00 87.38 813 PHE A CA 1
ATOM 5971 C C . PHE A 1 813 ? -21.876 9.969 -2.849 1.00 87.38 813 PHE A C 1
ATOM 5973 O O . PHE A 1 813 ? -20.874 9.869 -3.559 1.00 87.38 813 PHE A O 1
ATOM 5980 N N . SER A 1 814 ? -22.575 11.108 -2.776 1.00 82.31 814 SER A N 1
ATOM 5981 C CA . SER A 1 814 ? -22.320 12.253 -3.643 1.00 82.31 814 SER A CA 1
ATOM 5982 C C . SER A 1 814 ? -20.872 12.752 -3.532 1.00 82.31 814 SER A C 1
ATOM 5984 O O . SER A 1 814 ? -20.301 12.826 -2.434 1.00 82.31 814 SER A O 1
ATOM 5986 N N . PRO A 1 815 ? -20.262 13.177 -4.652 1.00 72.69 815 PRO A N 1
ATOM 5987 C CA . PRO A 1 815 ? -19.001 13.909 -4.632 1.00 72.69 815 PRO A CA 1
ATOM 5988 C C . PRO A 1 815 ? -19.131 15.315 -4.021 1.00 72.69 815 PRO A C 1
ATOM 5990 O O . PRO A 1 815 ? -18.110 15.932 -3.718 1.00 72.69 815 PRO A O 1
ATOM 5993 N N . ASN A 1 816 ? -20.352 15.830 -3.819 1.00 77.19 816 ASN A N 1
ATOM 5994 C CA . ASN A 1 816 ? -20.591 17.079 -3.103 1.00 77.19 816 ASN A CA 1
ATOM 5995 C C . ASN A 1 816 ? -20.692 16.809 -1.585 1.00 77.19 816 ASN A C 1
ATOM 5997 O O . ASN A 1 816 ? -21.683 16.224 -1.139 1.00 77.19 816 ASN A O 1
ATOM 6001 N N . PRO A 1 817 ? -19.721 17.266 -0.770 1.00 74.31 817 PRO A N 1
ATOM 6002 C CA . PRO A 1 817 ? -19.675 16.953 0.658 1.00 74.31 817 PRO A CA 1
ATOM 6003 C C . PRO A 1 817 ? -20.863 17.531 1.434 1.00 74.31 817 PRO A C 1
ATOM 6005 O O . PRO A 1 817 ? -21.322 16.914 2.394 1.00 74.31 817 PRO A O 1
ATOM 6008 N N . SER A 1 818 ? -21.399 18.684 1.023 1.00 79.25 818 SER A N 1
ATOM 6009 C CA . SER A 1 818 ? -22.568 19.288 1.668 1.00 79.25 818 SER A CA 1
ATOM 6010 C C . SER A 1 818 ? -23.823 18.458 1.419 1.00 79.25 818 SER A C 1
ATOM 6012 O O . SER A 1 818 ? -24.580 18.205 2.353 1.00 79.25 818 SER A O 1
ATOM 6014 N N . LEU A 1 819 ? -24.012 17.987 0.183 1.00 80.38 819 LEU A N 1
ATOM 6015 C CA . LEU A 1 819 ? -25.137 17.123 -0.172 1.00 80.38 819 LEU A CA 1
ATOM 6016 C C . LEU A 1 819 ? -25.042 15.767 0.543 1.00 80.38 819 LEU A C 1
ATOM 6018 O O . LEU A 1 819 ? -26.013 15.343 1.163 1.00 80.38 819 LEU A O 1
ATOM 6022 N N . ALA A 1 820 ? -23.857 15.148 0.543 1.00 81.31 820 ALA A N 1
ATOM 6023 C CA . ALA A 1 820 ? -23.611 13.887 1.241 1.00 81.31 820 ALA A CA 1
ATOM 6024 C C . ALA A 1 820 ? -23.837 13.999 2.755 1.00 81.31 820 ALA A C 1
ATOM 6026 O O . ALA A 1 820 ? -24.476 13.134 3.347 1.00 81.31 820 ALA A O 1
ATOM 6027 N N . THR A 1 821 ? -23.383 15.089 3.383 1.00 81.50 821 THR A N 1
ATOM 6028 C CA . THR A 1 821 ? -23.594 15.326 4.821 1.00 81.50 821 THR A CA 1
ATOM 6029 C C . THR A 1 821 ? -25.077 15.493 5.147 1.00 81.50 821 THR A C 1
ATOM 6031 O O . THR A 1 821 ? -25.569 14.865 6.079 1.00 81.50 821 THR A O 1
ATOM 6034 N N . VAL A 1 822 ? -25.814 16.302 4.377 1.00 82.38 822 VAL A N 1
ATOM 6035 C CA . VAL A 1 822 ? -27.263 16.482 4.576 1.00 82.38 822 VAL A CA 1
ATOM 6036 C C . VAL A 1 822 ? -28.007 15.159 4.391 1.00 82.38 822 VAL A C 1
ATOM 6038 O O . VAL A 1 822 ? -28.870 14.825 5.202 1.00 82.38 822 VAL A O 1
ATOM 6041 N N . ALA A 1 823 ? -27.643 14.378 3.373 1.00 85.25 823 ALA A N 1
ATOM 6042 C CA . ALA A 1 823 ? -28.214 13.058 3.144 1.00 85.25 823 ALA A CA 1
ATOM 6043 C C . ALA A 1 823 ? -27.912 12.090 4.303 1.00 85.25 823 ALA A C 1
ATOM 6045 O O . ALA A 1 823 ? -28.817 11.395 4.759 1.00 85.25 823 ALA A O 1
ATOM 6046 N N . ALA A 1 824 ? -26.680 12.090 4.826 1.00 86.31 824 ALA A N 1
ATOM 6047 C CA . ALA A 1 824 ? -26.271 11.261 5.959 1.00 86.31 824 ALA A CA 1
ATOM 6048 C C . ALA A 1 824 ? -27.016 11.632 7.253 1.00 86.31 824 ALA A C 1
ATOM 6050 O O . ALA A 1 824 ? -27.450 10.749 7.990 1.00 86.31 824 ALA A O 1
ATOM 6051 N N . LEU A 1 825 ? -27.240 12.927 7.505 1.00 85.31 825 LEU A N 1
ATOM 6052 C CA . LEU A 1 825 ? -28.022 13.400 8.654 1.00 85.31 825 LEU A CA 1
ATOM 6053 C C . LEU A 1 825 ? -29.496 12.966 8.600 1.00 85.31 825 LEU A C 1
ATOM 6055 O O . LEU A 1 825 ? -30.139 12.867 9.642 1.00 85.31 825 LEU A O 1
ATOM 6059 N N . GLY A 1 826 ? -30.024 12.710 7.399 1.00 83.69 826 GLY A N 1
ATOM 6060 C CA . GLY A 1 826 ? -31.379 12.200 7.190 1.00 83.69 826 GLY A CA 1
ATOM 6061 C C . GLY A 1 826 ? -31.528 10.688 7.380 1.00 83.69 826 GLY A C 1
ATOM 6062 O O . GLY A 1 826 ? -32.652 10.186 7.303 1.00 83.69 826 GLY A O 1
ATOM 6063 N N . THR A 1 827 ? -30.433 9.956 7.597 1.00 92.38 827 THR A N 1
ATOM 6064 C CA . THR A 1 827 ? -30.474 8.505 7.825 1.00 92.38 827 THR A CA 1
ATOM 6065 C C . THR A 1 827 ? -31.016 8.172 9.212 1.00 92.38 827 THR A C 1
ATOM 6067 O O . THR A 1 827 ? -30.941 8.981 10.140 1.00 92.38 827 THR A O 1
ATOM 6070 N N . ALA A 1 828 ? -31.587 6.977 9.350 1.00 91.06 828 ALA A N 1
ATOM 6071 C CA . ALA A 1 828 ? -32.178 6.529 10.603 1.00 91.06 828 ALA A CA 1
ATOM 6072 C C . ALA A 1 828 ? -31.875 5.050 10.859 1.00 91.06 828 ALA A C 1
ATOM 6074 O O . ALA A 1 828 ? -31.946 4.238 9.943 1.00 91.06 828 ALA A O 1
ATOM 6075 N N . ILE A 1 829 ? -31.556 4.683 12.098 1.00 93.38 829 ILE A N 1
ATOM 6076 C CA . ILE A 1 829 ? -31.353 3.281 12.484 1.00 93.38 829 ILE A CA 1
ATOM 6077 C C . ILE A 1 829 ? -32.727 2.626 12.642 1.00 93.38 829 ILE A C 1
ATOM 6079 O O . ILE A 1 829 ? -33.511 3.021 13.505 1.00 93.38 829 ILE A O 1
ATOM 6083 N N . GLU A 1 830 ? -33.025 1.636 11.804 1.00 95.31 830 GLU A N 1
ATOM 6084 C CA . GLU A 1 830 ? -34.293 0.900 11.817 1.00 95.31 830 GLU A CA 1
ATOM 6085 C C . GLU A 1 830 ? -34.236 -0.276 12.803 1.00 95.31 830 GLU A C 1
ATOM 6087 O O . GLU A 1 830 ? -35.141 -0.448 13.627 1.00 95.31 830 GLU A O 1
ATOM 6092 N N . SER A 1 831 ? -33.156 -1.063 12.755 1.00 96.25 831 SER A N 1
ATOM 6093 C CA . SER A 1 831 ? -32.939 -2.198 13.656 1.00 96.25 831 SER A CA 1
ATOM 6094 C C . SER A 1 831 ? -31.460 -2.518 13.888 1.00 96.25 831 SER A C 1
ATOM 6096 O O . SER A 1 831 ? -30.605 -2.225 13.048 1.00 96.25 831 SER A O 1
ATOM 6098 N N . LEU A 1 832 ? -31.179 -3.151 15.028 1.00 96.56 832 LEU A N 1
ATOM 6099 C CA . LEU A 1 832 ? -29.883 -3.701 15.413 1.00 96.56 832 LEU A CA 1
ATOM 6100 C C . LEU A 1 832 ? -30.096 -4.989 16.217 1.00 96.56 832 LEU A C 1
ATOM 6102 O O . LEU A 1 832 ? -30.717 -4.965 17.273 1.00 96.56 832 LEU A O 1
ATOM 6106 N N . ASP A 1 833 ? -29.545 -6.092 15.738 1.00 97.19 833 ASP A N 1
ATOM 6107 C CA . ASP A 1 833 ? -29.523 -7.394 16.391 1.00 97.19 833 ASP A CA 1
ATOM 6108 C C . ASP A 1 833 ? -28.091 -7.714 16.816 1.00 97.19 833 ASP A C 1
ATOM 6110 O O . ASP A 1 833 ? -27.167 -7.587 16.014 1.00 97.19 833 ASP A O 1
ATOM 6114 N N . ILE A 1 834 ? -27.903 -8.139 18.062 1.00 97.69 834 ILE A N 1
ATOM 6115 C CA . ILE A 1 834 ? -26.611 -8.508 18.643 1.00 97.69 834 ILE A CA 1
ATOM 6116 C C . ILE A 1 834 ? -26.733 -9.914 19.233 1.00 97.69 834 ILE A C 1
ATOM 6118 O O . ILE A 1 834 ? -27.570 -10.162 20.095 1.00 97.69 834 ILE A O 1
ATOM 6122 N N . ASP A 1 835 ? -25.882 -10.829 18.789 1.00 97.69 835 ASP A N 1
ATOM 6123 C CA . ASP A 1 835 ? -25.706 -12.161 19.358 1.00 97.69 835 ASP A CA 1
ATOM 6124 C C . ASP A 1 835 ? -24.353 -12.215 20.085 1.00 97.69 835 ASP A C 1
ATOM 6126 O O . ASP A 1 835 ? -23.320 -11.856 19.518 1.00 97.69 835 ASP A O 1
ATOM 6130 N N . ILE A 1 836 ? -24.355 -12.667 21.336 1.00 97.31 836 ILE A N 1
ATOM 6131 C CA . ILE A 1 836 ? -23.166 -12.856 22.172 1.00 97.31 836 ILE A CA 1
ATOM 6132 C C . ILE A 1 836 ? -23.087 -14.333 22.553 1.00 97.31 836 ILE A C 1
ATOM 6134 O O . ILE A 1 836 ? -24.070 -14.903 23.021 1.00 97.31 836 ILE A O 1
ATOM 6138 N N . GLU A 1 837 ? -21.923 -14.946 22.389 1.00 97.25 837 GLU A N 1
ATOM 6139 C CA . GLU A 1 837 ? -21.629 -16.315 22.806 1.00 97.25 837 GLU A CA 1
ATOM 6140 C C . GLU A 1 837 ? -20.388 -16.311 23.705 1.00 97.25 837 GLU A C 1
ATOM 6142 O O . GLU A 1 837 ? -19.339 -15.816 23.300 1.00 97.25 837 GLU A O 1
ATOM 6147 N N . ASP A 1 838 ? -20.498 -16.827 24.931 1.00 95.69 838 ASP A N 1
ATOM 6148 C CA . ASP A 1 838 ? -19.351 -16.938 25.844 1.00 95.69 838 ASP A CA 1
ATOM 6149 C C . ASP A 1 838 ? -18.644 -18.281 25.650 1.00 95.69 838 ASP A C 1
ATOM 6151 O O . ASP A 1 838 ? -19.268 -19.339 25.739 1.00 95.69 838 ASP A O 1
ATOM 6155 N N . HIS A 1 839 ? -17.327 -18.245 25.434 1.00 95.31 839 HIS A N 1
ATOM 6156 C CA . HIS A 1 839 ? -16.481 -19.444 25.348 1.00 95.31 839 HIS A CA 1
ATOM 6157 C C . HIS A 1 839 ? -15.476 -19.541 26.504 1.00 95.31 839 HIS A C 1
ATOM 6159 O O . HIS A 1 839 ? -14.535 -20.332 26.434 1.00 95.31 839 HIS A O 1
ATOM 6165 N N . GLY A 1 840 ? -15.672 -18.764 27.577 1.00 90.69 840 GLY A N 1
ATOM 6166 C CA . GLY A 1 840 ? -14.850 -18.819 28.789 1.00 90.69 840 GLY A CA 1
ATOM 6167 C C . GLY A 1 840 ? -14.333 -17.469 29.292 1.00 90.69 840 GLY A C 1
ATOM 6168 O O . GLY A 1 840 ? -13.714 -17.422 30.363 1.00 90.69 840 GLY A O 1
ATOM 6169 N N . LEU A 1 841 ? -14.586 -16.361 28.582 1.00 91.62 841 LEU A N 1
ATOM 6170 C CA . LEU A 1 841 ? -14.189 -15.025 29.033 1.00 91.62 841 LEU A CA 1
ATOM 6171 C C . LEU A 1 841 ? -14.883 -14.649 30.343 1.00 91.62 841 LEU A C 1
ATOM 6173 O O . LEU A 1 841 ? -14.220 -14.193 31.280 1.00 91.62 841 LEU A O 1
ATOM 6177 N N . LEU A 1 842 ? -16.191 -14.890 30.441 1.00 91.56 842 LEU A N 1
ATOM 6178 C CA . LEU A 1 842 ? -16.962 -14.576 31.638 1.00 91.56 842 LEU A CA 1
ATOM 6179 C C . LEU A 1 842 ? -16.473 -15.386 32.845 1.00 91.56 842 LEU A C 1
ATOM 6181 O O . LEU A 1 842 ? -16.294 -14.828 33.927 1.00 91.56 842 LEU A O 1
ATOM 6185 N N . GLN A 1 843 ? -16.182 -16.679 32.666 1.00 90.81 843 GLN A N 1
ATOM 6186 C CA . GLN A 1 843 ? -15.633 -17.518 33.737 1.00 90.81 843 GLN A CA 1
ATOM 6187 C C . GLN A 1 843 ? -14.324 -16.938 34.296 1.00 90.81 843 GLN A C 1
ATOM 6189 O O . GLN A 1 843 ? -14.148 -16.878 35.516 1.00 90.81 843 GLN A O 1
ATOM 6194 N N . ARG A 1 844 ? -13.419 -16.480 33.423 1.00 91.88 844 ARG A N 1
ATOM 6195 C CA . ARG A 1 844 ? -12.140 -15.871 33.824 1.00 91.88 844 ARG A CA 1
ATOM 6196 C C . ARG A 1 844 ? -12.326 -14.516 34.497 1.00 91.88 844 ARG A C 1
ATOM 6198 O O . ARG A 1 844 ? -11.687 -14.266 35.516 1.00 91.88 844 ARG A O 1
ATOM 6205 N N . ALA A 1 845 ? -13.223 -13.674 33.987 1.00 90.19 845 ALA A N 1
ATOM 6206 C CA . ALA A 1 845 ? -13.553 -12.389 34.604 1.00 90.19 845 ALA A CA 1
ATOM 6207 C C . ALA A 1 845 ? -14.137 -12.565 36.016 1.00 90.19 845 ALA A C 1
ATOM 6209 O O . ALA A 1 845 ? -13.727 -11.878 36.953 1.00 90.19 845 ALA A O 1
ATOM 6210 N N . LEU A 1 846 ? -15.036 -13.537 36.196 1.00 90.00 846 LEU A N 1
ATOM 6211 C CA . LEU A 1 846 ? -15.600 -13.881 37.503 1.00 90.00 846 LEU A CA 1
ATOM 6212 C C . LEU A 1 846 ? -14.537 -14.436 38.458 1.00 90.00 846 LEU A C 1
ATOM 6214 O O . LEU A 1 846 ? -14.534 -14.076 39.634 1.00 90.00 846 LEU A O 1
ATOM 6218 N N . ALA A 1 847 ? -13.616 -15.270 37.967 1.00 89.25 847 ALA A N 1
ATOM 6219 C CA . ALA A 1 847 ? -12.497 -15.770 38.762 1.00 89.25 847 ALA A CA 1
ATOM 6220 C C . ALA A 1 847 ? -11.544 -14.646 39.200 1.00 89.25 847 ALA A C 1
ATOM 6222 O O . ALA A 1 847 ? -11.160 -14.595 40.368 1.00 89.25 847 ALA A O 1
ATOM 6223 N N . ALA A 1 848 ? -11.221 -13.710 38.303 1.00 86.62 848 ALA A N 1
ATOM 6224 C CA . ALA A 1 848 ? -10.403 -12.542 38.620 1.00 86.62 848 ALA A CA 1
ATOM 6225 C C . ALA A 1 848 ? -11.079 -11.643 39.668 1.00 86.62 848 ALA A C 1
ATOM 6227 O O . ALA A 1 848 ? -10.443 -11.245 40.645 1.00 86.62 848 ALA A O 1
ATOM 6228 N N . LYS A 1 849 ? -12.387 -11.385 39.528 1.00 85.31 849 LYS A N 1
ATOM 6229 C CA . LYS A 1 849 ? -13.163 -10.629 40.521 1.00 85.31 849 LYS A CA 1
ATOM 6230 C C . LYS A 1 849 ? -13.215 -11.338 41.879 1.00 85.31 849 LYS A C 1
ATOM 6232 O O . LYS A 1 849 ? -13.023 -10.694 42.907 1.00 85.31 849 LYS A O 1
ATOM 6237 N N . ALA A 1 850 ? -13.445 -12.651 41.894 1.00 87.38 850 ALA A N 1
ATOM 6238 C CA . ALA A 1 850 ? -13.454 -13.442 43.124 1.00 87.38 850 ALA A CA 1
ATOM 6239 C C . ALA A 1 850 ? -12.103 -13.368 43.855 1.00 87.38 850 ALA A C 1
ATOM 6241 O O . ALA A 1 850 ? -12.076 -13.174 45.070 1.00 87.38 850 ALA A O 1
ATOM 6242 N N . ALA A 1 851 ? -10.995 -13.431 43.109 1.00 84.12 851 ALA A N 1
ATOM 6243 C CA . ALA A 1 851 ? -9.649 -13.279 43.653 1.00 84.12 851 ALA A CA 1
ATOM 6244 C C . ALA A 1 851 ? -9.395 -11.877 44.240 1.00 84.12 851 ALA A C 1
ATOM 6246 O O . ALA A 1 851 ? -8.779 -11.770 45.296 1.00 84.12 851 ALA A O 1
ATOM 6247 N N . GLN A 1 852 ? -9.899 -10.812 43.604 1.00 81.44 852 GLN A N 1
ATOM 6248 C CA . GLN A 1 852 ? -9.780 -9.437 44.116 1.00 81.44 852 GLN A CA 1
ATOM 6249 C C . GLN A 1 852 ? -10.626 -9.190 45.375 1.00 81.44 852 GLN A C 1
ATOM 6251 O O . GLN A 1 852 ? -10.199 -8.465 46.269 1.00 81.44 852 GLN A O 1
ATOM 6256 N N . GLY A 1 853 ? -11.820 -9.784 45.452 1.00 76.44 853 GLY A N 1
ATOM 6257 C CA . GLY A 1 853 ? -12.756 -9.606 46.568 1.00 76.44 853 GLY A CA 1
ATOM 6258 C C . GLY A 1 853 ? -12.597 -10.600 47.725 1.00 76.44 853 GLY A C 1
ATOM 6259 O O . GLY A 1 853 ? -13.328 -10.492 48.706 1.00 76.44 853 GLY A O 1
ATOM 6260 N N . GLY A 1 854 ? -11.694 -11.584 47.619 1.00 76.56 854 GLY A N 1
ATOM 6261 C CA . GLY A 1 854 ? -11.509 -12.637 48.630 1.00 76.56 854 GLY A CA 1
ATOM 6262 C C . GLY A 1 854 ? -12.671 -13.640 48.735 1.00 76.56 854 GLY A C 1
ATOM 6263 O O . GLY A 1 854 ? -12.843 -14.267 49.779 1.00 76.56 854 GLY A O 1
ATOM 6264 N N . GLY A 1 855 ? -13.483 -13.780 47.680 1.00 87.06 855 GLY A N 1
ATOM 6265 C CA . GLY A 1 855 ? -14.682 -14.630 47.637 1.00 87.06 855 GLY A CA 1
ATOM 6266 C C . GLY A 1 855 ? -14.547 -15.861 46.731 1.00 87.06 855 GLY A C 1
ATOM 6267 O O . GLY A 1 855 ? -13.493 -16.131 46.160 1.00 87.06 855 GLY A O 1
ATOM 6268 N N . THR A 1 856 ? -15.637 -16.618 46.566 1.00 92.75 856 THR A N 1
ATOM 6269 C CA . THR A 1 856 ? -15.715 -17.721 45.588 1.00 92.75 856 THR A CA 1
ATOM 6270 C C . THR A 1 856 ? -16.227 -17.228 44.231 1.00 92.75 856 THR A C 1
ATOM 6272 O O . THR A 1 856 ? -16.935 -16.223 44.148 1.00 92.75 856 THR A O 1
ATOM 6275 N N . VAL A 1 857 ? -15.921 -17.964 43.156 1.00 89.88 857 VAL A N 1
ATOM 6276 C CA . VAL A 1 857 ? -16.425 -17.662 41.800 1.00 89.88 857 VAL A CA 1
ATOM 6277 C C . VAL A 1 857 ? -17.956 -17.653 41.761 1.00 89.88 857 VAL A C 1
ATOM 6279 O O . VAL A 1 857 ? -18.542 -16.798 41.105 1.00 89.88 857 VAL A O 1
ATOM 6282 N N . ASP A 1 858 ? -18.612 -18.550 42.500 1.00 92.00 858 ASP A N 1
ATOM 6283 C CA . ASP A 1 858 ? -20.077 -18.608 42.570 1.00 92.00 858 ASP A CA 1
ATOM 6284 C C . ASP A 1 858 ? -20.676 -17.387 43.284 1.00 92.00 858 ASP A C 1
ATOM 6286 O O . ASP A 1 858 ? -21.710 -16.865 42.857 1.00 92.00 858 ASP A O 1
ATOM 6290 N N . SER A 1 859 ? -20.004 -16.879 44.326 1.00 90.00 859 SER A N 1
ATOM 6291 C CA . SER A 1 859 ? -20.393 -15.628 44.986 1.00 90.00 859 SER A CA 1
ATOM 6292 C C . SER A 1 859 ? -20.260 -14.444 44.028 1.00 90.00 859 SER A C 1
ATOM 6294 O O . SER A 1 859 ? -21.208 -13.676 43.873 1.00 90.00 859 SER A O 1
ATOM 6296 N N . ALA A 1 860 ? -19.125 -14.332 43.328 1.00 90.12 860 ALA A N 1
ATOM 6297 C CA . ALA A 1 860 ? -18.905 -13.282 42.335 1.00 90.12 860 ALA A CA 1
ATOM 6298 C C . ALA A 1 860 ? -19.919 -13.366 41.182 1.00 90.12 860 ALA A C 1
ATOM 6300 O O . ALA A 1 860 ? -20.441 -12.341 40.748 1.00 90.12 860 ALA A O 1
ATOM 6301 N N . ARG A 1 861 ? -20.253 -14.579 40.716 1.00 92.00 861 ARG A N 1
ATOM 6302 C CA . ARG A 1 861 ? -21.283 -14.803 39.690 1.00 92.00 861 ARG A CA 1
ATOM 6303 C C . ARG A 1 861 ? -22.639 -14.289 40.151 1.00 92.00 861 ARG A C 1
ATOM 6305 O O . ARG A 1 861 ? -23.288 -13.551 39.417 1.00 92.00 861 ARG A O 1
ATOM 6312 N N . THR A 1 862 ? -23.045 -14.657 41.364 1.00 92.69 862 THR A N 1
ATOM 6313 C CA . THR A 1 862 ? -24.329 -14.245 41.947 1.00 92.69 862 THR A CA 1
ATOM 6314 C C . THR A 1 862 ? -24.402 -12.726 42.093 1.00 92.69 862 THR A C 1
ATOM 6316 O O . THR A 1 862 ? -25.395 -12.113 41.708 1.00 92.69 862 THR A O 1
ATOM 6319 N N . GLU A 1 863 ? -23.330 -12.104 42.584 1.00 88.94 863 GLU A N 1
ATOM 6320 C CA . GLU A 1 863 ? -23.227 -10.654 42.749 1.00 88.94 863 GLU A CA 1
ATOM 6321 C C . GLU A 1 863 ? -23.303 -9.914 41.404 1.00 88.94 863 GLU A C 1
ATOM 6323 O O . GLU A 1 863 ? -24.080 -8.973 41.255 1.00 88.94 863 GLU A O 1
ATOM 6328 N N . VAL A 1 864 ? -22.534 -10.348 40.399 1.00 89.00 864 VAL A N 1
ATOM 6329 C CA . VAL A 1 864 ? -22.511 -9.727 39.063 1.00 89.00 864 VAL A CA 1
ATOM 6330 C C . VAL A 1 864 ? -23.836 -9.933 38.326 1.00 89.00 864 VAL A C 1
ATOM 6332 O O . VAL A 1 864 ? -24.341 -8.990 37.720 1.00 89.00 864 VAL A O 1
ATOM 6335 N N . ALA A 1 865 ? -24.455 -11.112 38.432 1.00 90.56 865 ALA A N 1
ATOM 6336 C CA . ALA A 1 865 ? -25.787 -11.360 37.880 1.00 90.56 865 ALA A CA 1
ATOM 6337 C C . ALA A 1 865 ? -26.857 -10.472 38.541 1.00 90.56 865 ALA A C 1
ATOM 6339 O O . ALA A 1 865 ? -27.725 -9.927 37.852 1.00 90.56 865 ALA A O 1
ATOM 6340 N N . ALA A 1 866 ? -26.778 -10.275 39.862 1.00 88.69 866 ALA A N 1
ATOM 6341 C CA . ALA A 1 866 ? -27.661 -9.363 40.584 1.00 88.69 866 ALA A CA 1
ATOM 6342 C C . ALA A 1 866 ? -27.435 -7.905 40.154 1.00 88.69 866 ALA A C 1
ATOM 6344 O O . ALA A 1 866 ? -28.404 -7.192 39.893 1.00 88.69 866 ALA A O 1
ATOM 6345 N N . MET A 1 867 ? -26.178 -7.478 39.993 1.00 87.56 867 MET A N 1
ATOM 6346 C CA . MET A 1 867 ? -25.847 -6.149 39.471 1.00 87.56 867 MET A CA 1
ATOM 6347 C C . MET A 1 867 ? -26.353 -5.932 38.048 1.00 87.56 867 MET A C 1
ATOM 6349 O O . MET A 1 867 ? -26.843 -4.851 37.757 1.00 87.56 867 MET A O 1
ATOM 6353 N N . ALA A 1 868 ? -26.296 -6.929 37.167 1.00 89.56 868 ALA A N 1
ATOM 6354 C CA . ALA A 1 868 ? -26.887 -6.801 35.837 1.00 89.56 868 ALA A CA 1
ATOM 6355 C C . ALA A 1 868 ? -28.419 -6.686 35.912 1.00 89.56 868 ALA A C 1
ATOM 6357 O O . ALA A 1 868 ? -29.011 -5.805 35.292 1.00 89.56 868 ALA A O 1
ATOM 6358 N N . THR A 1 869 ? -29.055 -7.523 36.736 1.00 89.00 869 THR A N 1
ATOM 6359 C CA . THR A 1 869 ? -30.519 -7.560 36.881 1.00 89.00 869 THR A CA 1
ATOM 6360 C C . THR A 1 869 ? -31.084 -6.270 37.479 1.00 89.00 869 THR A C 1
ATOM 6362 O O . THR A 1 869 ? -32.160 -5.834 37.079 1.00 89.00 869 THR A O 1
ATOM 6365 N N . LEU A 1 870 ? -30.372 -5.660 38.431 1.00 86.25 870 LEU A N 1
ATOM 6366 C CA . LEU A 1 870 ? -30.819 -4.465 39.156 1.00 86.25 870 LEU A CA 1
ATOM 6367 C C . LEU A 1 870 ? -30.225 -3.168 38.592 1.00 86.25 870 LEU A C 1
ATOM 6369 O O . LEU A 1 870 ? -30.908 -2.150 38.520 1.00 86.25 870 LEU A O 1
ATOM 6373 N N . GLY A 1 871 ? -28.959 -3.202 38.184 1.00 82.88 871 GLY A N 1
ATOM 6374 C CA . GLY A 1 871 ? -28.203 -2.042 37.725 1.00 82.88 871 GLY A CA 1
ATOM 6375 C C . GLY A 1 871 ? -28.571 -1.602 36.315 1.00 82.88 871 GLY A C 1
ATOM 6376 O O . GLY A 1 871 ? -28.655 -0.403 36.070 1.00 82.88 871 GLY A O 1
ATOM 6377 N N . VAL A 1 872 ? -28.861 -2.535 35.400 1.00 85.00 872 VAL A N 1
ATOM 6378 C CA . VAL A 1 872 ? -29.288 -2.170 34.039 1.00 85.00 872 VAL A CA 1
ATOM 6379 C C . VAL A 1 872 ? -30.601 -1.375 34.074 1.00 85.00 872 VAL A C 1
ATOM 6381 O O . VAL A 1 872 ? -30.602 -0.268 33.542 1.00 85.00 872 VAL A O 1
ATOM 6384 N N . PRO A 1 873 ? -31.675 -1.811 34.767 1.00 79.69 873 PRO A N 1
ATOM 6385 C CA . PRO A 1 873 ? -32.873 -0.983 34.937 1.00 79.69 873 PRO A CA 1
ATOM 6386 C C . PRO A 1 873 ? -32.620 0.324 35.698 1.00 79.69 873 PRO A C 1
ATOM 6388 O O . PRO A 1 873 ? -33.228 1.338 35.382 1.00 79.69 873 PRO A O 1
ATOM 6391 N N . ALA A 1 874 ? -31.708 0.344 36.676 1.00 77.00 874 ALA A N 1
ATOM 6392 C CA . ALA A 1 874 ? -31.378 1.578 37.393 1.00 77.00 874 ALA A CA 1
ATOM 6393 C C . ALA A 1 874 ? -30.721 2.634 36.482 1.00 77.00 874 ALA A C 1
ATOM 6395 O O . ALA A 1 874 ? -30.976 3.824 36.643 1.00 77.00 874 ALA A O 1
ATOM 6396 N N . LEU A 1 875 ? -29.906 2.203 35.513 1.00 75.62 875 LEU A N 1
ATOM 6397 C CA . LEU A 1 875 ? -29.265 3.081 34.528 1.00 75.62 875 LEU A CA 1
ATOM 6398 C C . LEU A 1 875 ? -30.206 3.471 33.386 1.00 75.62 875 LEU A C 1
ATOM 6400 O O . LEU A 1 875 ? -30.127 4.582 32.872 1.00 75.62 875 LEU A O 1
ATOM 6404 N N . LEU A 1 876 ? -31.071 2.547 32.977 1.00 74.19 876 LEU A N 1
ATOM 6405 C CA . LEU A 1 876 ? -31.917 2.654 31.791 1.00 74.19 876 LEU A CA 1
ATOM 6406 C C . LEU A 1 876 ? -33.369 3.045 32.098 1.00 74.19 876 LEU A C 1
ATOM 6408 O O . LEU A 1 876 ? -34.181 3.160 31.186 1.00 74.19 876 LEU A O 1
ATOM 6412 N N . GLY A 1 877 ? -33.697 3.266 33.369 1.00 69.69 877 GLY A N 1
ATOM 6413 C CA . GLY A 1 877 ? -35.046 3.552 33.841 1.00 69.69 877 GLY A CA 1
ATOM 6414 C C . GLY A 1 877 ? -35.931 2.313 33.999 1.00 69.69 877 GLY A C 1
ATOM 6415 O O . GLY A 1 877 ? -35.637 1.210 33.543 1.00 69.69 877 GLY A O 1
ATOM 6416 N N . ASP A 1 878 ? -37.085 2.520 34.634 1.00 73.56 878 ASP A N 1
ATOM 6417 C CA . ASP A 1 878 ? -38.037 1.467 35.016 1.00 73.56 878 ASP A CA 1
ATOM 6418 C C . ASP A 1 878 ? -38.860 0.868 33.853 1.00 73.56 878 ASP A C 1
ATOM 6420 O O . ASP A 1 878 ? -39.832 0.137 34.089 1.00 73.56 878 ASP A O 1
ATOM 6424 N N . ALA A 1 879 ? -38.480 1.160 32.605 1.00 81.19 879 ALA A N 1
ATOM 6425 C CA . ALA A 1 879 ? -39.162 0.684 31.407 1.00 81.19 879 ALA A CA 1
ATOM 6426 C C . ALA A 1 879 ? -39.203 -0.863 31.359 1.00 81.19 879 ALA A C 1
ATOM 6428 O O . ALA A 1 879 ? -38.209 -1.512 31.709 1.00 81.19 879 ALA A O 1
ATOM 6429 N N . PRO A 1 880 ? -40.314 -1.482 30.898 1.00 85.56 880 PRO A N 1
ATOM 6430 C CA . PRO A 1 880 ? -40.433 -2.942 30.807 1.00 85.56 880 PRO A CA 1
ATOM 6431 C C . PRO A 1 880 ? -39.282 -3.598 30.036 1.00 85.56 880 PRO A C 1
ATOM 6433 O O . PRO A 1 880 ? -38.728 -4.600 30.477 1.00 85.56 880 PRO A O 1
ATOM 6436 N N . ASP A 1 881 ? -38.872 -2.985 28.930 1.00 84.88 881 ASP A N 1
ATOM 6437 C CA . ASP A 1 881 ? -37.790 -3.456 28.065 1.00 84.88 881 ASP A CA 1
ATOM 6438 C C . ASP A 1 881 ? -36.413 -3.395 28.758 1.00 84.88 881 ASP A C 1
ATOM 6440 O O . ASP A 1 881 ? -35.613 -4.322 28.625 1.00 84.88 881 ASP A O 1
ATOM 6444 N N . GLY A 1 882 ? -36.156 -2.367 29.577 1.00 84.62 882 GLY A N 1
ATOM 6445 C CA . GLY A 1 882 ? -34.941 -2.269 30.396 1.00 84.62 882 GLY A CA 1
ATOM 6446 C C . GLY A 1 882 ? -34.868 -3.368 31.464 1.00 84.62 882 GLY A C 1
ATOM 6447 O O . GLY A 1 882 ? -33.808 -3.959 31.684 1.00 84.62 882 GLY A O 1
ATOM 6448 N N . LYS A 1 883 ? -36.014 -3.717 32.072 1.00 87.75 883 LYS A N 1
ATOM 6449 C CA . LYS A 1 883 ? -36.143 -4.866 32.991 1.00 87.75 883 LYS A CA 1
ATOM 6450 C C . LYS A 1 883 ? -35.907 -6.192 32.279 1.00 87.75 883 LYS A C 1
ATOM 6452 O O . LYS A 1 883 ? -35.168 -7.024 32.802 1.00 87.75 883 LYS A O 1
ATOM 6457 N N . THR A 1 884 ? -36.483 -6.375 31.093 1.00 89.31 884 THR A N 1
ATOM 6458 C CA . THR A 1 884 ? -36.268 -7.567 30.258 1.00 89.31 884 THR A CA 1
ATOM 6459 C C . THR A 1 884 ? -34.787 -7.746 29.923 1.00 89.31 884 THR A C 1
ATOM 6461 O O . THR A 1 884 ? -34.241 -8.827 30.138 1.00 89.31 884 THR A O 1
ATOM 6464 N N . LEU A 1 885 ? -34.108 -6.677 29.493 1.00 89.94 885 LEU A N 1
ATOM 6465 C CA . LEU A 1 885 ? -32.677 -6.697 29.192 1.00 89.94 885 LEU A CA 1
ATOM 6466 C C . LEU A 1 885 ? -31.829 -7.041 30.425 1.00 89.94 885 LEU A C 1
ATOM 6468 O O . LEU A 1 885 ? -30.987 -7.937 30.357 1.00 89.94 885 LEU A O 1
ATOM 6472 N N . GLY A 1 886 ? -32.079 -6.386 31.564 1.00 90.56 886 GLY A N 1
ATOM 6473 C CA . GLY A 1 886 ? -31.375 -6.676 32.817 1.00 90.56 886 GLY A CA 1
ATOM 6474 C C . GLY A 1 886 ? -31.547 -8.130 33.270 1.00 90.56 886 GLY A C 1
ATOM 6475 O O . GLY A 1 886 ? -30.573 -8.782 33.645 1.00 90.56 886 GLY A O 1
ATOM 6476 N N . GLN A 1 887 ? -32.765 -8.675 33.179 1.00 93.12 887 GLN A N 1
ATOM 6477 C CA . GLN A 1 887 ? -33.046 -10.078 33.508 1.00 93.12 887 GLN A CA 1
ATOM 6478 C C . GLN A 1 887 ? -32.353 -11.057 32.555 1.00 93.12 887 GLN A C 1
ATOM 6480 O O . GLN A 1 887 ? -31.824 -12.073 33.007 1.00 93.12 887 GLN A O 1
ATOM 6485 N N . ALA A 1 888 ? -32.351 -10.777 31.250 1.00 94.62 888 ALA A N 1
ATOM 6486 C CA . ALA A 1 888 ? -31.680 -11.613 30.259 1.00 94.62 888 ALA A CA 1
ATOM 6487 C C . ALA A 1 888 ? -30.160 -11.639 30.484 1.00 94.62 888 ALA A C 1
ATOM 6489 O O . ALA A 1 888 ? -29.573 -12.720 30.537 1.00 94.62 888 ALA A O 1
ATOM 6490 N N . LEU A 1 889 ? -29.547 -10.474 30.724 1.00 93.12 889 LEU A N 1
ATOM 6491 C CA . LEU A 1 889 ? -28.131 -10.356 31.087 1.00 93.12 889 LEU A CA 1
ATOM 6492 C C . LEU A 1 889 ? -27.818 -11.103 32.388 1.00 93.12 889 LEU A C 1
ATOM 6494 O O . LEU A 1 889 ? -26.858 -11.866 32.441 1.00 93.12 889 LEU A O 1
ATOM 6498 N N . GLY A 1 890 ? -28.651 -10.945 33.421 1.00 92.81 890 GLY A N 1
ATOM 6499 C CA . GLY A 1 890 ? -28.506 -11.672 34.683 1.00 92.81 890 GLY A CA 1
ATOM 6500 C C . GLY A 1 890 ? -28.550 -13.195 34.506 1.00 92.81 890 GLY A C 1
ATOM 6501 O O . GLY A 1 890 ? -27.708 -13.900 35.062 1.00 92.81 890 GLY A O 1
ATOM 6502 N N . ARG A 1 891 ? -29.484 -13.711 33.692 1.00 95.25 891 ARG A N 1
ATOM 6503 C CA . ARG A 1 891 ? -29.582 -15.148 33.366 1.00 95.25 891 ARG A CA 1
ATOM 6504 C C . ARG A 1 891 ? -28.373 -15.647 32.583 1.00 95.25 891 ARG A C 1
ATOM 6506 O O . ARG A 1 891 ? -27.850 -16.700 32.923 1.00 95.25 891 ARG A O 1
ATOM 6513 N N . PHE A 1 892 ? -27.918 -14.885 31.592 1.00 95.38 892 PHE A N 1
ATOM 6514 C CA . PHE A 1 892 ? -26.708 -15.199 30.833 1.00 95.38 892 PHE A CA 1
ATOM 6515 C C . PHE A 1 892 ? -25.469 -15.247 31.738 1.00 95.38 892 PHE A C 1
ATOM 6517 O O . PHE A 1 892 ? -24.665 -16.165 31.635 1.00 95.38 892 PHE A O 1
ATOM 6524 N N . ILE A 1 893 ? -25.336 -14.320 32.693 1.00 94.50 893 ILE A N 1
ATOM 6525 C CA . ILE A 1 893 ? -24.221 -14.339 33.653 1.00 94.50 893 ILE A CA 1
ATOM 6526 C C . ILE A 1 893 ? -24.310 -15.552 34.593 1.00 94.50 893 ILE A C 1
ATOM 6528 O O . ILE A 1 893 ? -23.289 -16.149 34.944 1.00 94.50 893 ILE A O 1
ATOM 6532 N N . ALA A 1 894 ? -25.522 -15.922 35.015 1.00 93.12 894 ALA A N 1
ATOM 6533 C CA . ALA A 1 894 ? -25.757 -17.068 35.892 1.00 93.12 894 ALA A CA 1
ATOM 6534 C C . ALA A 1 894 ? -25.494 -18.417 35.196 1.00 93.12 894 ALA A C 1
ATOM 6536 O O . ALA A 1 894 ? -24.958 -19.330 35.827 1.00 93.12 894 ALA A O 1
ATOM 6537 N N . ALA A 1 895 ? -25.848 -18.529 33.915 1.00 92.25 895 ALA A N 1
ATOM 6538 C CA . ALA A 1 895 ? -25.644 -19.701 33.070 1.00 92.25 895 ALA A CA 1
ATOM 6539 C C . ALA A 1 895 ? -25.124 -19.257 31.685 1.00 92.25 895 ALA A C 1
ATOM 6541 O O . ALA A 1 895 ? -25.931 -19.009 30.784 1.00 92.25 895 ALA A O 1
ATOM 6542 N N . PRO A 1 896 ? -23.791 -19.129 31.520 1.00 89.75 896 PRO A N 1
ATOM 6543 C CA . PRO A 1 896 ? -23.180 -18.662 30.278 1.00 89.75 896 PRO A CA 1
ATOM 6544 C C . PRO A 1 896 ? -23.482 -19.605 29.113 1.00 89.75 896 PRO A C 1
ATOM 6546 O O . PRO A 1 896 ? -23.485 -20.826 29.269 1.00 89.75 896 PRO A O 1
ATOM 6549 N N . GLY A 1 897 ? -23.733 -19.024 27.946 1.00 92.56 897 GLY A N 1
ATOM 6550 C CA . GLY A 1 897 ? -24.129 -19.739 26.738 1.00 92.56 897 GLY A CA 1
ATOM 6551 C C . GLY A 1 897 ? -24.252 -18.747 25.596 1.00 92.56 897 GLY A C 1
ATOM 6552 O O . GLY A 1 897 ? -23.259 -18.123 25.220 1.00 92.56 897 GLY A O 1
ATOM 6553 N N . ARG A 1 898 ? -25.472 -18.539 25.094 1.00 96.00 898 ARG A N 1
ATOM 6554 C CA . ARG A 1 898 ? -25.771 -17.499 24.105 1.00 96.00 898 ARG A CA 1
ATOM 6555 C C . ARG A 1 898 ? -26.736 -16.461 24.662 1.00 96.00 898 ARG A C 1
ATOM 6557 O O . ARG A 1 898 ? -27.629 -16.779 25.442 1.00 96.00 898 ARG A O 1
ATOM 6564 N N . LEU A 1 899 ? -26.580 -15.217 24.233 1.00 96.81 899 LEU A N 1
ATOM 6565 C CA . LEU A 1 899 ? -27.495 -14.119 24.515 1.00 96.81 899 LEU A CA 1
ATOM 6566 C C . LEU A 1 899 ? -27.796 -13.382 23.217 1.00 96.81 899 LEU A C 1
ATOM 6568 O O . LEU A 1 899 ? -26.888 -12.887 22.556 1.00 96.81 899 LEU A O 1
ATOM 6572 N N . HIS A 1 900 ? -29.074 -13.293 22.876 1.00 97.38 900 HIS A N 1
ATOM 6573 C CA . HIS A 1 900 ? -29.554 -12.492 21.761 1.00 97.38 900 HIS A CA 1
ATOM 6574 C C . HIS A 1 900 ? -30.190 -11.202 22.283 1.00 97.38 900 HIS A C 1
ATOM 6576 O O . HIS A 1 900 ? -30.983 -11.248 23.225 1.00 97.38 900 HIS A O 1
ATOM 6582 N N . ILE A 1 901 ? -29.862 -10.069 21.664 1.00 96.25 901 ILE A N 1
ATOM 6583 C CA . ILE A 1 901 ? -30.420 -8.746 21.945 1.00 96.25 901 ILE A CA 1
ATOM 6584 C C . ILE A 1 901 ? -30.867 -8.130 20.616 1.00 96.25 901 ILE A C 1
ATOM 6586 O O . ILE A 1 901 ? -30.035 -7.755 19.797 1.00 96.25 901 ILE A O 1
ATOM 6590 N N . GLY A 1 902 ? -32.173 -8.003 20.412 1.00 95.44 902 GLY A N 1
ATOM 6591 C CA . GLY A 1 902 ? -32.770 -7.330 19.262 1.00 95.44 902 GLY A CA 1
ATOM 6592 C C . GLY A 1 902 ? -33.304 -5.957 19.655 1.00 95.44 902 GLY A C 1
ATOM 6593 O O . GLY A 1 902 ? -34.057 -5.831 20.619 1.00 95.44 902 GLY A O 1
ATOM 6594 N N . ILE A 1 903 ? -32.936 -4.924 18.906 1.00 93.88 903 ILE A N 1
ATOM 6595 C CA . ILE A 1 903 ? -33.391 -3.543 19.078 1.00 93.88 903 ILE A CA 1
ATOM 6596 C C . ILE A 1 903 ? -34.072 -3.114 17.783 1.00 93.88 903 ILE A C 1
ATOM 6598 O O . ILE A 1 903 ? -33.475 -3.173 16.709 1.00 93.88 903 ILE A O 1
ATOM 6602 N N . LYS A 1 904 ? -35.318 -2.648 17.872 1.00 95.56 904 LYS A N 1
ATOM 6603 C CA . LYS A 1 904 ? -36.086 -2.179 16.714 1.00 95.56 904 LYS A CA 1
ATOM 6604 C C . LYS A 1 904 ? -36.746 -0.839 17.001 1.00 95.56 904 LYS A C 1
ATOM 6606 O O . LYS A 1 904 ? -37.368 -0.667 18.047 1.00 95.56 904 LYS A O 1
ATOM 6611 N N . ALA A 1 905 ? -36.646 0.107 16.074 1.00 94.19 905 ALA A N 1
ATOM 6612 C CA . ALA A 1 905 ? -37.356 1.373 16.189 1.00 94.19 905 ALA A CA 1
ATOM 6613 C C . ALA A 1 905 ? -38.878 1.150 16.122 1.00 94.19 905 ALA A C 1
ATOM 6615 O O . ALA A 1 905 ? -39.379 0.393 15.289 1.00 94.19 905 ALA A O 1
ATOM 6616 N N . LYS A 1 906 ? -39.630 1.823 16.999 1.00 93.00 906 LYS A N 1
ATOM 6617 C CA . LYS A 1 906 ? -41.100 1.720 17.047 1.00 93.00 906 LYS A CA 1
ATOM 6618 C C . LYS A 1 906 ? -41.793 2.487 15.918 1.00 93.00 906 LYS A C 1
ATOM 6620 O O . LYS A 1 906 ? -42.937 2.179 15.598 1.00 93.00 906 LYS A O 1
ATOM 6625 N N .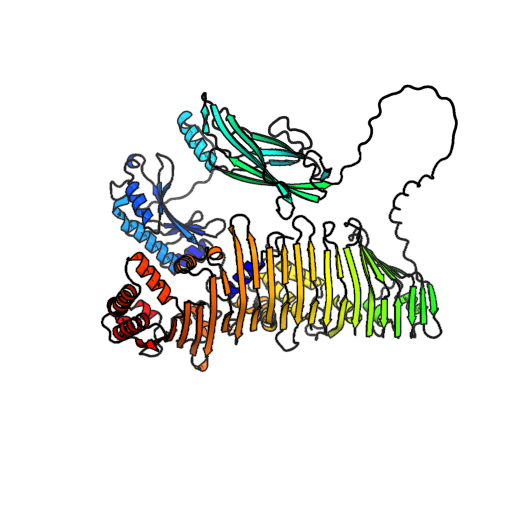 GLN A 1 907 ? -41.128 3.494 15.349 1.00 89.50 907 GLN A N 1
ATOM 6626 C CA . GLN A 1 907 ? -41.684 4.389 14.332 1.00 89.50 907 GLN A CA 1
ATOM 6627 C C . GLN A 1 907 ? -40.789 4.431 13.084 1.00 89.50 907 GLN A C 1
ATOM 6629 O O . GLN A 1 907 ? -39.565 4.458 13.227 1.00 89.50 907 GLN A O 1
ATOM 6634 N N . PRO A 1 908 ? -41.368 4.468 11.868 1.00 87.31 908 PRO A N 1
ATOM 6635 C CA . PRO A 1 908 ? -40.610 4.712 10.647 1.00 87.31 908 PRO A CA 1
ATOM 6636 C C . PRO A 1 908 ? -40.178 6.190 10.549 1.00 87.31 908 PRO A C 1
ATOM 6638 O O . PRO A 1 908 ? -40.901 7.069 11.021 1.00 87.31 908 PRO A O 1
ATOM 6641 N N . PRO A 1 909 ? -39.044 6.500 9.892 1.00 82.50 909 PRO A N 1
ATOM 6642 C CA . PRO A 1 909 ? -38.120 5.568 9.237 1.00 82.50 909 PRO A CA 1
ATOM 6643 C C . PRO A 1 909 ? -37.134 4.869 10.194 1.00 82.50 909 PRO A C 1
ATOM 6645 O O . PRO A 1 909 ? -36.410 3.987 9.757 1.00 82.50 909 PRO A O 1
ATOM 6648 N N . GLY A 1 910 ? -37.086 5.240 11.474 1.00 89.94 910 GLY A N 1
ATOM 6649 C CA . GLY A 1 910 ? -36.149 4.706 12.465 1.00 89.94 910 GLY A CA 1
ATOM 6650 C C . GLY A 1 910 ? -35.730 5.786 13.463 1.00 89.94 910 GLY A C 1
ATOM 6651 O O . GLY A 1 910 ? -36.371 6.832 13.541 1.00 89.94 910 GLY A O 1
ATOM 6652 N N . LEU A 1 911 ? -34.630 5.566 14.184 1.00 88.62 911 LEU A N 1
ATOM 6653 C CA . LEU A 1 911 ? -34.001 6.583 15.034 1.00 88.62 911 LEU A CA 1
ATOM 6654 C C . LEU A 1 911 ? -32.979 7.409 14.249 1.00 88.62 911 LEU A C 1
ATOM 6656 O O . LEU A 1 911 ? -31.933 6.887 13.859 1.00 88.62 911 LEU A O 1
ATOM 6660 N N . GLY A 1 912 ? -33.257 8.693 14.038 1.00 85.38 912 GLY A N 1
ATOM 6661 C CA . GLY A 1 912 ? -32.313 9.631 13.429 1.00 85.38 912 GLY A CA 1
ATOM 6662 C C . GLY A 1 912 ? -31.360 10.257 14.451 1.00 85.38 912 GLY A C 1
ATOM 6663 O O . GLY A 1 912 ? -31.540 10.144 15.660 1.00 85.38 912 GLY A O 1
ATOM 6664 N N . ILE A 1 913 ? -30.357 11.003 13.981 1.00 78.94 913 ILE A N 1
ATOM 6665 C CA . ILE A 1 913 ? -29.382 11.690 14.856 1.00 78.94 913 ILE A CA 1
ATOM 6666 C C . ILE A 1 913 ? -30.063 12.666 15.833 1.00 78.94 913 ILE A C 1
ATOM 6668 O O . ILE A 1 913 ? -29.660 12.770 16.992 1.00 78.94 913 ILE A O 1
ATOM 6672 N N . ALA A 1 914 ? -31.134 13.340 15.401 1.00 75.44 914 ALA A N 1
ATOM 6673 C CA . ALA A 1 914 ? -31.919 14.224 16.262 1.00 75.44 914 ALA A CA 1
ATOM 6674 C C . ALA A 1 914 ? -32.585 13.472 17.431 1.00 75.44 914 ALA A C 1
ATOM 6676 O O . ALA A 1 914 ? -32.745 14.027 18.521 1.00 75.44 914 ALA A O 1
ATOM 6677 N N . ASP A 1 915 ? -32.934 12.195 17.247 1.00 77.50 915 ASP A N 1
ATOM 6678 C CA . ASP A 1 915 ? -33.512 11.386 18.316 1.00 77.50 915 ASP A CA 1
ATOM 6679 C C . ASP A 1 915 ? -32.508 11.121 19.431 1.00 77.50 915 ASP A C 1
ATOM 6681 O O . ASP A 1 915 ? -32.897 11.163 20.592 1.00 77.50 915 ASP A O 1
ATOM 6685 N N . PHE A 1 916 ? -31.229 10.932 19.100 1.00 72.06 916 PHE A N 1
ATOM 6686 C CA . PHE A 1 916 ? -30.162 10.752 20.087 1.00 72.06 916 PHE A CA 1
ATOM 6687 C C . PHE A 1 916 ? -29.787 12.059 20.796 1.00 72.06 916 PHE A C 1
ATOM 6689 O O . PHE A 1 916 ? -29.462 12.038 21.977 1.00 72.06 916 PHE A O 1
ATOM 6696 N N . GLN A 1 917 ? -29.881 13.203 20.112 1.00 70.44 917 GLN A N 1
ATOM 6697 C CA . GLN A 1 917 ? -29.613 14.521 20.710 1.00 70.44 917 GLN A CA 1
ATOM 6698 C C . GLN A 1 917 ? -30.708 14.983 21.681 1.00 70.44 917 GLN A C 1
ATOM 6700 O O . GLN A 1 917 ? -30.457 15.816 22.548 1.00 70.44 917 GLN A O 1
ATOM 6705 N N . THR A 1 918 ? -31.927 14.463 21.529 1.00 65.88 918 THR A N 1
ATOM 6706 C CA . THR A 1 918 ? -33.090 14.840 22.348 1.00 65.88 918 THR A CA 1
ATOM 6707 C C . THR A 1 918 ? -33.314 13.922 23.551 1.00 65.88 918 THR A C 1
ATOM 6709 O O . THR A 1 918 ? -34.102 14.262 24.434 1.00 65.88 918 THR A O 1
ATOM 6712 N N . VAL A 1 919 ? -32.618 12.782 23.629 1.00 65.31 919 VAL A N 1
ATOM 6713 C CA . VAL A 1 919 ? -32.659 11.875 24.787 1.00 65.31 919 VAL A CA 1
ATOM 6714 C C . VAL A 1 919 ? -31.788 12.461 25.901 1.00 65.31 919 VAL A C 1
ATOM 6716 O O . VAL A 1 919 ? -30.585 12.240 25.966 1.00 65.31 919 VAL A O 1
ATOM 6719 N N . SER A 1 920 ? -32.408 13.240 26.785 1.00 62.22 920 SER A N 1
ATOM 6720 C CA . SER A 1 920 ? -31.765 13.842 27.963 1.00 62.22 920 SER A CA 1
ATOM 6721 C C . SER A 1 920 ? -31.687 12.898 29.173 1.00 62.22 920 SER A C 1
ATOM 6723 O O . SER A 1 920 ? -30.919 13.147 30.099 1.00 62.22 920 SER A O 1
ATOM 6725 N N . ASN A 1 921 ? -32.462 11.808 29.168 1.00 67.75 921 ASN A N 1
ATOM 6726 C CA . ASN A 1 921 ? -32.451 10.746 30.175 1.00 67.75 921 ASN A CA 1
ATOM 6727 C C . ASN A 1 921 ? -32.462 9.377 29.462 1.00 67.75 921 ASN A C 1
ATOM 6729 O O . ASN A 1 921 ? -33.331 9.180 28.608 1.00 67.75 921 ASN A O 1
ATOM 6733 N N . PRO A 1 922 ? -31.574 8.426 29.822 1.00 65.62 922 PRO A N 1
ATOM 6734 C CA . PRO A 1 922 ? -31.527 7.076 29.250 1.00 65.62 922 PRO A CA 1
ATOM 6735 C C . PRO A 1 922 ? -32.877 6.345 29.158 1.00 65.62 922 PRO A C 1
ATOM 6737 O O . PRO A 1 922 ? -33.085 5.576 28.225 1.00 65.62 922 PRO A O 1
ATOM 6740 N N . ALA A 1 923 ? -33.822 6.616 30.065 1.00 70.50 923 ALA A N 1
ATOM 6741 C CA . ALA A 1 923 ? -35.155 6.006 30.049 1.00 70.50 923 ALA A CA 1
ATOM 6742 C C . ALA A 1 923 ? -35.996 6.371 28.815 1.00 70.50 923 ALA A C 1
ATOM 6744 O O . ALA A 1 923 ? -36.722 5.526 28.292 1.00 70.50 923 ALA A O 1
ATOM 6745 N N . ALA A 1 924 ? -35.849 7.598 28.302 1.00 75.81 924 ALA A N 1
ATOM 6746 C CA . ALA A 1 924 ? -36.586 8.078 27.129 1.00 75.81 924 ALA A CA 1
ATOM 6747 C C . ALA A 1 924 ? -36.183 7.349 25.833 1.00 75.81 924 ALA A C 1
ATOM 6749 O O . ALA A 1 924 ? -36.878 7.429 24.821 1.00 75.81 924 ALA A O 1
ATOM 6750 N N . PHE A 1 925 ? -35.072 6.605 25.855 1.00 77.50 925 PHE A N 1
ATOM 6751 C CA . PHE A 1 925 ? -34.671 5.740 24.751 1.00 77.50 925 PHE A CA 1
ATOM 6752 C C . PHE A 1 925 ? -35.713 4.640 24.487 1.00 77.50 925 PHE A C 1
ATOM 6754 O O . PHE A 1 925 ? -36.089 4.403 23.338 1.00 77.50 925 PHE A O 1
ATOM 6761 N N . PHE A 1 926 ? -36.257 4.027 25.544 1.00 81.38 926 PHE A N 1
ATOM 6762 C CA . PHE A 1 926 ? -37.227 2.929 25.441 1.00 81.38 926 PHE A CA 1
ATOM 6763 C C . PHE A 1 926 ? -38.612 3.367 24.963 1.00 81.38 926 PHE A C 1
ATOM 6765 O O . PHE A 1 926 ? -39.392 2.532 24.505 1.00 81.38 926 PHE A O 1
ATOM 6772 N N . ASP A 1 927 ? -38.921 4.662 24.978 1.00 82.44 927 ASP A N 1
ATOM 6773 C CA . ASP A 1 927 ? -40.141 5.171 24.344 1.00 82.44 927 ASP A CA 1
ATOM 6774 C C . ASP A 1 927 ? -40.070 5.042 22.818 1.00 82.44 927 ASP A C 1
ATOM 6776 O O . ASP A 1 927 ? -41.093 4.849 22.156 1.00 82.44 927 ASP A O 1
ATOM 6780 N N . LYS A 1 928 ? -38.856 5.083 22.254 1.00 86.31 928 LYS A N 1
ATOM 6781 C CA . LYS A 1 928 ? -38.628 5.088 20.805 1.00 86.31 928 LYS A CA 1
ATOM 6782 C C . LYS A 1 928 ? -38.228 3.725 20.233 1.00 86.31 928 LYS A C 1
ATOM 6784 O O . LYS A 1 928 ? -38.384 3.512 19.029 1.00 86.31 928 LYS A O 1
ATOM 6789 N N . VAL A 1 929 ? -37.775 2.788 21.067 1.00 89.44 929 VAL A N 1
ATOM 6790 C CA . VAL A 1 929 ? -37.380 1.434 20.641 1.00 89.44 929 VAL A CA 1
ATOM 6791 C C . VAL A 1 929 ? -38.166 0.340 21.342 1.00 89.44 929 VAL A C 1
ATOM 6793 O O . VAL A 1 929 ? -38.692 0.529 22.435 1.00 89.44 929 VAL A O 1
ATOM 6796 N N . GLN A 1 930 ? -38.239 -0.812 20.692 1.00 91.12 930 GLN A N 1
ATOM 6797 C CA . GLN A 1 930 ? -38.569 -2.092 21.294 1.00 91.12 930 GLN A CA 1
ATOM 6798 C C . GLN A 1 930 ? -37.272 -2.881 21.477 1.00 91.12 930 GLN A C 1
ATOM 6800 O O . GLN A 1 930 ? -36.494 -2.992 20.526 1.00 91.12 930 GLN A O 1
ATOM 6805 N N . VAL A 1 931 ? -37.060 -3.439 22.669 1.00 91.00 931 VAL A N 1
ATOM 6806 C CA . VAL A 1 931 ? -35.921 -4.325 22.951 1.00 91.00 931 VAL A CA 1
ATOM 6807 C C . VAL A 1 931 ? -36.409 -5.725 23.304 1.00 91.00 931 VAL A C 1
ATOM 6809 O O . VAL A 1 931 ? -37.248 -5.906 24.183 1.00 91.00 931 VAL A O 1
ATOM 6812 N N . VAL A 1 932 ? -35.847 -6.722 22.630 1.00 92.50 932 VAL A N 1
ATOM 6813 C CA . VAL A 1 932 ? -35.996 -8.144 22.949 1.00 92.50 932 VAL A CA 1
ATOM 6814 C C . VAL A 1 932 ? -34.640 -8.648 23.416 1.00 92.50 932 VAL A C 1
ATOM 6816 O O . VAL A 1 932 ? -33.635 -8.398 22.760 1.00 92.50 932 VAL A O 1
ATOM 6819 N N . ALA A 1 933 ? -34.594 -9.339 24.551 1.00 93.50 933 ALA A N 1
ATOM 6820 C CA . ALA A 1 933 ? -33.362 -9.919 25.066 1.00 93.50 933 ALA A CA 1
ATOM 6821 C C . ALA A 1 933 ? -33.639 -11.316 25.622 1.00 93.50 933 ALA A C 1
ATOM 6823 O O . ALA A 1 933 ? -34.462 -11.477 26.526 1.00 93.50 933 ALA A O 1
ATOM 6824 N N . GLU A 1 934 ? -32.963 -12.324 25.078 1.00 92.38 934 GLU A N 1
ATOM 6825 C CA . GLU A 1 934 ? -33.236 -13.730 25.376 1.00 92.38 934 GLU A CA 1
ATOM 6826 C C . GLU A 1 934 ? -31.926 -14.524 25.488 1.00 92.38 934 GLU A C 1
ATOM 6828 O O . GLU A 1 934 ? -31.142 -14.553 24.533 1.00 92.38 934 GLU A O 1
ATOM 6833 N N . PRO A 1 935 ? -31.671 -15.191 26.630 1.00 87.00 935 PRO A N 1
ATOM 6834 C CA . PRO A 1 935 ? -30.674 -16.252 26.695 1.00 87.00 935 PRO A CA 1
ATOM 6835 C C . PRO A 1 935 ? -31.112 -17.404 25.781 1.00 87.00 935 PRO A C 1
ATOM 6837 O O . PRO A 1 935 ? -32.291 -17.770 25.793 1.00 87.00 935 PRO A O 1
ATOM 6840 N N . ARG A 1 936 ? -30.185 -17.965 25.006 1.00 80.69 936 ARG A N 1
ATOM 6841 C CA . ARG A 1 936 ? -30.435 -19.069 24.069 1.00 80.69 936 ARG A CA 1
ATOM 6842 C C . ARG A 1 936 ? -29.640 -20.316 24.414 1.00 80.69 936 ARG A C 1
ATOM 6844 O O . ARG A 1 936 ? -28.482 -20.174 24.870 1.00 80.69 936 ARG A O 1
#

pLDDT: mean 78.77, std 19.44, range [22.77, 98.38]